Protein 8OUO (pdb70)

Solvent-accessible surface area: 59114 Å² total; per-residue (Å²): 97,84,77,60,151,100,70,56,14,3,62,25,0,0,0,13,0,14,0,0,25,103,81,38,54,43,100,10,114,50,48,81,66,0,8,144,44,3,85,141,18,60,41,94,110,48,53,158,69,8,52,119,8,8,119,43,0,21,84,5,0,55,43,2,53,10,2,12,98,20,81,13,0,0,30,89,145,52,75,98,38,134,92,18,82,46,36,83,6,6,59,33,2,32,86,0,1,110,49,0,35,55,9,12,68,32,27,21,100,1,33,29,213,81,56,30,123,161,42,143,73,4,63,22,3,73,91,16,7,76,55,4,60,88,9,43,79,70,2,67,86,92,98,35,134,33,115,104,16,86,1,2,49,43,3,2,38,3,35,20,9,46,17,53,46,6,62,64,0,63,109,15,21,135,134,1,94,89,69,16,65,21,1,31,76,16,11,47,22,14,21,58,12,37,1,2,59,0,9,0,29,0,8,6,52,74,88,101,22,10,10,12,76,0,19,90,65,49,1,65,46,34,84,59,0,62,25,8,0,23,1,0,3,11,29,2,5,2,0,28,0,1,9,10,0,0,7,82,51,28,53,33,2,107,21,4,43,63,0,0,44,64,0,21,6,18,4,31,20,2,12,8,0,5,2,5,26,53,0,127,24,10,16,101,130,23,90,113,61,30,79,124,89,7,64,68,0,2,123,26,0,25,117,24,3,27,66,29,63,96,132,124,2,0,91,20,125,7,0,32,69,0,0,96,103,4,128,35,91,85,47,18,33,88,32,0,14,92,77,2,136,88,83,44,101,114,57,0,52,38,124,44,0,33,102,7,2,58,30,20,83,112,119,70,131,138,76,77,29,127,101,64,143,54,171,43,90,173,85,85,61,30,9,142,113,50,26,64,129,131,25,51,139,85,0,23,112,34,0,91,43,0,16,81,14,0,21,68,48,10,38,103,16,30,119,71,114,94,74,123,38,78,4,56,86,0,1,65,54,0,28,80,23,0,82,46,7,50,96,6,36,93,41,12,34,60,0,22,12,118,175,4,1,84,40,71,107,39,13,64,68,9,3,116,12,7,61,50,0,35,90,26,6,100,45,1,37,54,80,26,167,134,22,95,108,56,6,56,1,40,101,141,80,69,145,42,27,2,16,92,0,8,11,62,1,10,56,2,10,88,8,46,41,77,80,32,68,99,84,110,41,2,41,32,0,18,42,0,58,114,16,14,81,127,19,100,156,0,22,16,7,9,44,64,20,19,21,8,39,20,0,0,54,0,5,56,97,4,123,55,36,2,84,28,164,177,172,38,94,34,50,14,2,37,65,48,81,0,22,0,0,0,0,24,3,6,18,0,0,43,15,0,0,17,0,2,6,14,36,8,22,2,44,10,0,2,53,0,0,91,101,64,46,22,91,199,13,35,93,15,0,36,87,1,14,74,41,0,20,7,37,9,28,13,0,12,13,0,0,0,0,12,6,5,10,76,79,86,125,78,66,97,74,68,26,2,56,29,0,2,0,16,0,12,0,2,18,104,82,41,54,36,114,8,107,40,59,82,74,0,7,152,46,4,69,100,20,60,31,88,110,53,62,154,70,10,53,122,9,10,118,50,0,21,87,2,1,56,37,2,61,14,0,13,93,16,84,10,0,0,28,78,130,58,71,98,38,133,93,21,79,38,36,77,6,5,59,37,2,28,113,3,2,100,55,0,33,55,8,12,68,30,29,20,105,1,39,34,179,73,68,20,109,177,42,141,75,5,62,24,3,72,90,16,6,75,62,2,61,88,14,41,81,71,1,73,85,92,104,36,146,32,122,91,12,92,2,6,51,46,2,3,40,2,35,24,4,54,29,67,61,3,56,68,1,57,99,16,24,120,128,0,92,76,33,22,67,5,0,33,89,26,13,47,51,14,23,64,34,35,0,26,52,0,2,4,40,20,38,64,42,141,95,46,5,79,48,46,82,61,0,66,27,12,0,23,1,0,2,10,26,2,6,1,0,25,3,1,8,48,7,0,15,146,56,28,55,57,2,106,18,2,45,60,0,0,58,69,0,21,18,23,4,33,18,0,16,1,0,0,0,7,29,57,0,128,16,25,23,86,133,31,87,112,66,20,68,133,101,7,76,72,0,2,107,20,0,22,101,19,0,19,80,24,69,121,147,113,1,0,74,4,115,15,0,38,69,0,1,101,89,4,105,39,83,79,43,20,42,95,6,0,26,105,82,1,152,101,74,40,94,103,76,1,51,49,131,68,0,30,52,11,4,66,20,24,81,116,94,67,130,86,98,93,60,124,115,45,155,106,107,78,127,157,36,53,83,24,23,128,100,39,29,45,130,142,22,38,92,81,0,6,109,35,3,75,43,0,14,82,11,1,33,68,26,13,64,122,12,8,131,86,80,15,45,108,59,96,53,134,86,10,34,55,61,2,31,83,33,1,86,35,2,52,94,2,35,99,47,13,35,51,0,29,20,110,180,6,1,74,43,86,107,46,18,62,59,6,2,113,16,0,63,60,0,39,96,22,15,99,45,18,66,60,96,87,144,187,150,90,58,67,33,48,17,21,25,76,9,2,23,43,3,3,91,2,9,61,7,18,23,74,28,60,145,64,17,17,77,13,20,66,36,21,110,21,4,66,127,47,9,164,4,11,28,9,8,28,68,25,20,19,10,41,24,0,0,58,0,5,64,98,9,119,49,38,2,74,35,155,176,170,40,90,36,54,15,2,36,60,46,54,0,23,0,0,2,0,22,2,4,12,0,0,44,13,0,0,19,0,1,4,6,40,9,21,2,45,10,0,3,59,0,0,92,107,59,40,22,102,214,2,43,97,17,0,38,91,0,10,76,55,0,9,26,10,23,66,2,0,0,5,0,6,0,0,8,5,23,11,66,135,94

Organism: Homo sapiens (NCBI:txid9606)

Structure (mmCIF, N/CA/C/O backbone):
data_8OUO
#
_entry.id   8OUO
#
_cell.length_a   1.00
_cell.length_b   1.00
_cell.length_c   1.00
_cell.angle_alpha   90.00
_cell.angle_beta   90.00
_cell.angle_gamma   90.00
#
_symmetry.space_group_name_H-M   'P 1'
#
loop_
_entity.id
_entity.type
_entity.pdbx_description
1 polymer 'Two pore channel protein 2'
2 non-polymer 'di-heneicosanoyl phosphatidyl choline'
3 non-polymer '2-{[(4-O-alpha-D-glucopyranosyl-alpha-D-glucopyranosyl)oxy]methyl}-4-{[(3beta,9beta,14beta,17beta,25R)-spirost-5-en-3-yl]oxy}butyl 4-O-alpha-D-glucopyranosyl-alpha-D-glucopyranoside'
4 non-polymer (1S)-6-methoxy-2-methyl-7-phenoxy-1-[(4-phenoxyphenyl)methyl]-3,4-dihydro-1H-isoquinoline
5 non-polymer 1,2-DIACYL-SN-GLYCERO-3-PHOSHOCHOLINE
6 non-polymer 'CHOLESTEROL HEMISUCCINATE'
#
loop_
_atom_site.group_PDB
_atom_site.id
_atom_site.type_symbol
_atom_site.label_atom_id
_atom_site.label_alt_id
_atom_site.label_comp_id
_atom_site.label_asym_id
_atom_site.label_entity_id
_atom_site.label_seq_id
_atom_site.pdbx_PDB_ins_code
_atom_site.Cartn_x
_atom_site.Cartn_y
_atom_site.Cartn_z
_atom_site.occupancy
_atom_site.B_iso_or_equiv
_atom_site.auth_seq_id
_atom_site.auth_comp_id
_atom_site.auth_asym_id
_atom_site.auth_atom_id
_atom_site.pdbx_PDB_model_num
ATOM 1 N N . GLY A 1 37 ? 81.740 153.145 78.369 1.00 167.55 37 GLY A N 1
ATOM 2 C CA . GLY A 1 37 ? 82.837 152.715 79.215 1.00 168.38 37 GLY A CA 1
ATOM 3 C C . GLY A 1 37 ? 82.500 151.507 80.067 1.00 170.45 37 GLY A C 1
ATOM 4 O O . GLY A 1 37 ? 83.281 151.110 80.932 1.00 168.79 37 GLY A O 1
ATOM 5 N N . ALA A 1 38 ? 81.323 150.925 79.822 1.00 170.56 38 ALA A N 1
ATOM 6 C CA . ALA A 1 38 ? 80.909 149.746 80.576 1.00 168.36 38 ALA A CA 1
ATOM 7 C C . ALA A 1 38 ? 81.831 148.564 80.305 1.00 168.30 38 ALA A C 1
ATOM 8 O O . ALA A 1 38 ? 82.206 147.835 81.231 1.00 166.31 38 ALA A O 1
ATOM 10 N N . ALA A 1 39 ? 82.211 148.360 79.041 1.00 168.58 39 ALA A N 1
ATOM 11 C CA . ALA A 1 39 ? 83.125 147.272 78.708 1.00 167.51 39 ALA A CA 1
ATOM 12 C C . ALA A 1 39 ? 84.508 147.506 79.304 1.00 168.26 39 ALA A C 1
ATOM 13 O O . ALA A 1 39 ? 85.173 146.555 79.737 1.00 167.99 39 ALA A O 1
ATOM 15 N N . ALA A 1 40 ? 84.961 148.762 79.326 1.00 166.75 40 ALA A N 1
ATOM 16 C CA . ALA A 1 40 ? 86.260 149.072 79.914 1.00 165.29 40 ALA A CA 1
ATOM 17 C C . ALA A 1 40 ? 86.284 148.724 81.397 1.00 165.44 40 ALA A C 1
ATOM 18 O O . ALA A 1 40 ? 87.211 148.060 81.877 1.00 165.73 40 ALA A O 1
ATOM 20 N N . ARG A 1 41 ? 85.260 149.153 82.138 1.00 160.68 41 ARG A N 1
ATOM 21 C CA . ARG A 1 41 ? 85.185 148.810 83.554 1.00 161.59 41 ARG A CA 1
ATOM 22 C C . ARG A 1 41 ? 85.002 147.311 83.752 1.00 162.37 41 ARG A C 1
ATOM 23 O O . ARG A 1 41 ? 85.505 146.752 84.732 1.00 163.18 41 ARG A O 1
ATOM 31 N N . TRP A 1 42 ? 84.304 146.647 82.830 1.00 159.27 42 TRP A N 1
ATOM 32 C CA . TRP A 1 42 ? 84.116 145.203 82.927 1.00 158.89 42 TRP A CA 1
ATOM 33 C C . TRP A 1 42 ? 85.450 144.469 82.829 1.00 158.06 42 TRP A C 1
ATOM 34 O O . TRP A 1 42 ? 85.771 143.619 83.670 1.00 157.32 42 TRP A O 1
ATOM 45 N N . ASP A 1 43 ? 86.251 144.797 81.812 1.00 156.18 43 ASP A N 1
ATOM 46 C CA . ASP A 1 43 ? 87.552 144.146 81.683 1.00 155.64 43 ASP A CA 1
ATOM 47 C C . ASP A 1 43 ? 88.505 144.570 82.796 1.00 155.66 43 ASP A C 1
ATOM 48 O O . ASP A 1 43 ? 89.359 143.778 83.211 1.00 156.49 43 ASP A O 1
ATOM 53 N N . LEU A 1 44 ? 88.372 145.800 83.300 1.00 148.34 44 LEU A N 1
ATOM 54 C CA . LEU A 1 44 ? 89.185 146.216 84.439 1.00 147.81 44 LEU A CA 1
ATOM 55 C C . LEU A 1 44 ? 88.850 145.400 85.683 1.00 153.39 44 LEU A C 1
ATOM 56 O O . LEU A 1 44 ? 89.747 145.005 86.436 1.00 153.83 44 LEU A O 1
ATOM 61 N N . CYS A 1 45 ? 87.562 145.129 85.910 1.00 147.66 45 CYS A N 1
ATOM 62 C CA . CYS A 1 45 ? 87.169 144.278 87.028 1.00 141.97 45 CYS A CA 1
ATOM 63 C C . CYS A 1 45 ? 87.649 142.847 86.823 1.00 143.43 45 CYS A C 1
ATOM 64 O O . CYS A 1 45 ? 88.030 142.169 87.785 1.00 147.42 45 CYS A O 1
ATOM 67 N N . ILE A 1 46 ? 87.634 142.370 85.577 1.00 136.28 46 ILE A N 1
ATOM 68 C CA . ILE A 1 46 ? 88.173 141.042 85.287 1.00 136.41 46 ILE A CA 1
ATOM 69 C C . ILE A 1 46 ? 89.656 140.982 85.638 1.00 135.69 46 ILE A C 1
ATOM 70 O O . ILE A 1 46 ? 90.127 140.017 86.253 1.00 136.91 46 ILE A O 1
ATOM 75 N N . ASP A 1 47 ? 90.412 142.014 85.256 1.00 138.26 47 ASP A N 1
ATOM 76 C CA . ASP A 1 47 ? 91.834 142.058 85.586 1.00 138.38 47 ASP A CA 1
ATOM 77 C C . ASP A 1 47 ? 92.057 142.145 87.092 1.00 138.59 47 ASP A C 1
ATOM 78 O O . ASP A 1 47 ? 92.993 141.534 87.623 1.00 140.88 47 ASP A O 1
ATOM 83 N N . GLN A 1 48 ? 91.217 142.911 87.796 1.00 132.61 48 GLN A N 1
ATOM 84 C CA . GLN A 1 48 ? 91.312 142.958 89.252 1.00 130.89 48 GLN A CA 1
ATOM 85 C C . GLN A 1 48 ? 91.079 141.584 89.866 1.00 132.01 48 GLN A C 1
ATOM 86 O O . GLN A 1 48 ? 91.799 141.174 90.784 1.00 134.29 48 GLN A O 1
ATOM 92 N N . ALA A 1 49 ? 90.078 140.857 89.370 1.00 124.51 49 ALA A N 1
ATOM 93 C CA . ALA A 1 49 ? 89.836 139.508 89.869 1.00 123.42 49 ALA A CA 1
ATOM 94 C C . ALA A 1 49 ? 91.022 138.596 89.586 1.00 123.60 49 ALA A C 1
ATOM 95 O O . ALA A 1 49 ? 91.416 137.793 90.440 1.00 130.03 49 ALA A O 1
ATOM 97 N N . VAL A 1 50 ? 91.607 138.712 88.392 1.00 119.62 50 VAL A N 1
ATOM 98 C CA . VAL A 1 50 ? 92.742 137.864 88.030 1.00 119.22 50 VAL A CA 1
ATOM 99 C C . VAL A 1 50 ? 93.926 138.129 88.952 1.00 118.86 50 VAL A C 1
ATOM 100 O O . VAL A 1 50 ? 94.558 137.197 89.465 1.00 119.56 50 VAL A O 1
ATOM 104 N N . VAL A 1 51 ? 94.241 139.406 89.184 1.00 119.31 51 VAL A N 1
ATOM 105 C CA . VAL A 1 51 ? 95.391 139.729 90.024 1.00 119.30 51 VAL A CA 1
ATOM 106 C C . VAL A 1 51 ? 95.123 139.344 91.476 1.00 120.18 51 VAL A C 1
ATOM 107 O O . VAL A 1 51 ? 96.032 138.898 92.186 1.00 122.14 51 VAL A O 1
ATOM 111 N N . PHE A 1 52 ? 93.878 139.488 91.940 1.00 115.95 52 PHE A N 1
ATOM 112 C CA . PHE A 1 52 ? 93.558 139.068 93.301 1.00 111.38 52 PHE A CA 1
ATOM 113 C C . PHE A 1 52 ? 93.690 137.559 93.459 1.00 113.87 52 PHE A C 1
ATOM 114 O O . PHE A 1 52 ? 94.193 137.078 94.480 1.00 119.71 52 PHE A O 1
ATOM 122 N N . ILE A 1 53 ? 93.253 136.794 92.456 1.00 112.26 53 ILE A N 1
ATOM 123 C CA . ILE A 1 53 ? 93.402 135.344 92.518 1.00 110.28 53 ILE A CA 1
ATOM 124 C C . ILE A 1 53 ? 94.876 134.957 92.497 1.00 114.58 53 ILE A C 1
ATOM 125 O O . ILE A 1 53 ? 95.304 134.055 93.226 1.00 118.02 53 ILE A O 1
ATOM 130 N N . GLU A 1 54 ? 95.676 135.632 91.666 1.00 121.16 54 GLU A N 1
ATOM 131 C CA . GLU A 1 54 ? 97.108 135.349 91.636 1.00 117.72 54 GLU A CA 1
ATOM 132 C C . GLU A 1 54 ? 97.766 135.658 92.976 1.00 122.11 54 GLU A C 1
ATOM 133 O O . GLU A 1 54 ? 98.639 134.913 93.434 1.00 126.52 54 GLU A O 1
ATOM 139 N N . ASP A 1 55 ? 97.363 136.758 93.617 1.00 116.89 55 ASP A N 1
ATOM 140 C CA . ASP A 1 55 ? 97.865 137.067 94.953 1.00 114.96 55 ASP A CA 1
ATOM 141 C C . ASP A 1 55 ? 97.439 136.013 95.969 1.00 112.32 55 ASP A C 1
ATOM 142 O O . ASP A 1 55 ? 98.211 135.660 96.868 1.00 112.16 55 ASP A O 1
ATOM 147 N N . ALA A 1 56 ? 96.210 135.507 95.847 1.00 106.56 56 ALA A N 1
ATOM 148 C CA . ALA A 1 56 ? 95.747 134.456 96.747 1.00 106.63 56 ALA A CA 1
ATOM 149 C C . ALA A 1 56 ? 96.541 133.169 96.559 1.00 108.31 56 ALA A C 1
ATOM 150 O O . ALA A 1 56 ? 96.824 132.460 97.532 1.00 116.46 56 ALA A O 1
ATOM 152 N N . ILE A 1 57 ? 96.904 132.848 95.317 1.00 112.49 57 ILE A N 1
ATOM 153 C CA . ILE A 1 57 ? 97.668 131.631 95.056 1.00 114.21 57 ILE A CA 1
ATOM 154 C C . ILE A 1 57 ? 99.090 131.765 95.587 1.00 117.39 57 ILE A C 1
ATOM 155 O O . ILE A 1 57 ? 99.652 130.814 96.144 1.00 122.75 57 ILE A O 1
ATOM 160 N N . GLN A 1 58 ? 99.692 132.942 95.435 1.00 114.00 58 GLN A N 1
ATOM 161 C CA . GLN A 1 58 ? 101.064 133.182 95.860 1.00 110.12 58 GLN A CA 1
ATOM 162 C C . GLN A 1 58 ? 101.160 133.736 97.276 1.00 115.24 58 GLN A C 1
ATOM 163 O O . GLN A 1 58 ? 102.261 134.087 97.714 1.00 117.78 58 GLN A O 1
ATOM 169 N N . TYR A 1 59 ? 100.038 133.824 97.994 1.00 112.00 59 TYR A N 1
ATOM 170 C CA . TYR A 1 59 ? 100.006 134.305 99.378 1.00 113.23 59 TYR A CA 1
ATOM 171 C C . TYR A 1 59 ? 100.580 135.717 99.495 1.00 113.59 59 TYR A C 1
ATOM 172 O O . TYR A 1 59 ? 101.408 136.005 100.362 1.00 118.57 59 TYR A O 1
ATOM 181 N N . ARG A 1 60 ? 100.134 136.603 98.612 1.00 101.86 60 ARG A N 1
ATOM 182 C CA . ARG A 1 60 ? 100.542 138.000 98.636 1.00 102.27 60 ARG A CA 1
ATOM 183 C C . ARG A 1 60 ? 99.411 138.870 99.167 1.00 109.90 60 ARG A C 1
ATOM 184 O O . ARG A 1 60 ? 98.244 138.677 98.810 1.00 116.21 60 ARG A O 1
ATOM 192 N N . SER A 1 61 ? 99.766 139.823 100.025 1.00 115.82 61 SER A N 1
ATOM 193 C CA . SER A 1 61 ? 98.775 140.699 100.635 1.00 118.65 61 SER A CA 1
ATOM 194 C C . SER A 1 61 ? 98.131 141.596 99.585 1.00 117.43 61 SER A C 1
ATOM 195 O O . SER A 1 61 ? 98.790 142.060 98.651 1.00 118.91 61 SER A O 1
ATOM 198 N N . ILE A 1 62 ? 96.831 141.840 99.743 1.00 115.63 62 ILE A N 1
ATOM 199 C CA . ILE A 1 62 ? 96.086 142.711 98.832 1.00 117.05 62 ILE A CA 1
ATOM 200 C C . ILE A 1 62 ? 96.131 144.114 99.432 1.00 119.35 62 ILE A C 1
ATOM 201 O O . ILE A 1 62 ? 95.257 144.522 100.197 1.00 119.33 62 ILE A O 1
ATOM 206 N N . ASN A 1 63 ? 97.185 144.853 99.092 1.00 120.80 63 ASN A N 1
ATOM 207 C CA . ASN A 1 63 ? 97.292 146.256 99.474 1.00 121.65 63 ASN A CA 1
ATOM 208 C C . ASN A 1 63 ? 97.796 147.149 98.353 1.00 122.94 63 ASN A C 1
ATOM 209 O O . ASN A 1 63 ? 97.786 148.372 98.519 1.00 124.74 63 ASN A O 1
ATOM 214 N N . HIS A 1 64 ? 98.236 146.592 97.229 1.00 119.15 64 HIS A N 1
ATOM 215 C CA . HIS A 1 64 ? 98.693 147.391 96.103 1.00 117.79 64 HIS A CA 1
ATOM 216 C C . HIS A 1 64 ? 97.524 148.101 95.428 1.00 119.48 64 HIS A C 1
ATOM 217 O O . HIS A 1 64 ? 96.383 147.632 95.454 1.00 121.15 64 HIS A O 1
ATOM 224 N N . ARG A 1 65 ? 97.821 149.247 94.823 1.00 120.45 65 ARG A N 1
ATOM 225 C CA . ARG A 1 65 ? 96.815 149.979 94.067 1.00 120.84 65 ARG A CA 1
ATOM 226 C C . ARG A 1 65 ? 96.391 149.181 92.839 1.00 120.00 65 ARG A C 1
ATOM 227 O O . ARG A 1 65 ? 97.180 148.441 92.245 1.00 113.52 65 ARG A O 1
ATOM 235 N N . VAL A 1 66 ? 95.124 149.331 92.465 1.00 127.82 66 VAL A N 1
ATOM 236 C CA . VAL A 1 66 ? 94.529 148.582 91.364 1.00 124.24 66 VAL A CA 1
ATOM 237 C C . VAL A 1 66 ? 94.140 149.585 90.283 1.00 127.25 66 VAL A C 1
ATOM 238 O O . VAL A 1 66 ? 93.101 150.250 90.373 1.00 129.45 66 VAL A O 1
ATOM 242 N N . ASP A 1 67 ? 94.977 149.696 89.252 1.00 131.96 67 ASP A N 1
ATOM 243 C CA . ASP A 1 67 ? 94.749 150.588 88.125 1.00 132.70 67 ASP A CA 1
ATOM 244 C C . ASP A 1 67 ? 94.951 149.817 86.827 1.00 131.64 67 ASP A C 1
ATOM 245 O O . ASP A 1 67 ? 95.417 148.675 86.823 1.00 132.35 67 ASP A O 1
ATOM 250 N N . ALA A 1 68 ? 94.594 150.460 85.713 1.00 126.80 68 ALA A N 1
ATOM 251 C CA . ALA A 1 68 ? 94.708 149.811 84.410 1.00 127.29 68 ALA A CA 1
ATOM 252 C C . ALA A 1 68 ? 96.154 149.436 84.105 1.00 131.11 68 ALA A C 1
ATOM 253 O O . ALA A 1 68 ? 96.439 148.315 83.668 1.00 131.23 68 ALA A O 1
ATOM 255 N N . SER A 1 69 ? 97.083 150.364 84.331 1.00 130.02 69 SER A N 1
ATOM 256 C CA . SER A 1 69 ? 98.496 150.105 84.082 1.00 128.74 69 SER A CA 1
ATOM 257 C C . SER A 1 69 ? 99.199 149.524 85.299 1.00 126.28 69 SER A C 1
ATOM 258 O O . SER A 1 69 ? 100.170 148.769 85.148 1.00 126.08 69 SER A O 1
ATOM 261 N N . SER A 1 70 ? 98.737 149.876 86.501 1.00 122.57 70 SER A N 1
ATOM 262 C CA . SER A 1 70 ? 99.338 149.337 87.714 1.00 122.38 70 SER A CA 1
ATOM 263 C C . SER A 1 70 ? 99.168 147.828 87.800 1.00 126.77 70 SER A C 1
ATOM 264 O O . SER A 1 70 ? 100.054 147.137 88.308 1.00 126.82 70 SER A O 1
ATOM 267 N N . MET A 1 71 ? 98.044 147.296 87.310 1.00 135.36 71 MET A N 1
ATOM 268 C CA . MET A 1 71 ? 97.864 145.847 87.304 1.00 132.39 71 MET A CA 1
ATOM 269 C C . MET A 1 71 ? 98.892 145.168 86.409 1.00 131.92 71 MET A C 1
ATOM 270 O O . MET A 1 71 ? 99.475 144.143 86.785 1.00 135.49 71 MET A O 1
ATOM 275 N N . TRP A 1 72 ? 99.120 145.721 85.215 1.00 119.24 72 TRP A N 1
ATOM 276 C CA . TRP A 1 72 ? 100.124 145.161 84.318 1.00 120.83 72 TRP A CA 1
ATOM 277 C C . TRP A 1 72 ? 101.512 145.240 84.936 1.00 121.23 72 TRP A C 1
ATOM 278 O O . TRP A 1 72 ? 102.286 144.276 84.873 1.00 124.55 72 TRP A O 1
ATOM 289 N N . LEU A 1 73 ? 101.841 146.380 85.549 1.00 115.45 73 LEU A N 1
ATOM 290 C CA . LEU A 1 73 ? 103.150 146.524 86.180 1.00 116.25 73 LEU A CA 1
ATOM 291 C C . LEU A 1 73 ? 103.315 145.543 87.335 1.00 117.70 73 LEU A C 1
ATOM 292 O O . LEU A 1 73 ? 104.401 144.988 87.536 1.00 120.38 73 LEU A O 1
ATOM 297 N N . TYR A 1 74 ? 102.250 145.321 88.108 1.00 109.33 74 TYR A N 1
ATOM 298 C CA . TYR A 1 74 ? 102.322 144.389 89.228 1.00 104.62 74 TYR A CA 1
ATOM 299 C C . TYR A 1 74 ? 102.505 142.959 88.740 1.00 106.17 74 TYR A C 1
ATOM 300 O O . TYR A 1 74 ? 103.327 142.212 89.283 1.00 111.61 74 TYR A O 1
ATOM 309 N N . ARG A 1 75 ? 101.742 142.558 87.720 1.00 111.94 75 ARG A N 1
ATOM 310 C CA . ARG A 1 75 ? 101.884 141.209 87.184 1.00 110.40 75 ARG A CA 1
ATOM 311 C C . ARG A 1 75 ? 103.249 141.001 86.541 1.00 113.45 75 ARG A C 1
ATOM 312 O O . ARG A 1 75 ? 103.782 139.886 86.571 1.00 113.81 75 ARG A O 1
ATOM 320 N N . ARG A 1 76 ? 103.830 142.053 85.959 1.00 129.04 76 ARG A N 1
ATOM 321 C CA . ARG A 1 76 ? 105.153 141.929 85.358 1.00 129.02 76 ARG A CA 1
ATOM 322 C C . ARG A 1 76 ? 106.256 141.883 86.410 1.00 126.56 76 ARG A C 1
ATOM 323 O O . ARG A 1 76 ? 107.216 141.118 86.270 1.00 123.20 76 ARG A O 1
ATOM 331 N N . TYR A 1 77 ? 106.138 142.692 87.466 1.00 108.06 77 TYR A N 1
ATOM 332 C CA . TYR A 1 77 ? 107.193 142.758 88.474 1.00 105.54 77 TYR A CA 1
ATOM 333 C C . TYR A 1 77 ? 107.260 141.486 89.307 1.00 108.57 77 TYR A C 1
ATOM 334 O O . TYR A 1 77 ? 108.353 141.000 89.618 1.00 117.47 77 TYR A O 1
ATOM 343 N N . TYR A 1 78 ? 106.111 140.933 89.684 1.00 101.20 78 TYR A N 1
ATOM 344 C CA . TYR A 1 78 ? 106.091 139.693 90.450 1.00 101.80 78 TYR A CA 1
ATOM 345 C C . TYR A 1 78 ? 106.178 138.453 89.573 1.00 103.95 78 TYR A C 1
ATOM 346 O O . TYR A 1 78 ? 105.946 137.345 90.068 1.00 103.51 78 TYR A O 1
ATOM 355 N N . SER A 1 79 ? 106.502 138.612 88.293 1.00 103.34 79 SER A N 1
ATOM 356 C CA . SER A 1 79 ? 106.736 137.462 87.436 1.00 103.99 79 SER A CA 1
ATOM 357 C C . SER A 1 79 ? 107.992 136.721 87.886 1.00 106.48 79 SER A C 1
ATOM 358 O O . SER A 1 79 ? 108.830 137.251 88.621 1.00 111.64 79 SER A O 1
ATOM 361 N N . ASN A 1 80 ? 108.113 135.471 87.436 1.00 108.94 80 ASN A N 1
ATOM 362 C CA . ASN A 1 80 ? 109.257 134.656 87.830 1.00 106.68 80 ASN A CA 1
ATOM 363 C C . ASN A 1 80 ? 110.566 135.250 87.324 1.00 106.64 80 ASN A C 1
ATOM 364 O O . ASN A 1 80 ? 111.585 135.207 88.023 1.00 108.21 80 ASN A O 1
ATOM 369 N N . VAL A 1 81 ? 110.554 135.819 86.117 1.00 104.12 81 VAL A N 1
ATOM 370 C CA . VAL A 1 81 ? 111.782 136.347 85.525 1.00 109.28 81 VAL A CA 1
ATOM 371 C C . VAL A 1 81 ? 112.337 137.491 86.367 1.00 110.68 81 VAL A C 1
ATOM 372 O O . VAL A 1 81 ? 113.532 137.530 86.682 1.00 111.89 81 VAL A O 1
ATOM 376 N N . CYS A 1 82 ? 111.475 138.437 86.747 1.00 105.25 82 CYS A N 1
ATOM 377 C CA . CYS A 1 82 ? 111.938 139.597 87.502 1.00 99.13 82 CYS A CA 1
ATOM 378 C C . CYS A 1 82 ? 112.409 139.206 88.898 1.00 102.73 82 CYS A C 1
ATOM 379 O O . CYS A 1 82 ? 113.416 139.730 89.388 1.00 110.74 82 CYS A O 1
ATOM 382 N N . GLN A 1 83 ? 111.692 138.294 89.559 1.00 97.62 83 GLN A N 1
ATOM 383 C CA . GLN A 1 83 ? 112.110 137.856 90.887 1.00 93.46 83 GLN A CA 1
ATOM 384 C C . GLN A 1 83 ? 113.437 137.109 90.831 1.00 97.01 83 GLN A C 1
ATOM 385 O O . GLN A 1 83 ? 114.303 137.305 91.693 1.00 102.51 83 GLN A O 1
ATOM 391 N N . ARG A 1 84 ? 113.618 136.250 89.823 1.00 103.17 84 ARG A N 1
ATOM 392 C CA . ARG A 1 84 ? 114.898 135.567 89.661 1.00 101.64 84 ARG A CA 1
ATOM 393 C C . ARG A 1 84 ? 116.019 136.559 89.377 1.00 102.88 84 ARG A C 1
ATOM 394 O O . ARG A 1 84 ? 117.130 136.412 89.897 1.00 110.79 84 ARG A O 1
ATOM 402 N N . THR A 1 85 ? 115.747 137.574 88.552 1.00 86.57 85 THR A N 1
ATOM 403 C CA . THR A 1 85 ? 116.756 138.593 88.278 1.00 83.87 85 THR A CA 1
ATOM 404 C C . THR A 1 85 ? 117.137 139.347 89.546 1.00 83.71 85 THR A C 1
ATOM 405 O O . THR A 1 85 ? 118.320 139.606 89.792 1.00 91.80 85 THR A O 1
ATOM 409 N N . LEU A 1 86 ? 116.147 139.703 90.368 1.00 88.15 86 LEU A N 1
ATOM 410 C CA . LEU A 1 86 ? 116.434 140.416 91.609 1.00 89.59 86 LEU A CA 1
ATOM 411 C C . LEU A 1 86 ? 117.242 139.551 92.569 1.00 89.22 86 LEU A C 1
ATOM 412 O O . LEU A 1 86 ? 118.194 140.029 93.200 1.00 97.34 86 LEU A O 1
ATOM 417 N N . SER A 1 87 ? 116.879 138.271 92.690 1.00 85.71 87 SER A N 1
ATOM 418 C CA . SER A 1 87 ? 117.629 137.374 93.564 1.00 85.17 87 SER A CA 1
ATOM 419 C C . SER A 1 87 ? 119.058 137.193 93.069 1.00 90.95 87 SER A C 1
ATOM 420 O O . SER A 1 87 ? 120.003 137.169 93.867 1.00 99.70 87 SER A O 1
ATOM 423 N N . PHE A 1 88 ? 119.238 137.069 91.752 1.00 88.64 88 PHE A N 1
ATOM 424 C CA . PHE A 1 88 ? 120.581 136.944 91.199 1.00 86.55 88 PHE A CA 1
ATOM 425 C C . PHE A 1 88 ? 121.393 138.211 91.428 1.00 90.47 88 PHE A C 1
ATOM 426 O O . PHE A 1 88 ? 122.598 138.141 91.686 1.00 100.20 88 PHE A O 1
ATOM 434 N N . THR A 1 89 ? 120.758 139.380 91.319 1.00 78.85 89 THR A N 1
ATOM 435 C CA . THR A 1 89 ? 121.465 140.629 91.586 1.00 72.15 89 THR A CA 1
ATOM 436 C C . THR A 1 89 ? 121.891 140.719 93.047 1.00 77.29 89 THR A C 1
ATOM 437 O O . THR A 1 89 ? 123.001 141.173 93.353 1.00 86.61 89 THR A O 1
ATOM 441 N N . ILE A 1 90 ? 121.022 140.284 93.964 1.00 78.80 90 ILE A N 1
ATOM 442 C CA . ILE A 1 90 ? 121.392 140.239 95.378 1.00 70.91 90 ILE A CA 1
ATOM 443 C C . ILE A 1 90 ? 122.581 139.309 95.584 1.00 81.36 90 ILE A C 1
ATOM 444 O O . ILE A 1 90 ? 123.547 139.642 96.286 1.00 92.51 90 ILE A O 1
ATOM 449 N N . PHE A 1 91 ? 122.531 138.128 94.961 1.00 86.25 91 PHE A N 1
ATOM 450 C CA . PHE A 1 91 ? 123.633 137.180 95.083 1.00 79.18 91 PHE A CA 1
ATOM 451 C C . PHE A 1 91 ? 124.927 137.769 94.538 1.00 81.20 91 PHE A C 1
ATOM 452 O O . PHE A 1 91 ? 125.995 137.584 95.127 1.00 90.19 91 PHE A O 1
ATOM 460 N N . LEU A 1 92 ? 124.852 138.469 93.406 1.00 78.36 92 LEU A N 1
ATOM 461 C CA . LEU A 1 92 ? 126.047 139.048 92.802 1.00 76.58 92 LEU A CA 1
ATOM 462 C C . LEU A 1 92 ? 126.634 140.151 93.674 1.00 84.73 92 LEU A C 1
ATOM 463 O O . LEU A 1 92 ? 127.857 140.231 93.846 1.00 93.89 92 LEU A O 1
ATOM 468 N N . ILE A 1 93 ? 125.781 141.021 94.221 1.00 78.61 93 ILE A N 1
ATOM 469 C CA . ILE A 1 93 ? 126.286 142.097 95.067 1.00 72.81 93 ILE A CA 1
ATOM 470 C C . ILE A 1 93 ? 126.850 141.549 96.372 1.00 77.23 93 ILE A C 1
ATOM 471 O O . ILE A 1 93 ? 127.736 142.165 96.975 1.00 86.02 93 ILE A O 1
ATOM 476 N N . LEU A 1 94 ? 126.364 140.393 96.834 1.00 80.45 94 LEU A N 1
ATOM 477 C CA . LEU A 1 94 ? 127.005 139.764 97.986 1.00 79.48 94 LEU A CA 1
ATOM 478 C C . LEU A 1 94 ? 128.309 139.071 97.601 1.00 81.08 94 LEU A C 1
ATOM 479 O O . LEU A 1 94 ? 129.266 139.064 98.382 1.00 84.85 94 LEU A O 1
ATOM 484 N N . PHE A 1 95 ? 128.362 138.485 96.404 1.00 80.33 95 PHE A N 1
ATOM 485 C CA . PHE A 1 95 ? 129.539 137.751 95.955 1.00 74.46 95 PHE A CA 1
ATOM 486 C C . PHE A 1 95 ? 130.682 138.673 95.556 1.00 83.97 95 PHE A C 1
ATOM 487 O O . PHE A 1 95 ? 131.833 138.226 95.506 1.00 91.20 95 PHE A O 1
ATOM 495 N N . LEU A 1 96 ? 130.393 139.946 95.277 1.00 89.98 96 LEU A N 1
ATOM 496 C CA . LEU A 1 96 ? 131.453 140.886 94.922 1.00 85.83 96 LEU A CA 1
ATOM 497 C C . LEU A 1 96 ? 132.506 141.030 96.013 1.00 82.19 96 LEU A C 1
ATOM 498 O O . LEU A 1 96 ? 133.629 141.454 95.717 1.00 84.33 96 LEU A O 1
ATOM 503 N N . ALA A 1 97 ? 132.176 140.695 97.264 1.00 67.87 97 ALA A N 1
ATOM 504 C CA . ALA A 1 97 ? 133.152 140.809 98.343 1.00 67.61 97 ALA A CA 1
ATOM 505 C C . ALA A 1 97 ? 134.345 139.887 98.127 1.00 79.22 97 ALA A C 1
ATOM 506 O O . ALA A 1 97 ? 135.440 140.160 98.632 1.00 84.29 97 ALA A O 1
ATOM 508 N N . PHE A 1 98 ? 134.156 138.794 97.385 1.00 86.36 98 PHE A N 1
ATOM 509 C CA . PHE A 1 98 ? 135.263 137.900 97.069 1.00 84.26 98 PHE A CA 1
ATOM 510 C C . PHE A 1 98 ? 136.231 138.500 96.057 1.00 87.59 98 PHE A C 1
ATOM 511 O O . PHE A 1 98 ? 137.361 138.014 95.941 1.00 89.90 98 PHE A O 1
ATOM 519 N N . ILE A 1 99 ? 135.820 139.535 95.323 1.00 92.22 99 ILE A N 1
ATOM 520 C CA . ILE A 1 99 ? 136.632 140.109 94.260 1.00 82.24 99 ILE A CA 1
ATOM 521 C C . ILE A 1 99 ? 136.949 141.580 94.509 1.00 91.75 99 ILE A C 1
ATOM 522 O O . ILE A 1 99 ? 137.389 142.277 93.595 1.00 106.96 99 ILE A O 1
ATOM 527 N N . GLU A 1 100 ? 136.740 142.068 95.726 1.00 98.20 100 GLU A N 1
ATOM 528 C CA . GLU A 1 100 ? 137.057 143.453 96.052 1.00 97.32 100 GLU A CA 1
ATOM 529 C C . GLU A 1 100 ? 138.575 143.612 96.158 1.00 106.66 100 GLU A C 1
ATOM 530 O O . GLU A 1 100 ? 139.347 142.693 95.869 1.00 114.44 100 GLU A O 1
ATOM 536 N N . THR A 1 101 ? 139.020 144.803 96.565 1.00 102.75 101 THR A N 1
ATOM 537 C CA . THR A 1 101 ? 140.456 145.070 96.634 1.00 103.75 101 THR A CA 1
ATOM 538 C C . THR A 1 101 ? 141.179 144.110 97.571 1.00 109.36 101 THR A C 1
ATOM 539 O O . THR A 1 101 ? 142.242 143.594 97.184 1.00 114.56 101 THR A O 1
ATOM 543 N N . PRO A 1 102 ? 140.685 143.814 98.789 1.00 101.28 102 PRO A N 1
ATOM 544 C CA . PRO A 1 102 ? 141.245 142.675 99.528 1.00 95.94 102 PRO A CA 1
ATOM 545 C C . PRO A 1 102 ? 140.820 141.366 98.884 1.00 101.47 102 PRO A C 1
ATOM 546 O O . PRO A 1 102 ? 139.952 140.660 99.406 1.00 102.68 102 PRO A O 1
ATOM 550 N N . SER A 1 103 ? 141.426 141.042 97.744 1.00 98.78 103 SER A N 1
ATOM 551 C CA . SER A 1 103 ? 140.942 139.951 96.913 1.00 96.42 103 SER A CA 1
ATOM 552 C C . SER A 1 103 ? 141.105 138.607 97.612 1.00 100.93 103 SER A C 1
ATOM 553 O O . SER A 1 103 ? 142.065 138.373 98.352 1.00 100.80 103 SER A O 1
ATOM 556 N N . SER A 1 104 ? 140.148 137.719 97.362 1.00 98.16 104 SER A N 1
ATOM 557 C CA . SER A 1 104 ? 140.117 136.380 97.937 1.00 91.41 104 SER A CA 1
ATOM 558 C C . SER A 1 104 ? 140.429 135.324 96.881 1.00 92.36 104 SER A C 1
ATOM 559 O O . SER A 1 104 ? 139.802 134.264 96.832 1.00 101.64 104 SER A O 1
ATOM 562 N N . LEU A 1 105 ? 141.408 135.607 96.025 1.00 87.93 105 LEU A N 1
ATOM 563 C CA . LEU A 1 105 ? 141.710 134.735 94.898 1.00 88.88 105 LEU A CA 1
ATOM 564 C C . LEU A 1 105 ? 143.124 134.178 95.000 1.00 95.81 105 LEU A C 1
ATOM 565 O O . LEU A 1 105 ? 143.883 134.212 94.026 1.00 98.12 105 LEU A O 1
ATOM 570 N N . THR A 1 106 ? 143.489 133.679 96.176 1.00 89.10 106 THR A N 1
ATOM 571 C CA . THR A 1 106 ? 144.778 133.044 96.396 1.00 89.11 106 THR A CA 1
ATOM 572 C C . THR A 1 106 ? 144.574 131.579 96.753 1.00 96.26 106 THR A C 1
ATOM 573 O O . THR A 1 106 ? 143.547 131.200 97.324 1.00 99.03 106 THR A O 1
ATOM 577 N N . SER A 1 107 ? 145.564 130.755 96.399 1.00 93.40 107 SER A N 1
ATOM 578 C CA . SER A 1 107 ? 145.456 129.321 96.644 1.00 96.37 107 SER A CA 1
ATOM 579 C C . SER A 1 107 ? 145.351 129.020 98.133 1.00 96.45 107 SER A C 1
ATOM 580 O O . SER A 1 107 ? 144.527 128.200 98.553 1.00 99.11 107 SER A O 1
ATOM 583 N N . THR A 1 108 ? 146.177 129.672 98.946 1.00 96.59 108 THR A N 1
ATOM 584 C CA . THR A 1 108 ? 146.243 129.413 100.375 1.00 92.43 108 THR A CA 1
ATOM 585 C C . THR A 1 108 ? 145.964 130.691 101.154 1.00 93.92 108 THR A C 1
ATOM 586 O O . THR A 1 108 ? 146.191 131.800 100.663 1.00 101.16 108 THR A O 1
ATOM 590 N N . ALA A 1 109 ? 145.467 130.524 102.378 1.00 83.41 109 ALA A N 1
ATOM 591 C CA . ALA A 1 109 ? 145.211 131.643 103.272 1.00 85.28 109 ALA A CA 1
ATOM 592 C C . ALA A 1 109 ? 146.306 131.831 104.312 1.00 89.71 109 ALA A C 1
ATOM 593 O O . ALA A 1 109 ? 146.210 132.750 105.132 1.00 90.68 109 ALA A O 1
ATOM 595 N N . ASP A 1 110 ? 147.336 130.990 104.300 1.00 100.13 110 ASP A N 1
ATOM 596 C CA . ASP A 1 110 ? 148.436 131.135 105.244 1.00 92.38 110 ASP A CA 1
ATOM 597 C C . ASP A 1 110 ? 149.246 132.384 104.925 1.00 95.62 110 ASP A C 1
ATOM 598 O O . ASP A 1 110 ? 149.625 132.612 103.773 1.00 103.94 110 ASP A O 1
ATOM 603 N N . VAL A 1 111 ? 149.524 133.186 105.954 1.00 94.61 111 VAL A N 1
ATOM 604 C CA . VAL A 1 111 ? 150.275 134.424 105.761 1.00 93.93 111 VAL A CA 1
ATOM 605 C C . VAL A 1 111 ? 151.685 134.126 105.273 1.00 101.29 111 VAL A C 1
ATOM 606 O O . VAL A 1 111 ? 152.257 134.891 104.486 1.00 105.11 111 VAL A O 1
ATOM 610 N N . ARG A 1 112 ? 152.264 133.012 105.724 1.00 96.43 112 ARG A N 1
ATOM 611 C CA . ARG A 1 112 ? 153.632 132.670 105.350 1.00 92.17 112 ARG A CA 1
ATOM 612 C C . ARG A 1 112 ? 153.748 132.319 103.871 1.00 94.24 112 ARG A C 1
ATOM 613 O O . ARG A 1 112 ? 154.761 132.630 103.235 1.00 95.55 112 ARG A O 1
ATOM 621 N N . TYR A 1 113 ? 152.728 131.673 103.302 1.00 103.78 113 TYR A N 1
ATOM 622 C CA . TYR A 1 113 ? 152.832 131.120 101.959 1.00 106.15 113 TYR A CA 1
ATOM 623 C C . TYR A 1 113 ? 151.953 131.810 100.925 1.00 106.84 113 TYR A C 1
ATOM 624 O O . TYR A 1 113 ? 152.068 131.491 99.736 1.00 109.97 113 TYR A O 1
ATOM 633 N N . ARG A 1 114 ? 151.085 132.733 101.329 1.00 99.56 114 ARG A N 1
ATOM 634 C CA . ARG A 1 114 ? 150.146 133.329 100.388 1.00 97.96 114 ARG A CA 1
ATOM 635 C C . ARG A 1 114 ? 150.859 134.307 99.462 1.00 104.75 114 ARG A C 1
ATOM 636 O O . ARG A 1 114 ? 151.647 135.145 99.911 1.00 107.93 114 ARG A O 1
ATOM 644 N N . ALA A 1 115 ? 150.580 134.196 98.168 1.00 104.98 115 ALA A N 1
ATOM 645 C CA . ALA A 1 115 ? 151.089 135.131 97.179 1.00 105.51 115 ALA A CA 1
ATOM 646 C C . ALA A 1 115 ? 150.154 136.332 97.058 1.00 107.44 115 ALA A C 1
ATOM 647 O O . ALA A 1 115 ? 149.036 136.339 97.576 1.00 104.51 115 ALA A O 1
ATOM 649 N N . ALA A 1 116 ? 150.633 137.362 96.371 1.00 121.63 116 ALA A N 1
ATOM 650 C CA . ALA A 1 116 ? 149.834 138.567 96.188 1.00 119.25 116 ALA A CA 1
ATOM 651 C C . ALA A 1 116 ? 148.602 138.248 95.348 1.00 123.39 116 ALA A C 1
ATOM 652 O O . ALA A 1 116 ? 148.733 137.690 94.252 1.00 123.54 116 ALA A O 1
ATOM 654 N N . PRO A 1 117 ? 147.402 138.577 95.817 1.00 110.20 117 PRO A N 1
ATOM 655 C CA . PRO A 1 117 ? 146.198 138.293 95.031 1.00 102.94 117 PRO A CA 1
ATOM 656 C C . PRO A 1 117 ? 146.096 139.199 93.815 1.00 107.84 117 PRO A C 1
ATOM 657 O O . PRO A 1 117 ? 146.703 140.270 93.743 1.00 114.82 117 PRO A O 1
ATOM 661 N N . TRP A 1 118 ? 145.306 138.747 92.844 1.00 114.40 118 TRP A N 1
ATOM 662 C CA . TRP A 1 118 ? 145.032 139.543 91.652 1.00 115.23 118 TRP A CA 1
ATOM 663 C C . TRP A 1 118 ? 144.156 140.729 92.033 1.00 120.96 118 TRP A C 1
ATOM 664 O O . TRP A 1 118 ? 142.963 140.565 92.307 1.00 125.57 118 TRP A O 1
ATOM 675 N N . GLU A 1 119 ? 144.740 141.919 92.062 1.00 125.18 119 GLU A N 1
ATOM 676 C CA . GLU A 1 119 ? 143.975 143.113 92.391 1.00 123.48 119 GLU A CA 1
ATOM 677 C C . GLU A 1 119 ? 143.193 143.575 91.168 1.00 129.63 119 GLU A C 1
ATOM 678 O O . GLU A 1 119 ? 143.801 143.865 90.131 1.00 130.66 119 GLU A O 1
ATOM 684 N N . PRO A 1 120 ? 141.867 143.651 91.236 1.00 120.13 120 PRO A N 1
ATOM 685 C CA . PRO A 1 120 ? 141.085 144.072 90.073 1.00 116.60 120 PRO A CA 1
ATOM 686 C C . PRO A 1 120 ? 141.300 145.547 89.791 1.00 116.02 120 PRO A C 1
ATOM 687 O O . PRO A 1 120 ? 141.685 146.306 90.694 1.00 115.99 120 PRO A O 1
ATOM 691 N N . PRO A 1 121 ? 141.079 145.992 88.555 1.00 120.43 121 PRO A N 1
ATOM 692 C CA . PRO A 1 121 ? 141.149 147.430 88.272 1.00 120.51 121 PRO A CA 1
ATOM 693 C C . PRO A 1 121 ? 140.105 148.196 89.070 1.00 127.33 121 PRO A C 1
ATOM 694 O O . PRO A 1 121 ? 139.183 147.629 89.661 1.00 132.60 121 PRO A O 1
ATOM 698 N N . CYS A 1 122 ? 140.265 149.520 89.082 1.00 130.50 122 CYS A N 1
ATOM 699 C CA . CYS A 1 122 ? 139.398 150.361 89.902 1.00 130.29 122 CYS A CA 1
ATOM 700 C C . CYS A 1 122 ? 137.942 150.259 89.459 1.00 130.63 122 CYS A C 1
ATOM 701 O O . CYS A 1 122 ? 137.046 150.037 90.280 1.00 130.17 122 CYS A O 1
ATOM 704 N N . GLY A 1 123 ? 137.689 150.405 88.159 1.00 117.31 123 GLY A N 1
ATOM 705 C CA . GLY A 1 123 ? 136.329 150.548 87.670 1.00 118.52 123 GLY A CA 1
ATOM 706 C C . GLY A 1 123 ? 135.498 149.285 87.594 1.00 120.46 123 GLY A C 1
ATOM 707 O O . GLY A 1 123 ? 134.277 149.387 87.448 1.00 127.70 123 GLY A O 1
ATOM 708 N N . LEU A 1 124 ? 136.106 148.103 87.708 1.00 102.80 124 LEU A N 1
ATOM 709 C CA . LEU A 1 124 ? 135.382 146.867 87.417 1.00 105.59 124 LEU A CA 1
ATOM 710 C C . LEU A 1 124 ? 134.339 146.567 88.491 1.00 110.69 124 LEU A C 1
ATOM 711 O O . LEU A 1 124 ? 133.131 146.513 88.213 1.00 115.14 124 LEU A O 1
ATOM 716 N N . THR A 1 125 ? 134.794 146.350 89.728 1.00 112.79 125 THR A N 1
ATOM 717 C CA . THR A 1 125 ? 133.864 146.036 90.805 1.00 111.30 125 THR A CA 1
ATOM 718 C C . THR A 1 125 ? 132.948 147.211 91.108 1.00 112.46 125 THR A C 1
ATOM 719 O O . THR A 1 125 ? 131.786 147.008 91.471 1.00 116.08 125 THR A O 1
ATOM 723 N N . GLU A 1 126 ? 133.444 148.441 90.951 1.00 113.10 126 GLU A N 1
ATOM 724 C CA . GLU A 1 126 ? 132.586 149.605 91.140 1.00 110.04 126 GLU A CA 1
ATOM 725 C C . GLU A 1 126 ? 131.460 149.632 90.115 1.00 114.04 126 GLU A C 1
ATOM 726 O O . GLU A 1 126 ? 130.314 149.944 90.452 1.00 122.86 126 GLU A O 1
ATOM 732 N N . SER A 1 127 ? 131.764 149.306 88.856 1.00 100.04 127 SER A N 1
ATOM 733 C CA . SER A 1 127 ? 130.728 149.279 87.829 1.00 100.55 127 SER A CA 1
ATOM 734 C C . SER A 1 127 ? 129.720 148.166 88.087 1.00 105.84 127 SER A C 1
ATOM 735 O O . SER A 1 127 ? 128.509 148.364 87.922 1.00 114.82 127 SER A O 1
ATOM 738 N N . VAL A 1 128 ? 130.197 146.986 88.488 1.00 94.58 128 VAL A N 1
ATOM 739 C CA . VAL A 1 128 ? 129.266 145.901 88.796 1.00 92.01 128 VAL A CA 1
ATOM 740 C C . VAL A 1 128 ? 128.366 146.289 89.965 1.00 97.92 128 VAL A C 1
ATOM 741 O O . VAL A 1 128 ? 127.146 146.069 89.934 1.00 103.32 128 VAL A O 1
ATOM 745 N N . GLU A 1 129 ? 128.947 146.897 91.002 1.00 102.31 129 GLU A N 1
ATOM 746 C CA . GLU A 1 129 ? 128.155 147.317 92.150 1.00 96.26 129 GLU A CA 1
ATOM 747 C C . GLU A 1 129 ? 127.164 148.411 91.776 1.00 99.79 129 GLU A C 1
ATOM 748 O O . GLU A 1 129 ? 126.039 148.429 92.283 1.00 106.64 129 GLU A O 1
ATOM 754 N N . VAL A 1 130 ? 127.555 149.334 90.893 1.00 88.27 130 VAL A N 1
ATOM 755 C CA . VAL A 1 130 ? 126.638 150.409 90.532 1.00 83.77 130 VAL A CA 1
ATOM 756 C C . VAL A 1 130 ? 125.496 149.879 89.676 1.00 89.79 130 VAL A C 1
ATOM 757 O O . VAL A 1 130 ? 124.365 150.361 89.783 1.00 104.14 130 VAL A O 1
ATOM 761 N N . LEU A 1 131 ? 125.748 148.873 88.830 1.00 94.19 131 LEU A N 1
ATOM 762 C CA . LEU A 1 131 ? 124.636 148.295 88.080 1.00 96.59 131 LEU A CA 1
ATOM 763 C C . LEU A 1 131 ? 123.708 147.511 89.003 1.00 95.92 131 LEU A C 1
ATOM 764 O O . LEU A 1 131 ? 122.480 147.548 88.838 1.00 96.43 131 LEU A O 1
ATOM 769 N N . CYS A 1 132 ? 124.271 146.822 90.002 1.00 97.91 132 CYS A N 1
ATOM 770 C CA . CYS A 1 132 ? 123.428 146.162 90.995 1.00 92.55 132 CYS A CA 1
ATOM 771 C C . CYS A 1 132 ? 122.589 147.175 91.766 1.00 90.63 132 CYS A C 1
ATOM 772 O O . CYS A 1 132 ? 121.404 146.940 92.035 1.00 93.20 132 CYS A O 1
ATOM 775 N N . LEU A 1 133 ? 123.186 148.313 92.126 1.00 87.92 133 LEU A N 1
ATOM 776 C CA . LEU A 1 133 ? 122.447 149.347 92.842 1.00 83.87 133 LEU A CA 1
ATOM 777 C C . LEU A 1 133 ? 121.386 149.994 91.963 1.00 86.81 133 LEU A C 1
ATOM 778 O O . LEU A 1 133 ? 120.329 150.381 92.466 1.00 92.13 133 LEU A O 1
ATOM 783 N N . LEU A 1 134 ? 121.642 150.125 90.660 1.00 81.72 134 LEU A N 1
ATOM 784 C CA . LEU A 1 134 ? 120.604 150.614 89.757 1.00 82.98 134 LEU A CA 1
ATOM 785 C C . LEU A 1 134 ? 119.442 149.632 89.674 1.00 91.76 134 LEU A C 1
ATOM 786 O O . LEU A 1 134 ? 118.275 150.042 89.652 1.00 98.06 134 LEU A O 1
ATOM 791 N N . VAL A 1 135 ? 119.743 148.333 89.623 1.00 89.08 135 VAL A N 1
ATOM 792 C CA . VAL A 1 135 ? 118.683 147.326 89.638 1.00 82.51 135 VAL A CA 1
ATOM 793 C C . VAL A 1 135 ? 117.874 147.424 90.926 1.00 80.53 135 VAL A C 1
ATOM 794 O O . VAL A 1 135 ? 116.637 147.362 90.911 1.00 87.09 135 VAL A O 1
ATOM 798 N N . PHE A 1 136 ? 118.560 147.587 92.059 1.00 87.20 136 PHE A N 1
ATOM 799 C CA . PHE A 1 136 ? 117.869 147.716 93.339 1.00 85.09 136 PHE A CA 1
ATOM 800 C C . PHE A 1 136 ? 117.027 148.985 93.401 1.00 87.54 136 PHE A C 1
ATOM 801 O O . PHE A 1 136 ? 115.931 148.982 93.970 1.00 95.52 136 PHE A O 1
ATOM 809 N N . ALA A 1 137 ? 117.529 150.086 92.837 1.00 81.33 137 ALA A N 1
ATOM 810 C CA . ALA A 1 137 ? 116.751 151.319 92.794 1.00 82.91 137 ALA A CA 1
ATOM 811 C C . ALA A 1 137 ? 115.507 151.160 91.933 1.00 85.76 137 ALA A C 1
ATOM 812 O O . ALA A 1 137 ? 114.434 151.665 92.281 1.00 89.22 137 ALA A O 1
ATOM 814 N N . ALA A 1 138 ? 115.631 150.464 90.800 1.00 89.82 138 ALA A N 1
ATOM 815 C CA . ALA A 1 138 ? 114.456 150.178 89.983 1.00 87.99 138 ALA A CA 1
ATOM 816 C C . ALA A 1 138 ? 113.449 149.332 90.752 1.00 88.43 138 ALA A C 1
ATOM 817 O O . ALA A 1 138 ? 112.239 149.587 90.697 1.00 99.81 138 ALA A O 1
ATOM 819 N N . ASP A 1 139 ? 113.934 148.323 91.480 1.00 92.33 139 ASP A N 1
ATOM 820 C CA . ASP A 1 139 ? 113.042 147.491 92.284 1.00 92.11 139 ASP A CA 1
ATOM 821 C C . ASP A 1 139 ? 112.334 148.313 93.353 1.00 95.97 139 ASP A C 1
ATOM 822 O O . ASP A 1 139 ? 111.130 148.146 93.583 1.00 101.80 139 ASP A O 1
ATOM 827 N N . LEU A 1 140 ? 113.067 149.207 94.020 1.00 94.21 140 LEU A N 1
ATOM 828 C CA . LEU A 1 140 ? 112.467 150.042 95.054 1.00 93.86 140 LEU A CA 1
ATOM 829 C C . LEU A 1 140 ? 111.435 150.995 94.467 1.00 88.74 140 LEU A C 1
ATOM 830 O O . LEU A 1 140 ? 110.378 151.215 95.066 1.00 92.91 140 LEU A O 1
ATOM 835 N N . SER A 1 141 ? 111.728 151.581 93.304 1.00 82.40 141 SER A N 1
ATOM 836 C CA . SER A 1 141 ? 110.761 152.464 92.659 1.00 84.79 141 SER A CA 1
ATOM 837 C C . SER A 1 141 ? 109.501 151.704 92.264 1.00 97.20 141 SER A C 1
ATOM 838 O O . SER A 1 141 ? 108.384 152.208 92.428 1.00 104.96 141 SER A O 1
ATOM 841 N N . VAL A 1 142 ? 109.660 150.484 91.744 1.00 96.03 142 VAL A N 1
ATOM 842 C CA . VAL A 1 142 ? 108.497 149.672 91.395 1.00 91.99 142 VAL A CA 1
ATOM 843 C C . VAL A 1 142 ? 107.679 149.341 92.637 1.00 97.66 142 VAL A C 1
ATOM 844 O O . VAL A 1 142 ? 106.445 149.409 92.619 1.00 102.22 142 VAL A O 1
ATOM 848 N N . LYS A 1 143 ? 108.350 148.984 93.737 1.00 96.68 143 LYS A N 1
ATOM 849 C CA . LYS A 1 143 ? 107.628 148.693 94.973 1.00 90.26 143 LYS A CA 1
ATOM 850 C C . LYS A 1 143 ? 106.908 149.928 95.502 1.00 95.58 143 LYS A C 1
ATOM 851 O O . LYS A 1 143 ? 105.785 149.830 96.011 1.00 103.55 143 LYS A O 1
ATOM 857 N N . GLY A 1 144 ? 107.537 151.099 95.392 1.00 100.28 144 GLY A N 1
ATOM 858 C CA . GLY A 1 144 ? 106.923 152.322 95.874 1.00 98.79 144 GLY A CA 1
ATOM 859 C C . GLY A 1 144 ? 105.808 152.831 94.989 1.00 93.16 144 GLY A C 1
ATOM 860 O O . GLY A 1 144 ? 104.972 153.614 95.452 1.00 105.05 144 GLY A O 1
ATOM 861 N N . TYR A 1 145 ? 105.783 152.416 93.724 1.00 85.53 145 TYR A N 1
ATOM 862 C CA . TYR A 1 145 ? 104.688 152.786 92.839 1.00 95.30 145 TYR A CA 1
ATOM 863 C C . TYR A 1 145 ? 103.516 151.819 92.943 1.00 105.99 145 TYR A C 1
ATOM 864 O O . TYR A 1 145 ? 102.359 152.251 92.927 1.00 109.75 145 TYR A O 1
ATOM 873 N N . LEU A 1 146 ? 103.792 150.515 93.036 1.00 109.37 146 LEU A N 1
ATOM 874 C CA . LEU A 1 146 ? 102.716 149.537 93.167 1.00 101.81 146 LEU A CA 1
ATOM 875 C C . LEU A 1 146 ? 101.915 149.770 94.441 1.00 106.72 146 LEU A C 1
ATOM 876 O O . LEU A 1 146 ? 100.682 149.682 94.434 1.00 107.82 146 LEU A O 1
ATOM 881 N N . PHE A 1 147 ? 102.595 150.062 95.543 1.00 113.22 147 PHE A N 1
ATOM 882 C CA . PHE A 1 147 ? 101.927 150.450 96.773 1.00 107.95 147 PHE A CA 1
ATOM 883 C C . PHE A 1 147 ? 101.788 151.969 96.824 1.00 109.73 147 PHE A C 1
ATOM 884 O O . PHE A 1 147 ? 102.413 152.703 96.058 1.00 115.29 147 PHE A O 1
ATOM 892 N N . GLY A 1 148 ? 100.946 152.442 97.738 1.00 123.72 148 GLY A N 1
ATOM 893 C CA . GLY A 1 148 ? 100.712 153.865 97.842 1.00 127.45 148 GLY A CA 1
ATOM 894 C C . GLY A 1 148 ? 101.902 154.602 98.426 1.00 126.92 148 GLY A C 1
ATOM 895 O O . GLY A 1 148 ? 102.795 154.021 99.044 1.00 126.45 148 GLY A O 1
ATOM 896 N N . TRP A 1 149 ? 101.912 155.920 98.213 1.00 139.67 149 TRP A N 1
ATOM 897 C CA . TRP A 1 149 ? 102.919 156.757 98.856 1.00 140.89 149 TRP A CA 1
ATOM 898 C C . TRP A 1 149 ? 102.756 156.733 100.370 1.00 141.77 149 TRP A C 1
ATOM 899 O O . TRP A 1 149 ? 103.747 156.744 101.111 1.00 142.54 149 TRP A O 1
ATOM 910 N N . ALA A 1 150 ? 101.510 156.698 100.848 1.00 129.30 150 ALA A N 1
ATOM 911 C CA . ALA A 1 150 ? 101.270 156.587 102.283 1.00 131.32 150 ALA A CA 1
ATOM 912 C C . ALA A 1 150 ? 101.819 155.277 102.831 1.00 130.81 150 ALA A C 1
ATOM 913 O O . ALA A 1 150 ? 102.427 155.251 103.907 1.00 132.18 150 ALA A O 1
ATOM 915 N N . HIS A 1 151 ? 101.611 154.175 102.104 1.00 125.16 151 HIS A N 1
ATOM 916 C CA . HIS A 1 151 ? 102.158 152.893 102.536 1.00 126.72 151 HIS A CA 1
ATOM 917 C C . HIS A 1 151 ? 103.681 152.912 102.521 1.00 126.75 151 HIS A C 1
ATOM 918 O O . HIS A 1 151 ? 104.324 152.362 103.423 1.00 128.17 151 HIS A O 1
ATOM 925 N N . PHE A 1 152 ? 104.276 153.533 101.499 1.00 120.02 152 PHE A N 1
ATOM 926 C CA . PHE A 1 152 ? 105.730 153.635 101.440 1.00 119.55 152 PHE A CA 1
ATOM 927 C C . PHE A 1 152 ? 106.273 154.417 102.629 1.00 120.47 152 PHE A C 1
ATOM 928 O O . PHE A 1 152 ? 107.265 154.015 103.248 1.00 119.06 152 PHE A O 1
ATOM 936 N N . GLN A 1 153 ? 105.635 155.543 102.958 1.00 129.97 153 GLN A N 1
ATOM 937 C CA . GLN A 1 153 ? 106.073 156.341 104.099 1.00 127.71 153 GLN A CA 1
ATOM 938 C C . GLN A 1 153 ? 105.899 155.577 105.406 1.00 131.10 153 GLN A C 1
ATOM 939 O O . GLN A 1 153 ? 106.767 155.627 106.285 1.00 131.68 153 GLN A O 1
ATOM 945 N N . LYS A 1 154 ? 104.782 154.859 105.549 1.00 131.29 154 LYS A N 1
ATOM 946 C CA . LYS A 1 154 ? 104.505 154.155 106.796 1.00 130.29 154 LYS A CA 1
ATOM 947 C C . LYS A 1 154 ? 105.389 152.925 106.963 1.00 130.29 154 LYS A C 1
ATOM 948 O O . LYS A 1 154 ? 105.712 152.546 108.095 1.00 129.55 154 LYS A O 1
ATOM 954 N N . ASN A 1 155 ? 105.795 152.297 105.862 1.00 121.15 155 ASN A N 1
ATOM 955 C CA . ASN A 1 155 ? 106.569 151.064 105.933 1.00 119.14 155 ASN A CA 1
ATOM 956 C C . ASN A 1 155 ? 108.003 151.390 106.330 1.00 117.51 155 ASN A C 1
ATOM 957 O O . ASN A 1 155 ? 108.671 152.192 105.669 1.00 118.93 155 ASN A O 1
ATOM 962 N N . LEU A 1 156 ? 108.475 150.767 107.412 1.00 114.98 156 LEU A N 1
ATOM 963 C CA . LEU A 1 156 ? 109.846 150.990 107.854 1.00 112.07 156 LEU A CA 1
ATOM 964 C C . LEU A 1 156 ? 110.853 150.286 106.956 1.00 113.01 156 LEU A C 1
ATOM 965 O O . LEU A 1 156 ? 111.968 150.784 106.772 1.00 114.32 156 LEU A O 1
ATOM 970 N N . TRP A 1 157 ? 110.492 149.126 106.404 1.00 110.12 157 TRP A N 1
ATOM 971 C CA . TRP A 1 157 ? 111.414 148.403 105.534 1.00 104.78 157 TRP A CA 1
ATOM 972 C C . TRP A 1 157 ? 111.703 149.171 104.250 1.00 103.16 157 TRP A C 1
ATOM 973 O O . TRP A 1 157 ? 112.850 149.212 103.794 1.00 109.98 157 TRP A O 1
ATOM 984 N N . LEU A 1 158 ? 110.686 149.801 103.657 1.00 104.53 158 LEU A N 1
ATOM 985 C CA . LEU A 1 158 ? 110.922 150.585 102.447 1.00 101.34 158 LEU A CA 1
ATOM 986 C C . LEU A 1 158 ? 111.713 151.855 102.741 1.00 102.57 158 LEU A C 1
ATOM 987 O O . LEU A 1 158 ? 112.556 152.268 101.934 1.00 112.13 158 LEU A O 1
ATOM 992 N N . LEU A 1 159 ? 111.467 152.486 103.891 1.00 97.90 159 LEU A N 1
ATOM 993 C CA . LEU A 1 159 ? 112.281 153.633 104.284 1.00 95.85 159 LEU A CA 1
ATOM 994 C C . LEU A 1 159 ? 113.734 153.230 104.500 1.00 101.44 159 LEU A C 1
ATOM 995 O O . LEU A 1 159 ? 114.655 153.947 104.087 1.00 101.24 159 LEU A O 1
ATOM 1000 N N . GLY A 1 160 ? 113.959 152.087 105.149 1.00 97.85 160 GLY A N 1
ATOM 1001 C CA . GLY A 1 160 ? 115.313 151.582 105.292 1.00 88.74 160 GLY A CA 1
ATOM 1002 C C . GLY A 1 160 ? 115.957 151.248 103.961 1.00 91.23 160 GLY A C 1
ATOM 1003 O O . GLY A 1 160 ? 117.150 151.479 103.766 1.00 103.73 160 GLY A O 1
ATOM 1004 N N . TYR A 1 161 ? 115.175 150.705 103.027 1.00 96.10 161 TYR A N 1
ATOM 1005 C CA . TYR A 1 161 ? 115.682 150.442 101.684 1.00 91.69 161 TYR A CA 1
ATOM 1006 C C . TYR A 1 161 ? 116.131 151.730 101.007 1.00 92.49 161 TYR A C 1
ATOM 1007 O O . TYR A 1 161 ? 117.217 151.792 100.420 1.00 101.32 161 TYR A O 1
ATOM 1016 N N . LEU A 1 162 ? 115.308 152.777 101.093 1.00 83.09 162 LEU A N 1
ATOM 1017 C CA . LEU A 1 162 ? 115.673 154.055 100.488 1.00 80.53 162 LEU A CA 1
ATOM 1018 C C . LEU A 1 162 ? 116.919 154.644 101.139 1.00 86.51 162 LEU A C 1
ATOM 1019 O O . LEU A 1 162 ? 117.822 155.129 100.445 1.00 92.17 162 LEU A O 1
ATOM 1024 N N . VAL A 1 163 ? 116.991 154.600 102.472 1.00 90.34 163 VAL A N 1
ATOM 1025 C CA . VAL A 1 163 ? 118.149 155.145 103.176 1.00 92.92 163 VAL A CA 1
ATOM 1026 C C . VAL A 1 163 ? 119.413 154.377 102.811 1.00 89.20 163 VAL A C 1
ATOM 1027 O O . VAL A 1 163 ? 120.467 154.973 102.557 1.00 90.44 163 VAL A O 1
ATOM 1031 N N . VAL A 1 164 ? 119.328 153.045 102.774 1.00 80.97 164 VAL A N 1
ATOM 1032 C CA . VAL A 1 164 ? 120.490 152.228 102.445 1.00 72.33 164 VAL A CA 1
ATOM 1033 C C . VAL A 1 164 ? 120.935 152.483 101.012 1.00 74.83 164 VAL A C 1
ATOM 1034 O O . VAL A 1 164 ? 122.134 152.576 100.732 1.00 90.36 164 VAL A O 1
ATOM 1038 N N . LEU A 1 165 ? 119.983 152.611 100.084 1.00 76.10 165 LEU A N 1
ATOM 1039 C CA . LEU A 1 165 ? 120.347 152.903 98.701 1.00 80.50 165 LEU A CA 1
ATOM 1040 C C . LEU A 1 165 ? 121.034 154.257 98.581 1.00 87.98 165 LEU A C 1
ATOM 1041 O O . LEU A 1 165 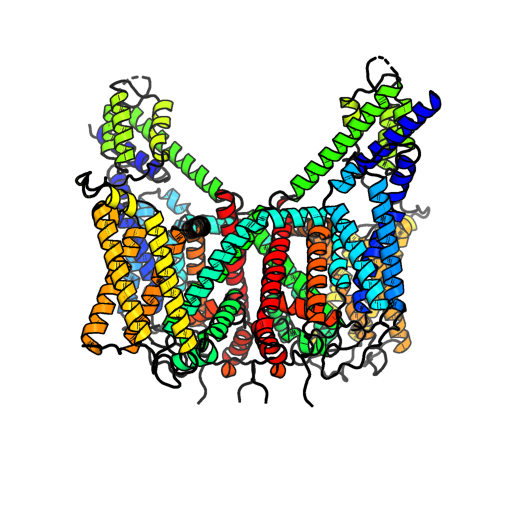? 122.044 154.387 97.879 1.00 92.43 165 LEU A O 1
ATOM 1046 N N . VAL A 1 166 ? 120.507 155.277 99.263 1.00 82.30 166 VAL A N 1
ATOM 1047 C CA . VAL A 1 166 ? 121.112 156.605 99.182 1.00 80.84 166 VAL A CA 1
ATOM 1048 C C . VAL A 1 166 ? 122.516 156.592 99.777 1.00 86.14 166 VAL A C 1
ATOM 1049 O O . VAL A 1 166 ? 123.457 157.149 99.197 1.00 89.68 166 VAL A O 1
ATOM 1053 N N . VAL A 1 167 ? 122.682 155.946 100.935 1.00 84.85 167 VAL A N 1
ATOM 1054 C CA . VAL A 1 167 ? 123.995 155.885 101.572 1.00 78.65 167 VAL A CA 1
ATOM 1055 C C . VAL A 1 167 ? 124.978 155.113 100.702 1.00 83.83 167 VAL A C 1
ATOM 1056 O O . VAL A 1 167 ? 126.140 155.510 100.554 1.00 89.66 167 VAL A O 1
ATOM 1060 N N . SER A 1 168 ? 124.532 154.002 100.111 1.00 93.02 168 SER A N 1
ATOM 1061 C CA . SER A 1 168 ? 125.409 153.210 99.256 1.00 87.81 168 SER A CA 1
ATOM 1062 C C . SER A 1 168 ? 125.825 153.991 98.018 1.00 85.58 168 SER A C 1
ATOM 1063 O O . SER A 1 168 ? 126.987 153.935 97.607 1.00 100.73 168 SER A O 1
ATOM 1066 N N . LEU A 1 169 ? 124.894 154.733 97.415 1.00 74.27 169 LEU A N 1
ATOM 1067 C CA . LEU A 1 169 ? 125.241 155.524 96.238 1.00 81.03 169 LEU A CA 1
ATOM 1068 C C . LEU A 1 169 ? 126.202 156.652 96.591 1.00 90.14 169 LEU A C 1
ATOM 1069 O O . LEU A 1 169 ? 127.146 156.928 95.840 1.00 99.11 169 LEU A O 1
ATOM 1074 N N . VAL A 1 170 ? 125.991 157.308 97.735 1.00 87.37 170 VAL A N 1
ATOM 1075 C CA . VAL A 1 170 ? 126.902 158.371 98.154 1.00 86.52 170 VAL A CA 1
ATOM 1076 C C . VAL A 1 170 ? 128.291 157.809 98.434 1.00 89.18 170 VAL A C 1
ATOM 1077 O O . VAL A 1 170 ? 129.306 158.392 98.031 1.00 94.91 170 VAL A O 1
ATOM 1081 N N . ASP A 1 171 ? 128.360 156.665 99.119 1.00 97.74 171 ASP A N 1
ATOM 1082 C CA . ASP A 1 171 ? 129.652 156.049 99.401 1.00 99.59 171 ASP A CA 1
ATOM 1083 C C . ASP A 1 171 ? 130.341 155.596 98.119 1.00 100.09 171 ASP A C 1
ATOM 1084 O O . ASP A 1 171 ? 131.564 155.705 97.998 1.00 108.72 171 ASP A O 1
ATOM 1089 N N . TRP A 1 172 ? 129.577 155.072 97.158 1.00 85.28 172 TRP A N 1
ATOM 1090 C CA . TRP A 1 172 ? 130.153 154.685 95.875 1.00 79.61 172 TRP A CA 1
ATOM 1091 C C . TRP A 1 172 ? 130.711 155.895 95.136 1.00 86.97 172 TRP A C 1
ATOM 1092 O O . TRP A 1 172 ? 131.808 155.834 94.568 1.00 102.30 172 TRP A O 1
ATOM 1103 N N . THR A 1 173 ? 129.975 157.008 95.142 1.00 73.85 173 THR A N 1
ATOM 1104 C CA . THR A 1 173 ? 130.471 158.221 94.499 1.00 74.88 173 THR A CA 1
ATOM 1105 C C . THR A 1 173 ? 131.737 158.726 95.181 1.00 86.86 173 THR A C 1
ATOM 1106 O O . THR A 1 173 ? 132.674 159.177 94.512 1.00 93.04 173 THR A O 1
ATOM 1110 N N . VAL A 1 174 ? 131.785 158.654 96.513 1.00 94.16 174 VAL A N 1
ATOM 1111 C CA . VAL A 1 174 ? 132.979 159.083 97.238 1.00 90.89 174 VAL A CA 1
ATOM 1112 C C . VAL A 1 174 ? 134.161 158.179 96.905 1.00 91.53 174 VAL A C 1
ATOM 1113 O O . VAL A 1 174 ? 135.266 158.653 96.616 1.00 98.87 174 VAL A O 1
ATOM 1117 N N . SER A 1 175 ? 133.943 156.863 96.931 1.00 93.71 175 SER A N 1
ATOM 1118 C CA . SER A 1 175 ? 134.988 155.890 96.644 1.00 94.46 175 SER A CA 1
ATOM 1119 C C . SER A 1 175 ? 135.407 155.886 95.182 1.00 94.44 175 SER A C 1
ATOM 1120 O O . SER A 1 175 ? 136.440 155.292 94.857 1.00 106.03 175 SER A O 1
ATOM 1123 N N . LEU A 1 176 ? 134.624 156.499 94.296 1.00 84.14 176 LEU A N 1
ATOM 1124 C CA . LEU A 1 176 ? 135.026 156.643 92.904 1.00 84.15 176 LEU A CA 1
ATOM 1125 C C . LEU A 1 176 ? 135.655 157.993 92.596 1.00 90.59 176 LEU A C 1
ATOM 1126 O O . LEU A 1 176 ? 136.435 158.092 91.643 1.00 96.62 176 LEU A O 1
ATOM 1131 N N . SER A 1 177 ? 135.333 159.038 93.365 1.00 86.93 177 SER A N 1
ATOM 1132 C CA . SER A 1 177 ? 136.020 160.314 93.190 1.00 91.26 177 SER A CA 1
ATOM 1133 C C . SER A 1 177 ? 137.505 160.170 93.502 1.00 100.92 177 SER A C 1
ATOM 1134 O O . SER A 1 177 ? 138.362 160.547 92.695 1.00 109.00 177 SER A O 1
ATOM 1137 N N . LEU A 1 178 ? 137.824 159.628 94.673 1.00 104.30 178 LEU A N 1
ATOM 1138 C CA . LEU A 1 178 ? 139.132 159.028 94.888 1.00 105.01 178 LEU A CA 1
ATOM 1139 C C . LEU A 1 178 ? 139.236 157.758 94.056 1.00 109.50 178 LEU A C 1
ATOM 1140 O O . LEU A 1 178 ? 138.259 157.023 93.901 1.00 119.48 178 LEU A O 1
ATOM 1145 N N . VAL A 1 179 ? 140.419 157.496 93.508 1.00 114.20 179 VAL A N 1
ATOM 1146 C CA . VAL A 1 179 ? 140.544 156.384 92.575 1.00 113.31 179 VAL A CA 1
ATOM 1147 C C . VAL A 1 179 ? 140.752 155.095 93.360 1.00 114.09 179 VAL A C 1
ATOM 1148 O O . VAL A 1 179 ? 141.880 154.608 93.496 1.00 121.66 179 VAL A O 1
ATOM 1152 N N . CYS A 1 180 ? 139.648 154.526 93.852 1.00 120.55 180 CYS A N 1
ATOM 1153 C CA . CYS A 1 180 ? 139.649 153.278 94.619 1.00 123.29 180 CYS A CA 1
ATOM 1154 C C . CYS A 1 180 ? 140.709 153.279 95.719 1.00 128.90 180 CYS A C 1
ATOM 1155 O O . CYS A 1 180 ? 141.416 152.291 95.932 1.00 131.53 180 CYS A O 1
ATOM 1158 N N . HIS A 1 181 ? 140.822 154.402 96.431 1.00 129.08 181 HIS A N 1
ATOM 1159 C CA . HIS A 1 181 ? 141.816 154.548 97.489 1.00 131.71 181 HIS A CA 1
ATOM 1160 C C . HIS A 1 181 ? 141.180 154.712 98.866 1.00 132.75 181 HIS A C 1
ATOM 1161 O O . HIS A 1 181 ? 141.851 155.152 99.804 1.00 135.28 181 HIS A O 1
ATOM 1168 N N . GLU A 1 182 ? 139.900 154.368 99.010 1.00 122.91 182 GLU A N 1
ATOM 1169 C CA . GLU A 1 182 ? 139.246 154.404 100.311 1.00 119.38 182 GLU A CA 1
ATOM 1170 C C . GLU A 1 182 ? 139.433 153.057 100.995 1.00 119.15 182 GLU A C 1
ATOM 1171 O O . GLU A 1 182 ? 138.904 152.048 100.504 1.00 118.58 182 GLU A O 1
ATOM 1177 N N . PRO A 1 183 ? 140.174 152.982 102.106 1.00 124.95 183 PRO A N 1
ATOM 1178 C CA . PRO A 1 183 ? 140.421 151.667 102.724 1.00 126.45 183 PRO A CA 1
ATOM 1179 C C . PRO A 1 183 ? 139.161 150.985 103.228 1.00 127.16 183 PRO A C 1
ATOM 1180 O O . PRO A 1 183 ? 138.980 149.783 102.999 1.00 128.28 183 PRO A O 1
ATOM 1184 N N . LEU A 1 184 ? 138.283 151.717 103.906 1.00 118.90 184 LEU A N 1
ATOM 1185 C CA . LEU A 1 184 ? 137.056 151.164 104.464 1.00 115.95 184 LEU A CA 1
ATOM 1186 C C . LEU A 1 184 ? 135.862 151.634 103.645 1.00 118.73 184 LEU A C 1
ATOM 1187 O O . LEU A 1 184 ? 135.679 152.838 103.438 1.00 120.87 184 LEU A O 1
ATOM 1192 N N . ARG A 1 185 ? 135.064 150.684 103.170 1.00 104.85 185 ARG A N 1
ATOM 1193 C CA . ARG A 1 185 ? 133.855 150.965 102.401 1.00 101.45 185 ARG A CA 1
ATOM 1194 C C . ARG A 1 185 ? 132.655 150.612 103.273 1.00 105.77 185 ARG A C 1
ATOM 1195 O O . ARG A 1 185 ? 132.323 149.435 103.440 1.00 104.65 185 ARG A O 1
ATOM 1203 N N . ILE A 1 186 ? 132.012 151.638 103.835 1.00 102.80 186 ILE A N 1
ATOM 1204 C CA . ILE A 1 186 ? 130.872 151.410 104.717 1.00 96.90 186 ILE A CA 1
ATOM 1205 C C . ILE A 1 186 ? 129.702 150.798 103.953 1.00 103.56 186 ILE A C 1
ATOM 1206 O O . ILE A 1 186 ? 128.888 150.069 104.534 1.00 111.17 186 ILE A O 1
ATOM 1211 N N . ARG A 1 187 ? 129.601 151.067 102.647 1.00 91.71 187 ARG A N 1
ATOM 1212 C CA . ARG A 1 187 ? 128.507 150.510 101.856 1.00 95.54 187 ARG A CA 1
ATOM 1213 C C . ARG A 1 187 ? 128.508 148.987 101.875 1.00 95.55 187 ARG A C 1
ATOM 1214 O O . ARG A 1 187 ? 127.440 148.367 101.811 1.00 106.59 187 ARG A O 1
ATOM 1222 N N . ARG A 1 188 ? 129.687 148.365 101.969 1.00 80.61 188 ARG A N 1
ATOM 1223 C CA . ARG A 1 188 ? 129.755 146.910 102.040 1.00 81.32 188 ARG A CA 1
ATOM 1224 C C . ARG A 1 188 ? 129.049 146.362 103.272 1.00 84.71 188 ARG A C 1
ATOM 1225 O O . ARG A 1 188 ? 128.623 145.202 103.264 1.00 90.78 188 ARG A O 1
ATOM 1233 N N . LEU A 1 189 ? 128.916 147.168 104.328 1.00 84.74 189 LEU A N 1
ATOM 1234 C CA . LEU A 1 189 ? 128.173 146.727 105.503 1.00 82.25 189 LEU A CA 1
ATOM 1235 C C . LEU A 1 189 ? 126.676 146.673 105.234 1.00 84.72 189 LEU A C 1
ATOM 1236 O O . LEU A 1 189 ? 125.957 145.913 105.893 1.00 91.41 189 LEU A O 1
ATOM 1241 N N . LEU A 1 190 ? 126.188 147.464 104.280 1.00 82.30 190 LEU A N 1
ATOM 1242 C CA . LEU A 1 190 ? 124.758 147.560 104.025 1.00 83.30 190 LEU A CA 1
ATOM 1243 C C . LEU A 1 190 ? 124.277 146.587 102.957 1.00 83.47 190 LEU A C 1
ATOM 1244 O O . LEU A 1 190 ? 123.068 146.504 102.719 1.00 83.85 190 LEU A O 1
ATOM 1249 N N . ARG A 1 191 ? 125.190 145.864 102.310 1.00 80.87 191 ARG A N 1
ATOM 1250 C CA . ARG A 1 191 ? 124.785 144.871 101.319 1.00 77.31 191 ARG A CA 1
ATOM 1251 C C . ARG A 1 191 ? 123.884 143.778 101.887 1.00 91.93 191 ARG A C 1
ATOM 1252 O O . ARG A 1 191 ? 122.903 143.420 101.212 1.00 98.15 191 ARG A O 1
ATOM 1260 N N . PRO A 1 192 ? 124.145 143.201 103.070 1.00 77.38 192 PRO A N 1
ATOM 1261 C CA . PRO A 1 192 ? 123.232 142.165 103.585 1.00 75.07 192 PRO A CA 1
ATOM 1262 C C . PRO A 1 192 ? 121.804 142.643 103.771 1.00 76.79 192 PRO A C 1
ATOM 1263 O O . PRO A 1 192 ? 120.876 141.827 103.699 1.00 80.82 192 PRO A O 1
ATOM 1267 N N . PHE A 1 193 ? 121.599 143.943 104.006 1.00 82.83 193 PHE A N 1
ATOM 1268 C CA . PHE A 1 193 ? 120.253 144.454 104.245 1.00 79.52 193 PHE A CA 1
ATOM 1269 C C . PHE A 1 193 ? 119.328 144.155 103.072 1.00 88.94 193 PHE A C 1
ATOM 1270 O O . PHE A 1 193 ? 118.152 143.828 103.271 1.00 107.08 193 PHE A O 1
ATOM 1278 N N . PHE A 1 194 ? 119.837 144.276 101.843 1.00 83.58 194 PHE A N 1
ATOM 1279 C CA . PHE A 1 194 ? 119.043 143.919 100.672 1.00 85.88 194 PHE A CA 1
ATOM 1280 C C . PHE A 1 194 ? 118.523 142.492 100.790 1.00 89.88 194 PHE A C 1
ATOM 1281 O O . PHE A 1 194 ? 117.340 142.224 100.545 1.00 93.42 194 PHE A O 1
ATOM 1289 N N . LEU A 1 195 ? 119.396 141.568 101.201 1.00 83.37 195 LEU A N 1
ATOM 1290 C CA . LEU A 1 195 ? 118.984 140.183 101.402 1.00 76.20 195 LEU A CA 1
ATOM 1291 C C . LEU A 1 195 ? 117.858 140.088 102.423 1.00 84.93 195 LEU A C 1
ATOM 1292 O O . LEU A 1 195 ? 116.954 139.255 102.287 1.00 93.36 195 LEU A O 1
ATOM 1297 N N . LEU A 1 196 ? 117.897 140.934 103.454 1.00 91.98 196 LEU A N 1
ATOM 1298 C CA . LEU A 1 196 ? 116.803 140.973 104.417 1.00 81.78 196 LEU A CA 1
ATOM 1299 C C . LEU A 1 196 ? 115.529 141.518 103.785 1.00 87.98 196 LEU A C 1
ATOM 1300 O O . LEU A 1 196 ? 114.430 141.026 104.069 1.00 102.44 196 LEU A O 1
ATOM 1305 N N . GLN A 1 197 ? 115.652 142.534 102.928 1.00 90.35 197 GLN A N 1
ATOM 1306 C CA . GLN A 1 197 ? 114.469 143.228 102.434 1.00 89.50 197 GLN A CA 1
ATOM 1307 C C . GLN A 1 197 ? 113.661 142.383 101.458 1.00 100.20 197 GLN A C 1
ATOM 1308 O O . GLN A 1 197 ? 112.452 142.600 101.325 1.00 105.20 197 GLN A O 1
ATOM 1314 N N . ASN A 1 198 ? 114.290 141.414 100.792 1.00 108.60 198 ASN A N 1
ATOM 1315 C CA . ASN A 1 198 ? 113.633 140.602 99.777 1.00 110.12 198 ASN A CA 1
ATOM 1316 C C . ASN A 1 198 ? 113.306 139.196 100.275 1.00 110.45 198 ASN A C 1
ATOM 1317 O O . ASN A 1 198 ? 113.244 138.253 99.480 1.00 116.41 198 ASN A O 1
ATOM 1322 N N . SER A 1 199 ? 113.098 139.033 101.580 1.00 108.76 199 SER A N 1
ATOM 1323 C CA . SER A 1 199 ? 112.785 137.729 102.153 1.00 108.53 199 SER A CA 1
ATOM 1324 C C . SER A 1 199 ? 111.801 137.907 103.297 1.00 117.12 199 SER A C 1
ATOM 1325 O O . SER A 1 199 ? 112.110 138.587 104.281 1.00 120.65 199 SER A O 1
ATOM 1328 N N . SER A 1 200 ? 110.622 137.297 103.170 1.00 113.97 200 SER A N 1
ATOM 1329 C CA . SER A 1 200 ? 109.627 137.374 104.234 1.00 109.73 200 SER A CA 1
ATOM 1330 C C . SER A 1 200 ? 109.994 136.479 105.413 1.00 112.23 200 SER A C 1
ATOM 1331 O O . SER A 1 200 ? 109.806 136.868 106.570 1.00 117.45 200 SER A O 1
ATOM 1334 N N . MET A 1 201 ? 110.507 135.276 105.138 1.00 112.60 201 MET A N 1
ATOM 1335 C CA . MET A 1 201 ? 110.887 134.368 106.217 1.00 114.12 201 MET A CA 1
ATOM 1336 C C . MET A 1 201 ? 112.023 134.948 107.051 1.00 113.21 201 MET A C 1
ATOM 1337 O O . MET A 1 201 ? 112.042 134.800 108.280 1.00 116.95 201 MET A O 1
ATOM 1342 N N . MET A 1 202 ? 112.984 135.604 106.397 1.00 109.17 202 MET A N 1
ATOM 1343 C CA . MET A 1 202 ? 114.067 136.254 107.126 1.00 106.68 202 MET A CA 1
ATOM 1344 C C . MET A 1 202 ? 113.536 137.352 108.039 1.00 108.32 202 MET A C 1
ATOM 1345 O O . MET A 1 202 ? 113.986 137.493 109.182 1.00 116.17 202 MET A O 1
ATOM 1350 N N . LYS A 1 203 ? 112.567 138.134 107.555 1.00 102.92 203 LYS A N 1
ATOM 1351 C CA . LYS A 1 203 ? 111.970 139.174 108.387 1.00 104.34 203 LYS A CA 1
ATOM 1352 C C . LYS A 1 203 ? 111.189 138.579 109.553 1.00 110.61 203 LYS A C 1
ATOM 1353 O O . LYS A 1 203 ? 111.210 139.126 110.660 1.00 117.11 203 LYS A O 1
ATOM 1359 N N . LYS A 1 204 ? 110.495 137.461 109.328 1.00 108.23 204 LYS A N 1
ATOM 1360 C CA . LYS A 1 204 ? 109.795 136.798 110.426 1.00 101.68 204 LYS A CA 1
ATOM 1361 C C . LYS A 1 204 ? 110.773 136.296 111.483 1.00 105.09 204 LYS A C 1
ATOM 1362 O O . LYS A 1 204 ? 110.525 136.432 112.688 1.00 111.60 204 LYS A O 1
ATOM 1368 N N . THR A 1 205 ? 111.888 135.704 111.050 1.00 101.68 205 THR A N 1
ATOM 1369 C CA . THR A 1 205 ? 112.902 135.253 111.998 1.00 99.15 205 THR A CA 1
ATOM 1370 C C . THR A 1 205 ? 113.504 136.426 112.767 1.00 102.13 205 THR A C 1
ATOM 1371 O O . THR A 1 205 ? 113.740 136.333 113.979 1.00 111.33 205 THR A O 1
ATOM 1375 N N . LEU A 1 206 ? 113.756 137.541 112.078 1.00 100.91 206 LEU A N 1
ATOM 1376 C CA . LEU A 1 206 ? 114.262 138.732 112.753 1.00 97.21 206 LEU A CA 1
ATOM 1377 C C . LEU A 1 206 ? 113.259 139.258 113.773 1.00 103.07 206 LEU A C 1
ATOM 1378 O O . LEU A 1 206 ? 113.642 139.705 114.860 1.00 114.83 206 LEU A O 1
ATOM 1383 N N . LYS A 1 207 ? 111.968 139.219 113.436 1.00 98.34 207 LYS A N 1
ATOM 1384 C CA . LYS A 1 207 ? 110.939 139.636 114.384 1.00 98.82 207 LYS A CA 1
ATOM 1385 C C . LYS A 1 207 ? 110.902 138.716 115.599 1.00 105.54 207 LYS A C 1
ATOM 1386 O O . LYS A 1 207 ? 110.707 139.176 116.731 1.00 114.60 207 LYS A O 1
ATOM 1392 N N . CYS A 1 208 ? 111.081 137.411 115.383 1.00 101.72 208 CYS A N 1
ATOM 1393 C CA . CYS A 1 208 ? 111.143 136.484 116.510 1.00 98.45 208 CYS A CA 1
ATOM 1394 C C . CYS A 1 208 ? 112.338 136.790 117.405 1.00 96.72 208 CYS A C 1
ATOM 1395 O O . CYS A 1 208 ? 112.231 136.747 118.638 1.00 106.63 208 CYS A O 1
ATOM 1398 N N . ILE A 1 209 ? 113.487 137.104 116.800 1.00 91.97 209 ILE A N 1
ATOM 1399 C CA . ILE A 1 209 ? 114.654 137.502 117.585 1.00 89.58 209 ILE A CA 1
ATOM 1400 C C . ILE A 1 209 ? 114.348 138.764 118.383 1.00 91.79 209 ILE A C 1
ATOM 1401 O O . ILE A 1 209 ? 114.712 138.880 119.560 1.00 101.90 209 ILE A O 1
ATOM 1406 N N . ARG A 1 210 ? 113.686 139.733 117.748 1.00 101.72 210 ARG A N 1
ATOM 1407 C CA . ARG A 1 210 ? 113.337 140.974 118.431 1.00 101.00 210 ARG A CA 1
ATOM 1408 C C . ARG A 1 210 ? 112.437 140.705 119.630 1.00 102.84 210 ARG A C 1
ATOM 1409 O O . ARG A 1 210 ? 112.610 141.307 120.696 1.00 110.24 210 ARG A O 1
ATOM 1417 N N . TRP A 1 211 ? 111.465 139.804 119.471 1.00 100.71 211 TRP A N 1
ATOM 1418 C CA . TRP A 1 211 ? 110.599 139.450 120.591 1.00 101.20 211 TRP A CA 1
ATOM 1419 C C . TRP A 1 211 ? 111.383 138.764 121.704 1.00 104.49 211 TRP A C 1
ATOM 1420 O O . TRP A 1 211 ? 111.135 139.010 122.890 1.00 105.17 211 TRP A O 1
ATOM 1431 N N . SER A 1 212 ? 112.324 137.888 121.344 1.00 97.61 212 SER A N 1
ATOM 1432 C CA . SER A 1 212 ? 113.132 137.216 122.358 1.00 90.26 212 SER A CA 1
ATOM 1433 C C . SER A 1 212 ? 114.162 138.136 123.002 1.00 88.42 212 SER A C 1
ATOM 1434 O O . SER A 1 212 ? 114.745 137.762 124.025 1.00 93.13 212 SER A O 1
ATOM 1437 N N . LEU A 1 213 ? 114.403 139.310 122.420 1.00 93.73 213 LEU A N 1
ATOM 1438 C CA . LEU A 1 213 ? 115.479 140.177 122.898 1.00 91.83 213 LEU A CA 1
ATOM 1439 C C . LEU A 1 213 ? 115.387 140.582 124.369 1.00 91.18 213 LEU A C 1
ATOM 1440 O O . LEU A 1 213 ? 116.434 140.570 125.038 1.00 106.87 213 LEU A O 1
ATOM 1445 N N . PRO A 1 214 ? 114.233 140.978 124.926 1.00 87.35 214 PRO A N 1
ATOM 1446 C CA . PRO A 1 214 ? 114.241 141.433 126.334 1.00 92.56 214 PRO A CA 1
ATOM 1447 C C . PRO A 1 214 ? 114.655 140.366 127.338 1.00 95.81 214 PRO A C 1
ATOM 1448 O O . PRO A 1 214 ? 115.463 140.641 128.238 1.00 102.59 214 PRO A O 1
ATOM 1452 N N . GLU A 1 215 ? 114.107 139.154 127.221 1.00 97.81 215 GLU A N 1
ATOM 1453 C CA . GLU A 1 215 ? 114.478 138.089 128.148 1.00 95.78 215 GLU A CA 1
ATOM 1454 C C . GLU A 1 215 ? 115.945 137.711 127.987 1.00 101.69 215 GLU A C 1
ATOM 1455 O O . GLU A 1 215 ? 116.639 137.440 128.976 1.00 108.05 215 GLU A O 1
ATOM 1461 N N . MET A 1 216 ? 116.433 137.687 126.744 1.00 97.44 216 MET A N 1
ATOM 1462 C CA . MET A 1 216 ? 117.851 137.444 126.511 1.00 89.75 216 MET A CA 1
ATOM 1463 C C . MET A 1 216 ? 118.708 138.519 127.162 1.00 93.64 216 MET A C 1
ATOM 1464 O O . MET A 1 216 ? 119.762 138.220 127.728 1.00 105.13 216 MET A O 1
ATOM 1469 N N . ALA A 1 217 ? 118.275 139.779 127.088 1.00 88.19 217 ALA A N 1
ATOM 1470 C CA . ALA A 1 217 ? 119.031 140.861 127.710 1.00 88.79 217 ALA A CA 1
ATOM 1471 C C . ALA A 1 217 ? 119.055 140.719 129.226 1.00 91.33 217 ALA A C 1
ATOM 1472 O O . ALA A 1 217 ? 120.086 140.964 129.863 1.00 102.91 217 ALA A O 1
ATOM 1474 N N . SER A 1 218 ? 117.927 140.329 129.823 1.00 80.33 218 SER A N 1
ATOM 1475 C CA . SER A 1 218 ? 117.896 140.127 131.270 1.00 82.23 218 SER A CA 1
ATOM 1476 C C . SER A 1 218 ? 118.812 138.981 131.690 1.00 83.40 218 SER A C 1
ATOM 1477 O O . SER A 1 218 ? 119.565 139.097 132.669 1.00 90.96 218 SER A O 1
ATOM 1480 N N . VAL A 1 219 ? 118.773 137.869 130.952 1.00 84.64 219 VAL A N 1
ATOM 1481 C CA . VAL A 1 219 ? 119.651 136.747 131.269 1.00 82.67 219 VAL A CA 1
ATOM 1482 C C . VAL A 1 219 ? 121.109 137.134 131.055 1.00 83.25 219 VAL A C 1
ATOM 1483 O O . VAL A 1 219 ? 121.993 136.705 131.802 1.00 85.22 219 VAL A O 1
ATOM 1487 N N . GLY A 1 220 ? 121.384 137.960 130.044 1.00 92.62 220 GLY A N 1
ATOM 1488 C CA . GLY A 1 220 ? 122.744 138.421 129.826 1.00 87.01 220 GLY A CA 1
ATOM 1489 C C . GLY A 1 220 ? 123.237 139.325 130.939 1.00 89.04 220 GLY A C 1
ATOM 1490 O O . GLY A 1 220 ? 124.409 139.274 131.315 1.00 101.57 220 GLY A O 1
ATOM 1491 N N . LEU A 1 221 ? 122.355 140.171 131.472 1.00 91.65 221 LEU A N 1
ATOM 1492 C CA . LEU A 1 221 ? 122.721 140.983 132.629 1.00 94.37 221 LEU A CA 1
ATOM 1493 C C . LEU A 1 221 ? 123.025 140.104 133.837 1.00 98.35 221 LEU A C 1
ATOM 1494 O O . LEU A 1 221 ? 124.011 140.333 134.553 1.00 105.62 221 LEU A O 1
ATOM 1499 N N . LEU A 1 222 ? 122.195 139.084 134.070 1.00 96.68 222 LEU A N 1
ATOM 1500 C CA . LEU A 1 222 ? 122.462 138.163 135.172 1.00 91.44 222 LEU A CA 1
ATOM 1501 C C . LEU A 1 222 ? 123.785 137.433 134.967 1.00 93.80 222 LEU A C 1
ATOM 1502 O O . LEU A 1 222 ? 124.552 137.237 135.916 1.00 98.24 222 LEU A O 1
ATOM 1507 N N . LEU A 1 223 ? 124.075 137.037 133.726 1.00 86.34 223 LEU A N 1
ATOM 1508 C CA . LEU A 1 223 ? 125.320 136.338 133.428 1.00 85.42 223 LEU A CA 1
ATOM 1509 C C . LEU A 1 223 ? 126.530 137.252 133.568 1.00 86.64 223 LEU A C 1
ATOM 1510 O O . LEU A 1 223 ? 127.599 136.797 133.982 1.00 94.12 223 LEU A O 1
ATOM 1515 N N . ALA A 1 224 ? 126.389 138.534 133.226 1.00 70.10 224 ALA A N 1
ATOM 1516 C CA . ALA A 1 224 ? 127.479 139.478 133.446 1.00 70.35 224 ALA A CA 1
ATOM 1517 C C . ALA A 1 224 ? 127.734 139.686 134.933 1.00 82.54 224 ALA A C 1
ATOM 1518 O O . ALA A 1 224 ? 128.890 139.783 135.363 1.00 89.34 224 ALA A O 1
ATOM 1520 N N . ILE A 1 225 ? 126.667 139.760 135.734 1.00 89.19 225 ILE A N 1
ATOM 1521 C CA . ILE A 1 225 ? 126.840 139.828 137.184 1.00 81.80 225 ILE A CA 1
ATOM 1522 C C . ILE A 1 225 ? 127.562 138.583 137.686 1.00 84.35 225 ILE A C 1
ATOM 1523 O O . ILE A 1 225 ? 128.474 138.663 138.519 1.00 96.38 225 ILE A O 1
ATOM 1528 N N . HIS A 1 226 ? 127.154 137.414 137.188 1.00 81.38 226 HIS A N 1
ATOM 1529 C CA . HIS A 1 226 ? 127.809 136.154 137.529 1.00 81.84 226 HIS A CA 1
ATOM 1530 C C . HIS A 1 226 ? 129.297 136.194 137.199 1.00 83.83 226 HIS A C 1
ATOM 1531 O O . HIS A 1 226 ? 130.143 135.835 138.028 1.00 93.39 226 HIS A O 1
ATOM 1538 N N . LEU A 1 227 ? 129.630 136.638 135.986 1.00 82.27 227 LEU A N 1
ATOM 1539 C CA . LEU A 1 227 ? 131.022 136.709 135.555 1.00 79.80 227 LEU A CA 1
ATOM 1540 C C . LEU A 1 227 ? 131.828 137.648 136.440 1.00 83.34 227 LEU A C 1
ATOM 1541 O O . LEU A 1 227 ? 132.932 137.307 136.873 1.00 87.68 227 LEU A O 1
ATOM 1546 N N . CYS A 1 228 ? 131.293 138.837 136.723 1.00 92.14 228 CYS A N 1
ATOM 1547 C CA . CYS A 1 228 ? 132.039 139.799 137.530 1.00 83.19 228 CYS A CA 1
ATOM 1548 C C . CYS A 1 228 ? 132.245 139.288 138.952 1.00 88.31 228 CYS A C 1
ATOM 1549 O O . CYS A 1 228 ? 133.349 139.398 139.506 1.00 97.14 228 CYS A O 1
ATOM 1552 N N . LEU A 1 229 ? 131.196 138.724 139.556 1.00 86.44 229 LEU A N 1
ATOM 1553 C CA . LEU A 1 229 ? 131.308 138.219 140.920 1.00 79.34 229 LEU A CA 1
ATOM 1554 C C . LEU A 1 229 ? 132.310 137.076 141.005 1.00 87.84 229 LEU A C 1
ATOM 1555 O O . LEU A 1 229 ? 133.154 137.045 141.907 1.00 95.37 229 LEU A O 1
ATOM 1560 N N . PHE A 1 230 ? 132.237 136.124 140.070 1.00 87.08 230 PHE A N 1
ATOM 1561 C CA . PHE A 1 230 ? 133.199 135.029 140.087 1.00 77.34 230 PHE A CA 1
ATOM 1562 C C . PHE A 1 230 ? 134.608 135.503 139.755 1.00 82.66 230 PHE A C 1
ATOM 1563 O O . PHE A 1 230 ? 135.578 134.930 140.255 1.00 88.84 230 PHE A O 1
ATOM 1571 N N . THR A 1 231 ? 134.745 136.555 138.947 1.00 83.43 231 THR A N 1
ATOM 1572 C CA . THR A 1 231 ? 136.065 137.112 138.670 1.00 73.52 231 THR A CA 1
ATOM 1573 C C . THR A 1 231 ? 136.689 137.687 139.933 1.00 78.27 231 THR A C 1
ATOM 1574 O O . THR A 1 231 ? 137.852 137.407 140.251 1.00 94.19 231 THR A O 1
ATOM 1578 N N . MET A 1 232 ? 135.925 138.495 140.669 1.00 82.62 232 MET A N 1
ATOM 1579 C CA . MET A 1 232 ? 136.433 139.039 141.925 1.00 86.97 232 MET A CA 1
ATOM 1580 C C . MET A 1 232 ? 136.717 137.935 142.938 1.00 93.24 232 MET A C 1
ATOM 1581 O O . MET A 1 232 ? 137.736 137.974 143.641 1.00 94.87 232 MET A O 1
ATOM 1586 N N . PHE A 1 233 ? 135.833 136.937 143.022 1.00 88.29 233 PHE A N 1
ATOM 1587 C CA . PHE A 1 233 ? 136.046 135.840 143.961 1.00 84.77 233 PHE A CA 1
ATOM 1588 C C . PHE A 1 233 ? 137.297 135.045 143.610 1.00 94.14 233 PHE A C 1
ATOM 1589 O O . PHE A 1 233 ? 138.043 134.628 144.501 1.00 101.47 233 PHE A O 1
ATOM 1597 N N . GLY A 1 234 ? 137.543 134.820 142.318 1.00 88.04 234 GLY A N 1
ATOM 1598 C CA . GLY A 1 234 ? 138.760 134.136 141.915 1.00 79.99 234 GLY A CA 1
ATOM 1599 C C . GLY A 1 234 ? 140.006 134.951 142.196 1.00 82.81 234 GLY A C 1
ATOM 1600 O O . GLY A 1 234 ? 141.006 134.422 142.689 1.00 98.71 234 GLY A O 1
ATOM 1601 N N . MET A 1 235 ? 139.965 136.251 141.892 1.00 85.24 235 MET A N 1
ATOM 1602 C CA . MET A 1 235 ? 141.127 137.099 142.132 1.00 78.84 235 MET A CA 1
ATOM 1603 C C . MET A 1 235 ? 141.469 137.163 143.614 1.00 90.35 235 MET A C 1
ATOM 1604 O O . MET A 1 235 ? 142.648 137.168 143.986 1.00 96.04 235 MET A O 1
ATOM 1609 N N . LEU A 1 236 ? 140.453 137.216 144.478 1.00 96.53 236 LEU A N 1
ATOM 1610 C CA . LEU A 1 236 ? 140.718 137.202 145.912 1.00 92.59 236 LEU A CA 1
ATOM 1611 C C . LEU A 1 236 ? 141.115 135.816 146.406 1.00 93.57 236 LEU A C 1
ATOM 1612 O O . LEU A 1 236 ? 141.885 135.700 147.366 1.00 102.07 236 LEU A O 1
ATOM 1617 N N . LEU A 1 237 ? 140.605 134.760 145.770 1.00 85.73 237 LEU A N 1
ATOM 1618 C CA . LEU A 1 237 ? 140.846 133.406 146.258 1.00 85.99 237 LEU A CA 1
ATOM 1619 C C . LEU A 1 237 ? 142.265 132.944 145.957 1.00 88.41 237 LEU A C 1
ATOM 1620 O O . LEU A 1 237 ? 142.918 132.333 146.811 1.00 93.88 237 LEU A O 1
ATOM 1625 N N . PHE A 1 238 ? 142.762 133.227 144.753 1.00 88.90 238 PHE A N 1
ATOM 1626 C CA . PHE A 1 238 ? 144.090 132.803 144.334 1.00 88.63 238 PHE A CA 1
ATOM 1627 C C . PHE A 1 238 ? 145.155 133.860 144.600 1.00 97.41 238 PHE A C 1
ATOM 1628 O O . PHE A 1 238 ? 146.218 133.827 143.970 1.00 99.69 238 PHE A O 1
ATOM 1636 N N . ALA A 1 239 ? 144.899 134.789 145.520 1.00 108.45 239 ALA A N 1
ATOM 1637 C CA . ALA A 1 239 ? 145.851 135.864 145.773 1.00 106.60 239 ALA A CA 1
ATOM 1638 C C . ALA A 1 239 ? 146.974 135.418 146.701 1.00 111.14 239 ALA A C 1
ATOM 1639 O O . ALA A 1 239 ? 148.137 135.779 146.489 1.00 113.33 239 ALA A O 1
ATOM 1641 N N . GLY A 1 240 ? 146.651 134.639 147.729 1.00 122.88 240 GLY A N 1
ATOM 1642 C CA . GLY A 1 240 ? 147.631 134.217 148.705 1.00 123.67 240 GLY A CA 1
ATOM 1643 C C . GLY A 1 240 ? 148.412 132.997 148.255 1.00 125.03 240 GLY A C 1
ATOM 1644 O O . GLY A 1 240 ? 148.361 132.565 147.102 1.00 121.41 240 GLY A O 1
ATOM 1645 N N . GLY A 1 241 ? 149.151 132.434 149.202 1.00 142.68 241 GLY A N 1
ATOM 1646 C CA . GLY A 1 241 ? 149.951 131.253 148.963 1.00 141.92 241 GLY A CA 1
ATOM 1647 C C . GLY A 1 241 ? 151.431 131.576 148.833 1.00 141.44 241 GLY A C 1
ATOM 1648 O O . GLY A 1 241 ? 151.838 132.721 148.625 1.00 140.68 241 GLY A O 1
ATOM 1649 N N . LYS A 1 242 ? 152.249 130.535 148.960 1.00 149.45 242 LYS A N 1
ATOM 1650 C CA . LYS A 1 242 ? 153.689 130.701 148.849 1.00 150.27 242 LYS A CA 1
ATOM 1651 C C . LYS A 1 242 ? 154.092 130.968 147.401 1.00 152.34 242 LYS A C 1
ATOM 1652 O O . LYS A 1 242 ? 153.344 130.701 146.456 1.00 153.36 242 LYS A O 1
ATOM 1654 N N . GLN A 1 243 ? 155.296 131.510 147.237 1.00 141.61 243 GLN A N 1
ATOM 1655 C CA . GLN A 1 243 ? 155.808 131.813 145.908 1.00 140.33 243 GLN A CA 1
ATOM 1656 C C . GLN A 1 243 ? 156.057 130.531 145.123 1.00 140.91 243 GLN A C 1
ATOM 1657 O O . GLN A 1 243 ? 156.478 129.513 145.681 1.00 139.48 243 GLN A O 1
ATOM 1659 N N . ASP A 1 244 ? 155.777 130.584 143.821 1.00 138.62 244 ASP A N 1
ATOM 1660 C CA . ASP A 1 244 ? 155.968 129.482 142.882 1.00 139.98 244 ASP A CA 1
ATOM 1661 C C . ASP A 1 244 ? 155.115 128.263 143.217 1.00 140.24 244 ASP A C 1
ATOM 1662 O O . ASP A 1 244 ? 155.365 127.173 142.688 1.00 137.53 244 ASP A O 1
ATOM 1664 N N . ASP A 1 245 ? 154.114 128.415 144.080 1.00 140.37 245 ASP A N 1
ATOM 1665 C CA . ASP A 1 245 ? 153.219 127.319 144.411 1.00 140.71 245 ASP A CA 1
ATOM 1666 C C . ASP A 1 245 ? 152.136 127.179 143.344 1.00 138.10 245 ASP A C 1
ATOM 1667 O O . ASP A 1 245 ? 152.072 127.942 142.376 1.00 138.61 245 ASP A O 1
ATOM 1669 N N . GLY A 1 246 ? 151.275 126.176 143.522 1.00 127.57 246 GLY A N 1
ATOM 1670 C CA . GLY A 1 246 ? 150.177 125.979 142.590 1.00 127.97 246 GLY A CA 1
ATOM 1671 C C . GLY A 1 246 ? 149.215 127.151 142.563 1.00 131.27 246 GLY A C 1
ATOM 1672 O O . GLY A 1 246 ? 148.770 127.576 141.495 1.00 132.30 246 GLY A O 1
ATOM 1673 N N . GLN A 1 247 ? 148.877 127.683 143.739 1.00 129.14 247 GLN A N 1
ATOM 1674 C CA . GLN A 1 247 ? 147.992 128.842 143.810 1.00 124.56 247 GLN A CA 1
ATOM 1675 C C . GLN A 1 247 ? 148.636 130.071 143.177 1.00 122.75 247 GLN A C 1
ATOM 1676 O O . GLN A 1 247 ? 147.978 130.814 142.437 1.00 120.14 247 GLN A O 1
ATOM 1682 N N . ASP A 1 248 ? 149.921 130.303 143.456 1.00 129.36 248 ASP A N 1
ATOM 1683 C CA . ASP A 1 248 ? 150.622 131.426 142.841 1.00 130.10 248 ASP A CA 1
ATOM 1684 C C . ASP A 1 248 ? 150.732 131.246 141.331 1.00 133.15 248 ASP A C 1
ATOM 1685 O O . ASP A 1 248 ? 150.607 132.216 140.574 1.00 133.11 248 ASP A O 1
ATOM 1690 N N . ARG A 1 249 ? 150.979 130.015 140.877 1.00 130.95 249 ARG A N 1
ATOM 1691 C CA . ARG A 1 249 ? 151.019 129.749 139.442 1.00 125.60 249 ARG A CA 1
ATOM 1692 C C . ARG A 1 249 ? 149.666 130.013 138.792 1.00 127.01 249 ARG A C 1
ATOM 1693 O O . ARG A 1 249 ? 149.596 130.578 137.694 1.00 131.43 249 ARG A O 1
ATOM 1701 N N . GLU A 1 250 ? 148.580 129.616 139.460 1.00 113.06 250 GLU A N 1
ATOM 1702 C CA . GLU A 1 250 ? 147.243 129.914 138.957 1.00 109.92 250 GLU A CA 1
ATOM 1703 C C . GLU A 1 250 ? 147.001 131.414 138.885 1.00 103.80 250 GLU A C 1
ATOM 1704 O O . GLU A 1 250 ? 146.419 131.911 137.913 1.00 103.78 250 GLU A O 1
ATOM 1710 N N . ARG A 1 251 ? 147.434 132.152 139.909 1.00 115.50 251 ARG A N 1
ATOM 1711 C CA . ARG A 1 251 ? 147.276 133.602 139.894 1.00 121.01 251 ARG A CA 1
ATOM 1712 C C . ARG A 1 251 ? 148.039 134.223 138.731 1.00 120.91 251 ARG A C 1
ATOM 1713 O O . ARG A 1 251 ? 147.502 135.054 137.991 1.00 127.18 251 ARG A O 1
ATOM 1721 N N . LEU A 1 252 ? 149.299 133.822 138.550 1.00 115.98 252 LEU A N 1
ATOM 1722 C CA . LEU A 1 252 ? 150.120 134.405 137.493 1.00 118.37 252 LEU A CA 1
ATOM 1723 C C . LEU A 1 252 ? 149.573 134.074 136.110 1.00 118.61 252 LEU A C 1
ATOM 1724 O O . LEU A 1 252 ? 149.532 134.940 135.229 1.00 116.26 252 LEU A O 1
ATOM 1729 N N . THR A 1 253 ? 149.149 132.826 135.900 1.00 113.47 253 THR A N 1
ATOM 1730 C CA . THR A 1 253 ? 148.773 132.387 134.560 1.00 111.35 253 THR A CA 1
ATOM 1731 C C . THR A 1 253 ? 147.442 132.988 134.117 1.00 111.05 253 THR A C 1
ATOM 1732 O O . THR A 1 253 ? 147.315 133.464 132.983 1.00 113.24 253 THR A O 1
ATOM 1736 N N . TYR A 1 254 ? 146.437 132.975 134.990 1.00 102.40 254 TYR A N 1
ATOM 1737 C CA . TYR A 1 254 ? 145.087 133.355 134.585 1.00 102.60 254 TYR A CA 1
ATOM 1738 C C . TYR A 1 254 ? 144.488 134.496 135.391 1.00 106.57 254 TYR A C 1
ATOM 1739 O O . TYR A 1 254 ? 143.823 135.361 134.816 1.00 109.34 254 TYR A O 1
ATOM 1748 N N . PHE A 1 255 ? 144.696 134.529 136.705 1.00 95.36 255 PHE A N 1
ATOM 1749 C CA . PHE A 1 255 ? 144.000 135.458 137.590 1.00 83.63 255 PHE A CA 1
ATOM 1750 C C . PHE A 1 255 ? 144.924 136.539 138.145 1.00 88.11 255 PHE A C 1
ATOM 1751 O O . PHE A 1 255 ? 144.854 136.890 139.324 1.00 93.64 255 PHE A O 1
ATOM 1759 N N . GLN A 1 256 ? 145.805 137.079 137.302 1.00 113.35 256 GLN A N 1
ATOM 1760 C CA . GLN A 1 256 ? 146.729 138.110 137.762 1.00 113.08 256 GLN A CA 1
ATOM 1761 C C . GLN A 1 256 ? 146.014 139.442 137.955 1.00 116.68 256 GLN A C 1
ATOM 1762 O O . GLN A 1 256 ? 145.954 139.974 139.070 1.00 122.49 256 GLN A O 1
ATOM 1768 N N . ASN A 1 257 ? 145.463 139.997 136.880 1.00 105.66 257 ASN A N 1
ATOM 1769 C CA . ASN A 1 257 ? 144.766 141.272 136.925 1.00 100.32 257 ASN A CA 1
ATOM 1770 C C . ASN A 1 257 ? 143.326 141.091 136.461 1.00 102.04 257 ASN A C 1
ATOM 1771 O O . ASN A 1 257 ? 142.925 140.020 135.999 1.00 107.81 257 ASN A O 1
ATOM 1776 N N . LEU A 1 258 ? 142.544 142.163 136.598 1.00 94.66 258 LEU A N 1
ATOM 1777 C CA . LEU A 1 258 ? 141.108 142.074 136.340 1.00 92.38 258 LEU A CA 1
ATOM 1778 C C . LEU A 1 258 ? 140.774 141.714 134.897 1.00 96.38 258 LEU A C 1
ATOM 1779 O O . LEU A 1 258 ? 139.949 140.805 134.691 1.00 100.31 258 LEU A O 1
ATOM 1784 N N . PRO A 1 259 ? 141.328 142.371 133.866 1.00 93.95 259 PRO A N 1
ATOM 1785 C CA . PRO A 1 259 ? 140.966 141.974 132.494 1.00 88.55 259 PRO A CA 1
ATOM 1786 C C . PRO A 1 259 ? 141.329 140.538 132.158 1.00 97.22 259 PRO A C 1
ATOM 1787 O O . PRO A 1 259 ? 140.565 139.861 131.460 1.00 98.91 259 PRO A O 1
ATOM 1791 N N . GLU A 1 260 ? 142.468 140.044 132.649 1.00 100.66 260 GLU A N 1
ATOM 1792 C CA . GLU A 1 260 ? 142.850 138.667 132.352 1.00 95.38 260 GLU A CA 1
ATOM 1793 C C . GLU A 1 260 ? 141.920 137.675 133.036 1.00 102.19 260 GLU A C 1
ATOM 1794 O O . GLU A 1 260 ? 141.549 136.656 132.444 1.00 106.25 260 GLU A O 1
ATOM 1800 N N . SER A 1 261 ? 141.527 137.955 134.281 1.00 86.74 261 SER A N 1
ATOM 1801 C CA . SER A 1 261 ? 140.572 137.088 134.964 1.00 72.98 261 SER A CA 1
ATOM 1802 C C . SER A 1 261 ? 139.220 137.104 134.265 1.00 80.02 261 SER A C 1
ATOM 1803 O O . SER A 1 261 ? 138.573 136.058 134.118 1.00 83.27 261 SER A O 1
ATOM 1806 N N . LEU A 1 262 ? 138.776 138.286 133.828 1.00 90.12 262 LEU A N 1
ATOM 1807 C CA . LEU A 1 262 ? 137.521 138.379 133.091 1.00 85.30 262 LEU A CA 1
ATOM 1808 C C . LEU A 1 262 ? 137.581 137.576 131.799 1.00 93.33 262 LEU A C 1
ATOM 1809 O O . LEU A 1 262 ? 136.636 136.853 131.468 1.00 99.33 262 LEU A O 1
ATOM 1814 N N . THR A 1 263 ? 138.687 137.687 131.060 1.00 91.76 263 THR A N 1
ATOM 1815 C CA . THR A 1 263 ? 138.832 136.922 129.826 1.00 89.07 263 THR A CA 1
ATOM 1816 C C . THR A 1 263 ? 138.850 135.425 130.105 1.00 91.95 263 THR A C 1
ATOM 1817 O O . THR A 1 263 ? 138.216 134.644 129.385 1.00 99.02 263 THR A O 1
ATOM 1821 N N . SER A 1 264 ? 139.569 135.006 131.150 1.00 83.67 264 SER A N 1
ATOM 1822 C CA . SER A 1 264 ? 139.647 133.586 131.479 1.00 78.75 264 SER A CA 1
ATOM 1823 C C . SER A 1 264 ? 138.277 133.026 131.831 1.00 81.00 264 SER A C 1
ATOM 1824 O O . SER A 1 264 ? 137.897 131.949 131.357 1.00 84.05 264 SER A O 1
ATOM 1827 N N . LEU A 1 265 ? 137.508 133.753 132.646 1.00 75.32 265 LEU A N 1
ATOM 1828 C CA . LEU A 1 265 ? 136.186 133.263 133.020 1.00 77.67 265 LEU A CA 1
ATOM 1829 C C . LEU A 1 265 ? 135.205 133.330 131.857 1.00 78.29 265 LEU A C 1
ATOM 1830 O O . LEU A 1 265 ? 134.317 132.479 131.755 1.00 89.00 265 LEU A O 1
ATOM 1835 N N . LEU A 1 266 ? 135.333 134.330 130.982 1.00 79.16 266 LEU A N 1
ATOM 1836 C CA . LEU A 1 266 ? 134.485 134.378 129.796 1.00 73.36 266 LEU A CA 1
ATOM 1837 C C . LEU A 1 266 ? 134.760 133.194 128.879 1.00 79.01 266 LEU A C 1
ATOM 1838 O O . LEU A 1 266 ? 133.829 132.597 128.325 1.00 86.85 266 LEU A O 1
ATOM 1843 N N . VAL A 1 267 ? 136.035 132.845 128.697 1.00 81.52 267 VAL A N 1
ATOM 1844 C CA . VAL A 1 267 ? 136.375 131.680 127.886 1.00 80.58 267 VAL A CA 1
ATOM 1845 C C . VAL A 1 267 ? 135.872 130.403 128.550 1.00 87.95 267 VAL A C 1
ATOM 1846 O O . VAL A 1 267 ? 135.343 129.508 127.880 1.00 93.29 267 VAL A O 1
ATOM 1850 N N . LEU A 1 268 ? 136.026 130.296 129.873 1.00 71.77 268 LEU A N 1
ATOM 1851 C CA . LEU A 1 268 ? 135.495 129.141 130.591 1.00 67.77 268 LEU A CA 1
ATOM 1852 C C . LEU A 1 268 ? 133.978 129.063 130.481 1.00 74.14 268 LEU A C 1
ATOM 1853 O O . LEU A 1 268 ? 133.405 127.968 130.545 1.00 83.88 268 LEU A O 1
ATOM 1858 N N . LEU A 1 269 ? 133.312 130.208 130.312 1.00 86.83 269 LEU A N 1
ATOM 1859 C CA . LEU A 1 269 ? 131.869 130.211 130.097 1.00 81.71 269 LEU A CA 1
ATOM 1860 C C . LEU A 1 269 ? 131.500 129.477 128.818 1.00 81.89 269 LEU A C 1
ATOM 1861 O O . LEU A 1 269 ? 130.445 128.837 128.750 1.00 84.57 269 LEU A O 1
ATOM 1866 N N . THR A 1 270 ? 132.351 129.557 127.799 1.00 73.87 270 THR A N 1
ATOM 1867 C CA . THR A 1 270 ? 132.191 128.778 126.581 1.00 77.39 270 THR A CA 1
ATOM 1868 C C . THR A 1 270 ? 132.843 127.408 126.686 1.00 85.88 270 THR A C 1
ATOM 1869 O O . THR A 1 270 ? 132.779 126.632 125.727 1.00 92.29 270 THR A O 1
ATOM 1873 N N . THR A 1 271 ? 133.464 127.105 127.829 1.00 89.79 271 THR A N 1
ATOM 1874 C CA . THR A 1 271 ? 134.147 125.832 128.065 1.00 83.76 271 THR A CA 1
ATOM 1875 C C . THR A 1 271 ? 135.205 125.553 126.999 1.00 79.18 271 THR A C 1
ATOM 1876 O O . THR A 1 271 ? 135.347 124.427 126.519 1.00 77.59 271 THR A O 1
ATOM 1880 N N . ALA A 1 272 ? 135.953 126.590 126.622 1.00 82.21 272 ALA A N 1
ATOM 1881 C CA . ALA A 1 272 ? 137.027 126.433 125.651 1.00 76.28 272 ALA A CA 1
ATOM 1882 C C . ALA A 1 272 ? 138.377 126.148 126.292 1.00 83.27 272 ALA A C 1
ATOM 1883 O O . ALA A 1 272 ? 139.290 125.685 125.598 1.00 88.24 272 ALA A O 1
ATOM 1885 N N . ASN A 1 273 ? 138.530 126.413 127.587 1.00 84.56 273 ASN A N 1
ATOM 1886 C CA . ASN A 1 273 ? 139.767 126.126 128.307 1.00 86.29 273 ASN A CA 1
ATOM 1887 C C . ASN A 1 273 ? 139.445 125.531 129.674 1.00 86.68 273 ASN A C 1
ATOM 1888 O O . ASN A 1 273 ? 140.022 125.904 130.696 1.00 99.56 273 ASN A O 1
ATOM 1893 N N . ASN A 1 274 ? 138.508 124.582 129.697 1.00 88.42 274 ASN A N 1
ATOM 1894 C CA . ASN A 1 274 ? 137.999 124.068 130.967 1.00 93.59 274 ASN A CA 1
ATOM 1895 C C . ASN A 1 274 ? 139.077 123.427 131.833 1.00 103.78 274 ASN A C 1
ATOM 1896 O O . ASN A 1 274 ? 139.153 123.762 133.028 1.00 106.13 274 ASN A O 1
ATOM 1901 N N . PRO A 1 275 ? 139.928 122.514 131.331 1.00 98.09 275 PRO A N 1
ATOM 1902 C CA . PRO A 1 275 ? 140.952 121.933 132.209 1.00 87.85 275 PRO A CA 1
ATOM 1903 C C . PRO A 1 275 ? 142.118 122.876 132.460 1.00 94.04 275 PRO A C 1
ATOM 1904 O O . PRO A 1 275 ? 142.686 122.885 133.557 1.00 102.78 275 PRO A O 1
ATOM 1908 N N . ASP A 1 276 ? 142.493 123.654 131.440 1.00 94.29 276 ASP A N 1
ATOM 1909 C CA . ASP A 1 276 ? 143.671 124.508 131.555 1.00 84.26 276 ASP A CA 1
ATOM 1910 C C . ASP A 1 276 ? 143.468 125.603 132.593 1.00 84.50 276 ASP A C 1
ATOM 1911 O O . ASP A 1 276 ? 144.407 125.962 133.313 1.00 95.04 276 ASP A O 1
ATOM 1916 N N . VAL A 1 277 ? 142.253 126.150 132.682 1.00 77.62 277 VAL A N 1
ATOM 1917 C CA . VAL A 1 277 ? 142.014 127.268 133.585 1.00 82.74 277 VAL A CA 1
ATOM 1918 C C . VAL A 1 277 ? 142.146 126.847 135.042 1.00 98.14 277 VAL A C 1
ATOM 1919 O O . VAL A 1 277 ? 142.450 127.682 135.901 1.00 106.02 277 VAL A O 1
ATOM 1923 N N . MET A 1 278 ? 141.943 125.564 135.348 1.00 100.54 278 MET A N 1
ATOM 1924 C CA . MET A 1 278 ? 141.914 125.104 136.726 1.00 89.12 278 MET A CA 1
ATOM 1925 C C . MET A 1 278 ? 143.027 124.132 137.090 1.00 80.20 278 MET A C 1
ATOM 1926 O O . MET A 1 278 ? 143.138 123.776 138.269 1.00 86.27 278 MET A O 1
ATOM 1931 N N . ILE A 1 279 ? 143.847 123.690 136.130 1.00 82.06 279 ILE A N 1
ATOM 1932 C CA . ILE A 1 279 ? 144.912 122.735 136.451 1.00 80.48 279 ILE A CA 1
ATOM 1933 C C . ILE A 1 279 ? 145.840 123.236 137.553 1.00 87.90 279 ILE A C 1
ATOM 1934 O O . ILE A 1 279 ? 146.132 122.462 138.480 1.00 98.40 279 ILE A O 1
ATOM 1939 N N . PRO A 1 280 ? 146.338 124.480 137.529 1.00 91.58 280 PRO A N 1
ATOM 1940 C CA . PRO A 1 280 ? 147.221 124.909 138.631 1.00 94.61 280 PRO A CA 1
ATOM 1941 C C . PRO A 1 280 ? 146.541 124.898 139.990 1.00 97.97 280 PRO A C 1
ATOM 1942 O O . PRO A 1 280 ? 147.090 124.346 140.954 1.00 97.82 280 PRO A O 1
ATOM 1946 N N . ALA A 1 281 ? 145.352 125.497 140.096 1.00 98.05 281 ALA A N 1
ATOM 1947 C CA . ALA A 1 281 ? 144.645 125.519 141.372 1.00 87.64 281 ALA A CA 1
ATOM 1948 C C . ALA A 1 281 ? 144.244 124.117 141.815 1.00 87.90 281 ALA A C 1
ATOM 1949 O O . ALA A 1 281 ? 144.373 123.772 142.995 1.00 97.31 281 ALA A O 1
ATOM 1951 N N . TYR A 1 282 ? 143.751 123.295 140.886 1.00 77.55 282 TYR A N 1
ATOM 1952 C CA . TYR A 1 282 ? 143.341 121.942 141.248 1.00 78.13 282 TYR A CA 1
ATOM 1953 C C . TYR A 1 282 ? 144.528 121.082 141.661 1.00 81.81 282 TYR A C 1
ATOM 1954 O O . TYR A 1 282 ? 144.372 120.167 142.477 1.00 93.83 282 TYR A O 1
ATOM 1963 N N . SER A 1 283 ? 145.715 121.353 141.116 1.00 78.52 283 SER A N 1
ATOM 1964 C CA . SER A 1 283 ? 146.905 120.649 141.575 1.00 82.90 283 SER A CA 1
ATOM 1965 C C . SER A 1 283 ? 147.394 121.174 142.917 1.00 87.48 283 SER A C 1
ATOM 1966 O O . SER A 1 283 ? 147.944 120.404 143.712 1.00 94.26 283 SER A O 1
ATOM 1969 N N . LYS A 1 284 ? 147.217 122.471 143.184 1.00 92.95 284 LYS A N 1
ATOM 1970 C CA . LYS A 1 284 ? 147.588 123.004 144.491 1.00 95.37 284 LYS A CA 1
ATOM 1971 C C . LYS A 1 284 ? 146.734 122.390 145.593 1.00 93.35 284 LYS A C 1
ATOM 1972 O O . LYS A 1 284 ? 147.249 122.007 146.651 1.00 91.85 284 LYS A O 1
ATOM 1978 N N . ASN A 1 285 ? 145.427 122.286 145.362 1.00 81.41 285 ASN A N 1
ATOM 1979 C CA . ASN A 1 285 ? 144.513 121.673 146.314 1.00 76.00 285 ASN A CA 1
ATOM 1980 C C . ASN A 1 285 ? 143.323 121.114 145.551 1.00 80.21 285 ASN A C 1
ATOM 1981 O O . ASN A 1 285 ? 142.876 121.704 144.564 1.00 89.63 285 ASN A O 1
ATOM 1986 N N . ARG A 1 286 ? 142.814 119.973 146.018 1.00 80.69 286 ARG A N 1
ATOM 1987 C CA . ARG A 1 286 ? 141.754 119.279 145.296 1.00 75.19 286 ARG A CA 1
ATOM 1988 C C . ARG A 1 286 ? 140.428 120.030 145.363 1.00 78.17 286 ARG A C 1
ATOM 1989 O O . ARG A 1 286 ? 139.613 119.927 144.439 1.00 82.86 286 ARG A O 1
ATOM 1997 N N . ALA A 1 287 ? 140.200 120.797 146.431 1.00 79.16 287 ALA A N 1
ATOM 1998 C CA . ALA A 1 287 ? 138.909 121.454 146.614 1.00 76.66 287 ALA A CA 1
ATOM 1999 C C . ALA A 1 287 ? 138.685 122.600 145.635 1.00 83.75 287 ALA A C 1
ATOM 2000 O O . ALA A 1 287 ? 137.531 122.923 145.327 1.00 96.40 287 ALA A O 1
ATOM 2002 N N . TYR A 1 288 ? 139.758 123.229 145.143 1.00 83.77 288 TYR A N 1
ATOM 2003 C CA . TYR A 1 288 ? 139.604 124.384 144.260 1.00 77.09 288 TYR A CA 1
ATOM 2004 C C . TYR A 1 288 ? 138.736 124.079 143.046 1.00 84.87 288 TYR A C 1
ATOM 2005 O O . TYR A 1 288 ? 137.988 124.951 142.586 1.00 88.62 288 TYR A O 1
ATOM 2014 N N . ALA A 1 289 ? 138.813 122.852 142.522 1.00 77.10 289 ALA A N 1
ATOM 2015 C CA . ALA A 1 289 ? 138.000 122.478 141.369 1.00 71.98 289 ALA A CA 1
ATOM 2016 C C . ALA A 1 289 ? 136.521 122.744 141.609 1.00 80.03 289 ALA A C 1
ATOM 2017 O O . ALA A 1 289 ? 135.802 123.161 140.692 1.00 93.22 289 ALA A O 1
ATOM 2019 N N . ILE A 1 290 ? 136.058 122.532 142.845 1.00 78.72 290 ILE A N 1
ATOM 2020 C CA . ILE A 1 290 ? 134.688 122.833 143.249 1.00 82.06 290 ILE A CA 1
ATOM 2021 C C . ILE A 1 290 ? 134.292 124.202 142.717 1.00 87.11 290 ILE A C 1
ATOM 2022 O O . ILE A 1 290 ? 133.290 124.330 142.002 1.00 95.79 290 ILE A O 1
ATOM 2027 N N . PHE A 1 291 ? 135.102 125.217 143.033 1.00 75.93 291 PHE A N 1
ATOM 2028 C CA . PHE A 1 291 ? 134.876 126.568 142.534 1.00 72.11 291 PHE A CA 1
ATOM 2029 C C . PHE A 1 291 ? 134.535 126.544 141.051 1.00 82.27 291 PHE A C 1
ATOM 2030 O O . PHE A 1 291 ? 133.416 126.889 140.647 1.00 93.08 291 PHE A O 1
ATOM 2038 N N . PHE A 1 292 ? 135.476 126.060 140.238 1.00 76.68 292 PHE A N 1
ATOM 2039 C CA . PHE A 1 292 ? 135.267 126.050 138.797 1.00 75.96 292 PHE A CA 1
ATOM 2040 C C . PHE A 1 292 ? 134.037 125.232 138.437 1.00 77.84 292 PHE A C 1
ATOM 2041 O O . PHE A 1 292 ? 133.228 125.653 137.600 1.00 91.85 292 PHE A O 1
ATOM 2049 N N . ILE A 1 293 ? 133.850 124.089 139.103 1.00 71.81 293 ILE A N 1
ATOM 2050 C CA . ILE A 1 293 ? 132.673 123.268 138.840 1.00 70.96 293 ILE A CA 1
ATOM 2051 C C . ILE A 1 293 ? 131.413 124.096 139.034 1.00 79.25 293 ILE A C 1
ATOM 2052 O O . ILE A 1 293 ? 130.538 124.141 138.158 1.00 88.83 293 ILE A O 1
ATOM 2057 N N . VAL A 1 294 ? 131.338 124.825 140.153 1.00 79.21 294 VAL A N 1
ATOM 2058 C CA . VAL A 1 294 ? 130.158 125.640 140.417 1.00 77.86 294 VAL A CA 1
ATOM 2059 C C . VAL A 1 294 ? 129.935 126.608 139.267 1.00 80.92 294 VAL A C 1
ATOM 2060 O O . VAL A 1 294 ? 128.809 126.764 138.775 1.00 94.15 294 VAL A O 1
ATOM 2064 N N . PHE A 1 295 ? 131.015 127.229 138.785 1.00 60.44 295 PHE A N 1
ATOM 2065 C CA . PHE A 1 295 ? 130.903 128.140 137.654 1.00 66.01 295 PHE A CA 1
ATOM 2066 C C . PHE A 1 295 ? 130.235 127.441 136.479 1.00 75.73 295 PHE A C 1
ATOM 2067 O O . PHE A 1 295 ? 129.223 127.914 135.949 1.00 90.25 295 PHE A O 1
ATOM 2075 N N . THR A 1 296 ? 130.760 126.273 136.100 1.00 78.20 296 THR A N 1
ATOM 2076 C CA . THR A 1 296 ? 130.200 125.558 134.962 1.00 78.06 296 THR A CA 1
ATOM 2077 C C . THR A 1 296 ? 128.763 125.138 135.231 1.00 81.66 296 THR A C 1
ATOM 2078 O O . THR A 1 296 ? 127.963 125.023 134.296 1.00 85.52 296 THR A O 1
ATOM 2082 N N . VAL A 1 297 ? 128.410 124.921 136.500 1.00 81.96 297 VAL A N 1
ATOM 2083 C CA . VAL A 1 297 ? 127.026 124.594 136.819 1.00 75.25 297 VAL A CA 1
ATOM 2084 C C . VAL A 1 297 ? 126.134 125.814 136.629 1.00 81.15 297 VAL A C 1
ATOM 2085 O O . VAL A 1 297 ? 125.008 125.703 136.131 1.00 93.22 297 VAL A O 1
ATOM 2089 N N . ILE A 1 298 ? 126.623 126.994 136.999 1.00 81.28 298 ILE A N 1
ATOM 2090 C CA . ILE A 1 298 ? 125.785 128.190 136.974 1.00 82.23 298 ILE A CA 1
ATOM 2091 C C . ILE A 1 298 ? 125.792 128.851 135.603 1.00 81.36 298 ILE A C 1
ATOM 2092 O O . ILE A 1 298 ? 124.736 129.119 135.025 1.00 87.46 298 ILE A O 1
ATOM 2097 N N . GLY A 1 299 ? 126.976 129.123 135.062 1.00 79.11 299 GLY A N 1
ATOM 2098 C CA . GLY A 1 299 ? 127.080 129.840 133.807 1.00 77.25 299 GLY A CA 1
ATOM 2099 C C . GLY A 1 299 ? 126.833 129.010 132.565 1.00 79.38 299 GLY A C 1
ATOM 2100 O O . GLY A 1 299 ? 125.881 129.259 131.820 1.00 95.12 299 GLY A O 1
ATOM 2101 N N . SER A 1 300 ? 127.691 128.015 132.332 1.00 81.75 300 SER A N 1
ATOM 2102 C CA . SER A 1 300 ? 127.647 127.256 131.088 1.00 92.50 300 SER A CA 1
ATOM 2103 C C . SER A 1 300 ? 126.459 126.307 131.010 1.00 84.84 300 SER A C 1
ATOM 2104 O O . SER A 1 300 ? 126.034 125.960 129.904 1.00 83.67 300 SER A O 1
ATOM 2107 N N . LEU A 1 301 ? 125.917 125.879 132.148 1.00 87.67 301 LEU A N 1
ATOM 2108 C CA . LEU A 1 301 ? 124.860 124.875 132.170 1.00 91.33 301 LEU A CA 1
ATOM 2109 C C . LEU A 1 301 ? 123.465 125.475 132.291 1.00 89.37 301 LEU A C 1
ATOM 2110 O O . LEU A 1 301 ? 122.595 125.192 131.463 1.00 95.63 301 LEU A O 1
ATOM 2115 N N . PHE A 1 302 ? 123.233 126.302 133.310 1.00 85.51 302 PHE A N 1
ATOM 2116 C CA . PHE A 1 302 ? 121.886 126.802 133.561 1.00 78.13 302 PHE A CA 1
ATOM 2117 C C . PHE A 1 302 ? 121.549 128.002 132.684 1.00 87.01 302 PHE A C 1
ATOM 2118 O O . PHE A 1 302 ? 120.504 128.022 132.028 1.00 101.65 302 PHE A O 1
ATOM 2126 N N . LEU A 1 303 ? 122.423 129.009 132.653 1.00 84.42 303 LEU A N 1
ATOM 2127 C CA . LEU A 1 303 ? 122.075 130.264 131.993 1.00 84.24 303 LEU A CA 1
ATOM 2128 C C . LEU A 1 303 ? 122.137 130.161 130.471 1.00 90.70 303 LEU A C 1
ATOM 2129 O O . LEU A 1 303 ? 121.290 130.736 129.778 1.00 99.40 303 LEU A O 1
ATOM 2134 N N . MET A 1 304 ? 123.117 129.438 129.925 1.00 84.48 304 MET A N 1
ATOM 2135 C CA . MET A 1 304 ? 123.184 129.293 128.473 1.00 87.35 304 MET A CA 1
ATOM 2136 C C . MET A 1 304 ? 122.005 128.483 127.941 1.00 89.90 304 MET A C 1
ATOM 2137 O O . MET A 1 304 ? 121.389 128.853 126.932 1.00 93.41 304 MET A O 1
ATOM 2142 N N . ASN A 1 305 ? 121.673 127.376 128.605 1.00 80.51 305 ASN A N 1
ATOM 2143 C CA . ASN A 1 305 ? 120.494 126.615 128.210 1.00 80.86 305 ASN A CA 1
ATOM 2144 C C . ASN A 1 305 ? 119.206 127.387 128.475 1.00 88.03 305 ASN A C 1
ATOM 2145 O O . ASN A 1 305 ? 118.216 127.193 127.764 1.00 99.07 305 ASN A O 1
ATOM 2150 N N . LEU A 1 306 ? 119.200 128.274 129.473 1.00 76.71 306 LEU A N 1
ATOM 2151 C CA . LEU A 1 306 ? 118.057 129.163 129.654 1.00 70.43 306 LEU A CA 1
ATOM 2152 C C . LEU A 1 306 ? 117.915 130.120 128.477 1.00 81.67 306 LEU A C 1
ATOM 2153 O O . LEU A 1 306 ? 116.799 130.391 128.022 1.00 89.19 306 LEU A O 1
ATOM 2158 N N . LEU A 1 307 ? 119.037 130.637 127.972 1.00 82.16 307 LEU A N 1
ATOM 2159 C CA . LEU A 1 307 ? 119.003 131.452 126.760 1.00 80.11 307 LEU A CA 1
ATOM 2160 C C . LEU A 1 307 ? 118.465 130.653 125.581 1.00 79.80 307 LEU A C 1
ATOM 2161 O O . LEU A 1 307 ? 117.670 131.164 124.783 1.00 87.25 307 LEU A O 1
ATOM 2166 N N . THR A 1 308 ? 118.906 129.402 125.450 1.00 77.95 308 THR A N 1
ATOM 2167 C CA . THR A 1 308 ? 118.411 128.551 124.371 1.00 78.52 308 THR A CA 1
ATOM 2168 C C . THR A 1 308 ? 116.905 128.339 124.481 1.00 82.49 308 THR A C 1
ATOM 2169 O O . THR A 1 308 ? 116.183 128.416 123.479 1.00 89.85 308 THR A O 1
ATOM 2173 N N . ALA A 1 309 ? 116.412 128.081 125.694 1.00 80.94 309 ALA A N 1
ATOM 2174 C CA . ALA A 1 309 ? 114.978 127.899 125.895 1.00 70.60 309 ALA A CA 1
ATOM 2175 C C . ALA A 1 309 ? 114.206 129.180 125.608 1.00 77.56 309 ALA A C 1
ATOM 2176 O O . ALA A 1 309 ? 113.095 129.134 125.066 1.00 88.88 309 ALA A O 1
ATOM 2178 N N . ILE A 1 310 ? 114.773 130.331 125.972 1.00 83.70 310 ILE A N 1
ATOM 2179 C CA . ILE A 1 310 ? 114.121 131.608 125.695 1.00 79.26 310 ILE A CA 1
ATOM 2180 C C . ILE A 1 310 ? 114.019 131.843 124.195 1.00 82.15 310 ILE A C 1
ATOM 2181 O O . ILE A 1 310 ? 112.976 132.274 123.688 1.00 90.89 310 ILE A O 1
ATOM 2186 N N . ILE A 1 311 ? 115.097 131.565 123.460 1.00 80.08 311 ILE A N 1
ATOM 2187 C CA . ILE A 1 311 ? 115.060 131.741 122.011 1.00 68.92 311 ILE A CA 1
ATOM 2188 C C . ILE A 1 311 ? 114.071 130.771 121.378 1.00 76.33 311 ILE A C 1
ATOM 2189 O O . ILE A 1 311 ? 113.328 131.134 120.459 1.00 87.43 311 ILE A O 1
ATOM 2194 N N . TYR A 1 312 ? 114.034 129.526 121.861 1.00 75.18 312 TYR A N 1
ATOM 2195 C CA . TYR A 1 312 ? 113.068 128.568 121.334 1.00 78.78 312 TYR A CA 1
ATOM 2196 C C . TYR A 1 312 ? 111.636 128.955 121.686 1.00 76.87 312 TYR A C 1
ATOM 2197 O O . TYR A 1 312 ? 110.708 128.629 120.937 1.00 82.24 312 TYR A O 1
ATOM 2206 N N . SER A 1 313 ? 111.437 129.650 122.809 1.00 78.40 313 SER A N 1
ATOM 2207 C CA . SER A 1 313 ? 110.090 130.008 123.238 1.00 78.15 313 SER A CA 1
ATOM 2208 C C . SER A 1 313 ? 109.392 130.948 122.264 1.00 83.09 313 SER A C 1
ATOM 2209 O O . SER A 1 313 ? 108.167 131.093 122.334 1.00 90.08 313 SER A O 1
ATOM 2212 N N . GLN A 1 314 ? 110.133 131.587 121.361 1.00 83.05 314 GLN A N 1
ATOM 2213 C CA . GLN A 1 314 ? 109.533 132.444 120.347 1.00 85.94 314 GLN A CA 1
ATOM 2214 C C . GLN A 1 314 ? 109.320 131.739 119.016 1.00 92.12 314 GLN A C 1
ATOM 2215 O O . GLN A 1 314 ? 108.428 132.130 118.257 1.00 91.80 314 GLN A O 1
ATOM 2221 N N . PHE A 1 315 ? 110.116 130.713 118.715 1.00 93.19 315 PHE A N 1
ATOM 2222 C CA . PHE A 1 315 ? 109.910 129.878 117.541 1.00 95.12 315 PHE A CA 1
ATOM 2223 C C . PHE A 1 315 ? 109.002 128.689 117.828 1.00 98.39 315 PHE A C 1
ATOM 2224 O O . PHE A 1 315 ? 109.024 127.706 117.078 1.00 101.24 315 PHE A O 1
ATOM 2232 N N . ARG A 1 316 ? 108.211 128.757 118.901 1.00 104.40 316 ARG A N 1
ATOM 2233 C CA . ARG A 1 316 ? 107.406 127.612 119.315 1.00 102.55 316 ARG A CA 1
ATOM 2234 C C . ARG A 1 316 ? 106.329 127.287 118.288 1.00 104.35 316 ARG A C 1
ATOM 2235 O O . ARG A 1 316 ? 106.065 126.111 118.009 1.00 110.95 316 ARG A O 1
ATOM 2243 N N . GLY A 1 317 ? 105.694 128.309 117.720 1.00 108.66 317 GLY A N 1
ATOM 2244 C CA . GLY A 1 317 ? 104.679 128.096 116.708 1.00 111.38 317 GLY A CA 1
ATOM 2245 C C . GLY A 1 317 ? 105.023 128.714 115.368 1.00 115.24 317 GLY A C 1
ATOM 2246 O O . GLY A 1 317 ? 104.157 129.293 114.709 1.00 122.07 317 GLY A O 1
ATOM 2247 N N . TYR A 1 318 ? 106.286 128.593 114.955 1.00 110.81 318 TYR A N 1
ATOM 2248 C CA . TYR A 1 318 ? 106.749 129.258 113.740 1.00 108.55 318 TYR A CA 1
ATOM 2249 C C . TYR A 1 318 ? 106.000 128.748 112.513 1.00 112.14 318 TYR A C 1
ATOM 2250 O O . TYR A 1 318 ? 105.352 129.520 111.794 1.00 124.73 318 TYR A O 1
ATOM 2259 N N . LEU A 1 319 ? 106.079 127.440 112.260 1.00 94.38 319 LEU A N 1
ATOM 2260 C CA . LEU A 1 319 ? 105.459 126.874 111.067 1.00 100.16 319 LEU A CA 1
ATOM 2261 C C . LEU A 1 319 ? 103.943 127.009 111.110 1.00 107.71 319 LEU A C 1
ATOM 2262 O O . LEU A 1 319 ? 103.311 127.298 110.086 1.00 111.21 319 LEU A O 1
ATOM 2267 N N . MET A 1 320 ? 103.339 126.792 112.281 1.00 115.32 320 MET A N 1
ATOM 2268 C CA . MET A 1 320 ? 101.891 126.925 112.394 1.00 114.08 320 MET A CA 1
ATOM 2269 C C . MET A 1 320 ? 101.443 128.354 112.119 1.00 114.52 320 MET A C 1
ATOM 2270 O O . MET A 1 320 ? 100.449 128.575 111.419 1.00 120.62 320 MET A O 1
ATOM 2275 N N . LYS A 1 321 ? 102.166 129.341 112.655 1.00 102.55 321 LYS A N 1
ATOM 2276 C CA . LYS A 1 321 ? 101.815 130.733 112.391 1.00 102.96 321 LYS A CA 1
ATOM 2277 C C . LYS A 1 321 ? 101.999 131.082 110.920 1.00 109.97 321 LYS A C 1
ATOM 2278 O O . LYS A 1 321 ? 101.186 131.815 110.346 1.00 119.18 321 LYS A O 1
ATOM 2284 N N . SER A 1 322 ? 103.062 130.570 110.292 1.00 100.17 322 SER A N 1
ATOM 2285 C CA . SER A 1 322 ? 103.259 130.822 108.868 1.00 96.57 322 SER A CA 1
ATOM 2286 C C . SER A 1 322 ? 102.126 130.228 108.038 1.00 102.76 322 SER A C 1
ATOM 2287 O O . SER A 1 322 ? 101.619 130.874 107.112 1.00 110.61 322 SER A O 1
ATOM 2290 N N . LEU A 1 323 ? 101.704 129.004 108.366 1.00 107.24 323 LEU A N 1
ATOM 2291 C CA . LEU A 1 323 ? 100.591 128.389 107.648 1.00 105.64 323 LEU A CA 1
ATOM 2292 C C . LEU A 1 323 ? 99.296 129.160 107.871 1.00 105.12 323 LEU A C 1
ATOM 2293 O O . LEU A 1 323 ? 98.501 129.336 106.939 1.00 113.25 323 LEU A O 1
ATOM 2298 N N . GLN A 1 324 ? 99.062 129.620 109.102 1.00 107.11 324 GLN A N 1
ATOM 2299 C CA . GLN A 1 324 ? 97.860 130.396 109.386 1.00 107.50 324 GLN A CA 1
ATOM 2300 C C . GLN A 1 324 ? 97.847 131.700 108.601 1.00 109.33 324 GLN A C 1
ATOM 2301 O O . GLN A 1 324 ? 96.813 132.087 108.045 1.00 118.07 324 GLN A O 1
ATOM 2307 N N . THR A 1 325 ? 98.988 132.391 108.539 1.00 103.77 325 THR A N 1
ATOM 2308 C CA . THR A 1 325 ? 99.062 133.624 107.760 1.00 102.98 325 THR A CA 1
ATOM 2309 C C . THR A 1 325 ? 98.858 133.358 106.274 1.00 104.93 325 THR A C 1
ATOM 2310 O O . THR A 1 325 ? 98.187 134.135 105.586 1.00 116.32 325 THR A O 1
ATOM 2314 N N . SER A 1 326 ? 99.431 132.267 105.758 1.00 106.74 326 SER A N 1
ATOM 2315 C CA . SER A 1 326 ? 99.241 131.931 104.350 1.00 111.52 326 SER A CA 1
ATOM 2316 C C . SER A 1 326 ? 97.772 131.657 104.043 1.00 115.36 326 SER A C 1
ATOM 2317 O O . SER A 1 326 ? 97.231 132.144 103.041 1.00 123.08 326 SER A O 1
ATOM 2320 N N . LEU A 1 327 ? 97.107 130.880 104.901 1.00 105.92 327 LEU A N 1
ATOM 2321 C CA . LEU A 1 327 ? 95.691 130.594 104.694 1.00 103.90 327 LEU A CA 1
ATOM 2322 C C . LEU A 1 327 ? 94.847 131.857 104.808 1.00 105.27 327 LEU A C 1
ATOM 2323 O O . LEU A 1 327 ? 93.893 132.045 104.043 1.00 116.48 327 LEU A O 1
ATOM 2328 N N . PHE A 1 328 ? 95.180 132.734 105.757 1.00 109.43 328 PHE A N 1
ATOM 2329 C CA . PHE A 1 328 ? 94.449 133.988 105.903 1.00 112.40 328 PHE A CA 1
ATOM 2330 C C . PHE A 1 328 ? 94.606 134.865 104.667 1.00 116.53 328 PHE A C 1
ATOM 2331 O O . PHE A 1 328 ? 93.637 135.476 104.201 1.00 123.30 328 PHE A O 1
ATOM 2339 N N . ARG A 1 329 ? 95.820 134.931 104.115 1.00 108.29 329 ARG A N 1
ATOM 2340 C CA . ARG A 1 329 ? 96.040 135.707 102.899 1.00 104.92 329 ARG A CA 1
ATOM 2341 C C . ARG A 1 329 ? 95.282 135.111 101.719 1.00 106.40 329 ARG A C 1
ATOM 2342 O O . ARG A 1 329 ? 94.713 135.849 100.905 1.00 107.12 329 ARG A O 1
ATOM 2350 N N . ARG A 1 330 ? 95.262 133.780 101.606 1.00 112.73 330 ARG A N 1
ATOM 2351 C CA . ARG A 1 330 ? 94.502 133.148 100.531 1.00 112.97 330 ARG A CA 1
ATOM 2352 C C . ARG A 1 330 ? 93.011 133.445 100.659 1.00 112.93 330 ARG A C 1
ATOM 2353 O O . ARG A 1 330 ? 92.338 133.743 99.662 1.00 117.66 330 ARG A O 1
ATOM 2361 N N . ARG A 1 331 ? 92.478 133.363 101.881 1.00 118.20 331 ARG A N 1
ATOM 2362 C CA . ARG A 1 331 ? 91.067 133.665 102.097 1.00 118.01 331 ARG A CA 1
ATOM 2363 C C . ARG A 1 331 ? 90.757 135.118 101.768 1.00 118.71 331 ARG A C 1
ATOM 2364 O O . ARG A 1 331 ? 89.724 135.415 101.157 1.00 125.15 331 ARG A O 1
ATOM 2372 N N . LEU A 1 332 ? 91.639 136.040 102.164 1.00 111.42 332 LEU A N 1
ATOM 2373 C CA . LEU A 1 332 ? 91.439 137.445 101.824 1.00 109.72 332 LEU A CA 1
ATOM 2374 C C . LEU A 1 332 ? 91.455 137.654 100.316 1.00 116.89 332 LEU A C 1
ATOM 2375 O O . LEU A 1 332 ? 90.641 138.415 99.780 1.00 123.76 332 LEU A O 1
ATOM 2380 N N . GLY A 1 333 ? 92.377 136.992 99.617 1.00 114.57 333 GLY A N 1
ATOM 2381 C CA . GLY A 1 333 ? 92.424 137.121 98.169 1.00 114.43 333 GLY A CA 1
ATOM 2382 C C . GLY A 1 333 ? 91.153 136.631 97.505 1.00 115.62 333 GLY A C 1
ATOM 2383 O O . GLY A 1 333 ? 90.588 137.304 96.638 1.00 115.74 333 GLY A O 1
ATOM 2384 N N . THR A 1 334 ? 90.680 135.450 97.913 1.00 126.93 334 THR A N 1
ATOM 2385 C CA . THR A 1 334 ? 89.454 134.913 97.331 1.00 125.62 334 THR A CA 1
ATOM 2386 C C . THR A 1 334 ? 88.255 135.801 97.647 1.00 125.54 334 THR A C 1
ATOM 2387 O O . THR A 1 334 ? 87.403 136.038 96.781 1.00 131.57 334 THR A O 1
ATOM 2391 N N . ARG A 1 335 ? 88.173 136.302 98.882 1.00 129.17 335 ARG A N 1
ATOM 2392 C CA . ARG A 1 335 ? 87.063 137.169 99.263 1.00 129.67 335 ARG A CA 1
ATOM 2393 C C . ARG A 1 335 ? 87.069 138.466 98.463 1.00 131.23 335 ARG A C 1
ATOM 2394 O O . ARG A 1 335 ? 86.017 138.923 98.000 1.00 132.31 335 ARG A O 1
ATOM 2402 N N . ALA A 1 336 ? 88.244 139.077 98.292 1.00 121.74 336 ALA A N 1
ATOM 2403 C CA . ALA A 1 336 ? 88.328 140.306 97.509 1.00 121.53 336 ALA A CA 1
ATOM 2404 C C . ALA A 1 336 ? 87.990 140.058 96.045 1.00 126.66 336 ALA A C 1
ATOM 2405 O O . ALA A 1 336 ? 87.337 140.891 95.405 1.00 132.16 336 ALA A O 1
ATOM 2407 N N . ALA A 1 337 ? 88.425 138.921 95.494 1.00 127.26 337 ALA A N 1
ATOM 2408 C CA . ALA A 1 337 ? 88.064 138.595 94.118 1.00 126.91 337 ALA A CA 1
ATOM 2409 C C . ALA A 1 337 ? 86.559 138.416 93.970 1.00 125.62 337 ALA A C 1
ATOM 2410 O O . ALA A 1 337 ? 85.962 138.886 92.993 1.00 127.19 337 ALA A O 1
ATOM 2412 N N . PHE A 1 338 ? 85.927 137.739 94.934 1.00 132.52 338 PHE A N 1
ATOM 2413 C CA . PHE A 1 338 ? 84.474 137.596 94.908 1.00 132.12 338 PHE A CA 1
ATOM 2414 C C . PHE A 1 338 ? 83.787 138.952 94.986 1.00 132.62 338 PHE A C 1
ATOM 2415 O O . PHE A 1 338 ? 82.818 139.209 94.262 1.00 135.65 338 PHE A O 1
ATOM 2423 N N . GLU A 1 339 ? 84.275 139.832 95.863 1.00 135.02 339 GLU A N 1
ATOM 2424 C CA . GLU A 1 339 ? 83.665 141.149 96.011 1.00 136.18 339 GLU A CA 1
ATOM 2425 C C . GLU A 1 339 ? 83.796 141.965 94.732 1.00 135.10 339 GLU A C 1
ATOM 2426 O O . GLU A 1 339 ? 82.864 142.679 94.343 1.00 137.70 339 GLU A O 1
ATOM 2432 N N . VAL A 1 340 ? 84.949 141.876 94.066 1.00 132.97 340 VAL A N 1
ATOM 2433 C CA . VAL A 1 340 ? 85.142 142.595 92.810 1.00 131.54 340 VAL A CA 1
ATOM 2434 C C . VAL A 1 340 ? 84.225 142.040 91.727 1.00 131.45 340 VAL A C 1
ATOM 2435 O O . VAL A 1 340 ? 83.574 142.795 90.996 1.00 134.16 340 VAL A O 1
ATOM 2439 N N . LEU A 1 341 ? 84.152 140.711 91.611 1.00 133.32 341 LEU A N 1
ATOM 2440 C CA . LEU A 1 341 ? 83.325 140.111 90.569 1.00 131.66 341 LEU A CA 1
ATOM 2441 C C . LEU A 1 341 ? 81.837 140.331 90.818 1.00 132.01 341 LEU A C 1
ATOM 2442 O O . LEU A 1 341 ? 81.046 140.318 89.869 1.00 132.62 341 LEU A O 1
ATOM 2447 N N . SER A 1 342 ? 81.436 140.526 92.077 1.00 135.94 342 SER A N 1
ATOM 2448 C CA . SER A 1 342 ? 80.020 140.723 92.372 1.00 136.46 342 SER A CA 1
ATOM 2449 C C . SER A 1 342 ? 79.501 142.036 91.798 1.00 139.39 342 SER A C 1
ATOM 2450 O O . SER A 1 342 ? 78.352 142.111 91.349 1.00 140.07 342 SER A O 1
ATOM 2453 N N . SER A 1 343 ? 80.329 143.084 91.805 1.00 149.89 343 SER A N 1
ATOM 2454 C CA . SER A 1 343 ? 79.881 144.388 91.329 1.00 150.22 343 SER A CA 1
ATOM 2455 C C . SER A 1 343 ? 79.641 144.414 89.825 1.00 151.27 343 SER A C 1
ATOM 2456 O O . SER A 1 343 ? 78.976 145.332 89.333 1.00 151.47 343 SER A O 1
ATOM 2459 N N . MET A 1 344 ? 80.168 143.434 89.087 1.00 153.73 344 MET A N 1
ATOM 2460 C CA . MET A 1 344 ? 79.991 143.419 87.638 1.00 153.95 344 MET A CA 1
ATOM 2461 C C . MET A 1 344 ? 78.540 143.175 87.244 1.00 156.25 344 MET A C 1
ATOM 2462 O O . MET A 1 344 ? 78.088 143.682 86.211 1.00 156.47 344 MET A O 1
ATOM 2467 N N . VAL A 1 345 ? 77.802 142.398 88.041 1.00 166.52 345 VAL A N 1
ATOM 2468 C CA . VAL A 1 345 ? 76.399 142.134 87.733 1.00 166.34 345 VAL A CA 1
ATOM 2469 C C . VAL A 1 345 ? 75.587 143.421 87.789 1.00 167.93 345 VAL A C 1
ATOM 2470 O O . VAL A 1 345 ? 74.746 143.682 86.920 1.00 167.88 345 VAL A O 1
ATOM 2472 N N . GLY A 1 346 ? 75.823 144.243 88.807 1.00 171.81 346 GLY A N 1
ATOM 2473 C CA . GLY A 1 346 ? 75.110 145.498 88.954 1.00 170.76 346 GLY A CA 1
ATOM 2474 C C . GLY A 1 346 ? 75.560 146.563 87.974 1.00 170.87 346 GLY A C 1
ATOM 2475 O O . GLY A 1 346 ? 74.738 147.251 87.368 1.00 172.15 346 GLY A O 1
ATOM 2476 N N . ALA A 1 354 ? 70.355 139.004 92.903 1.00 153.23 354 ALA A N 1
ATOM 2477 C CA . ALA A 1 354 ? 71.085 138.611 94.103 1.00 153.95 354 ALA A CA 1
ATOM 2478 C C . ALA A 1 354 ? 72.591 138.701 93.880 1.00 155.35 354 ALA A C 1
ATOM 2479 O O . ALA A 1 354 ? 73.061 138.698 92.743 1.00 151.99 354 ALA A O 1
ATOM 2481 N N . VAL A 1 355 ? 73.343 138.783 94.980 1.00 158.98 355 VAL A N 1
ATOM 2482 C CA . VAL A 1 355 ? 74.794 138.882 94.878 1.00 157.61 355 VAL A CA 1
ATOM 2483 C C . VAL A 1 355 ? 75.383 137.540 94.454 1.00 156.81 355 VAL A C 1
ATOM 2484 O O . VAL A 1 355 ? 74.793 136.471 94.648 1.00 157.01 355 VAL A O 1
ATOM 2488 N N . GLY A 1 356 ? 76.564 137.603 93.867 1.00 146.42 356 GLY A N 1
ATOM 2489 C CA . GLY A 1 356 ? 77.248 136.410 93.409 1.00 145.19 356 GLY A CA 1
ATOM 2490 C C . GLY A 1 356 ? 78.106 136.717 92.199 1.00 145.71 356 GLY A C 1
ATOM 2491 O O . GLY A 1 356 ? 78.198 137.852 91.740 1.00 144.67 356 GLY A O 1
ATOM 2492 N N . VAL A 1 357 ? 78.740 135.664 91.690 1.00 141.59 357 VAL A N 1
ATOM 2493 C CA . VAL A 1 357 ? 79.619 135.745 90.530 1.00 139.16 357 VAL A CA 1
ATOM 2494 C C . VAL A 1 357 ? 79.032 134.892 89.416 1.00 141.65 357 VAL A C 1
ATOM 2495 O O . VAL A 1 357 ? 78.707 133.719 89.633 1.00 144.10 357 VAL A O 1
ATOM 2499 N N . LYS A 1 358 ? 78.892 135.480 88.231 1.00 150.10 358 LYS A N 1
ATOM 2500 C CA . LYS A 1 358 ? 78.435 134.711 87.084 1.00 152.52 358 LYS A CA 1
ATOM 2501 C C . LYS A 1 358 ? 79.493 133.680 86.695 1.00 151.15 358 LYS A C 1
ATOM 2502 O O . LYS A 1 358 ? 80.693 133.966 86.757 1.00 151.98 358 LYS A O 1
ATOM 2508 N N . PRO A 1 359 ? 79.082 132.471 86.305 1.00 152.92 359 PRO A N 1
ATOM 2509 C CA . PRO A 1 359 ? 80.071 131.429 85.982 1.00 152.53 359 PRO A CA 1
ATOM 2510 C C . PRO A 1 359 ? 80.991 131.781 84.826 1.00 155.84 359 PRO A C 1
ATOM 2511 O O . PRO A 1 359 ? 82.161 131.383 84.843 1.00 156.71 359 PRO A O 1
ATOM 2515 N N . GLN A 1 360 ? 80.500 132.500 83.814 1.00 158.19 360 GLN A N 1
ATOM 2516 C CA . GLN A 1 360 ? 81.347 132.849 82.676 1.00 158.36 360 GLN A CA 1
ATOM 2517 C C . GLN A 1 360 ? 82.474 133.794 83.078 1.00 158.96 360 GLN A C 1
ATOM 2518 O O . GLN A 1 360 ? 83.614 133.639 82.620 1.00 157.64 360 GLN A O 1
ATOM 2524 N N . ASN A 1 361 ? 82.176 134.783 83.923 1.00 151.56 361 ASN A N 1
ATOM 2525 C CA . ASN A 1 361 ? 83.213 135.703 84.380 1.00 148.73 361 ASN A CA 1
ATOM 2526 C C . ASN A 1 361 ? 84.281 134.975 85.183 1.00 149.15 361 ASN A C 1
ATOM 2527 O O . ASN A 1 361 ? 85.481 135.211 84.996 1.00 152.69 361 ASN A O 1
ATOM 2532 N N . LEU A 1 362 ? 83.863 134.079 86.078 1.00 146.80 362 LEU A N 1
ATOM 2533 C CA . LEU A 1 362 ? 84.824 133.297 86.846 1.00 148.14 362 LEU A CA 1
ATOM 2534 C C . LEU A 1 362 ? 85.640 132.384 85.941 1.00 150.09 362 LEU A C 1
ATOM 2535 O O . LEU A 1 362 ? 86.844 132.202 86.156 1.00 150.89 362 LEU A O 1
ATOM 2540 N N . LEU A 1 363 ? 85.004 131.800 84.923 1.00 151.84 363 LEU A N 1
ATOM 2541 C CA . LEU A 1 363 ? 85.736 130.952 83.989 1.00 151.66 363 LEU A CA 1
ATOM 2542 C C . LEU A 1 363 ? 86.794 131.747 83.236 1.00 153.24 363 LEU A C 1
ATOM 2543 O O . LEU A 1 363 ? 87.933 131.293 83.091 1.00 154.05 363 LEU A O 1
ATOM 2548 N N . GLN A 1 364 ? 86.442 132.943 82.758 1.00 148.40 364 GLN A N 1
ATOM 2549 C CA . GLN A 1 364 ? 87.415 133.771 82.048 1.00 146.53 364 GLN A CA 1
ATOM 2550 C C . GLN A 1 364 ? 88.544 134.223 82.970 1.00 146.47 364 GLN A C 1
ATOM 2551 O O . GLN A 1 364 ? 89.716 134.256 82.563 1.00 148.01 364 GLN A O 1
ATOM 2557 N N . VAL A 1 365 ? 88.218 134.532 84.228 1.00 140.99 365 VAL A N 1
ATOM 2558 C CA . VAL A 1 365 ? 89.264 134.892 85.180 1.00 140.77 365 VAL A CA 1
ATOM 2559 C C . VAL A 1 365 ? 90.201 133.715 85.398 1.00 142.92 365 VAL A C 1
ATOM 2560 O O . VAL A 1 365 ? 91.427 133.873 85.381 1.00 143.75 365 VAL A O 1
ATOM 2564 N N . LEU A 1 366 ? 89.647 132.513 85.576 1.00 144.14 366 LEU A N 1
ATOM 2565 C CA . LEU A 1 366 ? 90.503 131.348 85.755 1.00 142.14 366 LEU A CA 1
ATOM 2566 C C . LEU A 1 366 ? 91.349 131.108 84.514 1.00 143.82 366 LEU A C 1
ATOM 2567 O O . LEU A 1 366 ? 92.494 130.655 84.619 1.00 145.15 366 LEU A O 1
ATOM 2572 N N . GLN A 1 367 ? 90.799 131.408 83.333 1.00 145.21 367 GLN A N 1
ATOM 2573 C CA . GLN A 1 367 ? 91.566 131.270 82.103 1.00 144.19 367 GLN A CA 1
ATOM 2574 C C . GLN A 1 367 ? 92.746 132.229 82.087 1.00 146.29 367 GLN A C 1
ATOM 2575 O O . GLN A 1 367 ? 93.797 131.913 81.517 1.00 144.96 367 GLN A O 1
ATOM 2581 N N . LYS A 1 368 ? 92.595 133.399 82.710 1.00 144.81 368 LYS A N 1
ATOM 2582 C CA . LYS A 1 368 ? 93.655 134.400 82.697 1.00 140.75 368 LYS A CA 1
ATOM 2583 C C . LYS A 1 368 ? 94.581 134.307 83.906 1.00 140.69 368 LYS A C 1
ATOM 2584 O O . LYS A 1 368 ? 95.508 135.116 84.018 1.00 141.67 368 LYS A O 1
ATOM 2590 N N . VAL A 1 369 ? 94.357 133.355 84.807 1.00 138.43 369 VAL A N 1
ATOM 2591 C CA . VAL A 1 369 ? 95.145 133.233 86.030 1.00 137.29 369 VAL A CA 1
ATOM 2592 C C . VAL A 1 369 ? 96.312 132.286 85.786 1.00 138.08 369 VAL A C 1
ATOM 2593 O O . VAL A 1 369 ? 96.121 131.155 85.324 1.00 141.63 369 VAL A O 1
ATOM 2597 N N . GLN A 1 370 ? 97.522 132.748 86.094 1.00 143.47 370 GLN A N 1
ATOM 2598 C CA . GLN A 1 370 ? 98.714 131.910 85.995 1.00 147.68 370 GLN A CA 1
ATOM 2599 C C . GLN A 1 370 ? 98.670 130.842 87.082 1.00 148.72 370 GLN A C 1
ATOM 2600 O O . GLN A 1 370 ? 98.885 131.138 88.262 1.00 149.59 370 GLN A O 1
ATOM 2606 N N . LEU A 1 371 ? 98.398 129.599 86.691 1.00 153.71 371 LEU A N 1
ATOM 2607 C CA . LEU A 1 371 ? 98.227 128.516 87.647 1.00 151.83 371 LEU A CA 1
ATOM 2608 C C . LEU A 1 371 ? 98.660 127.209 86.997 1.00 153.20 371 LEU A C 1
ATOM 2609 O O . LEU A 1 371 ? 98.721 127.095 85.770 1.00 152.64 371 LEU A O 1
ATOM 2614 N N . ASP A 1 372 ? 98.970 126.225 87.840 1.00 168.78 372 ASP A N 1
ATOM 2615 C CA . ASP A 1 372 ? 99.351 124.907 87.352 1.00 168.05 372 ASP A CA 1
ATOM 2616 C C . ASP A 1 372 ? 98.213 124.287 86.549 1.00 168.13 372 ASP A C 1
ATOM 2617 O O . ASP A 1 372 ? 97.034 124.566 86.782 1.00 169.94 372 ASP A O 1
ATOM 2622 N N . SER A 1 373 ? 98.583 123.435 85.589 1.00 164.50 373 SER A N 1
ATOM 2623 C CA . SER A 1 373 ? 97.594 122.874 84.673 1.00 164.74 373 SER A CA 1
ATOM 2624 C C . SER A 1 373 ? 96.546 122.047 85.410 1.00 165.38 373 SER A C 1
ATOM 2625 O O . SER A 1 373 ? 95.350 122.152 85.118 1.00 164.41 373 SER A O 1
ATOM 2628 N N . SER A 1 374 ? 96.973 121.221 86.368 1.00 163.80 374 SER A N 1
ATOM 2629 C CA . SER A 1 374 ? 96.033 120.340 87.056 1.00 164.07 374 SER A CA 1
ATOM 2630 C C . SER A 1 374 ? 94.998 121.141 87.838 1.00 165.43 374 SER A C 1
ATOM 2631 O O . SER A 1 374 ? 93.787 120.932 87.687 1.00 163.64 374 SER A O 1
ATOM 2634 N N . HIS A 1 375 ? 95.462 122.067 88.682 1.00 165.09 375 HIS A N 1
ATOM 2635 C CA . HIS A 1 375 ? 94.548 122.864 89.493 1.00 162.08 375 HIS A CA 1
ATOM 2636 C C . HIS A 1 375 ? 93.655 123.736 88.621 1.00 161.71 375 HIS A C 1
ATOM 2637 O O . HIS A 1 375 ? 92.451 123.853 88.875 1.00 161.09 375 HIS A O 1
ATOM 2644 N N . LYS A 1 376 ? 94.231 124.360 87.590 1.00 157.53 376 LYS A N 1
ATOM 2645 C CA . LYS A 1 376 ? 93.450 125.226 86.713 1.00 154.67 376 LYS A CA 1
ATOM 2646 C C . LYS A 1 376 ? 92.360 124.440 85.996 1.00 156.39 376 LYS A C 1
ATOM 2647 O O . LYS A 1 376 ? 91.206 124.883 85.928 1.00 156.57 376 LYS A O 1
ATOM 2653 N N . GLN A 1 377 ? 92.705 123.263 85.467 1.00 164.52 377 GLN A N 1
ATOM 2654 C CA . GLN A 1 377 ? 91.720 122.441 84.773 1.00 164.41 377 GLN A CA 1
ATOM 2655 C C . GLN A 1 377 ? 90.634 121.955 85.723 1.00 164.95 377 GLN A C 1
ATOM 2656 O O . GLN A 1 377 ? 89.447 121.986 85.380 1.00 163.34 377 GLN A O 1
ATOM 2662 N N . ALA A 1 378 ? 91.015 121.508 86.924 1.00 164.43 378 ALA A N 1
ATOM 2663 C CA . ALA A 1 378 ? 90.012 121.053 87.881 1.00 164.24 378 ALA A CA 1
ATOM 2664 C C . ALA A 1 378 ? 89.071 122.185 88.270 1.00 163.49 378 ALA A C 1
ATOM 2665 O O . ALA A 1 378 ? 87.849 121.997 88.325 1.00 162.24 378 ALA A O 1
ATOM 2667 N N . MET A 1 379 ? 89.621 123.373 88.527 1.00 161.11 379 MET A N 1
ATOM 2668 C CA . MET A 1 379 ? 88.794 124.508 88.919 1.00 159.96 379 MET A CA 1
ATOM 2669 C C . MET A 1 379 ? 87.856 124.928 87.793 1.00 159.81 379 MET A C 1
ATOM 2670 O O . MET A 1 379 ? 86.674 125.202 88.035 1.00 158.63 379 MET A O 1
ATOM 2675 N N . MET A 1 380 ? 88.357 124.979 86.555 1.00 167.12 380 MET A N 1
ATOM 2676 C CA . MET A 1 380 ? 87.499 125.392 85.449 1.00 166.83 380 MET A CA 1
ATOM 2677 C C . MET A 1 380 ? 86.422 124.349 85.166 1.00 166.65 380 MET A C 1
ATOM 2678 O O . MET A 1 380 ? 85.289 124.704 84.825 1.00 167.19 380 MET A O 1
ATOM 2683 N N . GLU A 1 381 ? 86.740 123.061 85.327 1.00 165.99 381 GLU A N 1
ATOM 2684 C CA . GLU A 1 381 ? 85.715 122.037 85.145 1.00 167.22 381 GLU A CA 1
ATOM 2685 C C . GLU A 1 381 ? 84.664 122.109 86.247 1.00 168.31 381 GLU A C 1
ATOM 2686 O O . GLU A 1 381 ? 83.472 121.905 85.989 1.00 166.36 381 GLU A O 1
ATOM 2692 N N . LYS A 1 382 ? 85.085 122.403 87.480 1.00 165.09 382 LYS A N 1
ATOM 2693 C CA . LYS A 1 382 ? 84.120 122.569 88.561 1.00 163.96 382 LYS A CA 1
ATOM 2694 C C . LYS A 1 382 ? 83.225 123.779 88.320 1.00 162.96 382 LYS A C 1
ATOM 2695 O O . LYS A 1 382 ? 82.030 123.746 88.632 1.00 160.85 382 LYS A O 1
ATOM 2701 N N . VAL A 1 383 ? 83.789 124.860 87.773 1.00 162.99 383 VAL A N 1
ATOM 2702 C CA . VAL A 1 383 ? 82.973 126.015 87.406 1.00 161.36 383 VAL A CA 1
ATOM 2703 C C . VAL A 1 383 ? 81.984 125.643 86.308 1.00 162.13 383 VAL A C 1
ATOM 2704 O O . VAL A 1 383 ? 80.808 126.024 86.355 1.00 161.89 383 VAL A O 1
ATOM 2708 N N . ARG A 1 384 ? 82.445 124.893 85.303 1.00 168.56 384 ARG A N 1
ATOM 2709 C CA . ARG A 1 384 ? 81.559 124.467 84.223 1.00 167.49 384 ARG A CA 1
ATOM 2710 C C . ARG A 1 384 ? 80.449 123.556 84.731 1.00 169.33 384 ARG A C 1
ATOM 2711 O O . ARG A 1 384 ? 79.358 123.527 84.150 1.00 168.76 384 ARG A O 1
ATOM 2719 N N . SER A 1 385 ? 80.709 122.800 85.801 1.00 165.65 385 SER A N 1
ATOM 2720 C CA . SER A 1 385 ? 79.663 121.964 86.383 1.00 164.47 385 SER A CA 1
ATOM 2721 C C . SER A 1 385 ? 78.498 122.809 86.884 1.00 163.20 385 SER A C 1
ATOM 2722 O O . SER A 1 385 ? 77.332 122.437 86.711 1.00 161.00 385 SER A O 1
ATOM 2725 N N . TYR A 1 386 ? 78.794 123.945 87.513 1.00 161.13 386 TYR A N 1
ATOM 2726 C CA . TYR A 1 386 ? 77.749 124.892 87.877 1.00 160.14 386 TYR A CA 1
ATOM 2727 C C . TYR A 1 386 ? 77.068 125.438 86.628 1.00 161.57 386 TYR A C 1
ATOM 2728 O O . TYR A 1 386 ? 77.722 125.746 85.628 1.00 160.89 386 TYR A O 1
ATOM 2737 N N . GLY A 1 387 ? 75.744 125.557 86.689 1.00 166.39 387 GLY A N 1
ATOM 2738 C CA . GLY A 1 387 ? 74.973 126.127 85.601 1.00 165.41 387 GLY A CA 1
ATOM 2739 C C . GLY A 1 387 ? 75.086 127.635 85.544 1.00 164.03 387 GLY A C 1
ATOM 2740 O O . GLY A 1 387 ? 76.081 128.228 85.977 1.00 165.36 387 GLY A O 1
ATOM 2741 N N . SER A 1 388 ? 74.047 128.271 85.000 1.00 162.67 388 SER A N 1
ATOM 2742 C CA . SER A 1 388 ? 74.003 129.727 84.948 1.00 164.87 388 SER A CA 1
ATOM 2743 C C . SER A 1 388 ? 73.767 130.363 86.312 1.00 167.92 388 SER A C 1
ATOM 2744 O O . SER A 1 388 ? 73.853 131.591 86.422 1.00 167.12 388 SER A O 1
ATOM 2747 N N . VAL A 1 389 ? 73.460 129.567 87.339 1.00 165.88 389 VAL A N 1
ATOM 2748 C CA . VAL A 1 389 ? 73.204 130.117 88.664 1.00 163.66 389 VAL A CA 1
ATOM 2749 C C . VAL A 1 389 ? 74.451 130.813 89.191 1.00 163.04 389 VAL A C 1
ATOM 2750 O O . VAL A 1 389 ? 75.583 130.362 88.967 1.00 161.88 389 VAL A O 1
ATOM 2754 N N . LEU A 1 390 ? 74.247 131.923 89.895 1.00 150.09 390 LEU A N 1
ATOM 2755 C CA . LEU A 1 390 ? 75.362 132.663 90.467 1.00 148.67 390 LEU A CA 1
ATOM 2756 C C . LEU A 1 390 ? 75.979 131.885 91.623 1.00 148.66 390 LEU A C 1
ATOM 2757 O O . LEU A 1 390 ? 75.298 131.147 92.340 1.00 148.96 390 LEU A O 1
ATOM 2762 N N . LEU A 1 391 ? 77.286 132.056 91.803 1.00 143.95 391 LEU A N 1
ATOM 2763 C CA . LEU A 1 391 ? 78.015 131.401 92.880 1.00 142.95 391 LEU A CA 1
ATOM 2764 C C . LEU A 1 391 ? 78.145 132.346 94.067 1.00 145.75 391 LEU A C 1
ATOM 2765 O O . LEU A 1 391 ? 78.610 133.481 93.916 1.00 147.85 391 LEU A O 1
ATOM 2770 N N . SER A 1 392 ? 77.736 131.875 95.243 1.00 150.41 392 SER A N 1
ATOM 2771 C CA . SER A 1 392 ? 77.843 132.662 96.460 1.00 149.65 392 SER A CA 1
ATOM 2772 C C . SER A 1 392 ? 79.274 132.623 96.995 1.00 148.34 392 SER A C 1
ATOM 2773 O O . SER A 1 392 ? 80.138 131.902 96.491 1.00 149.29 392 SER A O 1
ATOM 2776 N N . ALA A 1 393 ? 79.519 133.425 98.034 1.00 146.35 393 ALA A N 1
ATOM 2777 C CA . ALA A 1 393 ? 80.870 133.553 98.574 1.00 146.89 393 ALA A CA 1
ATOM 2778 C C . ALA A 1 393 ? 81.365 132.243 99.176 1.00 149.06 393 ALA A C 1
ATOM 2779 O O . ALA A 1 393 ? 82.524 131.858 98.977 1.00 149.21 393 ALA A O 1
ATOM 2781 N N . GLU A 1 394 ? 80.504 131.546 99.923 1.00 151.57 394 GLU A N 1
ATOM 2782 C CA . GLU A 1 394 ? 80.933 130.325 100.599 1.00 152.57 394 GLU A CA 1
ATOM 2783 C C . GLU A 1 394 ? 81.266 129.224 99.599 1.00 154.13 394 GLU A C 1
ATOM 2784 O O . GLU A 1 394 ? 82.298 128.553 99.721 1.00 155.24 394 GLU A O 1
ATOM 2790 N N . GLU A 1 395 ? 80.404 129.021 98.600 1.00 147.67 395 GLU A N 1
ATOM 2791 C CA . GLU A 1 395 ? 80.700 128.017 97.583 1.00 145.99 395 GLU A CA 1
ATOM 2792 C C . GLU A 1 395 ? 81.890 128.432 96.730 1.00 146.20 395 GLU A C 1
ATOM 2793 O O . GLU A 1 395 ? 82.636 127.571 96.254 1.00 146.20 395 GLU A O 1
ATOM 2799 N N . PHE A 1 396 ? 82.095 129.737 96.544 1.00 142.96 396 PHE A N 1
ATOM 2800 C CA . PHE A 1 396 ? 83.283 130.212 95.841 1.00 141.96 396 PHE A CA 1
ATOM 2801 C C . PHE A 1 396 ? 84.551 129.836 96.598 1.00 142.51 396 PHE A C 1
ATOM 2802 O O . PHE A 1 396 ? 85.520 129.344 96.007 1.00 145.40 396 PHE A O 1
ATOM 2810 N N . GLN A 1 397 ? 84.573 130.083 97.909 1.00 142.90 397 GLN A N 1
ATOM 2811 C CA . GLN A 1 397 ? 85.739 129.719 98.711 1.00 142.51 397 GLN A CA 1
ATOM 2812 C C . GLN A 1 397 ? 85.938 128.207 98.758 1.00 142.32 397 GLN A C 1
ATOM 2813 O O . GLN A 1 397 ? 87.074 127.716 98.709 1.00 142.21 397 GLN A O 1
ATOM 2819 N N . LYS A 1 398 ? 84.845 127.445 98.835 1.00 145.09 398 LYS A N 1
ATOM 2820 C CA . LYS A 1 398 ? 84.979 125.993 98.787 1.00 145.86 398 LYS A CA 1
ATOM 2821 C C . LYS A 1 398 ? 85.527 125.522 97.445 1.00 148.75 398 LYS A C 1
ATOM 2822 O O . LYS A 1 398 ? 86.297 124.557 97.389 1.00 149.97 398 LYS A O 1
ATOM 2826 N N . LEU A 1 399 ? 85.135 126.178 96.350 1.00 142.49 399 LEU A N 1
ATOM 2827 C CA . LEU A 1 399 ? 85.752 125.879 95.063 1.00 140.91 399 LEU A CA 1
ATOM 2828 C C . LEU A 1 399 ? 87.236 126.225 95.057 1.00 141.81 399 LEU A C 1
ATOM 2829 O O . LEU A 1 399 ? 88.058 125.455 94.545 1.00 141.03 399 LEU A O 1
ATOM 2834 N N . PHE A 1 400 ? 87.603 127.375 95.629 1.00 136.46 400 PHE A N 1
ATOM 2835 C CA . PHE A 1 400 ? 89.009 127.761 95.699 1.00 134.77 400 PHE A CA 1
ATOM 2836 C C . PHE A 1 400 ? 89.748 127.107 96.855 1.00 133.30 400 PHE A C 1
ATOM 2837 O O . PHE A 1 400 ? 90.846 127.550 97.212 1.00 132.23 400 PHE A O 1
ATOM 2845 N N . ASN A 1 401 ? 89.166 126.068 97.441 1.00 146.36 401 ASN A N 1
ATOM 2846 C CA . ASN A 1 401 ? 89.878 125.194 98.363 1.00 147.47 401 ASN A CA 1
ATOM 2847 C C . ASN A 1 401 ? 90.599 124.063 97.641 1.00 147.07 401 ASN A C 1
ATOM 2848 O O . ASN A 1 401 ? 91.303 123.279 98.285 1.00 146.82 401 ASN A O 1
ATOM 2853 N N . GLU A 1 402 ? 90.433 123.966 96.320 1.00 152.76 402 GLU A N 1
ATOM 2854 C CA . GLU A 1 402 ? 91.088 122.947 95.509 1.00 154.17 402 GLU A CA 1
ATOM 2855 C C . GLU A 1 402 ? 92.592 123.166 95.394 1.00 154.49 402 GLU A C 1
ATOM 2856 O O . GLU A 1 402 ? 93.304 122.251 94.965 1.00 153.74 402 GLU A O 1
ATOM 2862 N N . LEU A 1 403 ? 93.090 124.339 95.778 1.00 143.66 403 LEU A N 1
ATOM 2863 C CA . LEU A 1 403 ? 94.513 124.648 95.713 1.00 140.55 403 LEU A CA 1
ATOM 2864 C C . LEU A 1 403 ? 95.305 124.057 96.872 1.00 140.36 403 LEU A C 1
ATOM 2865 O O . LEU A 1 403 ? 96.529 124.223 96.911 1.00 138.89 403 LEU A O 1
ATOM 2870 N N . ASP A 1 404 ? 94.646 123.378 97.808 1.00 158.18 404 ASP A N 1
ATOM 2871 C CA . ASP A 1 404 ? 95.315 122.687 98.900 1.00 160.97 404 ASP A CA 1
ATOM 2872 C C . ASP A 1 404 ? 95.506 121.203 98.612 1.00 161.03 404 ASP A C 1
ATOM 2873 O O . ASP A 1 404 ? 95.812 120.435 99.530 1.00 159.97 404 ASP A O 1
ATOM 2878 N N . ARG A 1 405 ? 95.330 120.789 97.361 1.00 162.50 405 ARG A N 1
ATOM 2879 C CA . ARG A 1 405 ? 95.496 119.402 96.948 1.00 160.54 405 ARG A CA 1
ATOM 2880 C C . ARG A 1 405 ? 96.903 119.211 96.394 1.00 160.26 405 ARG A C 1
ATOM 2881 O O . ARG A 1 405 ? 97.310 119.918 95.466 1.00 159.89 405 ARG A O 1
ATOM 2889 N N . SER A 1 406 ? 97.640 118.261 96.964 1.00 169.13 406 SER A N 1
ATOM 2890 C CA . SER A 1 406 ? 98.968 117.910 96.467 1.00 170.74 406 SER A CA 1
ATOM 2891 C C . SER A 1 406 ? 98.800 116.957 95.290 1.00 169.49 406 SER A C 1
ATOM 2892 O O . SER A 1 406 ? 98.633 115.749 95.470 1.00 169.80 406 SER A O 1
ATOM 2895 N N . VAL A 1 407 ? 98.838 117.507 94.076 1.00 169.71 407 VAL A N 1
ATOM 2896 C CA . VAL A 1 407 ? 98.651 116.701 92.876 1.00 170.11 407 VAL A CA 1
ATOM 2897 C C . VAL A 1 407 ? 99.833 115.757 92.701 1.00 171.98 407 VAL A C 1
ATOM 2898 O O . VAL A 1 407 ? 100.997 116.155 92.837 1.00 171.35 407 VAL A O 1
ATOM 2902 N N . VAL A 1 408 ? 99.535 114.493 92.414 1.00 170.83 408 VAL A N 1
ATOM 2903 C CA . VAL A 1 408 ? 100.555 113.476 92.189 1.00 169.66 408 VAL A CA 1
ATOM 2904 C C . VAL A 1 408 ? 100.873 113.460 90.697 1.00 168.26 408 VAL A C 1
ATOM 2905 O O . VAL A 1 408 ? 100.038 113.074 89.875 1.00 166.53 408 VAL A O 1
ATOM 2909 N N . LYS A 1 409 ? 102.076 113.903 90.342 1.00 165.11 409 LYS A N 1
ATOM 2910 C CA . LYS A 1 409 ? 102.488 113.945 88.945 1.00 166.49 409 LYS A CA 1
ATOM 2911 C C . LYS A 1 409 ? 102.819 112.535 88.472 1.00 166.96 409 LYS A C 1
ATOM 2912 O O . LYS A 1 409 ? 103.749 111.902 88.983 1.00 163.66 409 LYS A O 1
ATOM 2918 N N . GLU A 1 410 ? 102.057 112.047 87.496 1.00 165.13 410 GLU A N 1
ATOM 2919 C CA . GLU A 1 410 ? 102.266 110.713 86.952 1.00 163.42 410 GLU A CA 1
ATOM 2920 C C . GLU A 1 410 ? 103.413 110.727 85.951 1.00 162.87 410 GLU A C 1
ATOM 2921 O O . GLU A 1 410 ? 103.447 111.564 85.043 1.00 162.32 410 GLU A O 1
ATOM 2923 N N . HIS A 1 411 ? 104.354 109.802 86.122 1.00 149.34 411 HIS A N 1
ATOM 2924 C CA . HIS A 1 411 ? 105.477 109.708 85.206 1.00 146.65 411 HIS A CA 1
ATOM 2925 C C . HIS A 1 411 ? 104.994 109.257 83.828 1.00 147.66 411 HIS A C 1
ATOM 2926 O O . HIS A 1 411 ? 104.043 108.477 83.722 1.00 147.67 411 HIS A O 1
ATOM 2933 N N . PRO A 1 412 ? 105.619 109.748 82.761 1.00 149.13 412 PRO A N 1
ATOM 2934 C CA . PRO A 1 412 ? 105.178 109.393 81.406 1.00 149.70 412 PRO A CA 1
ATOM 2935 C C . PRO A 1 412 ? 105.240 107.893 81.186 1.00 149.85 412 PRO A C 1
ATOM 2936 O O . PRO A 1 412 ? 106.170 107.225 81.662 1.00 151.08 412 PRO A O 1
ATOM 2940 N N . PRO A 1 413 ? 104.260 107.326 80.482 1.00 153.18 413 PRO A N 1
ATOM 2941 C CA . PRO A 1 413 ? 104.246 105.874 80.275 1.00 154.00 413 PRO A CA 1
ATOM 2942 C C . PRO A 1 413 ? 105.454 105.405 79.479 1.00 155.12 413 PRO A C 1
ATOM 2943 O O . PRO A 1 413 ? 105.948 106.096 78.586 1.00 151.83 413 PRO A O 1
ATOM 2947 N N . ARG A 1 414 ? 105.928 104.212 79.820 1.00 156.46 414 ARG A N 1
ATOM 2948 C CA . ARG A 1 414 ? 107.033 103.616 79.090 1.00 153.52 414 ARG A CA 1
ATOM 2949 C C . ARG A 1 414 ? 106.583 103.227 77.683 1.00 155.77 414 ARG A C 1
ATOM 2950 O O . ARG A 1 414 ? 105.445 102.785 77.495 1.00 156.80 414 ARG A O 1
ATOM 2958 N N . PRO A 1 415 ? 107.439 103.397 76.676 1.00 164.99 415 PRO A N 1
ATOM 2959 C CA . PRO A 1 415 ? 107.055 103.006 75.314 1.00 164.88 415 PRO A CA 1
ATOM 2960 C C . PRO A 1 415 ? 106.796 101.509 75.227 1.00 164.03 415 PRO A C 1
ATOM 2961 O O . PRO A 1 415 ? 107.467 100.704 75.877 1.00 163.82 415 PRO A O 1
ATOM 2965 N N . GLU A 1 416 ? 105.810 101.141 74.415 1.00 165.81 416 GLU A N 1
ATOM 2966 C CA . GLU A 1 416 ? 105.416 99.748 74.266 1.00 167.01 416 GLU A CA 1
ATOM 2967 C C . GLU A 1 416 ? 106.166 99.098 73.112 1.00 164.77 416 GLU A C 1
ATOM 2968 O O . GLU A 1 416 ? 106.441 99.736 72.092 1.00 162.84 416 GLU A O 1
ATOM 2974 N N . TYR A 1 417 ? 106.496 97.821 73.284 1.00 161.86 417 TYR A N 1
ATOM 2975 C CA . TYR A 1 417 ? 107.223 97.044 72.289 1.00 162.85 417 TYR A CA 1
ATOM 2976 C C . TYR A 1 417 ? 106.359 95.874 71.845 1.00 164.24 417 TYR A C 1
ATOM 2977 O O . TYR A 1 417 ? 105.785 95.168 72.682 1.00 162.69 417 TYR A O 1
ATOM 2986 N N . GLN A 1 418 ? 106.267 95.672 70.529 1.00 173.60 418 GLN A N 1
ATOM 2987 C CA . GLN A 1 418 ? 105.418 94.608 70.002 1.00 174.17 418 GLN A CA 1
ATOM 2988 C C . GLN A 1 418 ? 105.996 93.228 70.290 1.00 173.17 418 GLN A C 1
ATOM 2989 O O . GLN A 1 418 ? 105.238 92.271 70.484 1.00 172.38 418 GLN A O 1
ATOM 2995 N N . SER A 1 419 ? 107.315 93.104 70.318 1.00 171.15 419 SER A N 1
ATOM 2996 C CA . SER A 1 419 ? 107.951 91.809 70.531 1.00 171.13 419 SER A CA 1
ATOM 2997 C C . SER A 1 419 ? 107.693 91.323 71.952 1.00 172.24 419 SER A C 1
ATOM 2998 O O . SER A 1 419 ? 107.984 92.055 72.908 1.00 171.18 419 SER A O 1
ATOM 3001 N N . PRO A 1 420 ? 107.139 90.121 72.141 1.00 175.64 420 PRO A N 1
ATOM 3002 C CA . PRO A 1 420 ? 106.909 89.633 73.512 1.00 174.83 420 PRO A CA 1
ATOM 3003 C C . PRO A 1 420 ? 108.179 89.540 74.339 1.00 175.82 420 PRO A C 1
ATOM 3004 O O . PRO A 1 420 ? 108.155 89.829 75.543 1.00 176.71 420 PRO A O 1
ATOM 3008 N N . PHE A 1 421 ? 109.295 89.146 73.722 1.00 174.65 421 PHE A N 1
ATOM 3009 C CA . PHE A 1 421 ? 110.557 89.081 74.452 1.00 174.32 421 PHE A CA 1
ATOM 3010 C C . PHE A 1 421 ? 110.997 90.464 74.913 1.00 173.15 421 PHE A C 1
ATOM 3011 O O . PHE A 1 421 ? 111.448 90.634 76.052 1.00 173.55 421 PHE A O 1
ATOM 3019 N N . LEU A 1 422 ? 110.866 91.468 74.041 1.00 165.15 422 LEU A N 1
ATOM 3020 C CA . LEU A 1 422 ? 111.277 92.819 74.406 1.00 164.70 422 LEU A CA 1
ATOM 3021 C C . LEU A 1 422 ? 110.434 93.368 75.550 1.00 164.68 422 LEU A C 1
ATOM 3022 O O . LEU A 1 422 ? 110.968 93.970 76.487 1.00 165.62 422 LEU A O 1
ATOM 3027 N N . GLN A 1 423 ? 109.115 93.162 75.502 1.00 167.88 423 GLN A N 1
ATOM 3028 C CA . GLN A 1 423 ? 108.267 93.682 76.571 1.00 169.31 423 GLN A CA 1
ATOM 3029 C C . GLN A 1 423 ? 108.467 92.907 77.869 1.00 171.82 423 GLN A C 1
ATOM 3030 O O . GLN A 1 423 ? 108.393 93.494 78.955 1.00 172.33 423 GLN A O 1
ATOM 3036 N N . SER A 1 424 ? 108.729 91.599 77.783 1.00 165.72 424 SER A N 1
ATOM 3037 C CA . SER A 1 424 ? 109.040 90.837 78.988 1.00 162.55 424 SER A CA 1
ATOM 3038 C C . SER A 1 424 ? 110.337 91.324 79.625 1.00 163.43 424 SER A C 1
ATOM 3039 O O . SER A 1 424 ? 110.419 91.469 80.851 1.00 161.79 424 SER A O 1
ATOM 3042 N N . ALA A 1 425 ? 111.360 91.587 78.807 1.00 159.99 425 ALA A N 1
ATOM 3043 C CA . ALA A 1 425 ? 112.605 92.134 79.337 1.00 157.03 425 ALA A CA 1
ATOM 3044 C C . ALA A 1 425 ? 112.389 93.524 79.923 1.00 156.58 425 ALA A C 1
ATOM 3045 O O . ALA A 1 425 ? 112.993 93.878 80.942 1.00 156.80 425 ALA A O 1
ATOM 3047 N N . GLN A 1 426 ? 111.537 94.329 79.284 1.00 160.08 426 GLN A N 1
ATOM 3048 C CA . GLN A 1 426 ? 111.213 95.649 79.815 1.00 160.42 426 GLN A CA 1
ATOM 3049 C C . GLN A 1 426 ? 110.556 95.547 81.184 1.00 160.86 426 GLN A C 1
ATOM 3050 O O . GLN A 1 426 ? 110.900 96.298 82.104 1.00 162.29 426 GLN A O 1
ATOM 3056 N N . PHE A 1 427 ? 109.608 94.620 81.338 1.00 161.23 427 PHE A N 1
ATOM 3057 C CA . PHE A 1 427 ? 108.970 94.422 82.636 1.00 161.38 427 PHE A CA 1
ATOM 3058 C C . PHE A 1 427 ? 109.972 93.932 83.673 1.00 162.65 427 PHE A C 1
ATOM 3059 O O . PHE A 1 427 ? 109.946 94.370 84.829 1.00 162.36 427 PHE A O 1
ATOM 3067 N N . LEU A 1 428 ? 110.859 93.014 83.278 1.00 164.09 428 LEU A N 1
ATOM 3068 C CA . LEU A 1 428 ? 111.840 92.476 84.215 1.00 165.39 428 LEU A CA 1
ATOM 3069 C C . LEU A 1 428 ? 112.802 93.558 84.694 1.00 164.07 428 LEU A C 1
ATOM 3070 O O . LEU A 1 428 ? 113.107 93.644 85.890 1.00 162.20 428 LEU A O 1
ATOM 3075 N N . PHE A 1 429 ? 113.291 94.393 83.775 1.00 156.85 429 PHE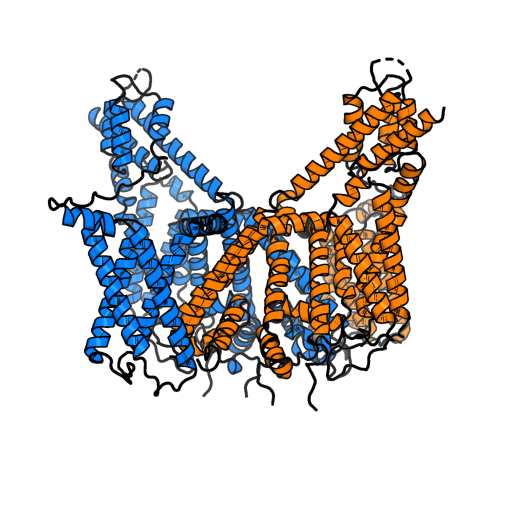 A N 1
ATOM 3076 C CA . PHE A 1 429 ? 114.258 95.424 84.136 1.00 155.83 429 PHE A CA 1
ATOM 3077 C C . PHE A 1 429 ? 113.606 96.611 84.834 1.00 154.71 429 PHE A C 1
ATOM 3078 O O . PHE A 1 429 ? 114.259 97.278 85.645 1.00 156.57 429 PHE A O 1
ATOM 3086 N N . GLY A 1 430 ? 112.337 96.893 84.541 1.00 152.28 430 GLY A N 1
ATOM 3087 C CA . GLY A 1 430 ? 111.640 97.963 85.229 1.00 154.36 430 GLY A CA 1
ATOM 3088 C C . GLY A 1 430 ? 111.128 97.606 86.606 1.00 155.67 430 GLY A C 1
ATOM 3089 O O . GLY A 1 430 ? 110.669 98.494 87.331 1.00 156.84 430 GLY A O 1
ATOM 3090 N N . HIS A 1 431 ? 111.192 96.330 86.976 1.00 152.26 431 HIS A N 1
ATOM 3091 C CA . HIS A 1 431 ? 110.753 95.904 88.296 1.00 152.25 431 HIS A CA 1
ATOM 3092 C C . HIS A 1 431 ? 111.646 96.518 89.368 1.00 150.82 431 HIS A C 1
ATOM 3093 O O . HIS A 1 431 ? 112.826 96.798 89.139 1.00 151.85 431 HIS A O 1
ATOM 3100 N N . TYR A 1 432 ? 111.072 96.735 90.553 1.00 142.42 432 TYR A N 1
ATOM 3101 C CA . TYR A 1 432 ? 111.831 97.369 91.625 1.00 141.88 432 TYR A CA 1
ATOM 3102 C C . TYR A 1 432 ? 112.897 96.451 92.212 1.00 145.42 432 TYR A C 1
ATOM 3103 O O . TYR A 1 432 ? 113.791 96.936 92.912 1.00 149.66 432 TYR A O 1
ATOM 3112 N N . TYR A 1 433 ? 112.828 95.142 91.949 1.00 145.44 433 TYR A N 1
ATOM 3113 C CA . TYR A 1 433 ? 113.904 94.250 92.366 1.00 145.64 433 TYR A CA 1
ATOM 3114 C C . TYR A 1 433 ? 115.204 94.545 91.629 1.00 143.95 433 TYR A C 1
ATOM 3115 O O . TYR A 1 433 ? 116.287 94.236 92.144 1.00 144.21 433 TYR A O 1
ATOM 3124 N N . PHE A 1 434 ? 115.118 95.139 90.436 1.00 136.05 434 PHE A N 1
ATOM 3125 C CA . PHE A 1 434 ? 116.320 95.595 89.749 1.00 136.10 434 PHE A CA 1
ATOM 3126 C C . PHE A 1 434 ? 117.036 96.660 90.568 1.00 136.87 434 PHE A C 1
ATOM 3127 O O . PHE A 1 434 ? 118.271 96.710 90.595 1.00 138.50 434 PHE A O 1
ATOM 3135 N N . ASP A 1 435 ? 116.274 97.513 91.258 1.00 134.46 435 ASP A N 1
ATOM 3136 C CA . ASP A 1 435 ? 116.883 98.455 92.188 1.00 131.00 435 ASP A CA 1
ATOM 3137 C C . ASP A 1 435 ? 117.536 97.740 93.364 1.00 131.90 435 ASP A C 1
ATOM 3138 O O . ASP A 1 435 ? 118.573 98.193 93.857 1.00 134.80 435 ASP A O 1
ATOM 3143 N N . TYR A 1 436 ? 116.954 96.629 93.825 1.00 137.07 436 TYR A N 1
ATOM 3144 C CA . TYR A 1 436 ? 117.600 95.838 94.869 1.00 135.17 436 TYR A CA 1
ATOM 3145 C C . TYR A 1 436 ? 118.951 95.311 94.397 1.00 138.12 436 TYR A C 1
ATOM 3146 O O . TYR A 1 436 ? 119.951 95.387 95.121 1.00 144.58 436 TYR A O 1
ATOM 3155 N N . LEU A 1 437 ? 118.997 94.774 93.174 1.00 122.24 437 LEU A N 1
ATOM 3156 C CA . LEU A 1 437 ? 120.261 94.282 92.632 1.00 120.15 437 LEU A CA 1
ATOM 3157 C C . LEU A 1 437 ? 121.269 95.413 92.466 1.00 120.33 437 LEU A C 1
ATOM 3158 O O . LEU A 1 437 ? 122.459 95.249 92.769 1.00 120.09 437 LEU A O 1
ATOM 3163 N N . GLY A 1 438 ? 120.811 96.566 91.973 1.00 113.37 438 GLY A N 1
ATOM 3164 C CA . GLY A 1 438 ? 121.701 97.705 91.829 1.00 109.87 438 GLY A CA 1
ATOM 3165 C C . GLY A 1 438 ? 122.269 98.171 93.155 1.00 107.50 438 GLY A C 1
ATOM 3166 O O . GLY A 1 438 ? 123.457 98.481 93.256 1.00 112.10 438 GLY A O 1
ATOM 3167 N N . ASN A 1 439 ? 121.430 98.218 94.191 1.00 114.45 439 ASN A N 1
ATOM 3168 C CA . ASN A 1 439 ? 121.906 98.605 95.515 1.00 112.99 439 ASN A CA 1
ATOM 3169 C C . ASN A 1 439 ? 122.880 97.579 96.079 1.00 116.04 439 ASN A C 1
ATOM 3170 O O . ASN A 1 439 ? 123.851 97.945 96.749 1.00 123.55 439 ASN A O 1
ATOM 3175 N N . LEU A 1 440 ? 122.644 96.290 95.823 1.00 112.85 440 LEU A N 1
ATOM 3176 C CA . LEU A 1 440 ? 123.588 95.273 96.279 1.00 108.47 440 LEU A CA 1
ATOM 3177 C C . LEU A 1 440 ? 124.947 95.441 95.607 1.00 114.03 440 LEU A C 1
ATOM 3178 O O . LEU A 1 440 ? 125.993 95.378 96.270 1.00 117.26 440 LEU A O 1
ATOM 3183 N N . ILE A 1 441 ? 124.952 95.664 94.291 1.00 107.29 441 ILE A N 1
ATOM 3184 C CA . ILE A 1 441 ? 126.214 95.871 93.584 1.00 100.75 441 ILE A CA 1
ATOM 3185 C C . ILE A 1 441 ? 126.890 97.149 94.067 1.00 98.08 441 ILE A C 1
ATOM 3186 O O . ILE A 1 441 ? 128.120 97.212 94.189 1.00 98.37 441 ILE A O 1
ATOM 3191 N N . ALA A 1 442 ? 126.098 98.184 94.354 1.00 103.21 442 ALA A N 1
ATOM 3192 C CA . ALA A 1 442 ? 126.654 99.427 94.876 1.00 101.55 442 ALA A CA 1
ATOM 3193 C C . ALA A 1 442 ? 127.302 99.218 96.238 1.00 101.32 442 ALA A C 1
ATOM 3194 O O . ALA A 1 442 ? 128.369 99.777 96.521 1.00 107.56 442 ALA A O 1
ATOM 3196 N N . LEU A 1 443 ? 126.664 98.424 97.101 1.00 95.24 443 LEU A N 1
ATOM 3197 C CA . LEU A 1 443 ? 127.251 98.116 98.400 1.00 91.15 443 LEU A CA 1
ATOM 3198 C C . LEU A 1 443 ? 128.550 97.341 98.239 1.00 96.99 443 LEU A C 1
ATOM 3199 O O . LEU A 1 443 ? 129.529 97.597 98.951 1.00 110.23 443 LEU A O 1
ATOM 3204 N N . ALA A 1 444 ? 128.576 96.386 97.306 1.00 100.73 444 ALA A N 1
ATOM 3205 C CA . ALA A 1 444 ? 129.812 95.657 97.038 1.00 103.39 444 ALA A CA 1
ATOM 3206 C C . ALA A 1 444 ? 130.913 96.603 96.574 1.00 98.53 444 ALA A C 1
ATOM 3207 O O . ALA A 1 444 ? 132.063 96.496 97.018 1.00 101.02 444 ALA A O 1
ATOM 3209 N N . ASN A 1 445 ? 130.573 97.546 95.693 1.00 97.47 445 ASN A N 1
ATOM 3210 C CA . ASN A 1 445 ? 131.553 98.511 95.202 1.00 97.23 445 ASN A CA 1
ATOM 3211 C C . ASN A 1 445 ? 132.093 99.369 96.339 1.00 100.23 445 ASN A C 1
ATOM 3212 O O . ASN A 1 445 ? 133.305 99.592 96.448 1.00 106.78 445 ASN A O 1
ATOM 3217 N N . LEU A 1 446 ? 131.197 99.874 97.189 1.00 98.98 446 LEU A N 1
ATOM 3218 C CA . LEU A 1 446 ? 131.615 100.729 98.294 1.00 93.51 446 LEU A CA 1
ATOM 3219 C C . LEU A 1 446 ? 132.506 99.974 99.272 1.00 95.19 446 LEU A C 1
ATOM 3220 O O . LEU A 1 446 ? 133.533 100.500 99.723 1.00 102.34 446 LEU A O 1
ATOM 3225 N N . VAL A 1 447 ? 132.135 98.736 99.607 1.00 95.07 447 VAL A N 1
ATOM 3226 C CA . VAL A 1 447 ? 132.948 97.946 100.524 1.00 97.18 447 VAL A CA 1
ATOM 3227 C C . VAL A 1 447 ? 134.309 97.641 99.911 1.00 103.86 447 VAL A C 1
ATOM 3228 O O . VAL A 1 447 ? 135.335 97.701 100.596 1.00 112.97 447 VAL A O 1
ATOM 3232 N N . SER A 1 448 ? 134.346 97.327 98.613 1.00 90.56 448 SER A N 1
ATOM 3233 C CA . SER A 1 448 ? 135.624 97.071 97.956 1.00 87.31 448 SER A CA 1
ATOM 3234 C C . SER A 1 448 ? 136.516 98.305 97.980 1.00 90.54 448 SER A C 1
ATOM 3235 O O . SER A 1 448 ? 137.717 98.209 98.266 1.00 99.88 448 SER A O 1
ATOM 3238 N N . ILE A 1 449 ? 135.944 99.476 97.690 1.00 94.14 449 ILE A N 1
ATOM 3239 C CA . ILE A 1 449 ? 136.726 100.711 97.691 1.00 96.61 449 ILE A CA 1
ATOM 3240 C C . ILE A 1 449 ? 137.268 100.998 99.085 1.00 100.31 449 ILE A C 1
ATOM 3241 O O . ILE A 1 449 ? 138.447 101.330 99.256 1.00 103.25 449 ILE A O 1
ATOM 3246 N N . CYS 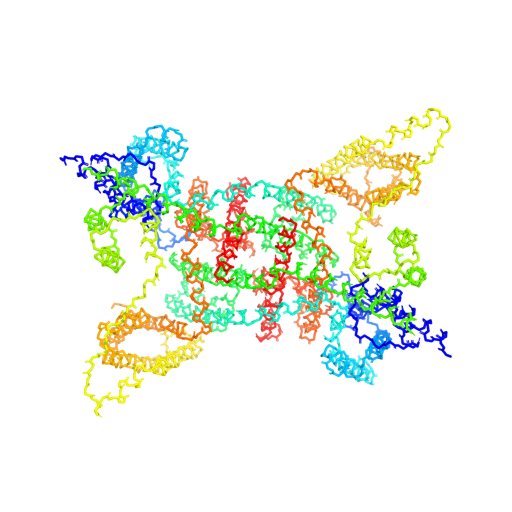A 1 450 ? 136.420 100.859 100.107 1.00 103.06 450 CYS A N 1
ATOM 3247 C CA . CYS A 1 450 ? 136.870 101.120 101.472 1.00 92.90 450 CYS A CA 1
ATOM 3248 C C . CYS A 1 450 ? 137.955 100.139 101.903 1.00 99.63 450 CYS A C 1
ATOM 3249 O O . CYS A 1 450 ? 138.939 100.534 102.542 1.00 111.92 450 CYS A O 1
ATOM 3252 N N . VAL A 1 451 ? 137.803 98.858 101.558 1.00 91.03 451 VAL A N 1
ATOM 3253 C CA . VAL A 1 451 ? 138.795 97.860 101.946 1.00 91.90 451 VAL A CA 1
ATOM 3254 C C . VAL A 1 451 ? 140.129 98.134 101.262 1.00 95.16 451 VAL A C 1
ATOM 3255 O O . VAL A 1 451 ? 141.187 98.118 101.903 1.00 104.19 451 VAL A O 1
ATOM 3259 N N . PHE A 1 452 ? 140.104 98.398 99.954 1.00 98.79 452 PHE A N 1
ATOM 3260 C CA . PHE A 1 452 ? 141.348 98.660 99.240 1.00 98.33 452 PHE A CA 1
ATOM 3261 C C . PHE A 1 452 ? 141.919 100.041 99.534 1.00 101.67 452 PHE A C 1
ATOM 3262 O O . PHE A 1 452 ? 143.061 100.313 99.149 1.00 103.27 452 PHE A O 1
ATOM 3270 N N . LEU A 1 453 ? 141.159 100.913 100.198 1.00 98.67 453 LEU A N 1
ATOM 3271 C CA . LEU A 1 453 ? 141.730 102.145 100.729 1.00 97.26 453 LEU A CA 1
ATOM 3272 C C . LEU A 1 453 ? 142.394 101.923 102.082 1.00 99.01 453 LEU A C 1
ATOM 3273 O O . LEU A 1 453 ? 143.473 102.467 102.342 1.00 106.11 453 LEU A O 1
ATOM 3278 N N . VAL A 1 454 ? 141.769 101.129 102.953 1.00 95.94 454 VAL A N 1
ATOM 3279 C CA . VAL A 1 454 ? 142.372 100.837 104.250 1.00 95.00 454 VAL A CA 1
ATOM 3280 C C . VAL A 1 454 ? 143.639 100.007 104.082 1.00 101.91 454 VAL A C 1
ATOM 3281 O O . VAL A 1 454 ? 144.647 100.247 104.759 1.00 108.00 454 VAL A O 1
ATOM 3285 N N . LEU A 1 455 ? 143.615 99.019 103.184 1.00 110.99 455 LEU A N 1
ATOM 3286 C CA . LEU A 1 455 ? 144.797 98.190 102.970 1.00 108.98 455 LEU A CA 1
ATOM 3287 C C . LEU A 1 455 ? 145.961 99.005 102.416 1.00 111.97 455 LEU A C 1
ATOM 3288 O O . LEU A 1 455 ? 147.105 98.842 102.855 1.00 115.17 455 LEU A O 1
ATOM 3293 N N . ASP A 1 456 ? 145.691 99.887 101.453 1.00 122.48 456 ASP A N 1
ATOM 3294 C CA . ASP A 1 456 ? 146.762 100.622 100.793 1.00 123.53 456 ASP A CA 1
ATOM 3295 C C . ASP A 1 456 ? 147.319 101.766 101.630 1.00 126.03 456 ASP A C 1
ATOM 3296 O O . ASP A 1 456 ? 148.324 102.364 101.232 1.00 132.49 456 ASP A O 1
ATOM 3301 N N . ALA A 1 457 ? 146.700 102.092 102.767 1.00 120.42 457 ALA A N 1
ATOM 3302 C CA . ALA A 1 457 ? 147.265 103.122 103.633 1.00 122.92 457 ALA A CA 1
ATOM 3303 C C . ALA A 1 457 ? 148.554 102.661 104.302 1.00 128.07 457 ALA A C 1
ATOM 3304 O O . ALA A 1 457 ? 149.448 103.479 104.549 1.00 128.11 457 ALA A O 1
ATOM 3306 N N . ASP A 1 458 ? 148.670 101.366 104.602 1.00 141.25 458 ASP A N 1
ATOM 3307 C CA . ASP A 1 458 ? 149.863 100.868 105.279 1.00 138.82 458 ASP A CA 1
ATOM 3308 C C . ASP A 1 458 ? 151.057 100.791 104.335 1.00 138.62 458 ASP A C 1
ATOM 3309 O O . ASP A 1 458 ? 152.183 101.125 104.722 1.00 138.49 458 ASP A O 1
ATOM 3314 N N . VAL A 1 459 ? 150.834 100.353 103.097 1.00 142.30 459 VAL A N 1
ATOM 3315 C CA . VAL A 1 459 ? 151.922 100.091 102.161 1.00 143.76 459 VAL A CA 1
ATOM 3316 C C . VAL A 1 459 ? 152.520 101.399 101.660 1.00 144.75 459 VAL A C 1
ATOM 3317 O O . VAL A 1 459 ? 151.945 102.476 101.854 1.00 142.08 459 VAL A O 1
ATOM 3321 N N . LEU A 1 460 ? 153.681 101.307 101.016 1.00 156.96 460 LEU A N 1
ATOM 3322 C CA . LEU A 1 460 ? 154.375 102.488 100.534 1.00 156.89 460 LEU A CA 1
ATOM 3323 C C . LEU A 1 460 ? 153.566 103.174 99.432 1.00 157.84 460 LEU A C 1
ATOM 3324 O O . LEU A 1 460 ? 152.847 102.515 98.676 1.00 156.84 460 LEU A O 1
ATOM 3329 N N . PRO A 1 461 ? 153.664 104.502 99.325 1.00 162.41 461 PRO A N 1
ATOM 3330 C CA . PRO A 1 461 ? 152.872 105.217 98.310 1.00 160.54 461 PRO A CA 1
ATOM 3331 C C . PRO A 1 461 ? 153.266 104.898 96.878 1.00 158.28 461 PRO A C 1
ATOM 3332 O O . PRO A 1 461 ? 152.482 105.186 95.965 1.00 155.94 461 PRO A O 1
ATOM 3336 N N . ALA A 1 462 ? 154.443 104.319 96.645 1.00 156.97 462 ALA A N 1
ATOM 3337 C CA . ALA A 1 462 ? 154.908 104.031 95.295 1.00 155.68 462 ALA A CA 1
ATOM 3338 C C . ALA A 1 462 ? 154.957 102.545 94.974 1.00 156.96 462 ALA A C 1
ATOM 3339 O O . ALA A 1 462 ? 155.286 102.184 93.839 1.00 155.13 462 ALA A O 1
ATOM 3341 N N . GLU A 1 463 ? 154.644 101.672 95.931 1.00 157.58 463 GLU A N 1
ATOM 3342 C CA . GLU A 1 463 ? 154.701 100.232 95.716 1.00 157.86 463 GLU A CA 1
ATOM 3343 C C . GLU A 1 463 ? 153.320 99.595 95.625 1.00 157.38 463 GLU A C 1
ATOM 3344 O O . GLU A 1 463 ? 153.215 98.364 95.617 1.00 156.42 463 GLU A O 1
ATOM 3350 N N . ARG A 1 464 ? 152.262 100.399 95.561 1.00 148.78 464 ARG A N 1
ATOM 3351 C CA . ARG A 1 464 ? 150.914 99.864 95.451 1.00 147.00 464 ARG A CA 1
ATOM 3352 C C . ARG A 1 464 ? 150.697 99.227 94.082 1.00 147.16 464 ARG A C 1
ATOM 3353 O O . ARG A 1 464 ? 151.227 99.686 93.067 1.00 146.84 464 ARG A O 1
ATOM 3361 N N . ASP A 1 465 ? 149.906 98.155 94.061 1.00 155.02 465 ASP A N 1
ATOM 3362 C CA . ASP A 1 465 ? 149.616 97.460 92.812 1.00 153.78 465 ASP A CA 1
ATOM 3363 C C . ASP A 1 465 ? 148.345 97.984 92.149 1.00 155.23 465 ASP A C 1
ATOM 3364 O O . ASP A 1 465 ? 148.349 98.279 90.951 1.00 155.24 465 ASP A O 1
ATOM 3369 N N . ASP A 1 466 ? 147.255 98.095 92.912 1.00 146.44 466 ASP A N 1
ATOM 3370 C CA . ASP A 1 466 ? 145.990 98.659 92.432 1.00 142.86 466 ASP A CA 1
ATOM 3371 C C . ASP A 1 466 ? 145.464 97.938 91.192 1.00 142.35 466 ASP A C 1
ATOM 3372 O O . ASP A 1 466 ? 144.811 98.547 90.341 1.00 144.53 466 ASP A O 1
ATOM 3377 N N . PHE A 1 467 ? 145.738 96.640 91.074 1.00 129.39 467 PHE A N 1
ATOM 3378 C CA . PHE A 1 467 ? 145.222 95.863 89.953 1.00 129.23 467 PHE A CA 1
ATOM 3379 C C . PHE A 1 467 ? 143.814 95.344 90.224 1.00 128.45 467 PHE A C 1
ATOM 3380 O O . PHE A 1 467 ? 142.906 95.543 89.409 1.00 133.18 467 PHE A O 1
ATOM 3388 N N . ILE A 1 468 ? 143.622 94.675 91.362 1.00 114.86 468 ILE A N 1
ATOM 3389 C CA . ILE A 1 468 ? 142.306 94.145 91.705 1.00 117.73 468 ILE A CA 1
ATOM 3390 C C . ILE A 1 468 ? 141.302 95.276 91.877 1.00 118.27 468 ILE A C 1
ATOM 3391 O O . ILE A 1 468 ? 140.158 95.187 91.413 1.00 124.13 468 ILE A O 1
ATOM 3396 N N . LEU A 1 469 ? 141.711 96.360 92.542 1.00 110.66 469 LEU A N 1
ATOM 3397 C CA . LEU A 1 469 ? 140.818 97.501 92.713 1.00 109.11 469 LEU A CA 1
ATOM 3398 C C . LEU A 1 469 ? 140.464 98.137 91.376 1.00 108.58 469 LEU A C 1
ATOM 3399 O O . LEU A 1 469 ? 139.309 98.516 91.150 1.00 115.79 469 LEU A O 1
ATOM 3404 N N . GLY A 1 470 ? 141.440 98.263 90.475 1.00 103.65 470 GLY A N 1
ATOM 3405 C CA . GLY A 1 470 ? 141.146 98.803 89.157 1.00 103.16 470 GLY A CA 1
ATOM 3406 C C . GLY A 1 470 ? 140.179 97.938 88.372 1.00 104.18 470 GLY A C 1
ATOM 3407 O O . GLY A 1 470 ? 139.243 98.445 87.746 1.00 106.02 470 GLY A O 1
ATOM 3408 N N . ILE A 1 471 ? 140.381 96.619 88.410 1.00 107.05 471 ILE A N 1
ATOM 3409 C CA . ILE A 1 471 ? 139.482 95.707 87.708 1.00 107.51 471 ILE A CA 1
ATOM 3410 C C . ILE A 1 471 ? 138.075 95.796 88.284 1.00 106.85 471 ILE A C 1
ATOM 3411 O O . ILE A 1 471 ? 137.086 95.854 87.543 1.00 112.17 471 ILE A O 1
ATOM 3416 N N . LEU A 1 472 ? 137.963 95.807 89.615 1.00 103.57 472 LEU A N 1
ATOM 3417 C CA . LEU A 1 472 ? 136.651 95.877 90.248 1.00 103.33 472 LEU A CA 1
ATOM 3418 C C . LEU A 1 472 ? 135.948 97.191 89.931 1.00 110.65 472 LEU A C 1
ATOM 3419 O O . LEU A 1 472 ? 134.744 97.203 89.650 1.00 115.79 472 LEU A O 1
ATOM 3424 N N . ASN A 1 473 ? 136.677 98.309 89.974 1.00 119.44 473 ASN A N 1
ATOM 3425 C CA . ASN A 1 473 ? 136.073 99.593 89.635 1.00 110.53 473 ASN A CA 1
ATOM 3426 C C . ASN A 1 473 ? 135.619 99.631 88.181 1.00 112.05 473 ASN A C 1
ATOM 3427 O O . ASN A 1 473 ? 134.529 100.133 87.881 1.00 119.26 473 ASN A O 1
ATOM 3432 N N . CYS A 1 474 ? 136.433 99.098 87.265 1.00 110.85 474 CYS A N 1
ATOM 3433 C CA . CYS A 1 474 ? 136.025 99.051 85.863 1.00 110.35 474 CYS A CA 1
ATOM 3434 C C . CYS A 1 474 ? 134.767 98.212 85.683 1.00 112.40 474 CYS A C 1
ATOM 3435 O O . CYS A 1 474 ? 133.830 98.623 84.986 1.00 115.83 474 CYS A O 1
ATOM 3438 N N . VAL A 1 475 ? 134.720 97.041 86.324 1.00 103.56 475 VAL A N 1
ATOM 3439 C CA . VAL A 1 475 ? 133.560 96.163 86.204 1.00 99.60 475 VAL A CA 1
ATOM 3440 C C . VAL A 1 475 ? 132.316 96.838 86.766 1.00 102.76 475 VAL A C 1
ATOM 3441 O O . VAL A 1 475 ? 131.240 96.797 86.158 1.00 110.31 475 VAL A O 1
ATOM 3445 N N . PHE A 1 476 ? 132.443 97.475 87.931 1.00 101.77 476 PHE A N 1
ATOM 3446 C CA . PHE A 1 476 ? 131.286 98.095 88.566 1.00 100.10 476 PHE A CA 1
ATOM 3447 C C . PHE A 1 476 ? 130.792 99.303 87.778 1.00 103.22 476 PHE A C 1
ATOM 3448 O O . PHE A 1 476 ? 129.582 99.536 87.691 1.00 107.86 476 PHE A O 1
ATOM 3456 N N . ILE A 1 477 ? 131.702 100.080 87.189 1.00 106.57 477 ILE A N 1
ATOM 3457 C CA . ILE A 1 477 ? 131.273 101.218 86.381 1.00 106.25 477 ILE A CA 1
ATOM 3458 C C . ILE A 1 477 ? 130.610 100.745 85.090 1.00 108.60 477 ILE A C 1
ATOM 3459 O O . ILE A 1 477 ? 129.612 101.324 84.640 1.00 114.99 477 ILE A O 1
ATOM 3464 N N . VAL A 1 478 ? 131.140 99.680 84.480 1.00 104.77 478 VAL A N 1
ATOM 3465 C CA . VAL A 1 478 ? 130.478 99.094 83.317 1.00 102.74 478 VAL A CA 1
ATOM 3466 C C . VAL A 1 478 ? 129.085 98.601 83.689 1.00 107.08 478 VAL A C 1
ATOM 3467 O O . VAL A 1 478 ? 128.123 98.779 82.931 1.00 112.64 478 VAL A O 1
ATOM 3471 N N . TYR A 1 479 ? 128.952 97.981 84.864 1.00 113.60 479 TYR A N 1
ATOM 3472 C CA . TYR A 1 479 ? 127.642 97.524 85.313 1.00 112.70 479 TYR A CA 1
ATOM 3473 C C . TYR A 1 479 ? 126.697 98.696 85.541 1.00 113.00 479 TYR A C 1
ATOM 3474 O O . TYR A 1 479 ? 125.503 98.603 85.242 1.00 118.39 479 TYR A O 1
ATOM 3483 N N . TYR A 1 480 ? 127.205 99.796 86.100 1.00 106.21 480 TYR A N 1
ATOM 3484 C CA . TYR A 1 480 ? 126.372 100.977 86.298 1.00 106.10 480 TYR A CA 1
ATOM 3485 C C . TYR A 1 480 ? 125.877 101.526 84.966 1.00 107.86 480 TYR A C 1
ATOM 3486 O O . TYR A 1 480 ? 124.704 101.895 84.832 1.00 112.96 480 TYR A O 1
ATOM 3495 N N . LEU A 1 481 ? 126.762 101.584 83.967 1.00 112.55 481 LEU A N 1
ATOM 3496 C CA . LEU A 1 481 ? 126.351 102.039 82.642 1.00 110.33 481 LEU A CA 1
ATOM 3497 C C . LEU A 1 481 ? 125.301 101.111 82.043 1.00 110.63 481 LEU A C 1
ATOM 3498 O O . LEU A 1 481 ? 124.312 101.571 81.456 1.00 113.94 481 LEU A O 1
ATOM 3503 N N . LEU A 1 482 ? 125.502 99.798 82.179 1.00 115.11 482 LEU A N 1
ATOM 3504 C CA . LEU A 1 482 ? 124.541 98.839 81.645 1.00 116.01 482 LEU A CA 1
ATOM 3505 C C . LEU A 1 482 ? 123.191 98.972 82.338 1.00 119.02 482 LEU A C 1
ATOM 3506 O O . LEU A 1 482 ? 122.141 98.896 81.690 1.00 126.59 482 LEU A O 1
ATOM 3511 N N . GLU A 1 483 ? 123.201 99.170 83.658 1.00 118.74 483 GLU A N 1
ATOM 3512 C CA . GLU A 1 483 ? 121.959 99.353 84.400 1.00 115.77 483 GLU A CA 1
ATOM 3513 C C . GLU A 1 483 ? 121.243 100.627 83.974 1.00 116.59 483 GLU A C 1
ATOM 3514 O O . GLU A 1 483 ? 120.016 100.638 83.831 1.00 119.38 483 GLU A O 1
ATOM 3520 N N . MET A 1 484 ? 121.992 101.714 83.770 1.00 118.58 484 MET A N 1
ATOM 3521 C CA . MET A 1 484 ? 121.373 102.951 83.303 1.00 113.64 484 MET A CA 1
ATOM 3522 C C . MET A 1 484 ? 120.749 102.766 81.926 1.00 116.28 484 MET A C 1
ATOM 3523 O O . MET A 1 484 ? 119.621 103.214 81.681 1.00 127.32 484 MET A O 1
ATOM 3528 N N . LEU A 1 485 ? 121.465 102.102 81.015 1.00 116.50 485 LEU A N 1
ATOM 3529 C CA . LEU A 1 485 ? 120.921 101.859 79.682 1.00 116.83 485 LEU A CA 1
ATOM 3530 C C . LEU A 1 485 ? 119.676 100.982 79.744 1.00 123.45 485 LEU A C 1
ATOM 3531 O O . LEU A 1 485 ? 118.693 101.236 79.037 1.00 130.16 485 LEU A O 1
ATOM 3536 N N . LEU A 1 486 ? 119.697 99.950 80.589 1.00 126.25 486 LEU A N 1
ATOM 3537 C CA . LEU A 1 486 ? 118.542 99.068 80.717 1.00 126.41 486 LEU A CA 1
ATOM 3538 C C . LEU A 1 486 ? 117.342 99.806 81.295 1.00 126.45 486 LEU A C 1
ATOM 3539 O O . LEU A 1 486 ? 116.208 99.607 80.845 1.00 122.72 486 LEU A O 1
ATOM 3544 N N . LYS A 1 487 ? 117.568 100.655 82.300 1.00 122.31 487 LYS A N 1
ATOM 3545 C CA . LYS A 1 487 ? 116.475 101.432 82.873 1.00 118.52 487 LYS A CA 1
ATOM 3546 C C . LYS A 1 487 ? 115.905 102.415 81.859 1.00 120.38 487 LYS A C 1
ATOM 3547 O O . LYS A 1 487 ? 114.685 102.606 81.792 1.00 126.86 487 LYS A O 1
ATOM 3553 N N . VAL A 1 488 ? 116.770 103.054 81.067 1.00 127.92 488 VAL A N 1
ATOM 3554 C CA . VAL A 1 488 ? 116.289 103.953 80.020 1.00 129.16 488 VAL A CA 1
ATOM 3555 C C . VAL A 1 488 ? 115.467 103.186 78.992 1.00 129.89 488 VAL A C 1
ATOM 3556 O O . VAL A 1 488 ? 114.419 103.659 78.535 1.00 131.84 488 VAL A O 1
ATOM 3560 N N . PHE A 1 489 ? 115.923 101.989 78.615 1.00 136.42 489 PHE A N 1
ATOM 3561 C CA . PHE A 1 489 ? 115.170 101.172 77.669 1.00 139.61 489 PHE A CA 1
ATOM 3562 C C . PHE A 1 489 ? 113.812 100.769 78.233 1.00 142.96 489 PHE A C 1
ATOM 3563 O O . PHE A 1 489 ? 112.800 100.805 77.523 1.00 145.11 489 PHE A O 1
ATOM 3571 N N . ALA A 1 490 ? 113.771 100.381 79.509 1.00 143.26 490 ALA A N 1
ATOM 3572 C CA . ALA A 1 490 ? 112.538 99.867 80.093 1.00 143.97 490 ALA A CA 1
ATOM 3573 C C . ALA A 1 490 ? 111.533 100.967 80.412 1.00 143.86 490 ALA A C 1
ATOM 3574 O O . ALA A 1 490 ? 110.323 100.741 80.300 1.00 145.45 490 ALA A O 1
ATOM 3576 N N . LEU A 1 491 ? 111.999 102.149 80.809 1.00 138.35 491 LEU A N 1
ATOM 3577 C CA . LEU A 1 491 ? 111.116 103.218 81.253 1.00 136.99 491 LEU A CA 1
ATOM 3578 C C . LEU A 1 491 ? 111.064 104.398 80.294 1.00 137.31 491 LEU A C 1
ATOM 3579 O O . LEU A 1 491 ? 110.343 105.364 80.565 1.00 137.01 491 LEU A O 1
ATOM 3584 N N . GLY A 1 492 ? 111.802 104.355 79.189 1.00 137.08 492 GLY A N 1
ATOM 3585 C CA . GLY A 1 492 ? 111.865 105.491 78.291 1.00 137.39 492 GLY A CA 1
ATOM 3586 C C . GLY A 1 492 ? 112.783 106.572 78.823 1.00 138.63 492 GLY A C 1
ATOM 3587 O O . GLY A 1 492 ? 112.959 106.694 80.039 1.00 139.96 492 GLY A O 1
ATOM 3588 N N . LEU A 1 493 ? 113.382 107.358 77.927 1.00 136.00 493 LEU A N 1
ATOM 3589 C CA . LEU A 1 493 ? 114.328 108.382 78.360 1.00 134.58 493 LEU A CA 1
ATOM 3590 C C . LEU A 1 493 ? 113.644 109.423 79.238 1.00 134.51 493 LEU A C 1
ATOM 3591 O O . LEU A 1 493 ? 114.132 109.753 80.326 1.00 134.94 493 LEU A O 1
ATOM 3596 N N . ARG A 1 494 ? 112.503 109.946 78.784 1.00 137.41 494 ARG A N 1
ATOM 3597 C CA . ARG A 1 494 ? 111.760 110.908 79.591 1.00 137.14 494 ARG A CA 1
ATOM 3598 C C . ARG A 1 494 ? 111.246 110.267 80.874 1.00 137.34 494 ARG A C 1
ATOM 3599 O O . ARG A 1 494 ? 111.299 110.879 81.948 1.00 137.76 494 ARG A O 1
ATOM 3607 N N . GLY A 1 495 ? 110.750 109.032 80.782 1.00 135.88 495 GLY A N 1
ATOM 3608 C CA . GLY A 1 495 ? 110.287 108.341 81.974 1.00 138.30 495 GLY A CA 1
ATOM 3609 C C . GLY A 1 495 ? 111.398 108.096 82.976 1.00 142.17 495 GLY A C 1
ATOM 3610 O O . GLY A 1 495 ? 111.203 108.249 84.184 1.00 141.62 495 GLY A O 1
ATOM 3611 N N . TYR A 1 496 ? 112.578 107.703 82.489 1.00 137.37 496 TYR A N 1
ATOM 3612 C CA . TYR A 1 496 ? 113.715 107.501 83.380 1.00 131.78 496 TYR A CA 1
ATOM 3613 C C . TYR A 1 496 ? 114.139 108.812 84.029 1.00 128.90 496 TYR A C 1
ATOM 3614 O O . TYR A 1 496 ? 114.378 108.871 85.240 1.00 130.80 496 TYR A O 1
ATOM 3623 N N . LEU A 1 497 ? 114.233 109.883 83.236 1.00 122.67 497 LEU A N 1
ATOM 3624 C CA . LEU A 1 497 ? 114.654 111.168 83.778 1.00 123.10 497 LEU A CA 1
ATOM 3625 C C . LEU A 1 497 ? 113.581 111.830 84.632 1.00 126.47 497 LEU A C 1
ATOM 3626 O O . LEU A 1 497 ? 113.876 112.830 85.295 1.00 129.06 497 LEU A O 1
ATOM 3631 N N . SER A 1 498 ? 112.351 111.309 84.625 1.00 131.98 498 SER A N 1
ATOM 3632 C CA . SER A 1 498 ? 111.301 111.878 85.463 1.00 133.23 498 SER A CA 1
ATOM 3633 C C . SER A 1 498 ? 111.658 111.781 86.942 1.00 135.42 498 SER A C 1
ATOM 3634 O O . SER A 1 498 ? 111.483 112.746 87.695 1.00 135.10 498 SER A O 1
ATOM 3637 N N . TYR A 1 499 ? 112.156 110.628 87.374 1.00 129.44 499 TYR A N 1
ATOM 3638 C CA . TYR A 1 499 ? 112.490 110.443 88.777 1.00 125.72 499 TYR A CA 1
ATOM 3639 C C . TYR A 1 499 ? 113.732 111.257 89.133 1.00 127.95 499 TYR A C 1
ATOM 3640 O O . TYR A 1 499 ? 114.664 111.353 88.329 1.00 133.76 499 TYR A O 1
ATOM 3649 N N . PRO A 1 500 ? 113.777 111.857 90.326 1.00 118.92 500 PRO A N 1
ATOM 3650 C CA . PRO A 1 500 ? 114.996 112.584 90.713 1.00 120.55 500 PRO A CA 1
ATOM 3651 C C . PRO A 1 500 ? 116.139 111.662 91.094 1.00 123.62 500 PRO A C 1
ATOM 3652 O O . PRO A 1 500 ? 117.298 111.955 90.777 1.00 125.24 500 PRO A O 1
ATOM 3656 N N . SER A 1 501 ? 115.849 110.550 91.773 1.00 124.24 501 SER A N 1
ATOM 3657 C CA . SER A 1 501 ? 116.903 109.597 92.102 1.00 124.82 501 SER A CA 1
ATOM 3658 C C . SER A 1 501 ? 117.489 108.970 90.844 1.00 120.62 501 SER A C 1
ATOM 3659 O O . SER A 1 501 ? 118.707 108.766 90.750 1.00 121.94 501 SER A O 1
ATOM 3662 N N . ASN A 1 502 ? 116.634 108.649 89.869 1.00 121.07 502 ASN A N 1
ATOM 3663 C CA . ASN A 1 502 ? 117.122 108.059 88.627 1.00 118.61 502 ASN A CA 1
ATOM 3664 C C . ASN A 1 502 ? 118.038 109.016 87.874 1.00 119.73 502 ASN A C 1
ATOM 3665 O O . ASN A 1 502 ? 119.107 108.614 87.404 1.00 128.93 502 ASN A O 1
ATOM 3670 N N . VAL A 1 503 ? 117.655 110.292 87.774 1.00 115.07 503 VAL A N 1
ATOM 3671 C CA . VAL A 1 503 ? 118.510 111.247 87.074 1.00 117.35 503 VAL A CA 1
ATOM 3672 C C . VAL A 1 503 ? 119.785 111.509 87.866 1.00 120.92 503 VAL A C 1
ATOM 3673 O O . VAL A 1 503 ? 120.859 111.699 87.280 1.00 124.83 503 VAL A O 1
ATOM 3677 N N . PHE A 1 504 ? 119.703 111.502 89.199 1.00 118.25 504 PHE A N 1
ATOM 3678 C CA . PHE A 1 504 ? 120.900 111.674 90.016 1.00 115.46 504 PHE A CA 1
ATOM 3679 C C . PHE A 1 504 ? 121.901 110.553 89.767 1.00 115.38 504 PHE A C 1
ATOM 3680 O O . PHE A 1 504 ? 123.082 110.806 89.493 1.00 116.49 504 PHE A O 1
ATOM 3688 N N . ASP A 1 505 ? 121.448 109.300 89.864 1.00 117.96 505 ASP A N 1
ATOM 3689 C CA . ASP A 1 505 ? 122.378 108.194 89.665 1.00 118.78 505 ASP A CA 1
ATOM 3690 C C . ASP A 1 505 ? 122.821 108.093 88.211 1.00 121.04 505 ASP A C 1
ATOM 3691 O O . ASP A 1 505 ? 123.935 107.636 87.943 1.00 126.33 505 ASP A O 1
ATOM 3696 N N . GLY A 1 506 ? 121.991 108.541 87.265 1.00 108.03 506 GLY A N 1
ATOM 3697 C CA . GLY A 1 506 ? 122.438 108.605 85.884 1.00 102.98 506 GLY A CA 1
ATOM 3698 C C . GLY A 1 506 ? 123.558 109.605 85.679 1.00 108.90 506 GLY A C 1
ATOM 3699 O O . GLY A 1 506 ? 124.541 109.317 84.992 1.00 114.64 506 GLY A O 1
ATOM 3700 N N . LEU A 1 507 ? 123.435 110.789 86.281 1.00 109.03 507 LEU A N 1
ATOM 3701 C CA . LEU A 1 507 ? 124.521 111.762 86.213 1.00 109.32 507 LEU A CA 1
ATOM 3702 C C . LEU A 1 507 ? 125.780 111.218 86.875 1.00 109.43 507 LEU A C 1
ATOM 3703 O O . LEU A 1 507 ? 126.891 111.371 86.346 1.00 109.35 507 LEU A O 1
ATOM 3708 N N . LEU A 1 508 ? 125.623 110.566 88.031 1.00 106.78 508 LEU A N 1
ATOM 3709 C CA . LEU A 1 508 ? 126.781 110.017 88.729 1.00 103.86 508 LEU A CA 1
ATOM 3710 C C . LEU A 1 508 ? 127.475 108.945 87.898 1.00 100.75 508 LEU A C 1
ATOM 3711 O O . LEU A 1 508 ? 128.708 108.934 87.796 1.00 105.90 508 LEU A O 1
ATOM 3716 N N . THR A 1 509 ? 126.707 108.036 87.289 1.00 97.13 509 THR A N 1
ATOM 3717 C CA . THR A 1 509 ? 127.331 106.986 86.494 1.00 95.64 509 THR A CA 1
ATOM 3718 C C . THR A 1 509 ? 127.908 107.530 85.194 1.00 96.03 509 THR A C 1
ATOM 3719 O O . THR A 1 509 ? 128.901 106.994 84.700 1.00 101.82 509 THR A O 1
ATOM 3723 N N . VAL A 1 510 ? 127.336 108.604 84.643 1.00 96.07 510 VAL A N 1
ATOM 3724 C CA . VAL A 1 510 ? 127.941 109.241 83.475 1.00 102.96 510 VAL A CA 1
ATOM 3725 C C . VAL A 1 510 ? 129.301 109.826 83.837 1.00 109.44 510 VAL A C 1
ATOM 3726 O O . VAL A 1 510 ? 130.289 109.650 83.111 1.00 109.46 510 VAL A O 1
ATOM 3730 N N . VAL A 1 511 ? 129.374 110.521 84.975 1.00 108.97 511 VAL A N 1
ATOM 3731 C CA . VAL A 1 511 ? 130.645 111.101 85.405 1.00 103.53 511 VAL A CA 1
ATOM 3732 C C . VAL A 1 511 ? 131.665 110.002 85.683 1.00 102.79 511 VAL A C 1
ATOM 3733 O O . VAL A 1 511 ? 132.837 110.104 85.290 1.00 104.49 511 VAL A O 1
ATOM 3737 N N . LEU A 1 512 ? 131.238 108.934 86.362 1.00 101.18 512 LEU A N 1
ATOM 3738 C CA . LEU A 1 512 ? 132.145 107.829 86.654 1.00 95.41 512 LEU A CA 1
ATOM 3739 C C . LEU A 1 512 ? 132.616 107.145 85.377 1.00 95.94 512 LEU A C 1
ATOM 3740 O O . LEU A 1 512 ? 133.780 106.750 85.274 1.00 100.26 512 LEU A O 1
ATOM 3745 N N . LEU A 1 513 ? 131.723 106.988 84.396 1.00 101.19 513 LEU A N 1
ATOM 3746 C CA . LEU A 1 513 ? 132.114 106.397 83.122 1.00 100.94 513 LEU A CA 1
ATOM 3747 C C . LEU A 1 513 ? 133.137 107.265 82.406 1.00 106.57 513 LEU A C 1
ATOM 3748 O O . LEU A 1 513 ? 134.110 106.752 81.844 1.00 112.09 513 LEU A O 1
ATOM 3753 N N . VAL A 1 514 ? 132.936 108.585 82.417 1.00 108.67 514 VAL A N 1
ATOM 3754 C CA . VAL A 1 514 ? 133.896 109.487 81.785 1.00 107.73 514 VAL A CA 1
ATOM 3755 C C . VAL A 1 514 ? 135.258 109.359 82.456 1.00 114.01 514 VAL A C 1
ATOM 3756 O O . VAL A 1 514 ? 136.294 109.227 81.788 1.00 111.55 514 VAL A O 1
ATOM 3760 N N . LEU A 1 515 ? 135.272 109.376 83.792 1.00 118.72 515 LEU A N 1
ATOM 3761 C CA . LEU A 1 515 ? 136.534 109.276 84.519 1.00 109.33 515 LEU A CA 1
ATOM 3762 C C . LEU A 1 515 ? 137.219 107.939 84.261 1.00 107.94 515 LEU A C 1
ATOM 3763 O O . LEU A 1 515 ? 138.438 107.886 84.065 1.00 113.81 515 LEU A O 1
ATOM 3768 N N . GLU A 1 516 ? 136.450 106.847 84.254 1.00 111.05 516 GLU A N 1
ATOM 3769 C CA . GLU A 1 516 ? 137.029 105.526 84.040 1.00 113.36 516 GLU A CA 1
ATOM 3770 C C . GLU A 1 516 ? 137.576 105.380 82.627 1.00 117.48 516 GLU A C 1
ATOM 3771 O O . GLU A 1 516 ? 138.645 104.793 82.431 1.00 118.97 516 GLU A O 1
ATOM 3777 N N . ILE A 1 517 ? 136.859 105.900 81.629 1.00 117.10 517 ILE A N 1
ATOM 3778 C CA . ILE A 1 517 ? 137.350 105.837 80.256 1.00 114.51 517 ILE A CA 1
ATOM 3779 C C . ILE A 1 517 ? 138.629 106.650 80.111 1.00 117.91 517 ILE A C 1
ATOM 3780 O O . ILE A 1 517 ? 139.587 106.213 79.461 1.00 122.70 517 ILE A O 1
ATOM 3785 N N . SER A 1 518 ? 138.674 107.838 80.722 1.00 122.58 518 SER A N 1
ATOM 3786 C CA . SER A 1 518 ? 139.897 108.633 80.674 1.00 128.93 518 SER A CA 1
ATOM 3787 C C . SER A 1 518 ? 141.057 107.904 81.344 1.00 128.34 518 SER A C 1
ATOM 3788 O O . SER A 1 518 ? 142.177 107.882 80.817 1.00 125.59 518 SER A O 1
ATOM 3791 N N . THR A 1 519 ? 140.805 107.295 82.506 1.00 124.59 519 THR A N 1
ATOM 3792 C CA . THR A 1 519 ? 141.860 106.573 83.211 1.00 120.38 519 THR A CA 1
ATOM 3793 C C . THR A 1 519 ? 142.357 105.382 82.400 1.00 120.95 519 THR A C 1
ATOM 3794 O O . THR A 1 519 ? 143.565 105.129 82.335 1.00 125.58 519 THR A O 1
ATOM 3798 N N . LEU A 1 520 ? 141.443 104.641 81.770 1.00 120.39 520 LEU A N 1
ATOM 3799 C CA . LEU A 1 520 ? 141.853 103.495 80.965 1.00 125.63 520 LEU A CA 1
ATOM 3800 C C . LEU A 1 520 ? 142.621 103.936 79.726 1.00 123.94 520 LEU A C 1
ATOM 3801 O O . LEU A 1 520 ? 143.568 103.262 79.303 1.00 123.24 520 LEU A O 1
ATOM 3806 N N . ALA A 1 521 ? 142.225 105.061 79.126 1.00 127.60 521 ALA A N 1
ATOM 3807 C CA . ALA A 1 521 ? 142.954 105.584 77.976 1.00 129.64 521 ALA A CA 1
ATOM 3808 C C . ALA A 1 521 ? 144.360 106.027 78.360 1.00 135.10 521 ALA A C 1
ATOM 3809 O O . ALA A 1 521 ? 145.312 105.821 77.599 1.00 137.12 521 ALA A O 1
ATOM 3811 N N . VAL A 1 522 ? 144.509 106.638 79.536 1.00 133.55 522 VAL A N 1
ATOM 3812 C CA . VAL A 1 522 ? 145.829 107.083 79.977 1.00 129.40 522 VAL A CA 1
ATOM 3813 C C . VAL A 1 522 ? 146.707 105.902 80.379 1.00 127.40 522 VAL A C 1
ATOM 3814 O O . VAL A 1 522 ? 147.905 105.874 80.072 1.00 122.68 522 VAL A O 1
ATOM 3818 N N . TYR A 1 523 ? 146.138 104.907 81.060 1.00 135.47 523 TYR A N 1
ATOM 3819 C CA . TYR A 1 523 ? 146.932 103.855 81.682 1.00 134.87 523 TYR A CA 1
ATOM 3820 C C . TYR A 1 523 ? 146.791 102.486 81.025 1.00 134.68 523 TYR A C 1
ATOM 3821 O O . TYR A 1 523 ? 147.403 101.526 81.505 1.00 134.38 523 TYR A O 1
ATOM 3830 N N . ARG A 1 524 ? 146.009 102.367 79.950 1.00 142.53 524 ARG A N 1
ATOM 3831 C CA . ARG A 1 524 ? 146.095 101.244 79.013 1.00 146.58 524 ARG A CA 1
ATOM 3832 C C . ARG A 1 524 ? 145.821 99.893 79.688 1.00 147.25 524 ARG A C 1
ATOM 3833 O O . ARG A 1 524 ? 146.713 99.059 79.859 1.00 146.88 524 ARG A O 1
ATOM 3841 N N . LEU A 1 525 ? 144.551 99.701 80.073 1.00 150.80 525 LEU A N 1
ATOM 3842 C CA . LEU A 1 525 ? 144.038 98.358 80.348 1.00 149.93 525 LEU A CA 1
ATOM 3843 C C . LEU A 1 525 ? 144.764 97.649 81.487 1.00 151.60 525 LEU A C 1
ATOM 3844 O O . LEU A 1 525 ? 145.655 96.828 81.233 1.00 152.48 525 LEU A O 1
ATOM 3849 N N . PRO A 1 526 ? 144.428 97.970 82.751 1.00 148.12 526 PRO A N 1
ATOM 3850 C CA . PRO A 1 526 ? 145.198 97.484 83.911 1.00 146.55 526 PRO A CA 1
ATOM 3851 C C . PRO A 1 526 ? 145.672 96.038 83.846 1.00 148.48 526 PRO A C 1
ATOM 3852 O O . PRO A 1 526 ? 144.977 95.155 83.333 1.00 148.54 526 PRO A O 1
ATOM 3856 N N . HIS A 1 527 ? 146.863 95.800 84.392 1.00 152.04 527 HIS A N 1
ATOM 3857 C CA . HIS A 1 527 ? 147.553 94.516 84.388 1.00 151.77 527 HIS A CA 1
ATOM 3858 C C . HIS A 1 527 ? 148.120 94.260 85.781 1.00 150.16 527 HIS A C 1
ATOM 3859 O O . HIS A 1 527 ? 147.976 95.117 86.662 1.00 150.41 527 HIS A O 1
ATOM 3866 N N . PRO A 1 528 ? 148.726 93.102 86.048 1.00 147.58 528 PRO A N 1
ATOM 3867 C CA . PRO A 1 528 ? 149.419 92.928 87.332 1.00 145.03 528 PRO A CA 1
ATOM 3868 C C . PRO A 1 528 ? 150.485 93.998 87.528 1.00 147.02 528 PRO A C 1
ATOM 3869 O O . PRO A 1 528 ? 151.290 94.270 86.635 1.00 148.77 528 PRO A O 1
ATOM 3873 N N . GLY A 1 529 ? 150.485 94.601 88.713 1.00 148.27 529 GLY A N 1
ATOM 3874 C CA . GLY A 1 529 ? 151.382 95.708 88.999 1.00 148.12 529 GLY A CA 1
ATOM 3875 C C . GLY A 1 529 ? 151.082 96.953 88.191 1.00 149.14 529 GLY A C 1
ATOM 3876 O O . GLY A 1 529 ? 152.006 97.583 87.659 1.00 149.81 529 GLY A O 1
ATOM 3877 N N . TRP A 1 530 ? 149.807 97.321 88.085 1.00 145.17 530 TRP A N 1
ATOM 3878 C CA . TRP A 1 530 ? 149.359 98.462 87.286 1.00 145.00 530 TRP A CA 1
ATOM 3879 C C . TRP A 1 530 ? 149.236 99.679 88.199 1.00 148.08 530 TRP A C 1
ATOM 3880 O O . TRP A 1 530 ? 148.189 99.929 88.795 1.00 150.89 530 TRP A O 1
ATOM 3891 N N . ARG A 1 531 ? 150.314 100.440 88.303 1.00 149.25 531 ARG A N 1
ATOM 3892 C CA . ARG A 1 531 ? 150.294 101.656 89.108 1.00 147.55 531 ARG A CA 1
ATOM 3893 C C . ARG A 1 531 ? 149.490 102.730 88.387 1.00 148.56 531 ARG A C 1
ATOM 3894 O O . ARG A 1 531 ? 149.878 103.146 87.287 1.00 150.35 531 ARG A O 1
ATOM 3902 N N . PRO A 1 532 ? 148.379 103.204 88.951 1.00 145.88 532 PRO A N 1
ATOM 3903 C CA . PRO A 1 532 ? 147.531 104.186 88.252 1.00 147.49 532 PRO A CA 1
ATOM 3904 C C . PRO A 1 532 ? 147.792 105.642 88.620 1.00 150.18 532 PRO A C 1
ATOM 3905 O O . PRO A 1 532 ? 147.004 106.500 88.208 1.00 147.97 532 PRO A O 1
ATOM 3909 N N . GLU A 1 533 ? 148.844 105.937 89.379 1.00 156.30 533 GLU A N 1
ATOM 3910 C CA . GLU A 1 533 ? 149.150 107.295 89.803 1.00 152.16 533 GLU A CA 1
ATOM 3911 C C . GLU A 1 533 ? 150.504 107.697 89.240 1.00 153.82 533 GLU A C 1
ATOM 3912 O O . GLU A 1 533 ? 151.498 106.991 89.438 1.00 151.08 533 GLU A O 1
ATOM 3918 N N . MET A 1 534 ? 150.538 108.828 88.541 1.00 176.29 534 MET A N 1
ATOM 3919 C CA . MET A 1 534 ? 151.763 109.356 87.964 1.00 177.60 534 MET A CA 1
ATOM 3920 C C . MET A 1 534 ? 151.895 110.829 88.322 1.00 178.17 534 MET A C 1
ATOM 3921 O O . MET A 1 534 ? 150.896 111.533 88.499 1.00 176.40 534 MET A O 1
ATOM 3926 N N . VAL A 1 535 ? 153.141 111.288 88.431 1.00 187.98 535 VAL A N 1
ATOM 3927 C CA . VAL A 1 535 ? 153.400 112.662 88.840 1.00 188.29 535 VAL A CA 1
ATOM 3928 C C . VAL A 1 535 ? 152.958 113.616 87.738 1.00 187.92 535 VAL A C 1
ATOM 3929 O O . VAL A 1 535 ? 153.318 113.450 86.565 1.00 187.09 535 VAL A O 1
ATOM 3933 N N . GLY A 1 536 ? 152.163 114.616 88.111 1.00 178.72 536 GLY A N 1
ATOM 3934 C CA . GLY A 1 536 ? 151.695 115.604 87.159 1.00 178.26 536 GLY A CA 1
ATOM 3935 C C . GLY A 1 536 ? 150.555 115.166 86.271 1.00 178.87 536 GLY A C 1
ATOM 3936 O O . GLY A 1 536 ? 150.307 115.807 85.245 1.00 177.16 536 GLY A O 1
ATOM 3937 N N . LEU A 1 537 ? 149.846 114.095 86.628 1.00 171.74 537 LEU A N 1
ATOM 3938 C CA . LEU A 1 537 ? 148.728 113.595 85.837 1.00 170.86 537 LEU A CA 1
ATOM 3939 C C . LEU A 1 537 ? 147.390 113.795 86.545 1.00 169.39 537 LEU A C 1
ATOM 3940 O O . LEU A 1 537 ? 146.461 113.004 86.363 1.00 169.28 537 LEU A O 1
ATOM 3945 N N . LEU A 1 538 ? 147.291 114.837 87.372 1.00 161.81 538 LEU A N 1
ATOM 3946 C CA . LEU A 1 538 ? 146.072 115.310 88.023 1.00 161.61 538 LEU A CA 1
ATOM 3947 C C . LEU A 1 538 ? 145.549 114.346 89.086 1.00 163.51 538 LEU A C 1
ATOM 3948 O O . LEU A 1 538 ? 144.591 114.690 89.792 1.00 163.14 538 LEU A O 1
ATOM 3953 N N . SER A 1 539 ? 146.159 113.173 89.249 1.00 140.81 539 SER A N 1
ATOM 3954 C CA . SER A 1 539 ? 145.694 112.150 90.186 1.00 135.14 539 SER A CA 1
ATOM 3955 C C . SER A 1 539 ? 144.217 111.829 89.948 1.00 135.15 539 SER A C 1
ATOM 3956 O O . SER A 1 539 ? 143.359 112.011 90.813 1.00 133.29 539 SER A O 1
ATOM 3959 N N . LEU A 1 540 ? 143.937 111.343 88.737 1.00 130.80 540 LEU A N 1
ATOM 3960 C CA . LEU A 1 540 ? 142.563 111.032 88.357 1.00 127.01 540 LEU A CA 1
ATOM 3961 C C . LEU A 1 540 ? 142.009 109.842 89.131 1.00 125.01 540 LEU A C 1
ATOM 3962 O O . LEU A 1 540 ? 140.790 109.727 89.289 1.00 124.35 540 LEU A O 1
ATOM 3967 N N . TRP A 1 541 ? 142.877 108.944 89.602 1.00 122.50 541 TRP A N 1
ATOM 3968 C CA . TRP A 1 541 ? 142.410 107.792 90.367 1.00 118.04 541 TRP A CA 1
ATOM 3969 C C . TRP A 1 541 ? 141.734 108.222 91.665 1.00 124.22 541 TRP A C 1
ATOM 3970 O O . TRP A 1 541 ? 140.677 107.689 92.033 1.00 132.81 541 TRP A O 1
ATOM 3981 N N . ASP A 1 542 ? 142.331 109.183 92.374 1.00 127.28 542 ASP A N 1
ATOM 3982 C CA . ASP A 1 542 ? 141.729 109.671 93.611 1.00 124.08 542 ASP A CA 1
ATOM 3983 C C . ASP A 1 542 ? 140.392 110.348 93.345 1.00 124.39 542 ASP A C 1
ATOM 3984 O O . ASP A 1 542 ? 139.433 110.163 94.103 1.00 128.74 542 ASP A O 1
ATOM 3989 N N . MET A 1 543 ? 140.307 111.134 92.268 1.00 120.98 543 MET A N 1
ATOM 3990 C CA . MET A 1 543 ? 139.042 111.772 91.912 1.00 119.85 543 MET A CA 1
ATOM 3991 C C . MET A 1 543 ? 137.977 110.737 91.577 1.00 117.66 543 MET A C 1
ATOM 3992 O O . MET A 1 543 ? 136.816 110.872 91.983 1.00 117.33 543 MET A O 1
ATOM 3997 N N . THR A 1 544 ? 138.353 109.701 90.824 1.00 114.95 544 THR A N 1
ATOM 3998 C CA . THR A 1 544 ? 137.406 108.647 90.482 1.00 110.61 544 THR A CA 1
ATOM 3999 C C . THR A 1 544 ? 136.894 107.940 91.730 1.00 108.38 544 THR A C 1
ATOM 4000 O O . THR A 1 544 ? 135.688 107.721 91.876 1.00 113.09 544 THR A O 1
ATOM 4004 N N . ARG A 1 545 ? 137.797 107.578 92.646 1.00 101.75 545 ARG A N 1
ATOM 4005 C CA . ARG A 1 545 ? 137.368 106.891 93.863 1.00 97.29 545 ARG A CA 1
ATOM 4006 C C . ARG A 1 545 ? 136.556 107.798 94.785 1.00 104.22 545 ARG A C 1
ATOM 4007 O O . ARG A 1 545 ? 135.593 107.339 95.421 1.00 111.56 545 ARG A O 1
ATOM 4015 N N . MET A 1 546 ? 136.823 109.106 94.767 1.00 112.91 546 MET A N 1
ATOM 4016 C CA . MET A 1 546 ? 136.037 110.006 95.601 1.00 111.21 546 MET A CA 1
ATOM 4017 C C . MET A 1 546 ? 134.644 110.202 95.028 1.00 113.95 546 MET A C 1
ATOM 4018 O O . MET A 1 546 ? 133.663 110.254 95.779 1.00 118.56 546 MET A O 1
ATOM 4023 N N . LEU A 1 547 ? 134.525 110.318 93.705 1.00 108.39 547 LEU A N 1
ATOM 4024 C CA . LEU A 1 547 ? 133.187 110.452 93.149 1.00 107.70 547 LEU A CA 1
ATOM 4025 C C . LEU A 1 547 ? 132.441 109.127 93.234 1.00 106.91 547 LEU A C 1
ATOM 4026 O O . LEU A 1 547 ? 131.209 109.114 93.338 1.00 110.63 547 LEU A O 1
ATOM 4031 N N . ASN A 1 548 ? 133.170 108.005 93.188 1.00 97.36 548 ASN A N 1
ATOM 4032 C CA . ASN A 1 548 ? 132.558 106.694 93.348 1.00 90.72 548 ASN A CA 1
ATOM 4033 C C . ASN A 1 548 ? 132.080 106.476 94.774 1.00 88.56 548 ASN A C 1
ATOM 4034 O O . ASN A 1 548 ? 131.260 105.583 95.015 1.00 97.10 548 ASN A O 1
ATOM 4039 N N . MET A 1 549 ? 132.569 107.273 95.723 1.00 101.89 549 MET A N 1
ATOM 4040 C CA . MET A 1 549 ? 132.082 107.167 97.092 1.00 101.26 549 MET A CA 1
ATOM 4041 C C . MET A 1 549 ? 130.828 107.998 97.334 1.00 105.43 549 MET A C 1
ATOM 4042 O O . MET A 1 549 ? 130.367 108.081 98.477 1.00 112.13 549 MET A O 1
ATOM 4047 N N . LEU A 1 550 ? 130.283 108.626 96.295 1.00 99.09 550 LEU A N 1
ATOM 4048 C CA . LEU A 1 550 ? 128.963 109.241 96.347 1.00 99.13 550 LEU A CA 1
ATOM 4049 C C . LEU A 1 550 ? 127.852 108.223 96.130 1.00 100.47 550 LEU A C 1
ATOM 4050 O O . LEU A 1 550 ? 126.673 108.591 96.152 1.00 105.69 550 LEU A O 1
ATOM 4055 N N . ILE A 1 551 ? 128.217 106.956 95.919 1.00 95.53 551 ILE A N 1
ATOM 4056 C CA . ILE A 1 551 ? 127.252 105.871 95.773 1.00 94.51 551 ILE A CA 1
ATOM 4057 C C . ILE A 1 551 ? 126.414 105.686 97.032 1.00 103.71 551 ILE A C 1
ATOM 4058 O O . ILE A 1 551 ? 125.250 105.273 96.954 1.00 116.55 551 ILE A O 1
ATOM 4063 N N . VAL A 1 552 ? 126.964 106.023 98.202 1.00 100.28 552 VAL A N 1
ATOM 4064 C CA . VAL A 1 552 ? 126.280 105.772 99.469 1.00 102.68 552 VAL A CA 1
ATOM 4065 C C . VAL A 1 552 ? 124.919 106.453 99.537 1.00 112.22 552 VAL A C 1
ATOM 4066 O O . VAL A 1 552 ? 124.080 106.083 100.368 1.00 118.27 552 VAL A O 1
ATOM 4070 N N . PHE A 1 553 ? 124.679 107.457 98.692 1.00 109.65 553 PHE A N 1
ATOM 4071 C CA . PHE A 1 553 ? 123.359 108.070 98.656 1.00 106.51 553 PHE A CA 1
ATOM 4072 C C . PHE A 1 553 ? 122.288 107.098 98.175 1.00 105.07 553 PHE A C 1
ATOM 4073 O O . PHE A 1 553 ? 121.125 107.242 98.564 1.00 113.79 553 PHE A O 1
ATOM 4081 N N . ARG A 1 554 ? 122.669 106.081 97.391 1.00 94.18 554 ARG A N 1
ATOM 4082 C CA . ARG A 1 554 ? 121.733 105.030 96.998 1.00 98.50 554 ARG A CA 1
ATOM 4083 C C . ARG A 1 554 ? 121.132 104.308 98.197 1.00 105.25 554 ARG A C 1
ATOM 4084 O O . ARG A 1 554 ? 120.016 103.785 98.109 1.00 108.95 554 ARG A O 1
ATOM 4092 N N . PHE A 1 555 ? 121.848 104.265 99.318 1.00 110.58 555 PHE A N 1
ATOM 4093 C CA . PHE A 1 555 ? 121.324 103.677 100.544 1.00 111.82 555 PHE A CA 1
ATOM 4094 C C . PHE A 1 555 ? 120.804 104.711 101.523 1.00 111.61 555 PHE A C 1
ATOM 4095 O O . PHE A 1 555 ? 119.877 104.419 102.285 1.00 116.99 555 PHE A O 1
ATOM 4103 N N . LEU A 1 556 ? 121.385 105.909 101.524 1.00 100.78 556 LEU A N 1
ATOM 4104 C CA . LEU A 1 556 ? 120.925 106.944 102.439 1.00 96.73 556 LEU A CA 1
ATOM 4105 C C . LEU A 1 556 ? 119.585 107.538 102.020 1.00 102.17 556 LEU A C 1
ATOM 4106 O O . LEU A 1 556 ? 118.886 108.108 102.864 1.00 114.32 556 LEU A O 1
ATOM 4111 N N . ARG A 1 557 ? 119.205 107.419 100.744 1.00 103.46 557 ARG A N 1
ATOM 4112 C CA . ARG A 1 557 ? 117.943 107.978 100.279 1.00 103.72 557 ARG A CA 1
ATOM 4113 C C . ARG A 1 557 ? 116.744 107.091 100.589 1.00 105.92 557 ARG A C 1
ATOM 4114 O O . ARG A 1 557 ? 115.605 107.532 100.399 1.00 112.67 557 ARG A O 1
ATOM 4122 N N . ILE A 1 558 ? 116.964 105.865 101.056 1.00 110.67 558 ILE A N 1
ATOM 4123 C CA . ILE A 1 558 ? 115.884 104.933 101.347 1.00 116.54 558 ILE A CA 1
ATOM 4124 C C . ILE A 1 558 ? 115.743 104.688 102.849 1.00 120.51 558 ILE A C 1
ATOM 4125 O O . ILE A 1 558 ? 115.128 103.707 103.261 1.00 126.24 558 ILE A O 1
ATOM 4130 N N . ILE A 1 559 ? 116.302 105.567 103.674 1.00 119.52 559 ILE A N 1
ATOM 4131 C CA . ILE A 1 559 ? 116.179 105.452 105.126 1.00 118.32 559 ILE A CA 1
ATOM 4132 C C . ILE A 1 559 ? 114.759 105.706 105.639 1.00 122.42 559 ILE A C 1
ATOM 4133 O O . ILE A 1 559 ? 114.406 105.141 106.683 1.00 127.42 559 ILE A O 1
ATOM 4138 N N . PRO A 1 560 ? 113.887 106.530 104.982 1.00 120.12 560 PRO A N 1
ATOM 4139 C CA . PRO A 1 560 ? 112.520 106.671 105.512 1.00 123.07 560 PRO A CA 1
ATOM 4140 C C . PRO A 1 560 ? 111.711 105.380 105.498 1.00 125.16 560 PRO A C 1
ATOM 4141 O O . PRO A 1 560 ? 110.575 105.358 105.982 1.00 126.58 560 PRO A O 1
ATOM 4145 N N . SER A 1 561 ? 112.275 104.303 104.943 1.00 128.30 561 SER A N 1
ATOM 4146 C CA . SER A 1 561 ? 111.592 103.013 104.975 1.00 129.18 561 SER A CA 1
ATOM 4147 C C . SER A 1 561 ? 111.401 102.519 106.404 1.00 131.57 561 SER A C 1
ATOM 4148 O O . SER A 1 561 ? 110.317 102.047 106.765 1.00 134.04 561 SER A O 1
ATOM 4151 N N . MET A 1 562 ? 112.438 102.618 107.231 1.00 127.59 562 MET A N 1
ATOM 4152 C CA . MET A 1 562 ? 112.328 102.224 108.628 1.00 127.49 562 MET A CA 1
ATOM 4153 C C . MET A 1 562 ? 111.684 103.336 109.447 1.00 129.69 562 MET A C 1
ATOM 4154 O O . MET A 1 562 ? 111.921 104.523 109.207 1.00 130.88 562 MET A O 1
ATOM 4159 N N . LYS A 1 563 ? 110.855 102.937 110.412 1.00 123.84 563 LYS A N 1
ATOM 4160 C CA . LYS A 1 563 ? 110.071 103.906 111.178 1.00 123.08 563 LYS A CA 1
ATOM 4161 C C . LYS A 1 563 ? 110.920 104.904 111.959 1.00 126.79 563 LYS A C 1
ATOM 4162 O O . LYS A 1 563 ? 110.605 106.107 111.913 1.00 128.13 563 LYS A O 1
ATOM 4165 N N . PRO A 1 564 ? 111.966 104.508 112.698 1.00 118.92 564 PRO A N 1
ATOM 4166 C CA . PRO A 1 564 ? 112.736 105.519 113.445 1.00 117.34 564 PRO A CA 1
ATOM 4167 C C . PRO A 1 564 ? 113.368 106.583 112.565 1.00 120.87 564 PRO A C 1
ATOM 4168 O O . PRO A 1 564 ? 113.469 107.741 112.989 1.00 120.26 564 PRO A O 1
ATOM 4172 N N . MET A 1 565 ? 113.799 106.231 111.354 1.00 123.23 565 MET A N 1
ATOM 4173 C CA . MET A 1 565 ? 114.423 107.201 110.464 1.00 118.45 565 MET A CA 1
ATOM 4174 C C . MET A 1 565 ? 113.412 108.083 109.744 1.00 116.70 565 MET A C 1
ATOM 4175 O O . MET A 1 565 ? 113.812 109.080 109.132 1.00 118.30 565 MET A O 1
ATOM 4180 N N . ALA A 1 566 ? 112.124 107.730 109.779 1.00 110.59 566 ALA A N 1
ATOM 4181 C CA . ALA A 1 566 ? 111.119 108.524 109.079 1.00 113.36 566 ALA A CA 1
ATOM 4182 C C . ALA A 1 566 ? 111.028 109.932 109.655 1.00 115.39 566 ALA A C 1
ATOM 4183 O O . ALA A 1 566 ? 110.931 110.913 108.907 1.00 120.98 566 ALA A O 1
ATOM 4185 N N . VAL A 1 567 ? 111.056 110.052 110.984 1.00 108.33 567 VAL A N 1
ATOM 4186 C CA . VAL A 1 567 ? 110.975 111.371 111.602 1.00 108.59 567 VAL A CA 1
ATOM 4187 C C . VAL A 1 567 ? 112.237 112.177 111.316 1.00 112.26 567 VAL A C 1
ATOM 4188 O O . VAL A 1 567 ? 112.172 113.399 111.135 1.00 112.99 567 VAL A O 1
ATOM 4192 N N . VAL A 1 568 ? 113.396 111.517 111.247 1.00 104.87 568 VAL A N 1
ATOM 4193 C CA . VAL A 1 568 ? 114.630 112.213 110.891 1.00 101.71 568 VAL A CA 1
ATOM 4194 C C . VAL A 1 568 ? 114.552 112.735 109.463 1.00 106.21 568 VAL A C 1
ATOM 4195 O O . VAL A 1 568 ? 114.951 113.871 109.176 1.00 110.93 568 VAL A O 1
ATOM 4199 N N . ALA A 1 569 ? 114.040 111.914 108.544 1.00 100.91 569 ALA A N 1
ATOM 4200 C CA . ALA A 1 569 ? 113.881 112.353 107.161 1.00 96.21 569 ALA A CA 1
ATOM 4201 C C . ALA A 1 569 ? 112.905 113.519 107.061 1.00 96.31 569 ALA A C 1
ATOM 4202 O O . ALA A 1 569 ? 113.134 114.468 106.300 1.00 101.05 569 ALA A O 1
ATOM 4204 N N . SER A 1 570 ? 111.806 113.461 107.817 1.00 91.60 570 SER A N 1
ATOM 4205 C CA . SER A 1 570 ? 110.859 114.570 107.830 1.00 92.18 570 SER A CA 1
ATOM 4206 C C . SER A 1 570 ? 111.506 115.841 108.366 1.00 95.45 570 SER A C 1
ATOM 4207 O O . SER A 1 570 ? 111.270 116.935 107.841 1.00 98.18 570 SER A O 1
ATOM 4210 N N . THR A 1 571 ? 112.319 115.715 109.417 1.00 97.44 571 THR A N 1
ATOM 4211 C CA . THR A 1 571 ? 113.016 116.876 109.959 1.00 96.26 571 THR A CA 1
ATOM 4212 C C . THR A 1 571 ? 113.976 117.466 108.936 1.00 99.37 571 THR A C 1
ATOM 4213 O O . THR A 1 571 ? 114.060 118.690 108.786 1.00 103.79 571 THR A O 1
ATOM 4217 N N . VAL A 1 572 ? 114.702 116.609 108.214 1.00 105.59 572 VAL A N 1
ATOM 4218 C CA . VAL A 1 572 ? 115.632 117.095 107.197 1.00 100.68 572 VAL A CA 1
ATOM 4219 C C . VAL A 1 572 ? 114.877 117.819 106.091 1.00 102.34 572 VAL A C 1
ATOM 4220 O O . VAL A 1 572 ? 115.288 118.896 105.639 1.00 104.89 572 VAL A O 1
ATOM 4224 N N . LEU A 1 573 ? 113.765 117.239 105.636 1.00 107.79 573 LEU A N 1
ATOM 4225 C CA . LEU A 1 573 ? 112.979 117.871 104.582 1.00 104.46 573 LEU A CA 1
ATOM 4226 C C . LEU A 1 573 ? 112.426 119.218 105.032 1.00 107.19 573 LEU A C 1
ATOM 4227 O O . LEU A 1 573 ? 112.481 120.200 104.284 1.00 112.71 573 LEU A O 1
ATOM 4232 N N . GLY A 1 574 ? 111.893 119.284 106.254 1.00 101.16 574 GLY A N 1
ATOM 4233 C CA . GLY A 1 574 ? 111.377 120.547 106.756 1.00 102.91 574 GLY A CA 1
ATOM 4234 C C . GLY A 1 574 ? 112.459 121.594 106.943 1.00 105.80 574 GLY A C 1
ATOM 4235 O O . GLY A 1 574 ? 112.229 122.784 106.712 1.00 108.85 574 GLY A O 1
ATOM 4236 N N . LEU A 1 575 ? 113.650 121.169 107.368 1.00 99.17 575 LEU A N 1
ATOM 4237 C CA . LEU A 1 575 ? 114.752 122.107 107.547 1.00 95.69 575 LEU A CA 1
ATOM 4238 C C . LEU A 1 575 ? 115.261 122.622 106.208 1.00 99.81 575 LEU A C 1
ATOM 4239 O O . LEU A 1 575 ? 115.668 123.785 106.099 1.00 109.22 575 LEU A O 1
ATOM 4244 N N . VAL A 1 576 ? 115.253 121.772 105.179 1.00 105.16 576 VAL A N 1
ATOM 4245 C CA . VAL A 1 576 ? 115.647 122.222 103.847 1.00 107.32 576 VAL A CA 1
ATOM 4246 C C . 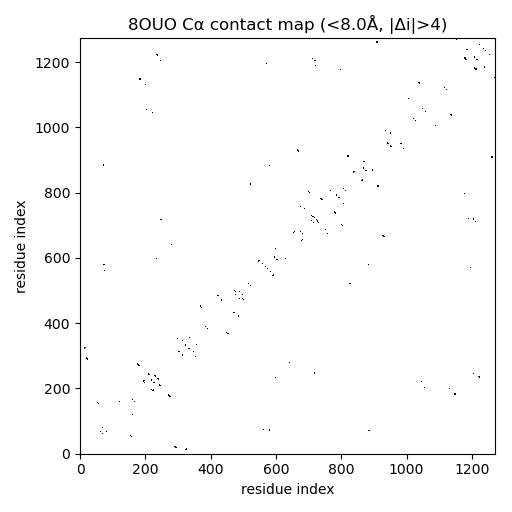VAL A 1 576 ? 114.600 123.161 103.260 1.00 111.20 576 VAL A C 1
ATOM 4247 O O . VAL A 1 576 ? 114.939 124.165 102.624 1.00 113.03 576 VAL A O 1
ATOM 4251 N N . GLN A 1 577 ? 113.314 122.856 103.458 1.00 115.76 577 GLN A N 1
ATOM 4252 C CA . GLN A 1 577 ? 112.273 123.761 102.982 1.00 114.17 577 GLN A CA 1
ATOM 4253 C C . GLN A 1 577 ? 112.345 125.108 103.692 1.00 113.63 577 GLN A C 1
ATOM 4254 O O . GLN A 1 577 ? 112.163 126.159 103.066 1.00 115.03 577 GLN A O 1
ATOM 4260 N N . ASN A 1 578 ? 112.610 125.098 105.000 1.00 113.89 578 ASN A N 1
ATOM 4261 C CA . ASN A 1 578 ? 112.808 126.320 105.771 1.00 114.66 578 ASN A CA 1
ATOM 4262 C C . ASN A 1 578 ? 114.275 126.716 105.873 1.00 116.36 578 ASN A C 1
ATOM 4263 O O . ASN A 1 578 ? 114.674 127.347 106.862 1.00 118.11 578 ASN A O 1
ATOM 4268 N N . MET A 1 579 ? 115.093 126.353 104.881 1.00 121.09 579 MET A N 1
ATOM 4269 C CA . MET A 1 579 ? 116.509 126.702 104.920 1.00 118.12 579 MET A CA 1
ATOM 4270 C C . MET A 1 579 ? 116.724 128.209 104.915 1.00 116.53 579 MET A C 1
ATOM 4271 O O . MET A 1 579 ? 117.704 128.695 105.488 1.00 117.02 579 MET A O 1
ATOM 4276 N N . ARG A 1 580 ? 115.812 128.960 104.295 1.00 115.57 580 ARG A N 1
ATOM 4277 C CA . ARG A 1 580 ? 115.981 130.407 104.195 1.00 113.93 580 ARG A CA 1
ATOM 4278 C C . ARG A 1 580 ? 115.991 131.070 105.567 1.00 114.26 580 ARG A C 1
ATOM 4279 O O . ARG A 1 580 ? 116.814 131.956 105.823 1.00 117.12 580 ARG A O 1
ATOM 4287 N N . ALA A 1 581 ? 115.118 130.618 106.472 1.00 110.26 581 ALA A N 1
ATOM 4288 C CA . ALA A 1 581 ? 114.913 131.300 107.748 1.00 110.70 581 ALA A CA 1
ATOM 4289 C C . ALA A 1 581 ? 116.217 131.470 108.519 1.00 112.91 581 ALA A C 1
ATOM 4290 O O . ALA A 1 581 ? 116.513 132.559 109.024 1.00 114.54 581 ALA A O 1
ATOM 4292 N N . PHE A 1 582 ? 117.012 130.407 108.622 1.00 100.78 582 PHE A N 1
ATOM 4293 C CA . PHE A 1 582 ? 118.287 130.510 109.320 1.00 99.28 582 PHE A CA 1
ATOM 4294 C C . PHE A 1 582 ? 119.446 130.819 108.385 1.00 103.31 582 PHE A C 1
ATOM 4295 O O . PHE A 1 582 ? 120.420 131.453 108.810 1.00 108.41 582 PHE A O 1
ATOM 4303 N N . GLY A 1 583 ? 119.361 130.399 107.122 1.00 91.80 583 GLY A N 1
ATOM 4304 C CA . GLY A 1 583 ? 120.449 130.649 106.193 1.00 86.69 583 GLY A CA 1
ATOM 4305 C C . GLY A 1 583 ? 120.656 132.122 105.903 1.00 96.44 583 GLY A C 1
ATOM 4306 O O . GLY A 1 583 ? 121.794 132.587 105.811 1.00 106.81 583 GLY A O 1
ATOM 4307 N N . GLY A 1 584 ? 119.567 132.876 105.747 1.00 91.17 584 GLY A N 1
ATOM 4308 C CA . GLY A 1 584 ? 119.705 134.302 105.507 1.00 87.56 584 GLY A CA 1
ATOM 4309 C C . GLY A 1 584 ? 120.304 135.044 106.685 1.00 93.45 584 GLY A C 1
ATOM 4310 O O . GLY A 1 584 ? 121.144 135.931 106.507 1.00 102.41 584 GLY A O 1
ATOM 4311 N N . ILE A 1 585 ? 119.887 134.692 107.903 1.00 80.46 585 ILE A N 1
ATOM 4312 C CA . ILE A 1 585 ? 120.488 135.291 109.091 1.00 74.32 585 ILE A CA 1
ATOM 4313 C C . ILE A 1 585 ? 121.965 134.933 109.177 1.00 80.32 585 ILE A C 1
ATOM 4314 O O . ILE A 1 585 ? 122.807 135.782 109.496 1.00 90.27 585 ILE A O 1
ATOM 4319 N N . LEU A 1 586 ? 122.303 133.674 108.884 1.00 77.33 586 LEU A N 1
ATOM 4320 C CA . LEU A 1 586 ? 123.702 133.258 108.883 1.00 82.34 586 LEU A CA 1
ATOM 4321 C C . LEU A 1 586 ? 124.515 134.076 107.890 1.00 75.74 586 LEU A C 1
ATOM 4322 O O . LEU A 1 586 ? 125.605 134.562 108.212 1.00 79.07 586 LEU A O 1
ATOM 4327 N N . VAL A 1 587 ? 123.993 134.240 106.673 1.00 73.40 587 VAL A N 1
ATOM 4328 C CA . VAL A 1 587 ? 124.713 134.976 105.638 1.00 72.30 587 VAL A CA 1
ATOM 4329 C C . VAL A 1 587 ? 124.882 136.436 106.033 1.00 80.22 587 VAL A C 1
ATOM 4330 O O . VAL A 1 587 ? 125.969 137.005 105.890 1.00 90.16 587 VAL A O 1
ATOM 4334 N N . VAL A 1 588 ? 123.819 137.063 106.540 1.00 81.87 588 VAL A N 1
ATOM 4335 C CA . VAL A 1 588 ? 123.902 138.468 106.937 1.00 77.16 588 VAL A CA 1
ATOM 4336 C C . VAL A 1 588 ? 124.934 138.649 108.043 1.00 76.71 588 VAL A C 1
ATOM 4337 O O . VAL A 1 588 ? 125.792 139.540 107.980 1.00 79.62 588 VAL A O 1
ATOM 4341 N N . VAL A 1 589 ? 124.875 137.792 109.065 1.00 72.46 589 VAL A N 1
ATOM 4342 C CA . VAL A 1 589 ? 125.783 137.915 110.202 1.00 73.23 589 VAL A CA 1
ATOM 4343 C C . VAL A 1 589 ? 127.225 137.710 109.756 1.00 76.92 589 VAL A C 1
ATOM 4344 O O . VAL A 1 589 ? 128.119 138.498 110.096 1.00 83.58 589 VAL A O 1
ATOM 4348 N N . TYR A 1 590 ? 127.472 136.649 108.981 1.00 73.26 590 TYR A N 1
ATOM 4349 C CA . TYR A 1 590 ? 128.829 136.366 108.530 1.00 68.73 590 TYR A CA 1
ATOM 4350 C C . TYR A 1 590 ? 129.358 137.478 107.638 1.00 72.65 590 TYR A C 1
ATOM 4351 O O . TYR A 1 590 ? 130.520 137.871 107.761 1.00 82.64 590 TYR A O 1
ATOM 4360 N N . TYR A 1 591 ? 128.523 138.009 106.742 1.00 62.64 591 TYR A N 1
ATOM 4361 C CA . TYR A 1 591 ? 128.972 139.078 105.858 1.00 58.69 591 TYR A CA 1
ATOM 4362 C C . TYR A 1 591 ? 129.336 140.326 106.651 1.00 70.01 591 TYR A C 1
ATOM 4363 O O . TYR A 1 591 ? 130.405 140.917 106.447 1.00 80.70 591 TYR A O 1
ATOM 4372 N N . VAL A 1 592 ? 128.460 140.737 107.573 1.00 70.26 592 VAL A N 1
ATOM 4373 C CA . VAL A 1 592 ? 128.716 141.947 108.350 1.00 61.28 592 VAL A CA 1
ATOM 4374 C C . VAL A 1 592 ? 129.985 141.790 109.178 1.00 71.28 592 VAL A C 1
ATOM 4375 O O . VAL A 1 592 ? 130.856 142.671 109.190 1.00 87.03 592 VAL A O 1
ATOM 4379 N N . PHE A 1 593 ? 130.121 140.654 109.868 1.00 74.81 593 PHE A N 1
ATOM 4380 C CA . PHE A 1 593 ? 131.280 140.481 110.733 1.00 68.95 593 PHE A CA 1
ATOM 4381 C C . PHE A 1 593 ? 132.561 140.282 109.934 1.00 69.82 593 PHE A C 1
ATOM 4382 O O . PHE A 1 593 ? 133.628 140.718 110.374 1.00 77.05 593 PHE A O 1
ATOM 4390 N N . ALA A 1 594 ? 132.482 139.666 108.752 1.00 57.67 594 ALA A N 1
ATOM 4391 C CA . ALA A 1 594 ? 133.660 139.543 107.903 1.00 55.12 594 ALA A CA 1
ATOM 4392 C C . ALA A 1 594 ? 134.120 140.903 107.403 1.00 78.01 594 ALA A C 1
ATOM 4393 O O . ALA A 1 594 ? 135.322 141.189 107.388 1.00 94.34 594 ALA A O 1
ATOM 4395 N N . ILE A 1 595 ? 133.180 141.759 106.996 1.00 73.40 595 ILE A N 1
ATOM 4396 C CA . ILE A 1 595 ? 133.558 143.092 106.539 1.00 70.18 595 ILE A CA 1
ATOM 4397 C C . ILE A 1 595 ? 134.161 143.897 107.684 1.00 71.11 595 ILE A C 1
ATOM 4398 O O . ILE A 1 595 ? 135.173 144.588 107.508 1.00 66.23 595 ILE A O 1
ATOM 4403 N N . ILE A 1 596 ? 133.563 143.811 108.875 1.00 69.86 596 ILE A N 1
ATOM 4404 C CA . ILE A 1 596 ? 134.113 144.526 110.024 1.00 68.23 596 ILE A CA 1
ATOM 4405 C C . ILE A 1 596 ? 135.510 144.013 110.361 1.00 79.27 596 ILE A C 1
ATOM 4406 O O . ILE A 1 596 ? 136.423 144.799 110.643 1.00 89.77 596 ILE A O 1
ATOM 4411 N N . GLY A 1 597 ? 135.704 142.692 110.329 1.00 64.71 597 GLY A N 1
ATOM 4412 C CA . GLY A 1 597 ? 137.016 142.139 110.625 1.00 66.61 597 GLY A CA 1
ATOM 4413 C C . GLY A 1 597 ? 138.068 142.543 109.611 1.00 72.26 597 GLY A C 1
ATOM 4414 O O . GLY A 1 597 ? 139.211 142.833 109.971 1.00 85.35 597 GLY A O 1
ATOM 4415 N N . ILE A 1 598 ? 137.699 142.560 108.328 1.00 64.32 598 ILE A N 1
ATOM 4416 C CA . ILE A 1 598 ? 138.625 143.019 107.296 1.00 71.30 598 ILE A CA 1
ATOM 4417 C C . ILE A 1 598 ? 138.977 144.484 107.514 1.00 80.74 598 ILE A C 1
ATOM 4418 O O . ILE A 1 598 ? 140.135 144.890 107.356 1.00 75.25 598 ILE A O 1
ATOM 4423 N N . ASN A 1 599 ? 137.990 145.301 107.889 1.00 85.14 599 ASN A N 1
ATOM 4424 C CA . ASN A 1 599 ? 138.271 146.709 108.146 1.00 76.87 599 ASN A CA 1
ATOM 4425 C C . ASN A 1 599 ? 139.126 146.898 109.393 1.00 79.91 599 ASN A C 1
ATOM 4426 O O . ASN A 1 599 ? 139.846 147.897 109.501 1.00 86.31 599 ASN A O 1
ATOM 4431 N N . LEU A 1 600 ? 139.063 145.962 110.339 1.00 70.38 600 LEU A N 1
ATOM 4432 C CA . LEU A 1 600 ? 139.765 146.091 111.611 1.00 65.61 600 LEU A CA 1
ATOM 4433 C C . LEU A 1 600 ? 141.093 145.344 111.642 1.00 79.87 600 LEU A C 1
ATOM 4434 O O . LEU A 1 600 ? 142.114 145.914 112.037 1.00 81.24 600 LEU A O 1
ATOM 4439 N N . PHE A 1 601 ? 141.104 144.077 111.236 1.00 82.99 601 PHE A N 1
ATOM 4440 C CA . PHE A 1 601 ? 142.271 143.212 111.373 1.00 76.53 601 PHE A CA 1
ATOM 4441 C C . PHE A 1 601 ? 142.847 142.806 110.020 1.00 78.42 601 PHE A C 1
ATOM 4442 O O . PHE A 1 601 ? 143.183 141.641 109.800 1.00 80.38 601 PHE A O 1
ATOM 4450 N N . ARG A 1 602 ? 142.958 143.759 109.092 1.00 87.80 602 ARG A N 1
ATOM 4451 C CA . ARG A 1 602 ? 143.407 143.430 107.743 1.00 87.76 602 ARG A CA 1
ATOM 4452 C C . ARG A 1 602 ? 144.829 142.880 107.756 1.00 100.83 602 ARG A C 1
ATOM 4453 O O . ARG A 1 602 ? 145.065 141.719 107.408 1.00 109.75 602 ARG A O 1
ATOM 4461 N N . GLY A 1 603 ? 145.793 143.705 108.156 1.00 100.28 603 GLY A N 1
ATOM 4462 C CA . GLY A 1 603 ? 147.187 143.311 108.106 1.00 93.45 603 GLY A CA 1
ATOM 4463 C C . GLY A 1 603 ? 147.861 143.254 109.461 1.00 94.53 603 GLY A C 1
ATOM 4464 O O . GLY A 1 603 ? 149.015 143.670 109.600 1.00 99.34 603 GLY A O 1
ATOM 4465 N N . VAL A 1 604 ? 147.156 142.743 110.471 1.00 88.50 604 VAL A N 1
ATOM 4466 C CA . VAL A 1 604 ? 147.709 142.707 111.820 1.00 84.70 604 VAL A CA 1
ATOM 4467 C C . VAL A 1 604 ? 148.500 141.437 112.114 1.00 92.29 604 VAL A C 1
ATOM 4468 O O . VAL A 1 604 ? 149.354 141.447 113.013 1.00 103.01 604 VAL A O 1
ATOM 4472 N N . ILE A 1 605 ? 148.249 140.351 111.391 1.00 100.53 605 ILE A N 1
ATOM 4473 C CA . ILE A 1 605 ? 148.936 139.083 111.610 1.00 100.19 605 ILE A CA 1
ATOM 4474 C C . ILE A 1 605 ? 149.973 138.917 110.508 1.00 98.65 605 ILE A C 1
ATOM 4475 O O . ILE A 1 605 ? 149.626 138.683 109.345 1.00 103.32 605 ILE A O 1
ATOM 4480 N N . VAL A 1 606 ? 151.248 139.041 110.867 1.00 107.15 606 VAL A N 1
ATOM 4481 C CA . VAL A 1 606 ? 152.354 138.873 109.933 1.00 113.90 606 VAL A CA 1
ATOM 4482 C C . VAL A 1 606 ? 153.404 137.985 110.584 1.00 116.46 606 VAL A C 1
ATOM 4483 O O . VAL A 1 606 ? 153.745 138.176 111.756 1.00 116.17 606 VAL A O 1
ATOM 4487 N N . ALA A 1 607 ? 153.906 137.012 109.829 1.00 125.78 607 ALA A N 1
ATOM 4488 C CA . ALA A 1 607 ? 154.925 136.094 110.321 1.00 125.61 607 ALA A CA 1
ATOM 4489 C C . ALA A 1 607 ? 156.307 136.675 110.048 1.00 129.34 607 ALA A C 1
ATOM 4490 O O . ALA A 1 607 ? 156.692 136.852 108.887 1.00 131.59 607 ALA A O 1
ATOM 4492 N N . LEU A 1 608 ? 157.045 136.968 111.109 1.00 149.25 608 LEU A N 1
ATOM 4493 C CA . LEU A 1 608 ? 158.383 137.531 110.963 1.00 151.21 608 LEU A CA 1
ATOM 4494 C C . LEU A 1 608 ? 159.350 136.453 110.491 1.00 150.88 608 LEU A C 1
ATOM 4495 O O . LEU A 1 608 ? 159.502 135.431 111.173 1.00 149.17 608 LEU A O 1
ATOM 4500 N N . PRO A 1 609 ? 160.019 136.628 109.342 1.00 156.18 609 PRO A N 1
ATOM 4501 C CA . PRO A 1 609 ? 160.967 135.641 108.813 1.00 157.88 609 PRO A CA 1
ATOM 4502 C C . PRO A 1 609 ? 162.190 135.462 109.709 1.00 156.68 609 PRO A C 1
ATOM 4503 O O . PRO A 1 609 ? 163.290 135.284 109.187 1.00 155.94 609 PRO A O 1
ATOM 4507 N N . SER A 1 620 ? 160.227 128.336 119.399 1.00 131.64 620 SER A N 1
ATOM 4508 C CA . SER A 1 620 ? 160.469 129.461 120.294 1.00 133.15 620 SER A CA 1
ATOM 4509 C C . SER A 1 620 ? 159.159 130.004 120.853 1.00 136.13 620 SER A C 1
ATOM 4510 O O . SER A 1 620 ? 159.123 130.561 121.951 1.00 132.77 620 SER A O 1
ATOM 4513 N N . ALA A 1 621 ? 158.084 129.840 120.087 1.00 126.61 621 ALA A N 1
ATOM 4514 C CA . ALA A 1 621 ? 156.780 130.310 120.519 1.00 123.19 621 ALA A CA 1
ATOM 4515 C C . ALA A 1 621 ? 156.260 129.452 121.672 1.00 125.13 621 ALA A C 1
ATOM 4516 O O . ALA A 1 621 ? 156.607 128.273 121.783 1.00 127.13 621 ALA A O 1
ATOM 4518 N N . PRO A 1 622 ? 155.437 130.025 122.552 1.00 117.23 622 PRO A N 1
ATOM 4519 C CA . PRO A 1 622 ? 154.858 129.229 123.640 1.00 112.08 622 PRO A CA 1
ATOM 4520 C C . PRO A 1 622 ? 154.007 128.092 123.095 1.00 116.74 622 PRO A C 1
ATOM 4521 O O . PRO A 1 622 ? 153.358 128.218 122.055 1.00 123.77 622 PRO A O 1
ATOM 4525 N N . CYS A 1 623 ? 154.016 126.971 123.822 1.00 108.85 623 CYS A N 1
ATOM 4526 C CA . CYS A 1 623 ? 153.453 125.731 123.294 1.00 114.80 623 CYS A CA 1
ATOM 4527 C C . CYS A 1 623 ? 151.970 125.860 122.965 1.00 112.58 623 CYS A C 1
ATOM 4528 O O . CYS A 1 623 ? 151.483 125.200 122.041 1.00 116.30 623 CYS A O 1
ATOM 4531 N N . GLY A 1 624 ? 151.240 126.690 123.702 1.00 105.25 624 GLY A N 1
ATOM 4532 C CA . GLY A 1 624 ? 149.810 126.798 123.492 1.00 109.05 624 GLY A CA 1
ATOM 4533 C C . GLY A 1 624 ? 149.399 128.063 122.768 1.00 108.97 624 GLY A C 1
ATOM 4534 O O . GLY A 1 624 ? 148.232 128.460 122.818 1.00 108.92 624 GLY A O 1
ATOM 4535 N N . SER A 1 625 ? 150.347 128.704 122.091 1.00 99.10 625 SER A N 1
ATOM 4536 C CA . SER A 1 625 ? 150.106 130.018 121.522 1.00 99.27 625 SER A CA 1
ATOM 4537 C C . SER A 1 625 ? 149.596 129.912 120.085 1.00 102.99 625 SER A C 1
ATOM 4538 O O . SER A 1 625 ? 149.474 128.829 119.508 1.00 108.25 625 SER A O 1
ATOM 4541 N N . PHE A 1 626 ? 149.289 131.075 119.509 1.00 91.22 626 PHE A N 1
ATOM 4542 C CA . PHE A 1 626 ? 148.832 131.157 118.125 1.00 78.57 626 PHE A CA 1
ATOM 4543 C C . PHE A 1 626 ? 149.922 130.736 117.147 1.00 84.98 626 PHE A C 1
ATOM 4544 O O . PHE A 1 626 ? 149.639 130.076 116.140 1.00 89.98 626 PHE A O 1
ATOM 4552 N N . GLU A 1 627 ? 151.172 131.112 117.425 1.00 87.59 627 GLU A N 1
ATOM 4553 C CA . GLU A 1 627 ? 152.264 130.810 116.505 1.00 83.88 627 GLU A CA 1
ATOM 4554 C C . GLU A 1 627 ? 152.620 129.328 116.511 1.00 86.42 627 GLU A C 1
ATOM 4555 O O . GLU A 1 627 ? 152.866 128.742 115.450 1.00 87.89 627 GLU A O 1
ATOM 4561 N N . GLN A 1 628 ? 152.662 128.704 117.691 1.00 88.90 628 GLN A N 1
ATOM 4562 C CA . GLN A 1 628 ? 153.058 127.301 117.763 1.00 90.66 628 GLN A CA 1
ATOM 4563 C C . GLN A 1 628 ? 152.040 126.399 117.076 1.00 92.33 628 GLN A C 1
ATOM 4564 O O . GLN A 1 628 ? 152.416 125.464 116.360 1.00 96.64 628 GLN A O 1
ATOM 4570 N N . LEU A 1 629 ? 150.748 126.661 117.279 1.00 90.12 629 LEU A N 1
ATOM 4571 C CA . LEU A 1 629 ? 149.715 125.860 116.634 1.00 90.87 629 LEU A CA 1
ATOM 4572 C C . LEU A 1 629 ? 149.616 126.118 115.138 1.00 90.56 629 LEU A C 1
ATOM 4573 O O . LEU A 1 629 ? 148.884 125.394 114.454 1.00 97.39 629 LEU A O 1
ATOM 4578 N N . GLU A 1 630 ? 150.321 127.127 114.623 1.00 88.34 630 GLU A N 1
ATOM 4579 C CA . GLU A 1 630 ? 150.347 127.441 113.194 1.00 87.00 630 GLU A CA 1
ATOM 4580 C C . GLU A 1 630 ? 148.948 127.768 112.676 1.00 88.29 630 GLU A C 1
ATOM 4581 O O . GLU A 1 630 ? 148.494 127.240 111.658 1.00 99.36 630 GLU A O 1
ATOM 4587 N N . TYR A 1 631 ? 148.262 128.659 113.387 1.00 81.23 631 TYR A N 1
ATOM 4588 C CA . TYR A 1 631 ? 146.956 129.153 112.975 1.00 81.86 631 TYR A CA 1
ATOM 4589 C C . TYR A 1 631 ? 147.045 130.320 112.000 1.00 88.07 631 TYR A C 1
ATOM 4590 O O . TYR A 1 631 ? 146.074 131.076 111.877 1.00 97.02 631 TYR A O 1
ATOM 4599 N N . TRP A 1 632 ? 148.178 130.482 111.310 1.00 84.34 632 TRP A N 1
ATOM 4600 C CA . TRP A 1 632 ? 148.386 131.650 110.459 1.00 80.92 632 TRP A CA 1
ATOM 4601 C C . TRP A 1 632 ? 147.340 131.770 109.359 1.00 86.26 632 TRP A C 1
ATOM 4602 O O . TRP A 1 632 ? 147.115 132.875 108.853 1.00 93.45 632 TRP A O 1
ATOM 4613 N N . ALA A 1 633 ? 146.696 130.666 108.979 1.00 83.17 633 ALA A N 1
ATOM 4614 C CA . ALA A 1 633 ? 145.671 130.714 107.945 1.00 86.05 633 ALA A CA 1
ATOM 4615 C C . ALA A 1 633 ? 144.370 131.340 108.428 1.00 90.91 633 ALA A C 1
ATOM 4616 O O . ALA A 1 633 ? 143.504 131.639 107.600 1.00 99.86 633 ALA A O 1
ATOM 4618 N N . ASN A 1 634 ? 144.211 131.542 109.734 1.00 89.51 634 ASN A N 1
ATOM 4619 C CA . ASN A 1 634 ? 142.996 132.140 110.284 1.00 89.30 634 ASN A CA 1
ATOM 4620 C C . ASN A 1 634 ? 143.216 133.635 110.513 1.00 86.79 634 ASN A C 1
ATOM 4621 O O . ASN A 1 634 ? 143.337 134.121 111.638 1.00 96.55 634 ASN A O 1
ATOM 4626 N N . ASN A 1 635 ? 143.267 134.363 109.405 1.00 76.92 635 ASN A N 1
ATOM 4627 C CA . ASN A 1 635 ? 143.467 135.805 109.400 1.00 75.70 635 ASN A CA 1
ATOM 4628 C C . ASN A 1 635 ? 142.256 136.492 108.773 1.00 86.42 635 ASN A C 1
ATOM 4629 O O . ASN A 1 635 ? 141.299 135.845 108.342 1.00 100.92 635 ASN A O 1
ATOM 4634 N N . PHE A 1 636 ? 142.307 137.824 108.725 1.00 70.42 636 PHE A N 1
ATOM 4635 C CA . PHE A 1 636 ? 141.225 138.636 108.180 1.00 72.05 636 PHE A CA 1
ATOM 4636 C C . PHE A 1 636 ? 141.685 139.450 106.975 1.00 77.15 636 PHE A C 1
ATOM 4637 O O . PHE A 1 636 ? 141.162 140.535 106.717 1.00 91.74 636 PHE A O 1
ATOM 4645 N N . ASP A 1 637 ? 142.665 138.941 106.228 1.00 87.84 637 ASP A N 1
ATOM 4646 C CA . ASP A 1 637 ? 143.226 139.702 105.120 1.00 89.19 637 ASP A CA 1
ATOM 4647 C C . ASP A 1 637 ? 142.318 139.732 103.898 1.00 92.12 637 ASP A C 1
ATOM 4648 O O . ASP A 1 637 ? 142.492 140.601 103.037 1.00 95.88 637 ASP A O 1
ATOM 4653 N N . ASP A 1 638 ? 141.361 138.814 103.802 1.00 91.92 638 ASP A N 1
ATOM 4654 C CA . ASP A 1 638 ? 140.441 138.779 102.673 1.00 91.30 638 ASP A CA 1
ATOM 4655 C C . ASP A 1 638 ? 139.168 138.066 103.103 1.00 91.87 638 ASP A C 1
ATOM 4656 O O . ASP A 1 638 ? 139.081 137.514 104.202 1.00 100.75 638 ASP A O 1
ATOM 4661 N N . PHE A 1 639 ? 138.173 138.091 102.213 1.00 73.53 639 PHE A N 1
ATOM 4662 C CA . PHE A 1 639 ? 136.822 137.689 102.594 1.00 74.56 639 PHE A CA 1
ATOM 4663 C C . PHE A 1 639 ? 136.739 136.203 102.920 1.00 81.96 639 PHE A C 1
ATOM 4664 O O . PHE A 1 639 ? 136.085 135.818 103.895 1.00 99.51 639 PHE A O 1
ATOM 4672 N N . ALA A 1 640 ? 137.378 135.349 102.117 1.00 73.10 640 ALA A N 1
ATOM 4673 C CA . ALA A 1 640 ? 137.310 133.913 102.380 1.00 78.08 640 ALA A CA 1
ATOM 4674 C C . ALA A 1 640 ? 138.008 133.550 103.685 1.00 90.44 640 ALA A C 1
ATOM 4675 O O . ALA A 1 640 ? 137.482 132.760 104.480 1.00 88.84 640 ALA A O 1
ATOM 4677 N N . ALA A 1 641 ? 139.194 134.116 103.923 1.00 89.63 641 ALA A N 1
ATOM 4678 C CA . ALA A 1 641 ? 139.883 133.873 105.185 1.00 82.71 641 ALA A CA 1
ATOM 4679 C C . ALA A 1 641 ? 139.094 134.432 106.360 1.00 85.34 641 ALA A C 1
ATOM 4680 O O . ALA A 1 641 ? 139.069 133.832 107.440 1.00 83.44 641 ALA A O 1
ATOM 4682 N N . ALA A 1 642 ? 138.436 135.577 106.168 1.00 74.29 642 ALA A N 1
ATOM 4683 C CA . ALA A 1 642 ? 137.579 136.119 107.217 1.00 65.45 642 ALA A CA 1
ATOM 4684 C C . ALA A 1 642 ? 136.425 135.176 107.529 1.00 80.85 642 ALA A C 1
ATOM 4685 O O . ALA A 1 642 ? 136.099 134.951 108.700 1.00 103.13 642 ALA A O 1
ATOM 4687 N N . LEU A 1 643 ? 135.794 134.615 106.495 1.00 73.29 643 LEU A N 1
ATOM 4688 C CA . LEU A 1 643 ? 134.698 133.675 106.711 1.00 71.28 643 LEU A CA 1
ATOM 4689 C C . LEU A 1 643 ? 135.172 132.424 107.438 1.00 85.95 643 LEU A C 1
ATOM 4690 O O . LEU A 1 643 ? 134.497 131.937 108.353 1.00 89.13 643 LEU A O 1
ATOM 4695 N N . VAL A 1 644 ? 136.332 131.891 107.051 1.00 79.02 644 VAL A N 1
ATOM 4696 C CA . VAL A 1 644 ? 136.836 130.691 107.716 1.00 65.79 644 VAL A CA 1
ATOM 4697 C C . VAL A 1 644 ? 137.211 130.991 109.164 1.00 80.55 644 VAL A C 1
ATOM 4698 O O . VAL A 1 644 ? 136.958 130.179 110.064 1.00 91.27 644 VAL A O 1
ATOM 4702 N N . THR A 1 645 ? 137.815 132.155 109.418 1.00 72.27 645 THR A N 1
ATOM 4703 C CA . THR A 1 645 ? 138.140 132.531 110.790 1.00 67.96 645 THR A CA 1
ATOM 4704 C C . THR A 1 645 ? 136.882 132.696 111.633 1.00 75.18 645 THR A C 1
ATOM 4705 O O . THR A 1 645 ? 136.834 132.251 112.785 1.00 84.16 645 THR A O 1
ATOM 4709 N N . LEU A 1 646 ? 135.851 133.337 111.077 1.00 68.40 646 LEU A N 1
ATOM 4710 C CA . LEU A 1 646 ? 134.604 133.497 111.815 1.00 64.21 646 LEU A CA 1
ATOM 4711 C C . LEU A 1 646 ? 133.913 132.162 112.050 1.00 71.82 646 LEU A C 1
ATOM 4712 O O . LEU A 1 646 ? 133.249 131.986 113.077 1.00 84.07 646 LEU A O 1
ATOM 4717 N N . TRP A 1 647 ? 134.059 131.212 111.127 1.00 62.08 647 TRP A N 1
ATOM 4718 C CA . TRP A 1 647 ? 133.542 129.871 111.377 1.00 66.74 647 TRP A CA 1
ATOM 4719 C C . TRP A 1 647 ? 134.296 129.204 112.521 1.00 76.55 647 TRP A C 1
ATOM 4720 O O . TRP A 1 647 ? 133.687 128.616 113.421 1.00 88.34 647 TRP A O 1
ATOM 4731 N N . ASN A 1 648 ? 135.629 129.283 112.496 1.00 74.01 648 ASN A N 1
ATOM 4732 C CA . ASN A 1 648 ? 136.437 128.689 113.555 1.00 74.10 648 ASN A CA 1
ATOM 4733 C C . ASN A 1 648 ? 136.198 129.360 114.901 1.00 89.35 648 ASN A C 1
ATOM 4734 O O . ASN A 1 648 ? 136.457 128.748 115.942 1.00 85.39 648 ASN A O 1
ATOM 4739 N N . LEU A 1 649 ? 135.731 130.609 114.898 1.00 86.39 649 LEU A N 1
ATOM 4740 C CA . LEU A 1 649 ? 135.365 131.285 116.138 1.00 67.56 649 LEU A CA 1
ATOM 4741 C C . LEU A 1 649 ? 133.944 130.959 116.580 1.00 76.91 649 LEU A C 1
ATOM 4742 O O . LEU A 1 649 ? 133.659 130.973 117.783 1.00 87.92 649 LEU A O 1
ATOM 4747 N N . MET A 1 650 ? 133.043 130.675 115.636 1.00 69.99 650 MET A N 1
ATOM 4748 C CA . MET A 1 650 ? 131.699 130.242 116.006 1.00 76.81 650 MET A CA 1
ATOM 4749 C C . MET A 1 650 ? 131.744 128.917 116.755 1.00 86.07 650 MET A C 1
ATOM 4750 O O . MET A 1 650 ? 131.026 128.727 117.744 1.00 90.80 650 MET A O 1
ATOM 4755 N N . VAL A 1 651 ? 132.581 127.989 116.297 1.00 75.68 651 VAL A N 1
ATOM 4756 C CA . VAL A 1 651 ? 132.913 126.789 117.060 1.00 75.01 651 VAL A CA 1
ATOM 4757 C C . VAL A 1 651 ? 133.887 127.226 118.150 1.00 86.40 651 VAL A C 1
ATOM 4758 O O . VAL A 1 651 ? 135.069 127.450 117.889 1.00 98.16 651 VAL A O 1
ATOM 4762 N N . VAL A 1 652 ? 133.392 127.339 119.381 1.00 73.16 652 VAL A N 1
ATOM 4763 C CA . VAL A 1 652 ? 134.076 128.064 120.448 1.00 74.16 652 VAL A CA 1
ATOM 4764 C C . VAL A 1 652 ? 135.392 127.408 120.848 1.00 85.02 652 VAL A C 1
ATOM 4765 O O . VAL A 1 652 ? 136.095 127.910 121.732 1.00 94.45 652 VAL A O 1
ATOM 4769 N N . ASN A 1 653 ? 135.733 126.283 120.223 1.00 79.07 653 ASN A N 1
ATOM 4770 C CA . ASN A 1 653 ? 136.961 125.588 120.583 1.00 69.48 653 ASN A CA 1
ATOM 4771 C C . ASN A 1 653 ? 138.178 126.446 120.262 1.00 74.42 653 ASN A C 1
ATOM 4772 O O . ASN A 1 653 ? 138.226 127.126 119.233 1.00 79.77 653 ASN A O 1
ATOM 4777 N N . ASN A 1 654 ? 139.170 126.401 121.155 1.00 87.96 654 ASN A N 1
ATOM 4778 C CA . ASN A 1 654 ? 140.401 127.184 121.029 1.00 87.43 654 ASN A CA 1
ATOM 4779 C C . ASN A 1 654 ? 140.101 128.668 120.829 1.00 89.80 654 ASN A C 1
ATOM 4780 O O . ASN A 1 654 ? 140.780 129.365 120.073 1.00 89.97 654 ASN A O 1
ATOM 4785 N N . TRP A 1 655 ? 139.070 129.156 121.521 1.00 82.74 655 TRP A N 1
ATOM 4786 C CA . TRP A 1 655 ? 138.713 130.568 121.426 1.00 73.86 655 TRP A CA 1
ATOM 4787 C C . TRP A 1 655 ? 139.778 131.454 122.060 1.00 85.40 655 TRP A C 1
ATOM 4788 O O . TRP A 1 655 ? 140.109 132.521 121.525 1.00 95.40 655 TRP A O 1
ATOM 4799 N N . GLN A 1 656 ? 140.322 131.030 123.204 1.00 80.65 656 GLN A N 1
ATOM 4800 C CA . GLN A 1 656 ? 141.306 131.847 123.904 1.00 74.17 656 GLN A CA 1
ATOM 4801 C C . GLN A 1 656 ? 142.578 132.029 123.087 1.00 87.37 656 GLN A C 1
ATOM 4802 O O . GLN A 1 656 ? 143.264 133.045 123.238 1.00 99.27 656 GLN A O 1
ATOM 4808 N N . VAL A 1 657 ? 142.900 131.078 122.208 1.00 80.60 657 VAL A N 1
ATOM 4809 C CA . VAL A 1 657 ? 144.072 131.234 121.348 1.00 72.06 657 VAL A CA 1
ATOM 4810 C C . VAL A 1 657 ? 143.901 132.446 120.440 1.00 81.91 657 VAL A C 1
ATOM 4811 O O . VAL A 1 657 ? 144.777 133.316 120.362 1.00 94.21 657 VAL A O 1
ATOM 4815 N N . PHE A 1 658 ? 142.756 132.529 119.758 1.00 82.72 658 PHE A N 1
ATOM 4816 C CA . PHE A 1 658 ? 142.477 133.680 118.906 1.00 74.91 658 PHE A CA 1
ATOM 4817 C C . PHE A 1 658 ? 142.381 134.959 119.725 1.00 81.79 658 PHE A C 1
ATOM 4818 O O . PHE A 1 658 ? 142.866 136.016 119.299 1.00 85.16 658 PHE A O 1
ATOM 4826 N N . LEU A 1 659 ? 141.743 134.888 120.897 1.00 82.17 659 LEU A N 1
ATOM 4827 C CA . LEU A 1 659 ? 141.612 136.075 121.737 1.00 79.29 659 LEU A CA 1
ATOM 4828 C C . LEU A 1 659 ? 142.979 136.639 122.103 1.00 87.49 659 LEU A C 1
ATOM 4829 O O . LEU A 1 659 ? 143.231 137.839 121.942 1.00 92.79 659 LEU A O 1
ATOM 4834 N N . ASP A 1 660 ? 143.884 135.781 122.576 1.00 90.08 660 ASP A N 1
ATOM 4835 C CA . ASP A 1 660 ? 145.216 136.238 122.955 1.00 84.88 660 ASP A CA 1
ATOM 4836 C C . ASP A 1 660 ? 146.006 136.714 121.742 1.00 90.28 660 ASP A C 1
ATOM 4837 O O . ASP A 1 660 ? 146.718 137.724 121.817 1.00 97.67 660 ASP A O 1
ATOM 4842 N N . ALA A 1 661 ? 145.890 136.007 120.615 1.00 83.35 661 ALA A N 1
ATOM 4843 C CA . ALA A 1 661 ? 146.620 136.402 119.416 1.00 83.70 661 ALA A CA 1
ATOM 4844 C C . ALA A 1 661 ? 146.219 137.797 118.961 1.00 84.78 661 ALA A C 1
ATOM 4845 O O . ALA A 1 661 ? 147.076 138.642 118.679 1.00 89.98 661 ALA A O 1
ATOM 4847 N N . TYR A 1 662 ? 144.916 138.059 118.880 1.00 78.55 662 TYR A N 1
ATOM 4848 C CA . TYR A 1 662 ? 144.475 139.368 118.425 1.00 79.87 662 TYR A CA 1
ATOM 4849 C C . TYR A 1 662 ? 144.626 140.444 119.491 1.00 89.56 662 TYR A C 1
ATOM 4850 O O . TYR A 1 662 ? 144.748 141.621 119.141 1.00 95.15 662 TYR A O 1
ATOM 4859 N N . ARG A 1 663 ? 144.660 140.072 120.774 1.00 87.57 663 ARG A N 1
ATOM 4860 C CA . ARG A 1 663 ? 145.052 141.031 121.801 1.00 78.97 663 ARG A CA 1
ATOM 4861 C C . ARG A 1 663 ? 146.498 141.470 121.617 1.00 82.21 663 ARG A C 1
ATOM 4862 O O . ARG A 1 663 ? 146.822 142.653 121.770 1.00 86.01 663 ARG A O 1
ATOM 4870 N N . ARG A 1 664 ? 147.382 140.527 121.284 1.00 82.37 664 ARG A N 1
ATOM 4871 C CA . ARG A 1 664 ? 148.789 140.860 121.096 1.00 83.59 664 ARG A CA 1
ATOM 4872 C C . ARG A 1 664 ? 149.053 141.576 119.777 1.00 88.60 664 ARG A C 1
ATOM 4873 O O . ARG A 1 664 ? 149.964 142.408 119.706 1.00 96.67 664 ARG A O 1
ATOM 4881 N N . TYR A 1 665 ? 148.282 141.278 118.732 1.00 81.65 665 TYR A N 1
ATOM 4882 C CA . TYR A 1 665 ? 148.571 141.854 117.423 1.00 77.07 665 TYR A CA 1
ATOM 4883 C C . TYR A 1 665 ? 147.807 143.144 117.143 1.00 87.35 665 TYR A C 1
ATOM 4884 O O . TYR A 1 665 ? 148.365 144.063 116.535 1.00 96.23 665 TYR A O 1
ATOM 4893 N N . SER A 1 666 ? 146.545 143.248 117.566 1.00 88.01 666 SER A N 1
ATOM 4894 C CA . SER A 1 666 ? 145.722 144.394 117.210 1.00 86.33 666 SER A CA 1
ATOM 4895 C C . SER A 1 666 ? 145.356 145.280 118.391 1.00 90.48 666 SER A C 1
ATOM 4896 O O . SER A 1 666 ? 144.909 146.411 118.175 1.00 102.19 666 SER A O 1
ATOM 4899 N N . GLY A 1 667 ? 145.527 144.807 119.622 1.00 81.61 667 GLY A N 1
ATOM 4900 C CA . GLY A 1 667 ? 145.194 145.591 120.786 1.00 83.30 667 GLY A CA 1
ATOM 4901 C C . GLY A 1 667 ? 144.242 144.877 121.723 1.00 85.80 667 GLY A C 1
ATOM 4902 O O . GLY A 1 667 ? 143.517 143.957 121.333 1.00 85.80 667 GLY A O 1
ATOM 4903 N N . PRO A 1 668 ? 144.235 145.291 122.993 1.00 76.45 668 PRO A N 1
ATOM 4904 C CA . PRO A 1 668 ? 143.402 144.593 123.985 1.00 69.32 668 PRO A CA 1
ATOM 4905 C C . PRO A 1 668 ? 141.911 144.744 123.740 1.00 67.90 668 PRO A C 1
ATOM 4906 O O . PRO A 1 668 ? 141.143 143.844 124.102 1.00 79.36 668 PRO A O 1
ATOM 4910 N N . TRP A 1 669 ? 141.475 145.854 123.140 1.00 69.19 669 TRP A N 1
ATOM 4911 C CA . TRP A 1 669 ? 140.048 146.100 122.969 1.00 80.19 669 TRP A CA 1
ATOM 4912 C C . TRP A 1 669 ? 139.432 145.231 121.881 1.00 83.20 669 TRP A C 1
ATOM 4913 O O . TRP A 1 669 ? 138.205 145.078 121.849 1.00 87.06 669 TRP A O 1
ATOM 4924 N N . SER A 1 670 ? 140.256 144.649 121.004 1.00 78.79 670 SER A N 1
ATOM 4925 C CA . SER A 1 670 ? 139.742 143.796 119.935 1.00 71.57 670 SER A CA 1
ATOM 4926 C C . SER A 1 670 ? 138.889 142.656 120.473 1.00 75.55 670 SER A C 1
ATOM 4927 O O . SER A 1 670 ? 137.968 142.197 119.785 1.00 83.81 670 SER A O 1
ATOM 4930 N N . LYS A 1 671 ? 139.163 142.204 121.702 1.00 71.56 671 LYS A N 1
ATOM 4931 C CA . LYS A 1 671 ? 138.350 141.159 122.318 1.00 70.95 671 LYS A CA 1
ATOM 4932 C C . LYS A 1 671 ? 136.867 141.488 122.245 1.00 85.21 671 LYS A C 1
ATOM 4933 O O . LYS A 1 671 ? 136.045 140.604 121.975 1.00 88.15 671 LYS A O 1
ATOM 4939 N N . ILE A 1 672 ? 136.513 142.762 122.453 1.00 87.72 672 ILE A N 1
ATOM 4940 C CA . ILE A 1 672 ? 135.114 143.181 122.371 1.00 77.85 672 ILE A CA 1
ATOM 4941 C C . ILE A 1 672 ? 134.472 142.627 121.108 1.00 82.54 672 ILE A C 1
ATOM 4942 O O . ILE A 1 672 ? 133.445 141.938 121.162 1.00 93.23 672 ILE A O 1
ATOM 4947 N N . TYR A 1 673 ? 135.107 142.871 119.957 1.00 69.74 673 TYR A N 1
ATOM 4948 C CA . TYR A 1 673 ? 134.567 142.391 118.690 1.00 67.27 673 TYR A CA 1
ATOM 4949 C C . TYR A 1 673 ? 134.283 140.899 118.760 1.00 68.62 673 TYR A C 1
ATOM 4950 O O . TYR A 1 673 ? 133.155 140.455 118.511 1.00 87.68 673 TYR A O 1
ATOM 4959 N N . PHE A 1 674 ? 135.282 140.116 119.172 1.00 56.77 674 PHE A N 1
ATOM 4960 C CA . PHE A 1 674 ? 135.096 138.673 119.236 1.00 58.30 674 PHE A CA 1
ATOM 4961 C C . PHE A 1 674 ? 133.978 138.319 120.203 1.00 70.09 674 PHE A C 1
ATOM 4962 O O . PHE A 1 674 ? 133.146 137.452 119.907 1.00 86.79 674 PHE A O 1
ATOM 4970 N N . VAL A 1 675 ? 133.914 139.012 121.344 1.00 67.66 675 VAL A N 1
ATOM 4971 C CA . VAL A 1 675 ? 132.826 138.768 122.284 1.00 65.65 675 VAL A CA 1
ATOM 4972 C C . VAL A 1 675 ? 131.492 138.983 121.588 1.00 75.24 675 VAL A C 1
ATOM 4973 O O . VAL A 1 675 ? 130.591 138.136 121.655 1.00 77.06 675 VAL A O 1
ATOM 4977 N N . LEU A 1 676 ? 131.372 140.093 120.851 1.00 65.66 676 LEU A N 1
ATOM 4978 C CA . LEU A 1 676 ? 130.146 140.343 120.105 1.00 55.01 676 LEU A CA 1
ATOM 4979 C C . LEU A 1 676 ? 129.871 139.201 119.141 1.00 58.94 676 LEU A C 1
ATOM 4980 O O . LEU A 1 676 ? 128.736 138.717 119.047 1.00 78.63 676 LEU A O 1
ATOM 4985 N N . TRP A 1 677 ? 130.911 138.724 118.454 1.00 68.74 677 TRP A N 1
ATOM 4986 C CA . TRP A 1 677 ? 130.745 137.577 117.572 1.00 70.32 677 TRP A CA 1
ATOM 4987 C C . TRP A 1 677 ? 130.190 136.386 118.337 1.00 73.12 677 TRP A C 1
ATOM 4988 O O . TRP A 1 677 ? 129.208 135.762 117.914 1.00 81.47 677 TRP A O 1
ATOM 4999 N N . TRP A 1 678 ? 130.762 136.100 119.511 1.00 75.34 678 TRP A N 1
ATOM 5000 C CA . TRP A 1 678 ? 130.266 134.985 120.305 1.00 69.85 678 TRP A CA 1
ATOM 5001 C C . TRP A 1 678 ? 128.823 135.205 120.726 1.00 85.47 678 TRP A C 1
ATOM 5002 O O . TRP A 1 678 ? 128.066 134.240 120.876 1.00 96.61 678 TRP A O 1
ATOM 5013 N N . LEU A 1 679 ? 128.417 136.463 120.910 1.00 79.19 679 LEU A N 1
ATOM 5014 C CA . LEU A 1 679 ? 127.022 136.724 121.231 1.00 64.27 679 LEU A CA 1
ATOM 5015 C C . LEU A 1 679 ? 126.124 136.552 120.015 1.00 73.40 679 LEU A C 1
ATOM 5016 O O . LEU A 1 679 ? 124.977 136.114 120.152 1.00 85.76 679 LEU A O 1
ATOM 5021 N N . VAL A 1 680 ? 126.620 136.880 118.824 1.00 72.93 680 VAL A N 1
ATOM 5022 C CA . VAL A 1 680 ? 125.744 136.960 117.659 1.00 61.31 680 VAL A CA 1
ATOM 5023 C C . VAL A 1 680 ? 125.632 135.622 116.939 1.00 67.45 680 VAL A C 1
ATOM 5024 O O . VAL A 1 680 ? 124.550 135.247 116.481 1.00 85.53 680 VAL A O 1
ATOM 5028 N N . SER A 1 681 ? 126.728 134.870 116.840 1.00 77.41 681 SER A N 1
ATOM 5029 C CA . SER A 1 681 ? 126.739 133.621 116.084 1.00 76.25 681 SER A CA 1
ATOM 5030 C C . SER A 1 681 ? 126.606 132.391 116.976 1.00 80.55 681 SER A C 1
ATOM 5031 O O . SER A 1 681 ? 125.679 131.594 116.803 1.00 93.51 681 SER A O 1
ATOM 5034 N N . SER A 1 682 ? 127.521 132.219 117.931 1.00 74.76 682 SER A N 1
ATOM 5035 C CA . SER A 1 682 ? 127.532 131.000 118.731 1.00 81.36 682 SER A CA 1
ATOM 5036 C C . SER A 1 682 ? 126.414 130.957 119.763 1.00 82.48 682 SER A C 1
ATOM 5037 O O . SER A 1 682 ? 126.022 129.864 120.184 1.00 87.27 682 SER A O 1
ATOM 5040 N N . VAL A 1 683 ? 125.891 132.105 120.179 1.00 75.59 683 VAL A N 1
ATOM 5041 C CA . VAL A 1 683 ? 124.846 132.161 121.196 1.00 86.59 683 VAL A CA 1
ATOM 5042 C C . VAL A 1 683 ? 123.471 132.388 120.583 1.00 91.07 683 VAL A C 1
ATOM 5043 O O . VAL A 1 683 ? 122.517 131.682 120.908 1.00 84.71 683 VAL A O 1
ATOM 5047 N N . ILE A 1 684 ? 123.345 133.370 119.692 1.00 91.04 684 ILE A N 1
ATOM 5048 C CA . ILE A 1 684 ? 122.039 133.684 119.121 1.00 87.94 684 ILE A CA 1
ATOM 5049 C C . ILE A 1 684 ? 121.728 132.794 117.923 1.00 93.90 684 ILE A C 1
ATOM 5050 O O . ILE A 1 684 ? 120.649 132.195 117.845 1.00 100.57 684 ILE A O 1
ATOM 5055 N N . TRP A 1 685 ? 122.660 132.684 116.972 1.00 80.28 685 TRP A N 1
ATOM 5056 C CA . TRP A 1 685 ? 122.348 131.954 115.746 1.00 77.44 685 TRP A CA 1
ATOM 5057 C C . TRP A 1 685 ? 122.317 130.447 115.965 1.00 82.67 685 TRP A C 1
ATOM 5058 O O . TRP A 1 685 ? 121.482 129.753 115.375 1.00 91.75 685 TRP A O 1
ATOM 5069 N N . VAL A 1 686 ? 123.231 129.911 116.776 1.00 82.27 686 VAL A N 1
ATOM 5070 C CA . VAL A 1 686 ? 123.227 128.470 117.012 1.00 83.51 686 VAL A CA 1
ATOM 5071 C C . VAL A 1 686 ? 121.959 128.050 117.745 1.00 94.04 686 VAL A C 1
ATOM 5072 O O . VAL A 1 686 ? 121.344 127.026 117.418 1.00 100.36 686 VAL A O 1
ATOM 5076 N N . ASN A 1 687 ? 121.534 128.841 118.732 1.00 90.99 687 ASN A N 1
ATOM 5077 C CA . ASN A 1 687 ? 120.266 128.566 119.396 1.00 84.17 687 ASN A CA 1
ATOM 5078 C C . ASN A 1 687 ? 119.085 128.752 118.453 1.00 89.18 687 ASN A C 1
ATOM 5079 O O . ASN A 1 687 ? 118.084 128.040 118.573 1.00 93.66 687 ASN A O 1
ATOM 5084 N N . LEU A 1 688 ? 119.185 129.688 117.507 1.00 86.10 688 LEU A N 1
ATOM 5085 C CA . LEU A 1 688 ? 118.148 129.839 116.489 1.00 84.78 688 LEU A CA 1
ATOM 5086 C C . LEU A 1 688 ? 118.036 128.583 115.632 1.00 84.45 688 LEU A C 1
ATOM 5087 O O . LEU A 1 688 ? 116.933 128.101 115.347 1.00 93.76 688 LEU A O 1
ATOM 5092 N N . PHE A 1 689 ? 119.179 128.045 115.204 1.00 78.45 689 PHE A N 1
ATOM 5093 C CA . PHE A 1 689 ? 119.181 126.832 114.395 1.00 78.08 689 PHE A CA 1
ATOM 5094 C C . PHE A 1 689 ? 118.638 125.651 115.187 1.00 87.83 689 PHE A C 1
ATOM 5095 O O . PHE A 1 689 ? 117.895 124.821 114.652 1.00 98.84 689 PHE A O 1
ATOM 5103 N N . LEU A 1 690 ? 118.992 125.566 116.470 1.00 85.71 690 LEU A N 1
ATOM 5104 C CA . LEU A 1 690 ? 118.452 124.509 117.321 1.00 83.37 690 LEU A CA 1
ATOM 5105 C C . LEU A 1 690 ? 116.942 124.646 117.490 1.00 92.83 690 LEU A C 1
ATOM 5106 O O . LEU A 1 690 ? 116.215 123.646 117.477 1.00 102.61 690 LEU A O 1
ATOM 5111 N N . ALA A 1 691 ? 116.453 125.877 117.655 1.00 87.95 691 ALA A N 1
ATOM 5112 C CA . ALA A 1 691 ? 115.016 126.097 117.769 1.00 80.05 691 ALA A CA 1
ATOM 5113 C C . ALA A 1 691 ? 114.293 125.703 116.488 1.00 82.64 691 ALA A C 1
ATOM 5114 O O . ALA A 1 691 ? 113.209 125.112 116.536 1.00 93.02 691 ALA A O 1
ATOM 5116 N N . LEU A 1 692 ? 114.877 126.024 115.332 1.00 84.66 692 LEU A N 1
ATOM 5117 C CA . LEU A 1 692 ? 114.267 125.618 114.069 1.00 89.54 692 LEU A CA 1
ATOM 5118 C C . LEU A 1 692 ? 114.298 124.104 113.894 1.00 90.60 692 LEU A C 1
ATOM 5119 O O . LEU A 1 692 ? 113.353 123.519 113.351 1.00 97.12 692 LEU A O 1
ATOM 5124 N N . ILE A 1 693 ? 115.366 123.450 114.357 1.00 77.48 693 ILE A N 1
ATOM 5125 C CA . ILE A 1 693 ? 115.415 121.989 114.330 1.00 82.06 693 ILE A CA 1
ATOM 5126 C C . ILE A 1 693 ? 114.294 121.410 115.183 1.00 87.31 693 ILE A C 1
ATOM 5127 O O . ILE A 1 693 ? 113.591 120.480 114.771 1.00 90.98 693 ILE A O 1
ATOM 5132 N N . LEU A 1 694 ? 114.111 121.960 116.385 1.00 86.23 694 LEU A N 1
ATOM 5133 C CA . LEU A 1 694 ? 113.039 121.498 117.263 1.00 86.41 694 LEU A CA 1
ATOM 5134 C C . LEU A 1 694 ? 111.674 121.701 116.618 1.00 96.48 694 LEU A C 1
ATOM 5135 O O . LEU A 1 694 ? 110.814 120.812 116.669 1.00 103.35 694 LEU A O 1
ATOM 5140 N N . GLU A 1 695 ? 111.456 122.871 116.016 1.00 98.24 695 GLU A N 1
ATOM 5141 C CA . GLU A 1 695 ? 110.167 123.164 115.400 1.00 91.25 695 GLU A CA 1
ATOM 5142 C C . GLU A 1 695 ? 109.883 122.228 114.231 1.00 102.41 695 GLU A C 1
ATOM 5143 O O . GLU A 1 695 ? 108.767 121.715 114.096 1.00 106.90 695 GLU A O 1
ATOM 5149 N N . ASN A 1 696 ? 110.882 121.986 113.379 1.00 94.46 696 ASN A N 1
ATOM 5150 C CA . ASN A 1 696 ? 110.686 121.079 112.252 1.00 87.27 696 ASN A CA 1
ATOM 5151 C C . ASN A 1 696 ? 110.539 119.632 112.701 1.00 95.04 696 ASN A C 1
ATOM 5152 O O . ASN A 1 696 ? 109.879 118.839 112.019 1.00 102.26 696 ASN A O 1
ATOM 5157 N N . PHE A 1 697 ? 111.140 119.265 113.834 1.00 90.97 697 PHE A N 1
ATOM 5158 C CA . PHE A 1 697 ? 110.961 117.915 114.355 1.00 86.50 697 PHE A CA 1
ATOM 5159 C C . PHE A 1 697 ? 109.566 117.726 114.937 1.00 95.89 697 PHE A C 1
ATOM 5160 O O . PHE A 1 697 ? 108.960 116.661 114.776 1.00 101.86 697 PHE A O 1
ATOM 5168 N N . LEU A 1 698 ? 109.041 118.744 115.617 1.00 99.84 698 LEU A N 1
ATOM 5169 C CA . LEU A 1 698 ? 107.760 118.614 116.299 1.00 98.29 698 LEU A CA 1
ATOM 5170 C C . LEU A 1 698 ? 106.568 119.050 115.455 1.00 101.54 698 LEU A C 1
ATOM 5171 O O . LEU A 1 698 ? 105.428 118.892 115.905 1.00 108.20 698 LEU A O 1
ATOM 5176 N N . HIS A 1 699 ? 106.794 119.602 114.262 1.00 106.56 699 HIS A N 1
ATOM 5177 C CA . HIS A 1 699 ? 105.679 120.031 113.424 1.00 109.40 699 HIS A CA 1
ATOM 5178 C C . HIS A 1 699 ? 104.807 118.848 113.021 1.00 113.47 699 HIS A C 1
ATOM 5179 O O . HIS A 1 699 ? 103.631 118.767 113.396 1.00 110.54 699 HIS A O 1
ATOM 5186 N N . LYS A 1 700 ? 105.369 117.918 112.246 1.00 124.83 700 LYS A N 1
ATOM 5187 C CA . LYS A 1 700 ? 104.598 116.762 111.801 1.00 126.50 700 LYS A CA 1
ATOM 5188 C C . LYS A 1 700 ? 104.249 115.846 112.968 1.00 127.81 700 LYS A C 1
ATOM 5189 O O . LYS A 1 700 ? 103.127 115.333 113.048 1.00 124.41 700 LYS A O 1
ATOM 5191 N N . TRP A 1 701 ? 105.192 115.631 113.879 1.00 131.23 701 TRP A N 1
ATOM 5192 C CA . TRP A 1 701 ? 104.970 114.755 115.023 1.00 129.73 701 TRP A CA 1
ATOM 5193 C C . TRP A 1 701 ? 104.051 115.412 116.048 1.00 127.63 701 TRP A C 1
ATOM 5194 O O . TRP A 1 701 ? 102.841 115.186 116.046 1.00 127.08 701 TRP A O 1
ATOM 5196 N N . ALA B 1 39 ? 82.080 98.518 167.580 1.00 148.92 39 ALA B N 1
ATOM 5197 C CA . ALA B 1 39 ? 83.187 97.854 168.258 1.00 150.59 39 ALA B CA 1
ATOM 5198 C C . ALA B 1 39 ? 84.521 98.229 167.620 1.00 153.82 39 ALA B C 1
ATOM 5199 O O . ALA B 1 39 ? 84.744 99.384 167.259 1.00 152.56 39 ALA B O 1
ATOM 5201 N N . ALA B 1 40 ? 85.410 97.241 167.487 1.00 158.74 40 ALA B N 1
ATOM 5202 C CA . ALA B 1 40 ? 86.698 97.475 166.846 1.00 156.32 40 ALA B CA 1
ATOM 5203 C C . ALA B 1 40 ? 86.563 97.760 165.356 1.00 156.72 40 ALA B C 1
ATOM 5204 O O . ALA B 1 40 ? 87.487 98.326 164.760 1.00 155.84 40 ALA B O 1
ATOM 5206 N N . ARG B 1 41 ? 85.442 97.373 164.740 1.00 149.89 41 ARG B N 1
ATOM 5207 C CA . ARG B 1 41 ? 85.240 97.664 163.325 1.00 148.19 41 ARG B CA 1
ATOM 5208 C C . ARG B 1 41 ? 85.205 99.165 163.069 1.00 149.01 41 ARG B C 1
ATOM 5209 O O . ARG B 1 41 ? 85.684 99.636 162.032 1.00 150.43 41 ARG B O 1
ATOM 5211 N N . TRP B 1 42 ? 84.643 99.933 164.006 1.00 150.59 42 TRP B N 1
ATOM 5212 C CA . TRP B 1 42 ? 84.647 101.387 163.870 1.00 150.84 42 TRP B CA 1
ATOM 5213 C C . TRP B 1 42 ? 86.069 101.934 163.869 1.00 151.91 42 TRP B C 1
ATOM 5214 O O . TRP B 1 42 ? 86.408 102.807 163.059 1.00 153.08 42 TRP B O 1
ATOM 5225 N N . ASP B 1 43 ? 86.917 101.427 164.768 1.00 152.02 43 ASP B N 1
ATOM 5226 C CA . ASP B 1 43 ? 88.313 101.850 164.797 1.00 151.17 43 ASP B CA 1
ATOM 5227 C C . ASP B 1 43 ? 89.027 101.473 163.506 1.00 151.84 43 ASP B C 1
ATOM 5228 O O . ASP B 1 43 ? 89.799 102.268 162.956 1.00 152.88 43 ASP B O 1
ATOM 5233 N N . LEU B 1 44 ? 88.778 100.262 163.005 1.00 142.35 44 LEU B N 1
ATOM 5234 C CA . LEU B 1 44 ? 89.402 99.839 161.756 1.00 142.31 44 LEU B CA 1
ATOM 5235 C C . LEU B 1 44 ? 88.984 100.741 160.603 1.00 143.11 44 LEU B C 1
ATOM 5236 O O . LEU B 1 44 ? 89.824 101.168 159.801 1.00 142.79 44 LEU B O 1
ATOM 5241 N N . CYS B 1 45 ? 87.690 101.059 160.517 1.00 140.92 45 CYS B N 1
ATOM 5242 C CA . CYS B 1 45 ? 87.200 101.911 159.439 1.00 139.09 45 CYS B CA 1
ATOM 5243 C C . CYS B 1 45 ? 87.773 103.320 159.531 1.00 139.59 45 CYS B C 1
ATOM 5244 O O . CYS B 1 45 ? 88.176 103.899 158.515 1.00 144.98 45 CYS B O 1
ATOM 5247 N N . ILE B 1 46 ? 87.820 103.894 160.736 1.00 137.39 46 ILE B N 1
ATOM 5248 C CA . ILE B 1 46 ? 88.332 105.256 160.858 1.00 138.45 46 ILE B CA 1
ATOM 5249 C C . ILE B 1 46 ? 89.826 105.298 160.554 1.00 138.53 46 ILE B C 1
ATOM 5250 O O . ILE B 1 46 ? 90.316 106.247 159.932 1.00 140.66 46 ILE B O 1
ATOM 5255 N N . ASP B 1 47 ? 90.574 104.265 160.956 1.00 136.55 47 ASP B N 1
ATOM 5256 C CA . ASP B 1 47 ? 91.995 104.229 160.627 1.00 135.93 47 ASP B CA 1
ATOM 5257 C C . ASP B 1 47 ? 92.220 104.059 159.127 1.00 138.02 47 ASP B C 1
ATOM 5258 O O . ASP B 1 47 ? 93.136 104.670 158.560 1.00 139.66 47 ASP B O 1
ATOM 5263 N N . GLN B 1 48 ? 91.401 103.234 158.467 1.00 130.65 48 GLN B N 1
ATOM 5264 C CA . GLN B 1 48 ? 91.497 103.119 157.015 1.00 126.49 48 GLN B CA 1
ATOM 5265 C C . GLN B 1 48 ? 91.184 104.444 156.333 1.00 128.45 48 GLN B C 1
ATOM 5266 O O . GLN B 1 48 ? 91.851 104.825 155.363 1.00 130.42 48 GLN B O 1
ATOM 5272 N N . ALA B 1 49 ? 90.178 105.166 156.829 1.00 125.59 49 ALA B N 1
ATOM 5273 C CA . ALA B 1 49 ? 89.878 106.482 156.274 1.00 122.13 49 ALA B CA 1
ATOM 5274 C C . ALA B 1 49 ? 91.045 107.442 156.468 1.00 120.99 49 ALA B C 1
ATOM 5275 O O . ALA B 1 49 ? 91.386 108.209 155.561 1.00 129.79 49 ALA B O 1
ATOM 5277 N N . VAL B 1 50 ? 91.675 107.404 157.644 1.00 115.18 50 VAL B N 1
ATOM 5278 C CA . VAL B 1 50 ? 92.806 108.288 157.918 1.00 115.62 50 VAL B CA 1
ATOM 5279 C C . VAL B 1 50 ? 93.960 107.991 156.970 1.00 115.06 50 VAL B C 1
ATOM 5280 O O . VAL B 1 50 ? 94.569 108.904 156.397 1.00 118.25 50 VAL B O 1
ATOM 5284 N N . VAL B 1 51 ? 94.282 106.708 156.788 1.00 122.97 51 VAL B N 1
ATOM 5285 C CA . VAL B 1 51 ? 95.412 106.363 155.931 1.00 126.35 51 VAL B CA 1
ATOM 5286 C C . VAL B 1 51 ? 95.097 106.684 154.473 1.00 123.61 51 VAL B C 1
ATOM 5287 O O . VAL B 1 51 ? 95.977 107.119 153.718 1.00 123.53 51 VAL B O 1
ATOM 5291 N N . PHE B 1 52 ? 93.841 106.498 154.051 1.00 119.41 52 PHE B N 1
ATOM 5292 C CA . PHE B 1 52 ? 93.469 106.859 152.687 1.00 115.87 52 PHE B CA 1
ATOM 5293 C C . PHE B 1 52 ? 93.565 108.364 152.468 1.00 119.94 52 PHE B C 1
ATOM 5294 O O . PHE B 1 52 ? 94.015 108.816 151.408 1.00 126.85 52 PHE B O 1
ATOM 5302 N N . ILE B 1 53 ? 93.152 109.158 153.460 1.00 119.57 53 ILE B N 1
ATOM 5303 C CA . ILE B 1 53 ? 93.270 110.609 153.345 1.00 117.47 53 ILE B CA 1
ATOM 5304 C C . ILE B 1 53 ? 94.735 111.020 153.283 1.00 121.04 53 ILE B C 1
ATOM 5305 O O . ILE B 1 53 ? 95.112 111.907 152.509 1.00 126.06 53 ILE B O 1
ATOM 5310 N N . GLU B 1 54 ? 95.583 110.384 154.095 1.00 120.08 54 GLU B N 1
ATOM 5311 C CA . GLU B 1 54 ? 97.010 110.690 154.046 1.00 117.67 54 GLU B CA 1
ATOM 5312 C C . GLU B 1 54 ? 97.599 110.352 152.681 1.00 122.31 54 GLU B C 1
ATOM 5313 O O . GLU B 1 54 ? 98.405 111.118 152.137 1.00 125.43 54 GLU B O 1
ATOM 5319 N N . ASP B 1 55 ? 97.209 109.209 152.112 1.00 117.10 55 ASP B N 1
ATOM 5320 C CA . ASP B 1 55 ? 97.686 108.843 150.782 1.00 114.50 55 ASP B CA 1
ATOM 5321 C C . ASP B 1 55 ? 97.214 109.838 149.729 1.00 113.08 55 ASP B C 1
ATOM 5322 O O . ASP B 1 55 ? 97.972 110.200 148.821 1.00 114.36 55 ASP B O 1
ATOM 5327 N N . ALA B 1 56 ? 95.959 110.283 149.827 1.00 106.98 56 ALA B N 1
ATOM 5328 C CA . ALA B 1 56 ? 95.450 111.282 148.891 1.00 107.38 56 ALA B CA 1
ATOM 5329 C C . ALA B 1 56 ? 96.209 112.597 149.016 1.00 107.00 56 ALA B C 1
ATOM 5330 O O . ALA B 1 56 ? 96.496 113.256 148.009 1.00 113.38 56 ALA B O 1
ATOM 5332 N N . ILE B 1 57 ? 96.535 112.999 150.245 1.00 107.39 57 ILE B N 1
ATOM 5333 C CA . ILE B 1 57 ? 97.291 114.231 150.453 1.00 106.07 57 ILE B CA 1
ATOM 5334 C C . ILE B 1 57 ? 98.696 114.101 149.880 1.00 109.62 57 ILE B C 1
ATOM 5335 O O . ILE B 1 57 ? 99.221 115.038 149.266 1.00 114.26 57 ILE B O 1
ATOM 5340 N N . GLN B 1 58 ? 99.323 112.942 150.059 1.00 114.18 58 GLN B N 1
ATOM 5341 C CA . GLN B 1 58 ? 100.694 112.730 149.614 1.00 111.60 58 GLN B CA 1
ATOM 5342 C C . GLN B 1 58 ? 100.781 112.137 148.213 1.00 112.87 58 GLN B C 1
ATOM 5343 O O . GLN B 1 58 ? 101.887 111.823 147.761 1.00 110.41 58 GLN B O 1
ATOM 5349 N N . TYR B 1 59 ? 99.647 111.973 147.527 1.00 106.45 59 TYR B N 1
ATOM 5350 C CA . TYR B 1 59 ? 99.606 111.461 146.156 1.00 102.77 59 TYR B CA 1
ATOM 5351 C C . TYR B 1 59 ? 100.223 110.065 146.063 1.00 106.80 59 TYR B C 1
ATOM 5352 O O . TYR B 1 59 ? 101.128 109.812 145.265 1.00 107.99 59 TYR B O 1
ATOM 5361 N N . ARG B 1 60 ? 99.723 109.151 146.890 1.00 112.96 60 ARG B N 1
ATOM 5362 C CA . ARG B 1 60 ? 100.181 107.771 146.884 1.00 111.34 60 ARG B CA 1
ATOM 5363 C C . ARG B 1 60 ? 99.045 106.836 146.491 1.00 112.87 60 ARG B C 1
ATOM 5364 O O . ARG B 1 60 ? 97.864 107.186 146.568 1.00 115.52 60 ARG B O 1
ATOM 5372 N N . SER B 1 61 ? 99.423 105.633 146.065 1.00 118.82 61 SER B N 1
ATOM 5373 C CA . SER B 1 61 ? 98.458 104.649 145.601 1.00 119.90 61 SER B CA 1
ATOM 5374 C C . SER B 1 61 ? 97.686 104.053 146.778 1.00 120.86 61 SER B C 1
ATOM 5375 O O . SER B 1 61 ? 97.965 104.324 147.950 1.00 123.47 61 SER B O 1
ATOM 5378 N N . ILE B 1 62 ? 96.698 103.224 146.447 1.00 125.56 62 ILE B N 1
ATOM 5379 C CA . ILE B 1 62 ? 95.843 102.573 147.430 1.00 126.85 62 ILE B CA 1
ATOM 5380 C C . ILE B 1 62 ? 95.937 101.051 147.317 1.00 131.69 62 ILE B C 1
ATOM 5381 O O . ILE B 1 62 ? 95.046 100.334 147.759 1.00 136.12 62 ILE B O 1
ATOM 5386 N N . ASN B 1 63 ? 97.016 100.547 146.720 1.00 133.10 63 ASN B N 1
ATOM 5387 C CA . ASN B 1 63 ? 97.191 99.109 146.568 1.00 131.42 63 ASN B CA 1
ATOM 5388 C C . ASN B 1 63 ? 97.750 98.440 147.816 1.00 134.23 63 ASN B C 1
ATOM 5389 O O . ASN B 1 63 ? 97.815 97.207 147.857 1.00 138.77 63 ASN B O 1
ATOM 5394 N N . HIS B 1 64 ? 98.152 99.210 148.822 1.00 120.10 64 HIS B N 1
ATOM 5395 C CA . HIS B 1 64 ? 98.679 98.629 150.048 1.00 119.07 64 HIS B CA 1
ATOM 5396 C C . HIS B 1 64 ? 97.566 97.985 150.868 1.00 119.60 64 HIS B C 1
ATOM 5397 O O . HIS B 1 64 ? 96.428 98.460 150.895 1.00 125.61 64 HIS B O 1
ATOM 5404 N N . ARG B 1 65 ? 97.907 96.887 151.536 1.00 118.99 65 ARG B N 1
ATOM 5405 C CA . ARG B 1 65 ? 96.956 96.213 152.409 1.00 123.48 65 ARG B CA 1
ATOM 5406 C C . ARG B 1 65 ? 96.621 97.093 153.607 1.00 122.39 65 ARG B C 1
ATOM 5407 O O . ARG B 1 65 ? 97.469 97.836 154.110 1.00 118.59 65 ARG B O 1
ATOM 5415 N N . VAL B 1 66 ? 95.374 97.018 154.057 1.00 124.43 66 VAL B N 1
ATOM 5416 C CA . VAL B 1 66 ? 94.875 97.864 155.139 1.00 120.57 66 VAL B CA 1
ATOM 5417 C C . VAL B 1 66 ? 94.342 96.940 156.229 1.00 123.55 66 VAL B C 1
ATOM 5418 O O . VAL B 1 66 ? 93.187 96.504 156.201 1.00 125.49 66 VAL B O 1
ATOM 5422 N N . ASP B 1 67 ? 95.190 96.637 157.209 1.00 131.51 67 ASP B N 1
ATOM 5423 C CA . ASP B 1 67 ? 94.815 95.894 158.403 1.00 131.59 67 ASP B CA 1
ATOM 5424 C C . ASP B 1 67 ? 95.248 96.698 159.622 1.00 131.82 67 ASP B C 1
ATOM 5425 O O . ASP B 1 67 ? 95.888 97.747 159.500 1.00 135.29 67 ASP B O 1
ATOM 5430 N N . ALA B 1 68 ? 94.904 96.198 160.812 1.00 130.53 68 ALA B N 1
ATOM 5431 C CA . ALA B 1 68 ? 95.242 96.914 162.039 1.00 131.43 68 ALA B CA 1
ATOM 5432 C C . ALA B 1 68 ? 96.748 97.107 162.172 1.00 135.14 68 ALA B C 1
ATOM 5433 O O . ALA B 1 68 ? 97.223 98.214 162.451 1.00 133.57 68 ALA B O 1
ATOM 5435 N N . SER B 1 69 ? 97.517 96.036 161.977 1.00 138.24 69 SER B N 1
ATOM 5436 C CA . SER B 1 69 ? 98.971 96.131 162.059 1.00 136.25 69 SER B CA 1
ATOM 5437 C C . SER B 1 69 ? 99.568 96.761 160.807 1.00 134.72 69 SER B C 1
ATOM 5438 O O . SER B 1 69 ? 100.529 97.537 160.894 1.00 139.63 69 SER B O 1
ATOM 5441 N N . SER B 1 70 ? 99.027 96.417 159.635 1.00 125.89 70 SER B N 1
ATOM 5442 C CA . SER B 1 70 ? 99.589 96.914 158.384 1.00 127.59 70 SER B CA 1
ATOM 5443 C C . SER B 1 70 ? 99.433 98.424 158.258 1.00 129.54 70 SER B C 1
ATOM 5444 O O . SER B 1 70 ? 100.322 99.096 157.730 1.00 130.34 70 SER B O 1
ATOM 5447 N N . MET B 1 71 ? 98.316 98.980 158.734 1.00 131.59 71 MET B N 1
ATOM 5448 C CA . MET B 1 71 ? 98.152 100.431 158.694 1.00 129.26 71 MET B CA 1
ATOM 5449 C C . MET B 1 71 ? 99.175 101.128 159.582 1.00 129.20 71 MET B C 1
ATOM 5450 O O . MET B 1 71 ? 99.742 102.159 159.198 1.00 131.57 71 MET B O 1
ATOM 5455 N N . TRP B 1 72 ? 99.414 100.588 160.779 1.00 121.23 72 TRP B N 1
ATOM 5456 C CA . TRP B 1 72 ? 100.414 101.174 161.666 1.00 123.03 72 TRP B CA 1
ATOM 5457 C C . TRP B 1 72 ? 101.803 101.102 161.046 1.00 120.16 72 TRP B C 1
ATOM 5458 O O . TRP B 1 72 ? 102.566 102.075 161.093 1.00 122.73 72 TRP B O 1
ATOM 5469 N N . LEU B 1 73 ? 102.143 99.955 160.452 1.00 113.91 73 LEU B N 1
ATOM 5470 C CA . LEU B 1 73 ? 103.439 99.822 159.794 1.00 112.58 73 LEU B CA 1
ATOM 5471 C C . LEU B 1 73 ? 103.555 100.768 158.605 1.00 113.94 73 LEU B C 1
ATOM 5472 O O . LEU B 1 73 ? 104.631 101.312 158.339 1.00 118.90 73 LEU B O 1
ATOM 5477 N N . TYR B 1 74 ? 102.458 100.969 157.873 1.00 107.93 74 TYR B N 1
ATOM 5478 C CA . TYR B 1 74 ? 102.464 101.888 156.740 1.00 106.60 74 TYR B CA 1
ATOM 5479 C C . TYR B 1 74 ? 102.685 103.323 157.196 1.00 106.55 74 TYR B C 1
ATOM 5480 O O . TYR B 1 74 ? 103.456 104.066 156.578 1.00 108.22 74 TYR B O 1
ATOM 5489 N N . ARG B 1 75 ? 102.009 103.732 158.271 1.00 109.41 75 ARG B N 1
ATOM 5490 C CA . ARG B 1 75 ? 102.181 105.089 158.778 1.00 110.96 75 ARG B CA 1
ATOM 5491 C C . ARG B 1 75 ? 103.585 105.302 159.330 1.00 111.18 75 ARG B C 1
ATOM 5492 O O . ARG B 1 75 ? 104.168 106.379 159.155 1.00 112.50 75 ARG B O 1
ATOM 5500 N N . ARG B 1 76 ? 104.145 104.294 160.003 1.00 118.78 76 ARG B N 1
ATOM 5501 C CA . ARG B 1 76 ? 105.516 104.413 160.492 1.00 116.24 76 ARG B CA 1
ATOM 5502 C C . ARG B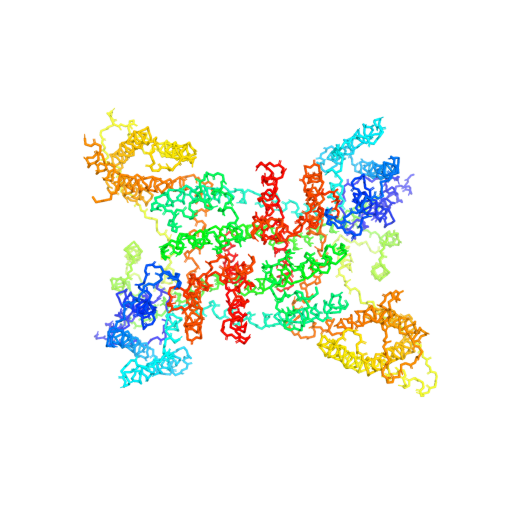 1 76 ? 106.519 104.458 159.343 1.00 116.33 76 ARG B C 1
ATOM 5503 O O . ARG B 1 76 ? 107.475 105.240 159.377 1.00 113.60 76 ARG B O 1
ATOM 5511 N N . TYR B 1 77 ? 106.316 103.627 158.318 1.00 104.20 77 TYR B N 1
ATOM 5512 C CA . TYR B 1 77 ? 107.295 103.510 157.241 1.00 101.99 77 TYR B CA 1
ATOM 5513 C C . TYR B 1 77 ? 107.314 104.749 156.356 1.00 102.24 77 TYR B C 1
ATOM 5514 O O . TYR B 1 77 ? 108.387 105.213 155.954 1.00 106.06 77 TYR B O 1
ATOM 5523 N N . TYR B 1 78 ? 106.145 105.298 156.037 1.00 97.92 78 TYR B N 1
ATOM 5524 C CA . TYR B 1 78 ? 106.065 106.503 155.225 1.00 97.21 78 TYR B CA 1
ATOM 5525 C C . TYR B 1 78 ? 106.155 107.777 156.050 1.00 101.99 78 TYR B C 1
ATOM 5526 O O . TYR B 1 78 ? 105.982 108.870 155.500 1.00 103.49 78 TYR B O 1
ATOM 5535 N N . SER B 1 79 ? 106.411 107.662 157.351 1.00 108.70 79 SER B N 1
ATOM 5536 C CA . SER B 1 79 ? 106.644 108.835 158.177 1.00 105.78 79 SER B CA 1
ATOM 5537 C C . SER B 1 79 ? 107.861 109.602 157.669 1.00 102.19 79 SER B C 1
ATOM 5538 O O . SER B 1 79 ? 108.694 109.079 156.923 1.00 108.94 79 SER B O 1
ATOM 5541 N N . ASN B 1 80 ? 107.958 110.867 158.082 1.00 107.66 80 ASN B N 1
ATOM 5542 C CA . ASN B 1 80 ? 109.080 111.693 157.650 1.00 109.09 80 ASN B CA 1
ATOM 5543 C C . ASN B 1 80 ? 110.404 111.135 158.160 1.00 110.11 80 ASN B C 1
ATOM 5544 O O . ASN B 1 80 ? 111.410 111.150 157.441 1.00 112.30 80 ASN B O 1
ATOM 5549 N N . VAL B 1 81 ? 110.416 110.625 159.394 1.00 104.68 81 VAL B N 1
ATOM 5550 C CA . VAL B 1 81 ? 111.657 110.146 159.999 1.00 103.40 81 VAL B CA 1
ATOM 5551 C C . VAL B 1 81 ? 112.237 108.992 159.192 1.00 105.32 81 VAL B C 1
ATOM 5552 O O . VAL B 1 81 ? 113.434 108.966 158.885 1.00 109.29 81 VAL B O 1
ATOM 5556 N N . CYS B 1 82 ? 111.397 108.016 158.838 1.00 102.81 82 CYS B N 1
ATOM 5557 C CA . CYS B 1 82 ? 111.889 106.845 158.118 1.00 92.75 82 CYS B CA 1
ATOM 5558 C C . CYS B 1 82 ? 112.363 107.208 156.716 1.00 91.28 82 CYS B C 1
ATOM 5559 O O . CYS B 1 82 ? 113.373 106.676 156.242 1.00 105.29 82 CYS B O 1
ATOM 5562 N N . GLN B 1 83 ? 111.649 108.106 156.033 1.00 92.29 83 GLN B N 1
ATOM 5563 C CA . GLN B 1 83 ? 112.078 108.517 154.700 1.00 94.71 83 GLN B CA 1
ATOM 5564 C C . GLN B 1 83 ? 113.402 109.270 154.751 1.00 100.50 83 GLN B C 1
ATOM 5565 O O . GLN B 1 83 ? 114.280 109.050 153.908 1.00 110.68 83 GLN B O 1
ATOM 5571 N N . ARG B 1 84 ? 113.568 110.156 155.738 1.00 100.16 84 ARG B N 1
ATOM 5572 C CA . ARG B 1 84 ? 114.844 110.848 155.894 1.00 99.02 84 ARG B CA 1
ATOM 5573 C C . ARG B 1 84 ? 115.964 109.868 156.219 1.00 102.47 84 ARG B C 1
ATOM 5574 O O . ARG B 1 84 ? 117.082 110.004 155.712 1.00 106.63 84 ARG B O 1
ATOM 5582 N N . THR B 1 85 ? 115.684 108.875 157.068 1.00 86.16 85 THR B N 1
ATOM 5583 C CA . THR B 1 85 ? 116.693 107.871 157.392 1.00 78.46 85 THR B CA 1
ATOM 5584 C C . THR B 1 85 ? 117.096 107.074 156.158 1.00 81.20 85 THR B C 1
ATOM 5585 O O . THR B 1 85 ? 118.284 106.811 155.942 1.00 91.51 85 THR B O 1
ATOM 5589 N N . LEU B 1 86 ? 116.122 106.685 155.332 1.00 87.15 86 LEU B N 1
ATOM 5590 C CA . LEU B 1 86 ? 116.438 105.939 154.117 1.00 85.44 86 LEU B CA 1
ATOM 5591 C C . LEU B 1 86 ? 117.246 106.786 153.141 1.00 86.23 86 LEU B C 1
ATOM 5592 O O . LEU B 1 86 ? 118.206 106.296 152.529 1.00 98.31 86 LEU B O 1
ATOM 5597 N N . SER B 1 87 ? 116.877 108.059 152.983 1.00 88.70 87 SER B N 1
ATOM 5598 C CA . SER B 1 87 ? 117.635 108.943 152.103 1.00 87.82 87 SER B CA 1
ATOM 5599 C C . SER B 1 87 ? 119.061 109.133 152.605 1.00 93.21 87 SER B C 1
ATOM 5600 O O . SER B 1 87 ? 120.013 109.129 151.815 1.00 103.89 87 SER B O 1
ATOM 5603 N N . PHE B 1 88 ? 119.232 109.291 153.920 1.00 88.00 88 PHE B N 1
ATOM 5604 C CA . PHE B 1 88 ? 120.573 109.429 154.474 1.00 88.87 88 PHE B CA 1
ATOM 5605 C C . PHE B 1 88 ? 121.376 108.144 154.313 1.00 91.49 88 PHE B C 1
ATOM 5606 O O . PHE B 1 88 ? 122.589 108.193 154.093 1.00 105.82 88 PHE B O 1
ATOM 5614 N N . THR B 1 89 ? 120.725 106.986 154.437 1.00 77.51 89 THR B N 1
ATOM 5615 C CA . THR B 1 89 ? 121.426 105.724 154.222 1.00 76.32 89 THR B CA 1
ATOM 5616 C C . THR B 1 89 ? 121.892 105.595 152.777 1.00 78.21 89 THR B C 1
ATOM 5617 O O . THR B 1 89 ? 123.011 105.136 152.514 1.00 88.13 89 THR B O 1
ATOM 5621 N N . ILE B 1 90 ? 121.048 106.004 151.826 1.00 78.22 90 ILE B N 1
ATOM 5622 C CA . ILE B 1 90 ? 121.455 106.011 150.422 1.00 73.51 90 ILE B CA 1
ATOM 5623 C C . ILE B 1 90 ? 122.639 106.947 150.215 1.00 83.06 90 ILE B C 1
ATOM 5624 O O . ILE B 1 90 ? 123.617 106.602 149.535 1.00 99.46 90 ILE B O 1
ATOM 5629 N N . PHE B 1 91 ? 122.572 108.143 150.804 1.00 78.81 91 PHE B N 1
ATOM 5630 C CA . PHE B 1 91 ? 123.676 109.088 150.680 1.00 79.41 91 PHE B CA 1
ATOM 5631 C C . PHE B 1 91 ? 124.959 108.511 151.260 1.00 83.61 91 PHE B C 1
ATOM 5632 O O . PHE B 1 91 ? 126.036 108.668 150.679 1.00 86.91 91 PHE B O 1
ATOM 5640 N N . LEU B 1 92 ? 124.865 107.847 152.414 1.00 83.12 92 LEU B N 1
ATOM 5641 C CA . LEU B 1 92 ? 126.047 107.277 153.049 1.00 74.15 92 LEU B CA 1
ATOM 5642 C C . LEU B 1 92 ? 126.643 106.156 152.208 1.00 83.88 92 LEU B C 1
ATOM 5643 O O . LEU B 1 92 ? 127.868 106.064 152.062 1.00 95.31 92 LEU B O 1
ATOM 5648 N N . ILE B 1 93 ? 125.794 105.284 151.656 1.00 78.48 93 ILE B N 1
ATOM 5649 C CA . ILE B 1 93 ? 126.315 104.175 150.864 1.00 75.37 93 ILE B CA 1
ATOM 5650 C C . ILE B 1 93 ? 126.923 104.682 149.562 1.00 81.64 93 ILE B C 1
ATOM 5651 O O . ILE B 1 93 ? 127.848 104.064 149.023 1.00 90.67 93 ILE B O 1
ATOM 5656 N N . LEU B 1 94 ? 126.428 105.805 149.032 1.00 82.78 94 LEU B N 1
ATOM 5657 C CA . LEU B 1 94 ? 127.081 106.392 147.865 1.00 81.04 94 LEU B CA 1
ATOM 5658 C C . LEU B 1 94 ? 128.364 107.127 148.238 1.00 83.88 94 LEU B C 1
ATOM 5659 O O . LEU B 1 94 ? 129.314 107.148 147.448 1.00 93.24 94 LEU B O 1
ATOM 5664 N N . PHE B 1 95 ? 128.411 107.730 149.426 1.00 86.48 95 PHE B N 1
ATOM 5665 C CA . PHE B 1 95 ? 129.567 108.497 149.866 1.00 85.97 95 PHE B CA 1
ATOM 5666 C C . PHE B 1 95 ? 130.708 107.612 150.347 1.00 91.78 95 PHE B C 1
ATOM 5667 O O . PHE B 1 95 ? 131.853 108.074 150.402 1.00 99.85 95 PHE B O 1
ATOM 5675 N N . LEU B 1 96 ? 130.423 106.352 150.685 1.00 88.19 96 LEU B N 1
ATOM 5676 C CA . LEU B 1 96 ? 131.478 105.441 151.118 1.00 84.95 96 LEU B CA 1
ATOM 5677 C C . LEU B 1 96 ? 132.561 105.250 150.065 1.00 89.55 96 LEU B C 1
ATOM 5678 O O . LEU B 1 96 ? 133.686 104.879 150.416 1.00 93.73 96 LEU B O 1
ATOM 5683 N N . ALA B 1 97 ? 132.257 105.497 148.788 1.00 81.91 97 ALA B N 1
ATOM 5684 C CA . ALA B 1 97 ? 133.260 105.339 147.742 1.00 83.99 97 ALA B CA 1
ATOM 5685 C C . ALA B 1 97 ? 134.417 106.316 147.899 1.00 93.11 97 ALA B C 1
ATOM 5686 O O . ALA B 1 97 ? 135.495 106.079 147.344 1.00 97.35 97 ALA B O 1
ATOM 5688 N N . PHE B 1 98 ? 134.215 107.408 148.638 1.00 91.87 98 PHE B N 1
ATOM 5689 C CA . PHE B 1 98 ? 135.282 108.373 148.867 1.00 86.39 98 PHE B CA 1
ATOM 5690 C C . PHE B 1 98 ? 136.319 107.879 149.867 1.00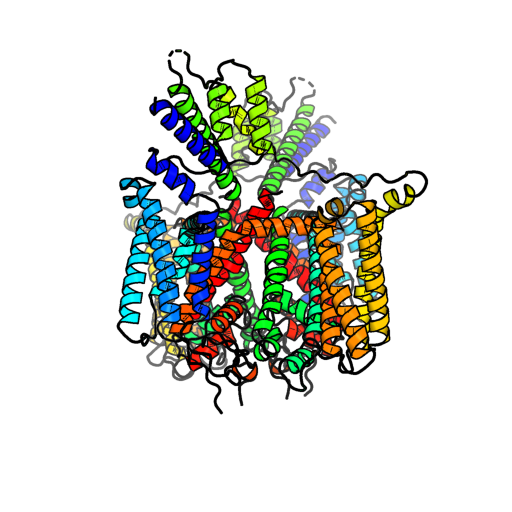 89.85 98 PHE B C 1
ATOM 5691 O O . PHE B 1 98 ? 137.429 108.420 149.903 1.00 95.02 98 PHE B O 1
ATOM 5699 N N . ILE B 1 99 ? 135.990 106.873 150.678 1.00 91.58 99 ILE B N 1
ATOM 5700 C CA . ILE B 1 99 ? 136.913 106.395 151.703 1.00 83.10 99 ILE B CA 1
ATOM 5701 C C . ILE B 1 99 ? 137.181 104.901 151.560 1.00 87.90 99 ILE B C 1
ATOM 5702 O O . ILE B 1 99 ? 137.531 104.230 152.537 1.00 98.90 99 ILE B O 1
ATOM 5707 N N . GLU B 1 100 ? 137.033 104.368 150.350 1.00 98.55 100 GLU B N 1
ATOM 5708 C CA . GLU B 1 100 ? 137.309 102.958 150.106 1.00 101.91 100 GLU B CA 1
ATOM 5709 C C . GLU B 1 100 ? 138.819 102.751 149.987 1.00 105.50 100 GLU B C 1
ATOM 5710 O O . GLU B 1 100 ? 139.617 103.621 150.346 1.00 112.36 100 GLU B O 1
ATOM 5716 N N . THR B 1 101 ? 139.228 101.578 149.497 1.00 107.65 101 THR B N 1
ATOM 5717 C CA . THR B 1 101 ? 140.655 101.268 149.412 1.00 110.30 101 THR B CA 1
ATOM 5718 C C . THR B 1 101 ? 141.418 102.285 148.570 1.00 114.55 101 THR B C 1
ATOM 5719 O O . THR B 1 101 ? 142.472 102.762 149.026 1.00 112.37 101 THR B O 1
ATOM 5723 N N . PRO B 1 102 ? 140.967 102.671 147.360 1.00 108.07 102 PRO B N 1
ATOM 5724 C CA . PRO B 1 102 ? 141.568 103.848 146.717 1.00 104.42 102 PRO B CA 1
ATOM 5725 C C . PRO B 1 102 ? 141.105 105.123 147.401 1.00 107.03 102 PRO B C 1
ATOM 5726 O O . PRO B 1 102 ? 140.270 105.857 146.862 1.00 105.73 102 PRO B O 1
ATOM 5730 N N . SER B 1 103 ? 141.636 105.387 148.593 1.00 97.54 103 SER B N 1
ATOM 5731 C CA . SER B 1 103 ? 141.103 106.445 149.441 1.00 93.38 103 SER B CA 1
ATOM 5732 C C . SER B 1 103 ? 141.299 107.811 148.796 1.00 91.64 103 SER B C 1
ATOM 5733 O O . SER B 1 103 ? 142.393 108.143 148.331 1.00 94.81 103 SER B O 1
ATOM 5736 N N . SER B 1 104 ? 140.230 108.601 148.772 1.00 93.69 104 SER B N 1
ATOM 5737 C CA . SER B 1 104 ? 140.269 109.975 148.274 1.00 90.66 104 SER B CA 1
ATOM 5738 C C . SER B 1 104 ? 140.493 110.973 149.406 1.00 94.47 104 SER B C 1
ATOM 5739 O O . SER B 1 104 ? 139.751 111.940 149.565 1.00 99.97 104 SER B O 1
ATOM 5742 N N . LEU B 1 105 ? 141.531 110.740 150.208 1.00 98.98 105 LEU B N 1
ATOM 5743 C CA . LEU B 1 105 ? 141.807 111.602 151.350 1.00 99.96 105 LEU B CA 1
ATOM 5744 C C . LEU B 1 105 ? 143.185 112.237 151.234 1.00 98.24 105 LEU B C 1
ATOM 5745 O O . LEU B 1 105 ? 143.956 112.246 152.199 1.00 103.17 105 LEU B O 1
ATOM 5750 N N . THR B 1 106 ? 143.507 112.762 150.055 1.00 89.70 106 THR B N 1
ATOM 5751 C CA . THR B 1 106 ? 144.745 113.489 149.831 1.00 94.08 106 THR B CA 1
ATOM 5752 C C . THR B 1 106 ? 144.433 114.932 149.463 1.00 102.18 106 THR B C 1
ATOM 5753 O O . THR B 1 106 ? 143.408 115.223 148.839 1.00 105.21 106 THR B O 1
ATOM 5757 N N . SER B 1 107 ? 145.327 115.838 149.864 1.00 95.23 107 SER B N 1
ATOM 5758 C CA . SER B 1 107 ? 145.101 117.258 149.615 1.00 92.40 107 SER B CA 1
ATOM 5759 C C . SER B 1 107 ? 145.117 117.572 148.124 1.00 90.67 107 SER B C 1
ATOM 5760 O O . SER B 1 107 ? 144.317 118.385 147.647 1.00 101.32 107 SER B O 1
ATOM 5763 N N . THR B 1 108 ? 146.014 116.939 147.375 1.00 85.09 108 THR B N 1
ATOM 5764 C CA . THR B 1 108 ? 146.167 117.189 145.951 1.00 87.66 108 THR B CA 1
ATOM 5765 C C . THR B 1 108 ? 145.921 115.910 145.162 1.00 92.15 108 THR B C 1
ATOM 5766 O O . THR B 1 108 ? 146.052 114.798 145.681 1.00 99.40 108 THR B O 1
ATOM 5770 N N . ALA B 1 109 ? 145.559 116.084 143.894 1.00 85.05 109 ALA B N 1
ATOM 5771 C CA . ALA B 1 109 ? 145.330 114.967 142.988 1.00 85.58 109 ALA B CA 1
ATOM 5772 C C . ALA B 1 109 ? 146.460 114.775 141.987 1.00 90.64 109 ALA B C 1
ATOM 5773 O O . ALA B 1 109 ? 146.426 113.811 141.216 1.00 88.11 109 ALA B O 1
ATOM 5775 N N . ASP B 1 110 ? 147.449 115.667 141.973 1.00 103.44 110 ASP B N 1
ATOM 5776 C CA . ASP B 1 110 ? 148.591 115.507 141.083 1.00 98.25 110 ASP B CA 1
ATOM 5777 C C . ASP B 1 110 ? 149.376 114.255 141.449 1.00 100.62 110 ASP B C 1
ATOM 5778 O O . ASP B 1 110 ? 149.725 114.046 142.614 1.00 108.36 110 ASP B O 1
ATOM 5783 N N . VAL B 1 111 ? 149.666 113.426 140.444 1.00 96.21 111 VAL B N 1
ATOM 5784 C CA . VAL B 1 111 ? 150.436 112.211 140.682 1.00 95.54 111 VAL B CA 1
ATOM 5785 C C . VAL B 1 111 ? 151.856 112.526 141.131 1.00 100.88 111 VAL B C 1
ATOM 5786 O O . VAL B 1 111 ? 152.496 111.696 141.787 1.00 101.76 111 VAL B O 1
ATOM 5790 N N . ARG B 1 112 ? 152.365 113.715 140.803 1.00 98.67 112 ARG B N 1
ATOM 5791 C CA . ARG B 1 112 ? 153.719 114.076 141.208 1.00 96.43 112 ARG B CA 1
ATOM 5792 C C . ARG B 1 112 ? 153.793 114.390 142.698 1.00 100.38 112 ARG B C 1
ATOM 5793 O O . ARG B 1 112 ? 154.778 114.045 143.361 1.00 99.95 112 ARG B O 1
ATOM 5801 N N . TYR B 1 113 ? 152.767 115.042 143.242 1.00 111.12 113 TYR B N 1
ATOM 5802 C CA . TYR B 1 113 ? 152.810 115.557 144.603 1.00 108.94 113 TYR B CA 1
ATOM 5803 C C . TYR B 1 113 ? 151.876 114.833 145.563 1.00 107.91 113 TYR B C 1
ATOM 5804 O O . TYR B 1 113 ? 151.833 115.191 146.745 1.00 112.35 113 TYR B O 1
ATOM 5813 N N . ARG B 1 114 ? 151.127 113.835 145.101 1.00 97.07 114 ARG B N 1
ATOM 5814 C CA . ARG B 1 114 ? 150.140 113.193 145.960 1.00 95.72 114 ARG B CA 1
ATOM 5815 C C . ARG B 1 114 ? 150.829 112.345 147.022 1.00 106.72 114 ARG B C 1
ATOM 5816 O O . ARG B 1 114 ? 151.695 111.522 146.712 1.00 109.48 114 ARG B O 1
ATOM 5824 N N . ALA B 1 115 ? 150.441 112.550 148.277 1.00 107.71 115 ALA B N 1
ATOM 5825 C CA . ALA B 1 115 ? 150.940 111.737 149.371 1.00 103.01 115 ALA B CA 1
ATOM 5826 C C . ALA B 1 115 ? 150.156 110.429 149.455 1.00 107.19 115 ALA B C 1
ATOM 5827 O O . ALA B 1 115 ? 149.135 110.239 148.789 1.00 110.65 115 ALA B O 1
ATOM 5829 N N . ALA B 1 116 ? 150.649 109.519 150.282 1.00 114.05 116 ALA B N 1
ATOM 5830 C CA . ALA B 1 116 ? 149.982 108.235 150.458 1.00 115.20 116 ALA B CA 1
ATOM 5831 C C . ALA B 1 116 ? 148.647 108.446 151.158 1.00 115.73 116 ALA B C 1
ATOM 5832 O O . ALA B 1 116 ? 148.620 109.003 152.264 1.00 112.88 116 ALA B O 1
ATOM 5834 N N . PRO B 1 117 ? 147.529 108.034 150.566 1.00 107.34 117 PRO B N 1
ATOM 5835 C CA . PRO B 1 117 ? 146.236 108.207 151.235 1.00 100.80 117 PRO B CA 1
ATOM 5836 C C . PRO B 1 117 ? 146.117 107.329 152.469 1.00 107.62 117 PRO B C 1
ATOM 5837 O O . PRO B 1 117 ? 146.740 106.270 152.574 1.00 113.50 117 PRO B O 1
ATOM 5841 N N . TRP B 1 118 ? 145.300 107.790 153.414 1.00 116.87 118 TRP B N 1
ATOM 5842 C CA . TRP B 1 118 ? 145.023 107.025 154.624 1.00 117.33 118 TRP B CA 1
ATOM 5843 C C . TRP B 1 118 ? 144.198 105.798 154.259 1.00 117.93 118 TRP B C 1
ATOM 5844 O O . TRP B 1 118 ? 143.031 105.919 153.873 1.00 118.20 118 TRP B O 1
ATOM 5855 N N . GLU B 1 119 ? 144.798 104.620 154.370 1.00 123.08 119 GLU B N 1
ATOM 5856 C CA . GLU B 1 119 ? 144.091 103.389 154.051 1.00 120.73 119 GLU B CA 1
ATOM 5857 C C . GLU B 1 119 ? 143.246 102.954 155.241 1.00 125.97 119 GLU B C 1
ATOM 5858 O O . GLU B 1 119 ? 143.802 102.663 156.307 1.00 129.63 119 GLU B O 1
ATOM 5864 N N . PRO B 1 120 ? 141.919 102.904 155.112 1.00 120.14 120 PRO B N 1
ATOM 5865 C CA . PRO B 1 120 ? 141.095 102.486 156.242 1.00 117.82 120 PRO B CA 1
ATOM 5866 C C . PRO B 1 120 ? 141.309 101.015 156.542 1.00 114.04 120 PRO B C 1
ATOM 5867 O O . PRO B 1 120 ? 141.646 100.227 155.641 1.00 112.67 120 PRO B O 1
ATOM 5871 N N . PRO B 1 121 ? 141.137 100.596 157.794 1.00 111.90 121 PRO B N 1
ATOM 5872 C CA . PRO B 1 121 ? 141.251 99.168 158.107 1.00 111.54 121 PRO B CA 1
ATOM 5873 C C . PRO B 1 121 ? 140.172 98.363 157.398 1.00 120.32 121 PRO B C 1
ATOM 5874 O O . PRO B 1 121 ? 139.200 98.895 156.858 1.00 124.31 121 PRO B O 1
ATOM 5878 N N . CYS B 1 122 ? 140.362 97.042 157.408 1.00 121.32 122 CYS B N 1
ATOM 5879 C CA . CYS B 1 122 ? 139.533 96.170 156.583 1.00 122.06 122 CYS B CA 1
ATOM 5880 C C . CYS B 1 122 ? 138.072 96.203 157.018 1.00 119.02 122 CYS B C 1
ATOM 5881 O O . CYS B 1 122 ? 137.166 96.188 156.177 1.00 119.28 122 CYS B O 1
ATOM 5884 N N . GLY B 1 123 ? 137.822 96.243 158.328 1.00 106.30 123 GLY B N 1
ATOM 5885 C CA . GLY B 1 123 ? 136.464 96.108 158.826 1.00 106.29 123 GLY B CA 1
ATOM 5886 C C . GLY B 1 123 ? 135.595 97.346 158.742 1.00 107.67 123 GLY B C 1
ATOM 5887 O O . GLY B 1 123 ? 134.370 97.221 158.794 1.00 115.19 123 GLY B O 1
ATOM 5888 N N . LEU B 1 124 ? 136.186 98.533 158.594 1.00 100.91 124 LEU B N 1
ATOM 5889 C CA . LEU B 1 124 ? 135.434 99.765 158.829 1.00 104.83 124 LEU B CA 1
ATOM 5890 C C . LEU B 1 124 ? 134.377 100.000 157.751 1.00 110.70 124 LEU B C 1
ATOM 5891 O O . LEU B 1 124 ? 133.169 100.031 158.036 1.00 113.04 124 LEU B O 1
ATOM 5896 N N . THR B 1 125 ? 134.814 100.191 156.504 1.00 109.84 125 THR B N 1
ATOM 5897 C CA . THR B 1 125 ? 133.869 100.456 155.428 1.00 105.22 125 THR B CA 1
ATOM 5898 C C . THR B 1 125 ? 133.030 99.236 155.077 1.00 105.15 125 THR B C 1
ATOM 5899 O O . THR B 1 125 ? 131.912 99.397 154.578 1.00 111.74 125 THR B O 1
ATOM 5903 N N . GLU B 1 126 ? 133.466 98.041 155.474 1.00 111.76 126 GLU B N 1
ATOM 5904 C CA . GLU B 1 126 ? 132.624 96.862 155.313 1.00 111.42 126 GLU B CA 1
ATOM 5905 C C . GLU B 1 126 ? 131.502 96.839 156.341 1.00 114.82 126 GLU B C 1
ATOM 5906 O O . GLU B 1 126 ? 130.370 96.478 156.009 1.00 119.17 126 GLU B O 1
ATOM 5912 N N . SER B 1 127 ? 131.781 97.240 157.581 1.00 98.55 127 SER B N 1
ATOM 5913 C CA . SER B 1 127 ? 130.722 97.284 158.580 1.00 94.58 127 SER B CA 1
ATOM 5914 C C . SER B 1 127 ? 129.727 98.390 158.255 1.00 99.24 127 SER B C 1
ATOM 5915 O O . SER B 1 127 ? 128.512 98.202 158.394 1.00 111.32 127 SER B O 1
ATOM 5918 N N . VAL B 1 128 ? 130.222 99.551 157.819 1.00 89.81 128 VAL B N 1
ATOM 5919 C CA . VAL B 1 128 ? 129.309 100.622 157.424 1.00 92.30 128 VAL B CA 1
ATOM 5920 C C . VAL B 1 128 ? 128.447 100.182 156.243 1.00 96.23 128 VAL B C 1
ATOM 5921 O O . VAL B 1 128 ? 127.226 100.410 156.222 1.00 103.29 128 VAL B O 1
ATOM 5925 N N . GLU B 1 129 ? 129.058 99.524 155.249 1.00 100.39 129 GLU B N 1
ATOM 5926 C CA . GLU B 1 129 ? 128.293 99.071 154.094 1.00 92.47 129 GLU B CA 1
ATOM 5927 C C . GLU B 1 129 ? 127.280 97.999 154.477 1.00 96.52 129 GLU B C 1
ATOM 5928 O O . GLU B 1 129 ? 126.171 97.972 153.936 1.00 100.88 129 GLU B O 1
ATOM 5934 N N . VAL B 1 130 ? 127.636 97.100 155.400 1.00 90.93 130 VAL B N 1
ATOM 5935 C CA . VAL B 1 130 ? 126.685 96.065 155.789 1.00 88.04 130 VAL B CA 1
ATOM 5936 C C . VAL B 1 130 ? 125.545 96.664 156.601 1.00 93.16 130 VAL B C 1
ATOM 5937 O O . VAL B 1 130 ? 124.407 96.194 156.515 1.00 106.42 130 VAL B O 1
ATOM 5941 N N . LEU B 1 131 ? 125.812 97.713 157.387 1.00 91.99 131 LEU B N 1
ATOM 5942 C CA . LEU B 1 131 ? 124.720 98.410 158.060 1.00 86.73 131 LEU B CA 1
ATOM 5943 C C . LEU B 1 131 ? 123.777 99.048 157.048 1.00 90.43 131 LEU B C 1
ATOM 5944 O O . LEU B 1 131 ? 122.548 98.953 157.181 1.00 98.79 131 LEU B O 1
ATOM 5949 N N . CYS B 1 132 ? 124.336 99.692 156.020 1.00 88.72 132 CYS B N 1
ATOM 5950 C CA . CYS B 1 132 ? 123.494 100.289 154.986 1.00 83.52 132 CYS B CA 1
ATOM 5951 C C . CYS B 1 132 ? 122.686 99.226 154.248 1.00 85.73 132 CYS B C 1
ATOM 5952 O O . CYS B 1 132 ? 121.501 99.424 153.954 1.00 92.78 132 CYS B O 1
ATOM 5955 N N . LEU B 1 133 ? 123.313 98.088 153.943 1.00 87.49 133 LEU B N 1
ATOM 5956 C CA . LEU B 1 133 ? 122.611 97.010 153.255 1.00 85.86 133 LEU B CA 1
ATOM 5957 C C . LEU B 1 133 ? 121.531 96.384 154.127 1.00 84.81 133 LEU B C 1
ATOM 5958 O O . LEU B 1 133 ? 120.486 95.984 153.611 1.00 94.56 133 LEU B O 1
ATOM 5963 N N . LEU B 1 134 ? 121.754 96.287 155.439 1.00 75.04 134 LEU B N 1
ATOM 5964 C CA . LEU B 1 134 ? 120.700 95.806 156.326 1.00 75.89 134 LEU B CA 1
ATOM 5965 C C . LEU B 1 134 ? 119.541 96.792 156.395 1.00 88.10 134 LEU B C 1
ATOM 5966 O O . LEU B 1 134 ? 118.375 96.383 156.448 1.00 92.50 134 LEU B O 1
ATOM 5971 N N . VAL B 1 135 ? 119.840 98.093 156.395 1.00 81.59 135 VAL B N 1
ATOM 5972 C CA . VAL B 1 135 ? 118.775 99.092 156.336 1.00 71.91 135 VAL B CA 1
ATOM 5973 C C . VAL B 1 135 ? 117.969 98.935 155.052 1.00 74.98 135 VAL B C 1
ATOM 5974 O O . VAL B 1 135 ? 116.731 98.975 155.064 1.00 80.26 135 VAL B O 1
ATOM 5978 N N . PHE B 1 136 ? 118.659 98.746 153.925 1.00 84.77 136 PHE B N 1
ATOM 5979 C CA . PHE B 1 136 ? 117.969 98.558 152.652 1.00 76.23 136 PHE B CA 1
ATOM 5980 C C . PHE B 1 136 ? 117.159 97.266 152.632 1.00 78.78 136 PHE B C 1
ATOM 5981 O O . PHE B 1 136 ? 116.071 97.221 152.048 1.00 90.64 136 PHE B O 1
ATOM 5989 N N . ALA B 1 137 ? 117.674 96.204 153.253 1.00 79.64 137 ALA B N 1
ATOM 5990 C CA . ALA B 1 137 ? 116.921 94.957 153.342 1.00 79.32 137 ALA B CA 1
ATOM 5991 C C . ALA B 1 137 ? 115.663 95.130 154.181 1.00 84.71 137 ALA B C 1
ATOM 5992 O O . ALA B 1 137 ? 114.603 94.593 153.839 1.00 90.62 137 ALA B O 1
ATOM 5994 N N . ALA B 1 138 ? 115.761 95.870 155.288 1.00 82.27 138 ALA B N 1
ATOM 5995 C CA . ALA B 1 138 ? 114.574 96.164 156.084 1.00 81.11 138 ALA B CA 1
ATOM 5996 C C . ALA B 1 138 ? 113.563 96.969 155.278 1.00 80.99 138 ALA B C 1
ATOM 5997 O O . ALA B 1 138 ? 112.356 96.700 155.333 1.00 94.61 138 ALA B O 1
ATOM 5999 N N . ASP B 1 139 ? 114.040 97.957 154.517 1.00 79.81 139 ASP B N 1
ATOM 6000 C CA . ASP B 1 139 ? 113.145 98.746 153.675 1.00 81.49 139 ASP B CA 1
ATOM 6001 C C . ASP B 1 139 ? 112.458 97.876 152.630 1.00 83.27 139 ASP B C 1
ATOM 6002 O O . ASP B 1 139 ? 111.254 98.017 152.386 1.00 87.06 139 ASP B O 1
ATOM 6007 N N . LEU B 1 140 ? 113.209 96.968 152.003 1.00 94.58 140 LEU B N 1
ATOM 6008 C CA . LEU B 1 140 ? 112.630 96.085 150.996 1.00 95.41 140 LEU B CA 1
ATOM 6009 C C . LEU B 1 140 ? 111.608 95.137 151.610 1.00 91.75 140 LEU B C 1
ATOM 6010 O O . LEU B 1 140 ? 110.556 94.882 151.015 1.00 97.22 140 LEU B O 1
ATOM 6015 N N . SER B 1 141 ? 111.906 94.591 152.792 1.00 83.80 141 SER B N 1
ATOM 6016 C CA . SER B 1 141 ? 110.950 93.713 153.458 1.00 84.55 141 SER B CA 1
ATOM 6017 C C . SER B 1 141 ? 109.677 94.465 153.825 1.00 96.86 141 SER B C 1
ATOM 6018 O O . SER B 1 141 ? 108.569 93.935 153.677 1.00 102.66 141 SER B O 1
ATOM 6021 N N . VAL B 1 142 ? 109.812 95.706 154.299 1.00 93.45 142 VAL B N 1
ATOM 6022 C CA . VAL B 1 142 ? 108.634 96.509 154.613 1.00 86.97 142 VAL B CA 1
ATOM 6023 C C . VAL B 1 142 ? 107.821 96.783 153.354 1.00 93.88 142 VAL B C 1
ATOM 6024 O O . VAL B 1 142 ? 106.586 96.703 153.366 1.00 95.75 142 VAL B O 1
ATOM 6028 N N . LYS B 1 143 ? 108.495 97.115 152.250 1.00 90.46 143 LYS B N 1
ATOM 6029 C CA . LYS B 1 143 ? 107.788 97.360 150.996 1.00 85.18 143 LYS B CA 1
ATOM 6030 C C . LYS B 1 143 ? 107.075 96.108 150.497 1.00 88.89 143 LYS B C 1
ATOM 6031 O O . LYS B 1 143 ? 105.962 96.190 149.964 1.00 95.71 143 LYS B O 1
ATOM 6037 N N . GLY B 1 144 ? 107.699 94.940 150.658 1.00 99.12 144 GLY B N 1
ATOM 6038 C CA . GLY B 1 144 ? 107.063 93.698 150.256 1.00 97.96 144 GLY B CA 1
ATOM 6039 C C . GLY B 1 144 ? 105.964 93.232 151.186 1.00 99.93 144 GLY B C 1
ATOM 6040 O O . GLY B 1 144 ? 105.121 92.428 150.776 1.00 104.40 144 GLY B O 1
ATOM 6041 N N . TYR B 1 145 ? 105.957 93.710 152.429 1.00 98.33 145 TYR B N 1
ATOM 6042 C CA . TYR B 1 145 ? 104.899 93.346 153.363 1.00 100.34 145 TYR B CA 1
ATOM 6043 C C . TYR B 1 145 ? 103.693 94.269 153.246 1.00 105.09 145 TYR B C 1
ATOM 6044 O O . TYR B 1 145 ? 102.550 93.799 153.256 1.00 108.46 145 TYR B O 1
ATOM 6053 N N . LEU B 1 146 ? 103.930 95.580 153.148 1.00 106.21 146 LEU B N 1
ATOM 6054 C CA . LEU B 1 146 ? 102.832 96.531 153.008 1.00 101.74 146 LEU B CA 1
ATOM 6055 C C . LEU B 1 146 ? 102.042 96.277 151.731 1.00 108.02 146 LEU B C 1
ATOM 6056 O O . LEU B 1 146 ? 100.806 96.320 151.737 1.00 111.69 146 LEU B O 1
ATOM 6061 N N . PHE B 1 147 ? 102.733 96.019 150.628 1.00 114.26 147 PHE B N 1
ATOM 6062 C CA . PHE B 1 147 ? 102.074 95.642 149.389 1.00 110.91 147 PHE B CA 1
ATOM 6063 C C . PHE B 1 147 ? 101.930 94.126 149.315 1.00 115.13 147 PHE B C 1
ATOM 6064 O O . PHE B 1 147 ? 102.565 93.379 150.064 1.00 116.36 147 PHE B O 1
ATOM 6072 N N . GLY B 1 148 ? 101.073 93.677 148.403 1.00 134.29 148 GLY B N 1
ATOM 6073 C CA . GLY B 1 148 ? 100.812 92.257 148.282 1.00 136.20 148 GLY B CA 1
ATOM 6074 C C . GLY B 1 148 ? 102.027 91.489 147.798 1.00 138.37 148 GLY B C 1
ATOM 6075 O O . GLY B 1 148 ? 102.912 92.024 147.132 1.00 139.11 148 GLY B O 1
ATOM 6076 N N . TRP B 1 149 ? 102.066 90.202 148.154 1.00 142.74 149 TRP B N 1
ATOM 6077 C CA . TRP B 1 149 ? 103.111 89.326 147.635 1.00 142.44 149 TRP B CA 1
ATOM 6078 C C . TRP B 1 149 ? 103.006 89.185 146.122 1.00 144.34 149 TRP B C 1
ATOM 6079 O O . TRP B 1 149 ? 104.024 89.112 145.425 1.00 143.24 149 TRP B O 1
ATOM 6090 N N . ALA B 1 150 ? 101.779 89.142 145.597 1.00 134.55 150 ALA B N 1
ATOM 6091 C CA . ALA B 1 150 ? 101.595 89.121 144.150 1.00 132.34 150 ALA B CA 1
ATOM 6092 C C . ALA B 1 150 ? 102.124 90.398 143.511 1.00 134.05 150 ALA B C 1
ATOM 6093 O O . ALA B 1 150 ? 102.735 90.357 142.437 1.00 138.33 150 ALA B O 1
ATOM 6095 N N . HIS B 1 151 ? 101.891 91.546 144.154 1.00 131.00 151 HIS B N 1
ATOM 6096 C CA . HIS B 1 151 ? 102.442 92.799 143.650 1.00 131.74 151 HIS B CA 1
ATOM 6097 C C . HIS B 1 151 ? 103.965 92.779 143.671 1.00 133.56 151 HIS B C 1
ATOM 6098 O O . HIS B 1 151 ? 104.612 93.265 142.737 1.00 134.61 151 HIS B O 1
ATOM 6105 N N . PHE B 1 152 ? 104.555 92.225 144.734 1.00 125.08 152 PHE B N 1
ATOM 6106 C CA . PHE B 1 152 ? 106.009 92.111 144.800 1.00 122.41 152 PHE B CA 1
ATOM 6107 C C . PHE B 1 152 ? 106.541 91.227 143.679 1.00 125.89 152 PHE B C 1
ATOM 6108 O O . PHE B 1 152 ? 107.555 91.551 143.049 1.00 123.98 152 PHE B O 1
ATOM 6116 N N . GLN B 1 153 ? 105.873 90.100 143.423 1.00 137.18 153 GLN B N 1
ATOM 6117 C CA . GLN B 1 153 ? 106.297 89.208 142.348 1.00 135.54 153 GLN B CA 1
ATOM 6118 C C . GLN B 1 153 ? 106.180 89.885 140.988 1.00 134.98 153 GLN B C 1
ATOM 6119 O O . GLN B 1 153 ? 107.075 89.757 140.143 1.00 134.44 153 GLN B O 1
ATOM 6125 N N . LYS B 1 154 ? 105.085 90.611 140.757 1.00 128.34 154 LYS B N 1
ATOM 6126 C CA . LYS B 1 154 ? 104.858 91.256 139.470 1.00 124.02 154 LYS B CA 1
ATOM 6127 C C . LYS B 1 154 ? 105.704 92.507 139.274 1.00 126.52 154 LYS B C 1
ATOM 6128 O O . LYS B 1 154 ? 105.979 92.878 138.128 1.00 127.25 154 LYS B O 1
ATOM 6134 N N . ASN B 1 155 ? 106.133 93.156 140.353 1.00 117.95 155 ASN B N 1
ATOM 6135 C CA . ASN B 1 155 ? 106.888 94.398 140.243 1.00 115.37 155 ASN B CA 1
ATOM 6136 C C . ASN B 1 155 ? 108.334 94.078 139.885 1.00 115.02 155 ASN B C 1
ATOM 6137 O O . ASN B 1 155 ? 109.038 93.412 140.652 1.00 114.85 155 ASN B O 1
ATOM 6142 N N . LEU B 1 156 ? 108.776 94.554 138.719 1.00 119.17 156 LEU B N 1
ATOM 6143 C CA . LEU B 1 156 ? 110.150 94.308 138.298 1.00 113.21 156 LEU B CA 1
ATOM 6144 C C . LEU B 1 156 ? 111.143 95.124 139.112 1.00 117.88 156 LEU B C 1
ATOM 6145 O O . LEU B 1 156 ? 112.281 94.686 139.313 1.00 122.52 156 LEU B O 1
ATOM 6150 N N . TRP B 1 157 ? 110.744 96.309 139.579 1.00 109.62 157 TRP B N 1
ATOM 6151 C CA . TRP B 1 157 ? 111.650 97.124 140.382 1.00 101.65 157 TRP B CA 1
ATOM 6152 C C . TRP B 1 157 ? 111.964 96.462 141.718 1.00 101.78 157 TRP B C 1
ATOM 6153 O O . TRP B 1 157 ? 113.115 96.474 142.165 1.00 111.20 157 TRP B O 1
ATOM 6164 N N . LEU B 1 158 ? 110.962 95.862 142.363 1.00 102.25 158 LEU B N 1
ATOM 6165 C CA . LEU B 1 158 ? 111.215 95.183 143.631 1.00 102.87 158 LEU B CA 1
ATOM 6166 C C . LEU B 1 158 ? 112.018 93.902 143.431 1.00 104.96 158 LEU B C 1
ATOM 6167 O O . LEU B 1 158 ? 112.859 93.554 144.270 1.00 108.05 158 LEU B O 1
ATOM 6172 N N . LEU B 1 159 ? 111.782 93.190 142.327 1.00 101.71 159 LEU B N 1
ATOM 6173 C CA . LEU B 1 159 ? 112.609 92.026 142.021 1.00 99.41 159 LEU B CA 1
ATOM 6174 C C . LEU B 1 159 ? 114.057 92.429 141.773 1.00 104.02 159 LEU B C 1
ATOM 6175 O O . LEU B 1 159 ? 114.986 91.753 142.231 1.00 108.78 159 LEU B O 1
ATOM 6180 N N . GLY B 1 160 ? 114.267 93.532 141.053 1.00 97.34 160 GLY B N 1
ATOM 6181 C CA . GLY B 1 160 ? 115.615 94.045 140.881 1.00 93.34 160 GLY B CA 1
ATOM 6182 C C . GLY B 1 160 ? 116.247 94.474 142.190 1.00 90.07 160 GLY B C 1
ATOM 6183 O O . GLY B 1 160 ? 117.442 94.273 142.405 1.00 96.78 160 GLY B O 1
ATOM 6184 N N . TYR B 1 161 ? 115.452 95.067 143.082 1.00 93.49 161 TYR B N 1
ATOM 6185 C CA . TYR B 1 161 ? 115.951 95.432 144.404 1.00 89.79 161 TYR B CA 1
ATOM 6186 C C . TYR B 1 161 ? 116.410 94.200 145.175 1.00 92.36 161 TYR B C 1
ATOM 6187 O O . TYR B 1 161 ? 117.489 94.197 145.780 1.00 102.38 161 TYR B O 1
ATOM 6196 N N . LEU B 1 162 ? 115.605 93.136 145.150 1.00 89.69 162 LEU B N 1
ATOM 6197 C CA . LEU B 1 162 ? 115.984 91.906 145.839 1.00 89.99 162 LEU B CA 1
ATOM 6198 C C . LEU B 1 162 ? 117.240 91.293 145.232 1.00 91.57 162 LEU B C 1
ATOM 6199 O O . LEU B 1 162 ? 118.139 90.852 145.960 1.00 95.98 162 LEU B O 1
ATOM 6204 N N . VAL B 1 163 ? 117.323 91.260 143.900 1.00 87.18 163 VAL B N 1
ATOM 6205 C CA . VAL B 1 163 ? 118.496 90.692 143.239 1.00 87.33 163 VAL B CA 1
ATOM 6206 C C . VAL B 1 163 ? 119.744 91.496 143.576 1.00 89.18 163 VAL B C 1
ATOM 6207 O O . VAL B 1 163 ? 120.803 90.931 143.877 1.00 95.67 163 VAL B O 1
ATOM 6211 N N . VAL B 1 164 ? 119.640 92.827 143.535 1.00 86.20 164 VAL B N 1
ATOM 6212 C CA . VAL B 1 164 ? 120.779 93.685 143.848 1.00 78.21 164 VAL B CA 1
ATOM 6213 C C . VAL B 1 164 ? 121.214 93.497 145.294 1.00 74.71 164 VAL B C 1
ATOM 6214 O O . VAL B 1 164 ? 122.412 93.425 145.588 1.00 92.01 164 VAL B O 1
ATOM 6218 N N . LEU B 1 165 ? 120.256 93.407 146.220 1.00 77.44 165 LEU B N 1
ATOM 6219 C CA . LEU B 1 165 ? 120.610 93.195 147.620 1.00 80.86 165 LEU B CA 1
ATOM 6220 C C . LEU B 1 165 ? 121.299 91.852 147.829 1.00 87.46 165 LEU B C 1
ATOM 6221 O O . LEU B 1 165 ? 122.298 91.768 148.554 1.00 96.67 165 LEU B O 1
ATOM 6226 N N . VAL B 1 166 ? 120.792 90.792 147.196 1.00 82.55 166 VAL B N 1
ATOM 6227 C CA . VAL B 1 166 ? 121.413 89.479 147.355 1.00 80.33 166 VAL B CA 1
ATOM 6228 C C . VAL B 1 166 ? 122.820 89.472 146.766 1.00 88.64 166 VAL B C 1
ATOM 6229 O O . VAL B 1 166 ? 123.759 88.943 147.374 1.00 94.08 166 VAL B O 1
ATOM 6233 N N . VAL B 1 167 ? 122.993 90.066 145.583 1.00 88.71 167 VAL B N 1
ATOM 6234 C CA . VAL B 1 167 ? 124.311 90.110 144.954 1.00 85.90 167 VAL B CA 1
ATOM 6235 C C . VAL B 1 167 ? 125.283 90.931 145.793 1.00 88.14 167 VAL B C 1
ATOM 6236 O O . VAL B 1 167 ? 126.447 90.554 145.965 1.00 91.49 167 VAL B O 1
ATOM 6240 N N . SER B 1 168 ? 124.825 92.071 146.317 1.00 89.97 168 SER B N 1
ATOM 6241 C CA . SER B 1 168 ? 125.671 92.902 147.167 1.00 86.43 168 SER B CA 1
ATOM 6242 C C . SER B 1 168 ? 126.078 92.180 148.445 1.00 87.90 168 SER B C 1
ATOM 6243 O O . SER B 1 168 ? 127.236 92.261 148.864 1.00 101.00 168 SER B O 1
ATOM 6246 N N . LEU B 1 169 ? 125.145 91.465 149.078 1.00 80.51 169 LEU B N 1
ATOM 6247 C CA . LEU B 1 169 ? 125.495 90.693 150.269 1.00 83.02 169 LEU B CA 1
ATOM 6248 C C . LEU B 1 169 ? 126.478 89.571 149.952 1.00 92.74 169 LEU B C 1
ATOM 6249 O O . LEU B 1 169 ? 127.420 89.333 150.718 1.00 100.54 169 LEU B O 1
ATOM 6254 N N . VAL B 1 170 ? 126.289 88.878 148.826 1.00 94.44 170 VAL B N 1
ATOM 6255 C CA . VAL B 1 170 ? 127.223 87.818 148.450 1.00 91.16 170 VAL B CA 1
ATOM 6256 C C . VAL B 1 170 ? 128.608 88.393 148.175 1.00 93.93 170 VAL B C 1
ATOM 6257 O O . VAL B 1 170 ? 129.625 87.838 148.611 1.00 101.24 170 VAL B O 1
ATOM 6261 N N . ASP B 1 171 ? 128.672 89.513 147.451 1.00 97.27 171 ASP B N 1
ATOM 6262 C CA . ASP B 1 171 ? 129.959 90.136 147.158 1.00 97.26 171 ASP B CA 1
ATOM 6263 C C . ASP B 1 171 ? 130.631 90.636 148.431 1.00 92.44 171 ASP B C 1
ATOM 6264 O O . 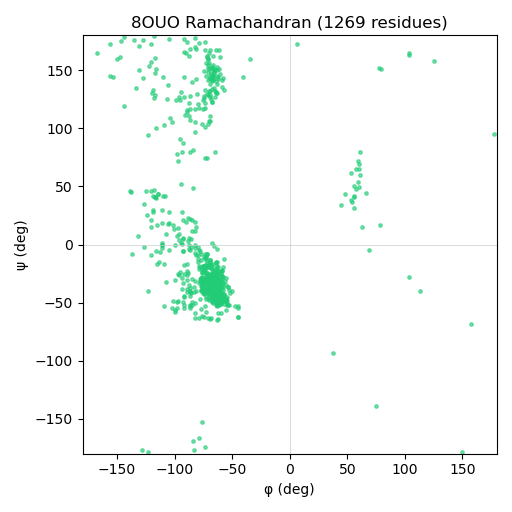ASP B 1 171 ? 131.853 90.530 148.577 1.00 100.01 171 ASP B O 1
ATOM 6269 N N . TRP B 1 172 ? 129.851 91.192 149.360 1.00 85.65 172 TRP B N 1
ATOM 6270 C CA . TRP B 1 172 ? 130.404 91.633 150.636 1.00 93.05 172 TRP B CA 1
ATOM 6271 C C . TRP B 1 172 ? 130.966 90.460 151.429 1.00 98.72 172 TRP B C 1
ATOM 6272 O O . TRP B 1 172 ? 132.058 90.554 152.001 1.00 106.17 172 TRP B O 1
ATOM 6283 N N . THR B 1 173 ? 130.238 89.341 151.467 1.00 93.55 173 THR B N 1
ATOM 6284 C CA . THR B 1 173 ? 130.736 88.159 152.164 1.00 89.94 173 THR B CA 1
ATOM 6285 C C . THR B 1 173 ? 132.009 87.626 151.515 1.00 93.68 173 THR B C 1
ATOM 6286 O O . THR B 1 173 ? 132.942 87.210 152.212 1.00 103.72 173 THR B O 1
ATOM 6290 N N . VAL B 1 174 ? 132.070 87.639 150.181 1.00 91.30 174 VAL B N 1
ATOM 6291 C CA . VAL B 1 174 ? 133.273 87.179 149.489 1.00 93.54 174 VAL B CA 1
ATOM 6292 C C . VAL B 1 174 ? 134.450 88.095 149.804 1.00 98.62 174 VAL B C 1
ATOM 6293 O O . VAL B 1 174 ? 135.551 87.634 150.127 1.00 101.68 174 VAL B O 1
ATOM 6297 N N . SER B 1 175 ? 134.233 89.409 149.720 1.00 103.53 175 SER B N 1
ATOM 6298 C CA . SER B 1 175 ? 135.293 90.373 149.987 1.00 99.86 175 SER B CA 1
ATOM 6299 C C . SER B 1 175 ? 135.722 90.374 151.446 1.00 99.77 175 SER B C 1
ATOM 6300 O O . SER B 1 175 ? 136.833 90.818 151.750 1.00 106.29 175 SER B O 1
ATOM 6303 N N . LEU B 1 176 ? 134.865 89.908 152.354 1.00 99.24 176 LEU B N 1
ATOM 6304 C CA . LEU B 1 176 ? 135.243 89.798 153.755 1.00 96.48 176 LEU B CA 1
ATOM 6305 C C . LEU B 1 176 ? 135.896 88.466 154.091 1.00 100.54 176 LEU B C 1
ATOM 6306 O O . LEU B 1 176 ? 136.651 88.394 155.067 1.00 98.33 176 LEU B O 1
ATOM 6311 N N . SER B 1 177 ? 135.618 87.411 153.320 1.00 105.59 177 SER B N 1
ATOM 6312 C CA . SER B 1 177 ? 136.319 86.147 153.528 1.00 105.53 177 SER B CA 1
ATOM 6313 C C . SER B 1 177 ? 137.812 86.313 153.278 1.00 114.13 177 SER B C 1
ATOM 6314 O O . SER B 1 177 ? 138.642 85.916 154.104 1.00 118.43 177 SER B O 1
ATOM 6317 N N . LEU B 1 178 ? 138.173 86.898 152.139 1.00 116.94 178 LEU B N 1
ATOM 6318 C CA . LEU B 1 178 ? 139.506 87.452 151.972 1.00 115.95 178 LEU B CA 1
ATOM 6319 C C . LEU B 1 178 ? 139.650 88.703 152.831 1.00 117.81 178 LEU B C 1
ATOM 6320 O O . LEU B 1 178 ? 138.667 89.370 153.162 1.00 121.69 178 LEU B O 1
ATOM 6325 N N . VAL B 1 179 ? 140.886 89.020 153.203 1.00 121.51 179 VAL B N 1
ATOM 6326 C CA . VAL B 1 179 ? 141.138 90.166 154.092 1.00 123.57 179 VAL B CA 1
ATOM 6327 C C . VAL B 1 179 ? 141.253 91.385 153.183 1.00 126.35 179 VAL B C 1
ATOM 6328 O O . VAL B 1 179 ? 142.338 91.876 152.863 1.00 128.44 179 VAL B O 1
ATOM 6332 N N . CYS B 1 180 ? 140.089 91.899 152.771 1.00 122.26 180 CYS B N 1
ATOM 6333 C CA . CYS B 1 180 ? 139.972 93.087 151.929 1.00 123.69 180 CYS B CA 1
ATOM 6334 C C . CYS B 1 180 ? 140.947 93.115 150.756 1.00 126.13 180 CYS B C 1
ATOM 6335 O O . CYS B 1 180 ? 141.415 94.189 150.364 1.00 128.05 180 CYS B O 1
ATOM 6338 N N . HIS B 1 181 ? 141.262 91.951 150.185 1.00 127.12 181 HIS B N 1
ATOM 6339 C CA . HIS B 1 181 ? 142.251 91.861 149.118 1.00 128.79 181 HIS B CA 1
ATOM 6340 C C . HIS B 1 181 ? 141.617 91.643 147.748 1.00 131.11 181 HIS B C 1
ATOM 6341 O O . HIS B 1 181 ? 142.307 91.231 146.810 1.00 131.45 181 HIS B O 1
ATOM 6348 N N . GLU B 1 182 ? 140.321 91.911 147.611 1.00 126.34 182 GLU B N 1
ATOM 6349 C CA . GLU B 1 182 ? 139.671 91.865 146.308 1.00 125.17 182 GLU B CA 1
ATOM 6350 C C . GLU B 1 182 ? 139.833 93.216 145.627 1.00 124.54 182 GLU B C 1
ATOM 6351 O O . GLU B 1 182 ? 139.319 94.218 146.141 1.00 122.02 182 GLU B O 1
ATOM 6357 N N . PRO B 1 183 ? 140.533 93.300 144.492 1.00 132.55 183 PRO B N 1
ATOM 6358 C CA . PRO B 1 183 ? 140.767 94.612 143.871 1.00 131.96 183 PRO B CA 1
ATOM 6359 C C . PRO B 1 183 ? 139.498 95.271 143.353 1.00 130.07 183 PRO B C 1
ATOM 6360 O O . PRO B 1 183 ? 139.236 96.440 143.654 1.00 130.36 183 PRO B O 1
ATOM 6364 N N . LEU B 1 184 ? 138.704 94.539 142.577 1.00 116.84 184 LEU B N 1
ATOM 6365 C CA . LEU B 1 184 ? 137.472 95.065 142.004 1.00 115.89 184 LEU B CA 1
ATOM 6366 C C . LEU B 1 184 ? 136.285 94.617 142.848 1.00 117.61 184 LEU B C 1
ATOM 6367 O O . LEU B 1 184 ? 136.104 93.419 143.089 1.00 121.79 184 LEU B O 1
ATOM 6372 N N . ARG B 1 185 ? 135.492 95.580 143.312 1.00 105.60 185 ARG B N 1
ATOM 6373 C CA . ARG B 1 185 ? 134.281 95.305 144.077 1.00 101.55 185 ARG B CA 1
ATOM 6374 C C . ARG B 1 185 ? 133.085 95.481 143.149 1.00 107.25 185 ARG B C 1
ATOM 6375 O O . ARG B 1 185 ? 132.711 96.610 142.815 1.00 111.05 185 ARG B O 1
ATOM 6383 N N . ILE B 1 186 ? 132.490 94.362 142.728 1.00 100.51 186 ILE B N 1
ATOM 6384 C CA . ILE B 1 186 ? 131.325 94.426 141.852 1.00 96.76 186 ILE B CA 1
ATOM 6385 C C . ILE B 1 186 ? 130.135 95.051 142.568 1.00 99.01 186 ILE B C 1
ATOM 6386 O O . ILE B 1 186 ? 129.333 95.761 141.949 1.00 102.39 186 ILE B O 1
ATOM 6391 N N . ARG B 1 187 ? 130.001 94.810 143.875 1.00 88.93 187 ARG B N 1
ATOM 6392 C CA . ARG B 1 187 ? 128.894 95.377 144.637 1.00 91.36 187 ARG B CA 1
ATOM 6393 C C . ARG B 1 187 ? 128.883 96.900 144.614 1.00 89.82 187 ARG B C 1
ATOM 6394 O O . ARG B 1 187 ? 127.828 97.504 144.835 1.00 100.56 187 ARG B O 1
ATOM 6402 N N . ARG B 1 188 ? 130.028 97.536 144.355 1.00 73.92 188 ARG B N 1
ATOM 6403 C CA . ARG B 1 188 ? 130.070 98.994 144.317 1.00 72.80 188 ARG B CA 1
ATOM 6404 C C . ARG B 1 188 ? 129.357 99.552 143.091 1.00 77.74 188 ARG B C 1
ATOM 6405 O O . ARG B 1 188 ? 128.893 100.697 143.117 1.00 87.39 188 ARG B O 1
ATOM 6413 N N . LEU B 1 189 ? 129.262 98.770 142.014 1.00 74.78 189 LEU B N 1
ATOM 6414 C CA . LEU B 1 189 ? 128.556 99.236 140.824 1.00 77.41 189 LEU B CA 1
ATOM 6415 C C . LEU B 1 189 ? 127.048 99.260 141.028 1.00 80.58 189 LEU B C 1
ATOM 6416 O O . LEU B 1 189 ? 126.349 100.038 140.368 1.00 90.01 189 LEU B O 1
ATOM 6421 N N . LEU B 1 190 ? 126.528 98.424 141.921 1.00 84.80 190 LEU B N 1
ATOM 6422 C CA . LEU B 1 190 ? 125.093 98.336 142.150 1.00 81.35 190 LEU B CA 1
ATOM 6423 C C . LEU B 1 190 ? 124.586 99.344 143.172 1.00 88.11 190 LEU B C 1
ATOM 6424 O O . LEU B 1 190 ? 123.372 99.424 143.388 1.00 93.89 190 LEU B O 1
ATOM 6429 N N . ARG B 1 191 ? 125.477 100.104 143.809 1.00 84.46 191 ARG B N 1
ATOM 6430 C CA . ARG B 1 191 ? 125.037 101.088 144.797 1.00 78.05 191 ARG B CA 1
ATOM 6431 C C . ARG B 1 191 ? 124.105 102.144 144.213 1.00 91.79 191 ARG B C 1
ATOM 6432 O O . ARG B 1 191 ? 123.039 102.385 144.808 1.00 103.74 191 ARG B O 1
ATOM 6440 N N . PRO B 1 192 ? 124.412 102.797 143.081 1.00 77.45 192 PRO B N 1
ATOM 6441 C CA . PRO B 1 192 ? 123.522 103.872 142.608 1.00 79.33 192 PRO B CA 1
ATOM 6442 C C . PRO B 1 192 ? 122.106 103.401 142.345 1.00 79.50 192 PRO B C 1
ATOM 6443 O O . PRO B 1 192 ? 121.163 104.193 142.480 1.00 90.79 192 PRO B O 1
ATOM 6447 N N . PHE B 1 193 ? 121.934 102.123 141.991 1.00 74.60 193 PHE B N 1
ATOM 6448 C CA . PHE B 1 193 ? 120.600 101.573 141.777 1.00 78.02 193 PHE B CA 1
ATOM 6449 C C . PHE B 1 193 ? 119.701 101.829 142.976 1.00 85.64 193 PHE B C 1
ATOM 6450 O O . PHE B 1 193 ? 118.511 102.123 142.815 1.00 97.55 193 PHE B O 1
ATOM 6458 N N . PHE B 1 194 ? 120.254 101.720 144.189 1.00 84.52 194 PHE B N 1
ATOM 6459 C CA . PHE B 1 194 ? 119.473 102.014 145.385 1.00 82.19 194 PHE B CA 1
ATOM 6460 C C . PHE B 1 194 ? 118.841 103.395 145.283 1.00 83.14 194 PHE B C 1
ATOM 6461 O O . PHE B 1 194 ? 117.620 103.545 145.419 1.00 95.73 194 PHE B O 1
ATOM 6469 N N . LEU B 1 195 ? 119.658 104.411 144.992 1.00 73.20 195 LEU B N 1
ATOM 6470 C CA . LEU B 1 195 ? 119.124 105.744 144.733 1.00 79.36 195 LEU B CA 1
ATOM 6471 C C . LEU B 1 195 ? 118.083 105.687 143.626 1.00 81.25 195 LEU B C 1
ATOM 6472 O O . LEU B 1 195 ? 116.960 106.184 143.779 1.00 88.81 195 LEU B O 1
ATOM 6477 N N . LEU B 1 196 ? 118.429 105.028 142.517 1.00 93.82 196 LEU B N 1
ATOM 6478 C CA . LEU B 1 196 ? 117.507 104.915 141.396 1.00 88.28 196 LEU B CA 1
ATOM 6479 C C . LEU B 1 196 ? 116.228 104.204 141.810 1.00 87.06 196 LEU B C 1
ATOM 6480 O O . LEU B 1 196 ? 115.156 104.484 141.262 1.00 93.69 196 LEU B O 1
ATOM 6485 N N . GLN B 1 197 ? 116.316 103.294 142.781 1.00 94.47 197 GLN B N 1
ATOM 6486 C CA . GLN B 1 197 ? 115.124 102.579 143.209 1.00 86.63 197 GLN B CA 1
ATOM 6487 C C . GLN B 1 197 ? 114.234 103.458 144.075 1.00 90.15 197 GLN B C 1
ATOM 6488 O O . GLN B 1 197 ? 113.012 103.270 144.090 1.00 95.94 197 GLN B O 1
ATOM 6494 N N . ASN B 1 198 ? 114.815 104.424 144.786 1.00 100.65 198 ASN B N 1
ATOM 6495 C CA . ASN B 1 198 ? 114.044 105.193 145.753 1.00 97.72 198 ASN B CA 1
ATOM 6496 C C . ASN B 1 198 ? 113.391 106.428 145.150 1.00 99.60 198 ASN B C 1
ATOM 6497 O O . ASN B 1 198 ? 112.363 106.885 145.660 1.00 100.95 198 ASN B O 1
ATOM 6502 N N . SER B 1 199 ? 113.953 106.977 144.076 1.00 102.76 199 SER B N 1
ATOM 6503 C CA . SER B 1 199 ? 113.428 108.195 143.474 1.00 102.27 199 SER B CA 1
ATOM 6504 C C . SER B 1 199 ? 112.354 107.844 142.451 1.00 105.51 199 SER B C 1
ATOM 6505 O O . SER B 1 199 ? 112.614 107.105 141.496 1.00 111.54 199 SER B O 1
ATOM 6508 N N . SER B 1 200 ? 111.148 108.380 142.654 1.00 102.87 200 SER B N 1
ATOM 6509 C CA . SER B 1 200 ? 110.060 108.164 141.707 1.00 101.09 200 SER B CA 1
ATOM 6510 C C . SER B 1 200 ? 110.185 109.048 140.473 1.00 105.50 200 SER B C 1
ATOM 6511 O O . SER B 1 200 ? 109.731 108.661 139.391 1.00 105.03 200 SER B O 1
ATOM 6514 N N . MET B 1 201 ? 110.787 110.231 140.616 1.00 114.84 201 MET B N 1
ATOM 6515 C CA . MET B 1 201 ? 110.994 111.108 139.466 1.00 112.34 201 MET B CA 1
ATOM 6516 C C . MET B 1 201 ? 112.010 110.528 138.490 1.00 113.80 201 MET B C 1
ATOM 6517 O O . MET B 1 201 ? 111.878 110.705 137.273 1.00 120.67 201 MET B O 1
ATOM 6522 N N . MET B 1 202 ? 113.032 109.837 138.999 1.00 103.72 202 MET B N 1
ATOM 6523 C CA . MET B 1 202 ? 114.023 109.233 138.115 1.00 97.50 202 MET B CA 1
ATOM 6524 C C . MET B 1 202 ? 113.444 108.069 137.321 1.00 99.03 202 MET B C 1
ATOM 6525 O O . MET B 1 202 ? 113.863 107.833 136.184 1.00 110.33 202 MET B O 1
ATOM 6530 N N . LYS B 1 203 ? 112.493 107.332 137.897 1.00 97.29 203 LYS B N 1
ATOM 6531 C CA . LYS B 1 203 ? 111.852 106.250 137.156 1.00 102.03 203 LYS B CA 1
ATOM 6532 C C . LYS B 1 203 ? 111.055 106.763 135.962 1.00 109.12 203 LYS B C 1
ATOM 6533 O O . LYS B 1 203 ? 110.995 106.094 134.925 1.00 117.23 203 LYS B O 1
ATOM 6539 N N . LYS B 1 204 ? 110.586 108.008 136.016 1.00 100.90 204 LYS B N 1
ATOM 6540 C CA . LYS B 1 204 ? 109.873 108.566 134.872 1.00 97.69 204 LYS B CA 1
ATOM 6541 C C . LYS B 1 204 ? 110.811 109.201 133.856 1.00 102.35 204 LYS B C 1
ATOM 6542 O O . LYS B 1 204 ? 110.566 109.101 132.649 1.00 111.35 204 LYS B O 1
ATOM 6548 N N . THR B 1 205 ? 111.872 109.864 134.311 1.00 96.88 205 THR B N 1
ATOM 6549 C CA . THR B 1 205 ? 112.862 110.360 133.365 1.00 97.24 205 THR B CA 1
ATOM 6550 C C . THR B 1 205 ? 113.553 109.207 132.643 1.00 98.25 205 THR B C 1
ATOM 6551 O O . THR B 1 205 ? 113.852 109.311 131.447 1.00 107.93 205 THR B O 1
ATOM 6555 N N . LEU B 1 206 ? 113.700 108.060 133.312 1.00 86.58 206 LEU B N 1
ATOM 6556 C CA . LEU B 1 206 ? 114.192 106.871 132.627 1.00 90.35 206 LEU B CA 1
ATOM 6557 C C . LEU B 1 206 ? 113.142 106.232 131.730 1.00 98.01 206 LEU B C 1
ATOM 6558 O O . LEU B 1 206 ? 113.498 105.692 130.681 1.00 112.07 206 LEU B O 1
ATOM 6563 N N . LYS B 1 207 ? 111.861 106.261 132.105 1.00 89.43 207 LYS B N 1
ATOM 6564 C CA . LYS B 1 207 ? 110.846 105.747 131.191 1.00 92.76 207 LYS B CA 1
ATOM 6565 C C . LYS B 1 207 ? 110.806 106.570 129.905 1.00 102.62 207 LYS B C 1
ATOM 6566 O O . LYS B 1 207 ? 110.712 106.018 128.798 1.00 113.61 207 LYS B O 1
ATOM 6572 N N . CYS B 1 208 ? 110.906 107.897 130.032 1.00 96.28 208 CYS B N 1
ATOM 6573 C CA . CYS B 1 208 ? 110.961 108.761 128.855 1.00 91.89 208 CYS B CA 1
ATOM 6574 C C . CYS B 1 208 ? 112.227 108.527 128.036 1.00 97.31 208 CYS B C 1
ATOM 6575 O O . CYS B 1 208 ? 112.179 108.537 126.799 1.00 107.31 208 CYS B O 1
ATOM 6578 N N . ILE B 1 209 ? 113.373 108.324 128.695 1.00 89.58 209 ILE B N 1
ATOM 6579 C CA . ILE B 1 209 ? 114.583 108.014 127.938 1.00 85.23 209 ILE B CA 1
ATOM 6580 C C . ILE B 1 209 ? 114.440 106.673 127.226 1.00 87.85 209 ILE B C 1
ATOM 6581 O O . ILE B 1 209 ? 114.938 106.497 126.107 1.00 96.90 209 ILE B O 1
ATOM 6586 N N . ARG B 1 210 ? 113.754 105.713 127.849 1.00 92.05 210 ARG B N 1
ATOM 6587 C CA . ARG B 1 210 ? 113.509 104.431 127.198 1.00 95.12 210 ARG B CA 1
ATOM 6588 C C . ARG B 1 210 ? 112.643 104.600 125.956 1.00 100.03 210 ARG B C 1
ATOM 6589 O O . ARG B 1 210 ? 112.871 103.938 124.937 1.00 110.49 210 ARG B O 1
ATOM 6597 N N . TRP B 1 211 ? 111.643 105.484 126.021 1.00 93.18 211 TRP B N 1
ATOM 6598 C CA . TRP B 1 211 ? 110.851 105.749 124.821 1.00 93.35 211 TRP B CA 1
ATOM 6599 C C . TRP B 1 211 ? 111.658 106.483 123.756 1.00 98.35 211 TRP B C 1
ATOM 6600 O O . TRP B 1 211 ? 111.430 106.275 122.559 1.00 101.48 211 TRP B O 1
ATOM 6611 N N . SER B 1 212 ? 112.585 107.351 124.160 1.00 91.88 212 SER B N 1
ATOM 6612 C CA . SER B 1 212 ? 113.392 108.078 123.187 1.00 88.85 212 SER B CA 1
ATOM 6613 C C . SER B 1 212 ? 114.534 107.244 122.618 1.00 88.12 212 SER B C 1
ATOM 6614 O O . SER B 1 212 ? 115.124 107.639 121.606 1.00 92.36 212 SER B O 1
ATOM 6617 N N . LEU B 1 213 ? 114.860 106.118 123.251 1.00 95.54 213 LEU B N 1
ATOM 6618 C CA . LEU B 1 213 ? 115.956 105.276 122.775 1.00 89.17 213 LEU B CA 1
ATOM 6619 C C . LEU B 1 213 ? 115.810 104.790 121.334 1.00 88.63 213 LEU B C 1
ATOM 6620 O O . LEU B 1 213 ? 116.824 104.788 120.616 1.00 95.69 213 LEU B O 1
ATOM 6625 N N . PRO B 1 214 ? 114.641 104.342 120.858 1.00 94.25 214 PRO B N 1
ATOM 6626 C CA . PRO B 1 214 ? 114.563 103.877 119.461 1.00 97.71 214 PRO B CA 1
ATOM 6627 C C . PRO B 1 214 ? 114.967 104.915 118.425 1.00 96.88 214 PRO B C 1
ATOM 6628 O O . PRO B 1 214 ? 115.519 104.543 117.383 1.00 98.77 214 PRO B O 1
ATOM 6632 N N . GLU B 1 215 ? 114.714 106.201 118.669 1.00 98.26 215 GLU B N 1
ATOM 6633 C CA . GLU B 1 215 ? 115.104 107.233 117.715 1.00 92.47 215 GLU B CA 1
ATOM 6634 C C . GLU B 1 215 ? 116.530 107.725 117.927 1.00 97.81 215 GLU B C 1
ATOM 6635 O O . GLU B 1 215 ? 117.221 108.047 116.949 1.00 110.07 215 GLU B O 1
ATOM 6641 N N . MET B 1 216 ? 116.990 107.785 119.179 1.00 93.45 216 MET B N 1
ATOM 6642 C CA . MET B 1 216 ? 118.392 108.099 119.425 1.00 89.26 216 MET B CA 1
ATOM 6643 C C . MET B 1 216 ? 119.313 107.033 118.849 1.00 90.22 216 MET B C 1
ATOM 6644 O O . MET B 1 216 ? 120.414 107.351 118.393 1.00 91.55 216 MET B O 1
ATOM 6649 N N . ALA B 1 217 ? 118.881 105.770 118.848 1.00 95.72 217 ALA B N 1
ATOM 6650 C CA . ALA B 1 217 ? 119.677 104.719 118.221 1.00 96.25 217 ALA B CA 1
ATOM 6651 C C . ALA B 1 217 ? 119.789 104.932 116.716 1.00 99.51 217 ALA B C 1
ATOM 6652 O O . ALA B 1 217 ? 120.860 104.733 116.131 1.00 97.51 217 ALA B O 1
ATOM 6654 N N . SER B 1 218 ? 118.693 105.335 116.071 1.00 95.69 218 SER B N 1
ATOM 6655 C CA . SER B 1 218 ? 118.742 105.620 114.640 1.00 89.03 218 SER B CA 1
ATOM 6656 C C . SER B 1 218 ? 119.644 106.811 114.344 1.00 89.02 218 SER B C 1
ATOM 6657 O O . SER B 1 218 ? 120.412 106.791 113.374 1.00 100.50 218 SER B O 1
ATOM 6660 N N . VAL B 1 219 ? 119.567 107.859 115.167 1.00 79.18 219 VAL B N 1
ATOM 6661 C CA . VAL B 1 219 ? 120.449 109.009 114.973 1.00 81.45 219 VAL B CA 1
ATOM 6662 C C . VAL B 1 219 ? 121.905 108.616 115.201 1.00 86.15 219 VAL B C 1
ATOM 6663 O O . VAL B 1 219 ? 122.805 109.092 114.501 1.00 89.53 219 VAL B O 1
ATOM 6667 N N . GLY B 1 220 ? 122.160 107.732 116.166 1.00 95.41 220 GLY B N 1
ATOM 6668 C CA . GLY B 1 220 ? 123.516 107.249 116.371 1.00 90.69 220 GLY B CA 1
ATOM 6669 C C . GLY B 1 220 ? 124.028 106.435 115.198 1.00 85.82 220 GLY B C 1
ATOM 6670 O O . GLY B 1 220 ? 125.199 106.533 114.828 1.00 95.51 220 GLY B O 1
ATOM 6671 N N . LEU B 1 221 ? 123.160 105.614 114.604 1.00 81.42 221 LEU B N 1
ATOM 6672 C CA . LEU B 1 221 ? 123.539 104.876 113.403 1.00 84.50 221 LEU B CA 1
ATOM 6673 C C . LEU B 1 221 ? 123.855 105.826 112.253 1.00 85.49 221 LEU B C 1
ATOM 6674 O O . LEU B 1 221 ? 124.833 105.628 111.521 1.00 95.84 221 LEU B O 1
ATOM 6679 N N . LEU B 1 222 ? 123.032 106.861 112.080 1.00 89.97 222 LEU B N 1
ATOM 6680 C CA . LEU B 1 222 ? 123.293 107.862 111.049 1.00 87.52 222 LEU B CA 1
ATOM 6681 C C . LEU B 1 222 ? 124.609 108.591 111.298 1.00 94.24 222 LEU B C 1
ATOM 6682 O O . LEU B 1 222 ? 125.364 108.863 110.359 1.00 104.55 222 LEU B O 1
ATOM 6687 N N . LEU B 1 223 ? 124.903 108.909 112.559 1.00 89.66 223 LEU B N 1
ATOM 6688 C CA . LEU B 1 223 ? 126.167 109.556 112.903 1.00 84.34 223 LEU B CA 1
ATOM 6689 C C . LEU B 1 223 ? 127.360 108.638 112.660 1.00 81.01 223 LEU B C 1
ATOM 6690 O O . LEU B 1 223 ? 128.419 109.097 112.217 1.00 91.94 223 LEU B O 1
ATOM 6695 N N . ALA B 1 224 ? 127.217 107.345 112.948 1.00 68.95 224 ALA B N 1
ATOM 6696 C CA . ALA B 1 224 ? 128.289 106.401 112.645 1.00 74.60 224 ALA B CA 1
ATOM 6697 C C . ALA B 1 224 ? 128.510 106.272 111.143 1.00 81.25 224 ALA B C 1
ATOM 6698 O O . ALA B 1 224 ? 129.656 106.174 110.685 1.00 88.12 224 ALA B O 1
ATOM 6700 N N . ILE B 1 225 ? 127.429 106.271 110.360 1.00 87.25 225 ILE B N 1
ATOM 6701 C CA . ILE B 1 225 ? 127.566 106.278 108.905 1.00 80.43 225 ILE B CA 1
ATOM 6702 C C . ILE B 1 225 ? 128.272 107.547 108.441 1.00 83.22 225 ILE B C 1
ATOM 6703 O O . ILE B 1 225 ? 129.138 107.507 107.558 1.00 90.27 225 ILE B O 1
ATOM 6708 N N . HIS B 1 226 ? 127.907 108.689 109.025 1.00 87.96 226 HIS B N 1
ATOM 6709 C CA . HIS B 1 226 ? 128.575 109.953 108.726 1.00 93.18 226 HIS B CA 1
ATOM 6710 C C . HIS B 1 226 ? 130.072 109.865 109.001 1.00 84.65 226 HIS B C 1
ATOM 6711 O O . HIS B 1 226 ? 130.899 110.253 108.163 1.00 91.38 226 HIS B O 1
ATOM 6718 N N . LEU B 1 227 ? 130.434 109.336 110.171 1.00 75.79 227 LEU B N 1
ATOM 6719 C CA . LEU B 1 227 ? 131.839 109.194 110.537 1.00 76.77 227 LEU B CA 1
ATOM 6720 C C . LEU B 1 227 ? 132.574 108.291 109.558 1.00 88.59 227 LEU B C 1
ATOM 6721 O O . LEU B 1 227 ? 133.672 108.620 109.101 1.00 94.56 227 LEU B O 1
ATOM 6726 N N . CYS B 1 228 ? 131.978 107.145 109.220 1.00 98.69 228 CYS B N 1
ATOM 6727 C CA . CYS B 1 228 ? 132.645 106.205 108.323 1.00 92.19 228 CYS B CA 1
ATOM 6728 C C . CYS B 1 228 ? 132.834 106.800 106.933 1.00 92.85 228 CYS B C 1
ATOM 6729 O O . CYS B 1 228 ? 133.912 106.677 106.336 1.00 102.43 228 CYS B O 1
ATOM 6732 N N . LEU B 1 229 ? 131.797 107.452 106.400 1.00 88.57 229 LEU B N 1
ATOM 6733 C CA . LEU B 1 229 ? 131.896 108.037 105.068 1.00 89.13 229 LEU B CA 1
ATOM 6734 C C . LEU B 1 229 ? 132.945 109.140 105.027 1.00 94.61 229 LEU B C 1
ATOM 6735 O O . LEU B 1 229 ? 133.783 109.181 104.119 1.00 101.85 229 LEU B O 1
ATOM 6740 N N . PHE B 1 230 ? 132.929 110.039 106.015 1.00 92.21 230 PHE B N 1
ATOM 6741 C CA . PHE B 1 230 ? 133.908 111.118 105.994 1.00 86.82 230 PHE B CA 1
ATOM 6742 C C . PHE B 1 230 ? 135.315 110.618 106.297 1.00 87.20 230 PHE B C 1
ATOM 6743 O O . PHE B 1 230 ? 136.286 111.209 105.820 1.00 94.22 230 PHE B O 1
ATOM 6751 N N . THR B 1 231 ? 135.453 109.518 107.038 1.00 84.87 231 THR B N 1
ATOM 6752 C CA . THR B 1 231 ? 136.772 108.930 107.241 1.00 80.71 231 THR B CA 1
ATOM 6753 C C . THR B 1 231 ? 137.319 108.353 105.942 1.00 87.38 231 THR B C 1
ATOM 6754 O O . THR B 1 231 ? 138.465 108.626 105.560 1.00 102.34 231 THR B O 1
ATOM 6758 N N . MET B 1 232 ? 136.510 107.548 105.250 1.00 92.42 232 MET B N 1
ATOM 6759 C CA . MET B 1 232 ? 136.937 106.972 103.981 1.00 91.96 232 MET B CA 1
ATOM 6760 C C . MET B 1 232 ? 137.082 108.020 102.884 1.00 95.75 232 MET B C 1
ATOM 6761 O O . MET B 1 232 ? 137.725 107.745 101.866 1.00 100.96 232 MET B O 1
ATOM 6766 N N . PHE B 1 233 ? 136.500 109.205 103.060 1.00 97.74 233 PHE B N 1
ATOM 6767 C CA . PHE B 1 233 ? 136.724 110.290 102.113 1.00 97.17 233 PHE B CA 1
ATOM 6768 C C . PHE B 1 233 ? 137.975 111.099 102.438 1.00 102.48 233 PHE B C 1
ATOM 6769 O O . PHE B 1 233 ? 138.730 111.460 101.529 1.00 104.24 233 PHE B O 1
ATOM 6777 N N . GLY B 1 234 ? 138.212 111.391 103.718 1.00 94.06 234 GLY B N 1
ATOM 6778 C CA . GLY B 1 234 ? 139.419 112.104 104.096 1.00 90.52 234 GLY B CA 1
ATOM 6779 C C . GLY B 1 234 ? 140.676 111.291 103.864 1.00 95.24 234 GLY B C 1
ATOM 6780 O O . GLY B 1 234 ? 141.722 111.841 103.509 1.00 111.89 234 GLY B O 1
ATOM 6781 N N . MET B 1 235 ? 140.598 109.972 104.064 1.00 89.93 235 MET B N 1
ATOM 6782 C CA . MET B 1 235 ? 141.765 109.132 103.820 1.00 89.68 235 MET B CA 1
ATOM 6783 C C . MET B 1 235 ? 142.164 109.140 102.351 1.00 98.74 235 MET B C 1
ATOM 6784 O O . MET B 1 235 ? 143.348 108.988 102.029 1.00 104.05 235 MET B O 1
ATOM 6789 N N . LEU B 1 236 ? 141.199 109.314 101.446 1.00 91.72 236 LEU B N 1
ATOM 6790 C CA . LEU B 1 236 ? 141.524 109.530 100.041 1.00 90.53 236 LEU B CA 1
ATOM 6791 C C . LEU B 1 236 ? 141.999 110.954 99.783 1.00 91.40 236 LEU B C 1
ATOM 6792 O O . LEU B 1 236 ? 142.931 111.171 99.001 1.00 93.63 236 LEU B O 1
ATOM 6797 N N . LEU B 1 237 ? 141.367 111.934 100.432 1.00 93.43 237 LEU B N 1
ATOM 6798 C CA . LEU B 1 237 ? 141.640 113.333 100.122 1.00 94.62 237 LEU B CA 1
ATOM 6799 C C . LEU B 1 237 ? 142.998 113.777 100.654 1.00 100.85 237 LEU B C 1
ATOM 6800 O O . LEU B 1 237 ? 143.727 114.507 99.972 1.00 104.23 237 LEU B O 1
ATOM 6805 N N . PHE B 1 238 ? 143.358 113.347 101.862 1.00 99.53 238 PHE B N 1
ATOM 6806 C CA . PHE B 1 238 ? 144.552 113.848 102.532 1.00 90.17 238 PHE B CA 1
ATOM 6807 C C . PHE B 1 238 ? 145.722 112.875 102.470 1.00 102.26 238 PHE B C 1
ATOM 6808 O O . PHE B 1 238 ? 146.814 113.250 102.033 1.00 110.56 238 PHE B O 1
ATOM 6816 N N . ALA B 1 239 ? 145.521 111.630 102.910 1.00 113.78 239 ALA B N 1
ATOM 6817 C CA . ALA B 1 239 ? 146.610 110.659 102.922 1.00 116.38 239 ALA B CA 1
ATOM 6818 C C . ALA B 1 239 ? 147.133 110.354 101.524 1.00 120.78 239 ALA B C 1
ATOM 6819 O O . ALA B 1 239 ? 148.287 109.933 101.386 1.00 117.36 239 ALA B O 1
ATOM 6821 N N . GLY B 1 240 ? 146.320 110.556 100.492 1.00 123.44 240 GLY B N 1
ATOM 6822 C CA . GLY B 1 240 ? 146.746 110.314 99.126 1.00 120.50 240 GLY B CA 1
ATOM 6823 C C . GLY B 1 240 ? 147.532 111.465 98.530 1.00 121.99 240 GLY B C 1
ATOM 6824 O O . GLY B 1 240 ? 147.912 112.400 99.234 1.00 121.07 240 GLY B O 1
ATOM 6825 N N . ARG B 1 251 ? 148.017 114.987 106.753 1.00 128.57 251 ARG B N 1
ATOM 6826 C CA . ARG B 1 251 ? 147.994 113.613 106.264 1.00 135.65 251 ARG B CA 1
ATOM 6827 C C . ARG B 1 251 ? 148.605 112.657 107.282 1.00 135.72 251 ARG B C 1
ATOM 6828 O O . ARG B 1 251 ? 147.906 111.835 107.873 1.00 139.36 251 ARG B O 1
ATOM 6830 N N . LEU B 1 252 ? 149.920 112.770 107.483 1.00 128.77 252 LEU B N 1
ATOM 6831 C CA . LEU B 1 252 ? 150.612 111.900 108.427 1.00 129.50 252 LEU B CA 1
ATOM 6832 C C . LEU B 1 252 ? 150.178 112.139 109.868 1.00 130.90 252 LEU B C 1
ATOM 6833 O O . LEU B 1 252 ? 150.344 111.248 110.707 1.00 128.89 252 LEU B O 1
ATOM 6838 N N . THR B 1 253 ? 149.629 113.314 110.172 1.00 117.45 253 THR B N 1
ATOM 6839 C CA . THR B 1 253 ? 149.282 113.672 111.542 1.00 114.79 253 THR B CA 1
ATOM 6840 C C . THR B 1 253 ? 147.889 113.184 111.929 1.00 116.65 253 THR B C 1
ATOM 6841 O O . THR B 1 253 ? 147.733 112.476 112.928 1.00 118.07 253 THR B O 1
ATOM 6845 N N . TYR B 1 254 ? 146.871 113.551 111.151 1.00 104.25 254 TYR B N 1
ATOM 6846 C CA . TYR B 1 254 ? 145.483 113.309 111.525 1.00 102.91 254 TYR B CA 1
ATOM 6847 C C . TYR B 1 254 ? 144.810 112.207 110.724 1.00 103.25 254 TYR B C 1
ATOM 6848 O O . TYR B 1 254 ? 143.943 111.517 111.263 1.00 108.30 254 TYR B O 1
ATOM 6857 N N . PHE B 1 255 ? 145.180 112.022 109.457 1.00 93.12 255 PHE B N 1
ATOM 6858 C CA . PHE B 1 255 ? 144.493 111.062 108.602 1.00 92.97 255 PHE B CA 1
ATOM 6859 C C . PHE B 1 255 ? 145.467 110.052 108.009 1.00 95.64 255 PHE B C 1
ATOM 6860 O O . PHE B 1 255 ? 145.419 109.767 106.809 1.00 99.42 255 PHE B O 1
ATOM 6868 N N . GLN B 1 256 ? 146.355 109.505 108.840 1.00 111.27 256 GLN B N 1
ATOM 6869 C CA . GLN B 1 256 ? 147.366 108.580 108.339 1.00 110.90 256 GLN B CA 1
ATOM 6870 C C . GLN B 1 256 ? 146.766 107.207 108.056 1.00 113.07 256 GLN B C 1
ATOM 6871 O O . GLN B 1 256 ? 146.780 106.735 106.914 1.00 120.10 256 GLN B O 1
ATOM 6877 N N . ASN B 1 257 ? 146.235 106.553 109.082 1.00 103.16 257 ASN B N 1
ATOM 6878 C CA . ASN B 1 257 ? 145.604 105.247 108.944 1.00 102.78 257 ASN B CA 1
ATOM 6879 C C . ASN B 1 257 ? 144.168 105.317 109.455 1.00 97.83 257 ASN B C 1
ATOM 6880 O O . ASN B 1 257 ? 143.679 106.373 109.864 1.00 101.42 257 ASN B O 1
ATOM 6885 N N . LEU B 1 258 ? 143.489 104.171 109.419 1.00 87.19 258 LEU B N 1
ATOM 6886 C CA . LEU B 1 258 ? 142.071 104.137 109.772 1.00 91.81 258 LEU B CA 1
ATOM 6887 C C . LEU B 1 258 ? 141.793 104.525 111.221 1.00 97.90 258 LEU B C 1
ATOM 6888 O O . LEU B 1 258 ? 140.913 105.374 111.446 1.00 104.48 258 LEU B O 1
ATOM 6893 N N . PRO B 1 259 ? 142.455 103.951 112.238 1.00 96.06 259 PRO B N 1
ATOM 6894 C CA . PRO B 1 259 ? 142.148 104.379 113.616 1.00 91.85 259 PRO B CA 1
ATOM 6895 C C . PRO B 1 259 ? 142.431 105.848 113.881 1.00 97.50 259 PRO B C 1
ATOM 6896 O O . PRO B 1 259 ? 141.649 106.506 114.579 1.00 96.26 259 PRO B O 1
ATOM 6900 N N . GLU B 1 260 ? 143.519 106.389 113.326 1.00 106.15 260 GLU B N 1
ATOM 6901 C CA . GLU B 1 260 ? 143.810 107.806 113.523 1.00 98.22 260 GLU B CA 1
ATOM 6902 C C . GLU B 1 260 ? 142.761 108.684 112.856 1.00 102.39 260 GLU B C 1
ATOM 6903 O O . GLU B 1 260 ? 142.333 109.690 113.430 1.00 106.93 260 GLU B O 1
ATOM 6909 N N . SER B 1 261 ? 142.335 108.320 111.644 1.00 92.18 261 SER B N 1
ATOM 6910 C CA . SER B 1 261 ? 141.296 109.091 110.970 1.00 82.30 261 SER B CA 1
ATOM 6911 C C . SER B 1 261 ? 139.985 109.041 111.742 1.00 86.71 261 SER B C 1
ATOM 6912 O O . SER B 1 261 ? 139.311 110.066 111.904 1.00 95.52 261 SER B O 1
ATOM 6915 N N . LEU B 1 262 ? 139.609 107.855 112.228 1.00 88.10 262 LEU B N 1
ATOM 6916 C CA . LEU B 1 262 ? 138.382 107.731 113.009 1.00 80.19 262 LEU B CA 1
ATOM 6917 C C . LEU B 1 262 ? 138.446 108.566 114.280 1.00 93.29 262 LEU B C 1
ATOM 6918 O O . LEU B 1 262 ? 137.489 109.277 114.611 1.00 100.59 262 LEU B O 1
ATOM 6923 N N . THR B 1 263 ? 139.572 108.510 114.997 1.00 91.83 263 THR B N 1
ATOM 6924 C CA . THR B 1 263 ? 139.705 109.294 116.221 1.00 87.33 263 THR B CA 1
ATOM 6925 C C . THR B 1 263 ? 139.665 110.788 115.925 1.00 88.20 263 THR B C 1
ATOM 6926 O O . THR B 1 263 ? 138.995 111.550 116.633 1.00 94.73 263 THR B O 1
ATOM 6930 N N . SER B 1 264 ? 140.363 111.223 114.874 1.00 79.41 264 SER B N 1
ATOM 6931 C CA . SER B 1 264 ? 140.396 112.640 114.531 1.00 75.14 264 SER B CA 1
ATOM 6932 C C . SER B 1 264 ? 139.009 113.147 114.168 1.00 79.68 264 SER B C 1
ATOM 6933 O O . SER B 1 264 ? 138.588 114.218 114.622 1.00 89.46 264 SER B O 1
ATOM 6936 N N . LEU B 1 265 ? 138.274 112.382 113.358 1.00 79.95 265 LEU B N 1
ATOM 6937 C CA . LEU B 1 265 ? 136.945 112.826 112.957 1.00 78.48 265 LEU B CA 1
ATOM 6938 C C . LEU B 1 265 ? 135.964 112.778 114.119 1.00 79.51 265 LEU B C 1
ATOM 6939 O O . LEU B 1 265 ? 135.086 113.636 114.221 1.00 92.64 265 LEU B O 1
ATOM 6944 N N . LEU B 1 266 ? 136.084 111.788 115.005 1.00 68.59 266 LEU B N 1
ATOM 6945 C CA . LEU B 1 266 ? 135.207 111.751 116.171 1.00 66.62 266 LEU B CA 1
ATOM 6946 C C . LEU B 1 266 ? 135.470 112.938 117.094 1.00 72.05 266 LEU B C 1
ATOM 6947 O O . LEU B 1 266 ? 134.530 113.559 117.617 1.00 74.44 266 LEU B O 1
ATOM 6952 N N . VAL B 1 267 ? 136.743 113.292 117.281 1.00 78.08 267 VAL B N 1
ATOM 6953 C CA . VAL B 1 267 ? 137.056 114.451 118.107 1.00 75.59 267 VAL B CA 1
ATOM 6954 C C . VAL B 1 267 ? 136.551 115.726 117.444 1.00 87.71 267 VAL B C 1
ATOM 6955 O O . VAL B 1 267 ? 136.014 116.614 118.117 1.00 95.44 267 VAL B O 1
ATOM 6959 N N . LEU B 1 268 ? 136.706 115.846 116.119 1.00 76.84 268 LEU B N 1
ATOM 6960 C CA . LEU B 1 268 ? 136.138 117.008 115.441 1.00 71.48 268 LEU B CA 1
ATOM 6961 C C . LEU B 1 268 ? 134.620 117.013 115.571 1.00 74.60 268 LEU B C 1
ATOM 6962 O O . LEU B 1 268 ? 133.998 118.081 115.604 1.00 87.69 268 LEU B O 1
ATOM 6967 N N . LEU B 1 269 ? 134.014 115.824 115.641 1.00 78.59 269 LEU B N 1
ATOM 6968 C CA . LEU B 1 269 ? 132.578 115.709 115.857 1.00 71.56 269 LEU B CA 1
ATOM 6969 C C . LEU B 1 269 ? 132.195 116.332 117.187 1.00 76.50 269 LEU B C 1
ATOM 6970 O O . LEU B 1 269 ? 131.147 116.977 117.307 1.00 78.21 269 LEU B O 1
ATOM 6975 N N . THR B 1 270 ? 133.040 116.143 118.201 1.00 76.83 270 THR B N 1
ATOM 6976 C CA . THR B 1 270 ? 132.851 116.845 119.465 1.00 74.62 270 THR B CA 1
ATOM 6977 C C . THR B 1 270 ? 133.416 118.259 119.430 1.00 78.34 270 THR B C 1
ATOM 6978 O O . THR B 1 270 ? 133.290 118.987 120.420 1.00 80.64 270 THR B O 1
ATOM 6982 N N . THR B 1 271 ? 134.037 118.648 118.314 1.00 86.40 271 THR B N 1
ATOM 6983 C CA . THR B 1 271 ? 134.665 119.959 118.139 1.00 84.27 271 THR B CA 1
ATOM 6984 C C . THR B 1 271 ? 135.703 120.242 119.220 1.00 80.03 271 THR B C 1
ATOM 6985 O O . THR B 1 271 ? 135.796 121.357 119.736 1.00 80.91 271 THR B O 1
ATOM 6989 N N . ALA B 1 272 ? 136.486 119.227 119.577 1.00 72.39 272 ALA B N 1
ATOM 6990 C CA . ALA B 1 272 ? 137.565 119.426 120.534 1.00 61.52 272 ALA B CA 1
ATOM 6991 C C . ALA B 1 272 ? 138.876 119.827 119.873 1.00 75.11 272 ALA B C 1
ATOM 6992 O O . ALA B 1 272 ? 139.772 120.329 120.561 1.00 79.16 272 ALA B O 1
ATOM 6994 N N . ASN B 1 273 ? 139.010 119.619 118.564 1.00 82.60 273 ASN B N 1
ATOM 6995 C CA . ASN B 1 273 ? 140.211 119.989 117.819 1.00 82.22 273 ASN B CA 1
ATOM 6996 C C . ASN B 1 273 ? 139.822 120.603 116.477 1.00 80.37 273 ASN B C 1
ATOM 6997 O O . ASN B 1 273 ? 140.378 120.269 115.430 1.00 94.12 273 ASN B O 1
ATOM 7002 N N . ASN B 1 274 ? 138.850 121.515 116.500 1.00 79.23 274 ASN B N 1
ATOM 7003 C CA . ASN B 1 274 ? 138.276 122.017 115.252 1.00 83.38 274 ASN B CA 1
ATOM 7004 C C . ASN B 1 274 ? 139.297 122.715 114.362 1.00 94.59 274 ASN B C 1
ATOM 7005 O O . ASN B 1 274 ? 139.371 122.376 113.168 1.00 100.35 274 ASN B O 1
ATOM 7010 N N . PRO B 1 275 ? 140.103 123.680 114.841 1.00 89.55 275 PRO B N 1
ATOM 7011 C CA . PRO B 1 275 ? 141.077 124.307 113.937 1.00 80.67 275 PRO B CA 1
ATOM 7012 C C . PRO B 1 275 ? 142.295 123.426 113.706 1.00 85.22 275 PRO B C 1
ATOM 7013 O O . PRO B 1 275 ? 142.916 123.484 112.639 1.00 95.48 275 PRO B O 1
ATOM 7017 N N . ASP B 1 276 ? 142.661 122.630 114.714 1.00 89.76 276 ASP B N 1
ATOM 7018 C CA . ASP B 1 276 ? 143.860 121.804 114.609 1.00 84.04 276 ASP B CA 1
ATOM 7019 C C . ASP B 1 276 ? 143.707 120.738 113.532 1.00 86.69 276 ASP B C 1
ATOM 7020 O O . ASP B 1 276 ? 144.661 120.443 112.803 1.00 93.99 276 ASP B O 1
ATOM 7025 N N . VAL B 1 277 ? 142.516 120.146 113.420 1.00 83.43 277 VAL B N 1
ATOM 7026 C CA . VAL B 1 277 ? 142.308 119.067 112.462 1.00 84.35 277 VAL B CA 1
ATOM 7027 C C . VAL B 1 277 ? 142.327 119.580 111.029 1.00 95.26 277 VAL B C 1
ATOM 7028 O O . VAL B 1 277 ? 142.546 118.799 110.096 1.00 102.82 277 VAL B O 1
ATOM 7032 N N . MET B 1 278 ? 142.123 120.884 110.824 1.00 92.36 278 MET B N 1
ATOM 7033 C CA . MET B 1 278 ? 142.034 121.439 109.482 1.00 83.04 278 MET B CA 1
ATOM 7034 C C . MET B 1 278 ? 143.224 122.296 109.083 1.00 77.00 278 MET B C 1
ATOM 7035 O O . MET B 1 278 ? 143.400 122.547 107.887 1.00 86.25 278 MET B O 1
ATOM 7040 N N . ILE B 1 279 ? 144.041 122.750 110.039 1.00 75.42 279 ILE B N 1
ATOM 7041 C CA . ILE B 1 279 ? 145.167 123.624 109.696 1.00 73.42 279 ILE B CA 1
ATOM 7042 C C . ILE B 1 279 ? 146.119 122.985 108.690 1.00 81.77 279 ILE B C 1
ATOM 7043 O O . ILE B 1 279 ? 146.464 123.646 107.696 1.00 95.16 279 ILE B O 1
ATOM 7048 N N . PRO B 1 280 ? 146.576 121.736 108.865 1.00 84.82 280 PRO B N 1
ATOM 7049 C CA . PRO B 1 280 ? 147.511 121.169 107.877 1.00 86.08 280 PRO B CA 1
ATOM 7050 C C . PRO B 1 280 ? 146.947 121.117 106.470 1.00 92.59 280 PRO B C 1
ATOM 7051 O O . PRO B 1 280 ? 147.708 121.246 105.503 1.00 90.47 280 PRO B O 1
ATOM 7055 N N . ALA B 1 281 ? 145.637 120.927 106.323 1.00 95.49 281 ALA B N 1
ATOM 7056 C CA . ALA B 1 281 ? 145.022 120.886 105.003 1.00 85.20 281 ALA B CA 1
ATOM 7057 C C . ALA B 1 281 ? 144.584 122.264 104.526 1.00 81.80 281 ALA B C 1
ATOM 7058 O O . ALA B 1 281 ? 144.764 122.595 103.349 1.00 90.76 281 ALA B O 1
ATOM 7060 N N . TYR B 1 282 ? 144.009 123.077 105.415 1.00 75.87 282 TYR B N 1
ATOM 7061 C CA . TYR B 1 282 ? 143.584 124.417 105.027 1.00 77.34 282 TYR B CA 1
ATOM 7062 C C . TYR B 1 282 ? 144.766 125.305 104.664 1.00 82.62 282 TYR B C 1
ATOM 7063 O O . TYR B 1 282 ? 144.588 126.282 103.929 1.00 87.76 282 TYR B O 1
ATOM 7072 N N . SER B 1 283 ? 145.968 124.986 105.151 1.00 88.27 283 SER B N 1
ATOM 7073 C CA . SER B 1 283 ? 147.145 125.737 104.733 1.00 88.10 283 SER B CA 1
ATOM 7074 C C . SER B 1 283 ? 147.536 125.388 103.302 1.00 91.93 283 SER B C 1
ATOM 7075 O O . SER B 1 283 ? 148.000 126.253 102.551 1.00 100.32 283 SER B O 1
ATOM 7078 N N . LYS B 1 284 ? 147.367 124.123 102.910 1.00 93.46 284 LYS B N 1
ATOM 7079 C CA . LYS B 1 284 ? 147.710 123.721 101.550 1.00 95.48 284 LYS B CA 1
ATOM 7080 C C . LYS B 1 284 ? 146.754 124.337 100.535 1.00 96.91 284 LYS B C 1
ATOM 7081 O O . LYS B 1 284 ? 147.186 124.824 99.484 1.00 100.51 284 LYS B O 1
ATOM 7087 N N . ASN B 1 285 ? 145.456 124.323 100.829 1.00 91.85 285 ASN B N 1
ATOM 7088 C CA . ASN B 1 285 ? 144.461 124.878 99.923 1.00 90.05 285 ASN B CA 1
ATOM 7089 C C . ASN B 1 285 ? 143.229 125.264 100.726 1.00 97.72 285 ASN B C 1
ATOM 7090 O O . ASN B 1 285 ? 142.874 124.599 101.702 1.00 105.87 285 ASN B O 1
ATOM 7095 N N . ARG B 1 286 ? 142.584 126.352 100.300 1.00 86.76 286 ARG B N 1
ATOM 7096 C CA . ARG B 1 286 ? 141.408 126.848 101.008 1.00 85.20 286 ARG B CA 1
ATOM 7097 C C . ARG B 1 286 ? 140.238 125.876 100.918 1.00 88.86 286 ARG B C 1
ATOM 7098 O O . ARG B 1 286 ? 139.531 125.655 101.908 1.00 94.85 286 ARG B O 1
ATOM 7106 N N . ALA B 1 287 ? 140.007 125.306 99.732 1.00 78.01 287 ALA B N 1
ATOM 7107 C CA . ALA B 1 287 ? 138.839 124.458 99.507 1.00 80.67 287 ALA B CA 1
ATOM 7108 C C . ALA B 1 287 ? 138.754 123.295 100.489 1.00 87.19 287 ALA B C 1
ATOM 7109 O O . ALA B 1 287 ? 137.649 122.853 100.824 1.00 98.31 287 ALA B O 1
ATOM 7111 N N . TYR B 1 288 ? 139.899 122.785 100.955 1.00 85.27 288 TYR B N 1
ATOM 7112 C CA . TYR B 1 288 ? 139.888 121.708 101.943 1.00 79.39 288 TYR B CA 1
ATOM 7113 C C . TYR B 1 288 ? 139.053 122.064 103.167 1.00 84.25 288 TYR B C 1
ATOM 7114 O O . TYR B 1 288 ? 138.357 121.206 103.723 1.00 91.86 288 TYR B O 1
ATOM 7123 N N . ALA B 1 289 ? 139.094 123.333 103.586 1.00 70.26 289 ALA B N 1
ATOM 7124 C CA . ALA B 1 289 ? 138.277 123.779 104.711 1.00 63.19 289 ALA B CA 1
ATOM 7125 C C . ALA B 1 289 ? 136.814 123.410 104.525 1.00 73.87 289 ALA B C 1
ATOM 7126 O O . ALA B 1 289 ? 136.158 122.953 105.471 1.00 89.92 289 ALA B O 1
ATOM 7128 N N . ILE B 1 290 ? 136.297 123.578 103.305 1.00 79.06 290 ILE B N 1
ATOM 7129 C CA . ILE B 1 290 ? 134.926 123.213 102.962 1.00 74.47 290 ILE B CA 1
ATOM 7130 C C . ILE B 1 290 ? 134.614 121.839 103.532 1.00 78.12 290 ILE B C 1
ATOM 7131 O O . ILE B 1 290 ? 133.640 121.677 104.277 1.00 91.72 290 ILE B O 1
ATOM 7136 N N . PHE B 1 291 ? 135.475 120.863 103.225 1.00 69.80 291 PHE B N 1
ATOM 7137 C CA . PHE B 1 291 ? 135.308 119.508 103.738 1.00 62.76 291 PHE B CA 1
ATOM 7138 C C . PHE B 1 291 ? 134.977 119.537 105.223 1.00 72.47 291 PHE B C 1
ATOM 7139 O O . PHE B 1 291 ? 133.868 119.173 105.638 1.00 84.87 291 PHE B O 1
ATOM 7147 N N . PHE B 1 292 ? 135.906 120.058 106.028 1.00 72.12 292 PHE B N 1
ATOM 7148 C CA . PHE B 1 292 ? 135.706 120.064 107.470 1.00 70.92 292 PHE B CA 1
ATOM 7149 C C . PHE B 1 292 ? 134.448 120.834 107.833 1.00 71.24 292 PHE B C 1
ATOM 7150 O O . PHE B 1 292 ? 133.648 120.374 108.659 1.00 83.37 292 PHE B O 1
ATOM 7158 N N . ILE B 1 293 ? 134.225 121.977 107.177 1.00 73.94 293 ILE B N 1
ATOM 7159 C CA . ILE B 1 293 ? 133.031 122.766 107.460 1.00 73.86 293 ILE B CA 1
ATOM 7160 C C . ILE B 1 293 ? 131.791 121.906 107.279 1.00 80.26 293 ILE B C 1
ATOM 7161 O O . ILE B 1 293 ? 130.930 121.835 108.167 1.00 86.06 293 ILE B O 1
ATOM 7166 N N . VAL B 1 294 ? 131.721 121.180 106.158 1.00 82.03 294 VAL B N 1
ATOM 7167 C CA . VAL B 1 294 ? 130.561 120.332 105.904 1.00 80.80 294 VAL B CA 1
ATOM 7168 C C . VAL B 1 294 ? 130.370 119.370 107.065 1.00 81.23 294 VAL B C 1
ATOM 7169 O O . VAL B 1 294 ? 129.268 119.240 107.615 1.00 85.83 294 VAL B O 1
ATOM 7173 N N . PHE B 1 295 ? 131.462 118.732 107.496 1.00 72.31 295 PHE B N 1
ATOM 7174 C CA . PHE B 1 295 ? 131.388 117.811 108.623 1.00 68.55 295 PHE B CA 1
ATOM 7175 C C . PHE B 1 295 ? 130.774 118.505 109.829 1.00 75.56 295 PHE B C 1
ATOM 7176 O O . PHE B 1 295 ? 129.786 118.028 110.402 1.00 84.45 295 PHE B O 1
ATOM 7184 N N . THR B 1 296 ? 131.310 119.676 110.183 1.00 86.47 296 THR B N 1
ATOM 7185 C CA . THR B 1 296 ? 130.836 120.367 111.375 1.00 84.77 296 THR B CA 1
ATOM 7186 C C . THR B 1 296 ? 129.376 120.764 111.226 1.00 86.25 296 THR B C 1
ATOM 7187 O O . THR B 1 296 ? 128.651 120.860 112.224 1.00 96.03 296 THR B O 1
ATOM 7191 N N . VAL B 1 297 ? 128.921 120.982 109.991 1.00 76.59 297 VAL B N 1
ATOM 7192 C CA . VAL B 1 297 ? 127.513 121.294 109.777 1.00 72.61 297 VAL B CA 1
ATOM 7193 C C . VAL B 1 297 ? 126.660 120.047 109.962 1.00 78.50 297 VAL B C 1
ATOM 7194 O O . VAL B 1 297 ? 125.588 120.096 110.578 1.00 91.97 297 VAL B O 1
ATOM 7198 N N . ILE B 1 298 ? 127.124 118.908 109.448 1.00 86.52 298 ILE B N 1
ATOM 7199 C CA . ILE B 1 298 ? 126.284 117.716 109.423 1.00 80.62 298 ILE B CA 1
ATOM 7200 C C . ILE B 1 298 ? 126.235 117.047 110.789 1.00 83.76 298 ILE B C 1
ATOM 7201 O O . ILE B 1 298 ? 125.159 116.690 111.283 1.00 89.22 298 ILE B O 1
ATOM 7206 N N . GLY B 1 299 ? 127.389 116.875 111.424 1.00 85.22 299 GLY B N 1
ATOM 7207 C CA . GLY B 1 299 ? 127.444 116.132 112.665 1.00 79.40 299 GLY B CA 1
ATOM 7208 C C . GLY B 1 299 ? 127.306 116.949 113.931 1.00 83.69 299 GLY B C 1
ATOM 7209 O O . GLY B 1 299 ? 126.441 116.667 114.763 1.00 97.11 299 GLY B O 1
ATOM 7210 N N . SER B 1 300 ? 128.150 117.970 114.088 1.00 86.53 300 SER B N 1
ATOM 7211 C CA . SER B 1 300 ? 128.187 118.703 115.348 1.00 94.15 300 SER B CA 1
ATOM 7212 C C . SER B 1 300 ? 126.961 119.590 115.524 1.00 87.41 300 SER B C 1
ATOM 7213 O O . SER B 1 300 ? 126.447 119.730 116.640 1.00 89.89 300 SER B O 1
ATOM 7216 N N . LEU B 1 301 ? 126.479 120.197 114.442 1.00 83.40 301 LEU B N 1
ATOM 7217 C CA . LEU B 1 301 ? 125.368 121.134 114.546 1.00 87.79 301 LEU B CA 1
ATOM 7218 C C . LEU B 1 301 ? 124.012 120.463 114.351 1.00 94.44 301 LEU B C 1
ATOM 7219 O O . LEU B 1 301 ? 123.077 120.722 115.114 1.00 104.38 301 LEU B O 1
ATOM 7224 N N . PHE B 1 302 ? 123.884 119.606 113.339 1.00 88.21 302 PHE B N 1
ATOM 7225 C CA . PHE B 1 302 ? 122.571 119.065 113.007 1.00 77.67 302 PHE B CA 1
ATOM 7226 C C . PHE B 1 302 ? 122.199 117.878 113.889 1.00 85.32 302 PHE B C 1
ATOM 7227 O O . PHE B 1 302 ? 121.175 117.904 114.577 1.00 102.56 302 PHE B O 1
ATOM 7235 N N . LEU B 1 303 ? 123.010 116.817 113.869 1.00 76.89 303 LEU B N 1
ATOM 7236 C CA . LEU B 1 303 ? 122.611 115.571 114.521 1.00 80.23 303 LEU B CA 1
ATOM 7237 C C . LEU B 1 303 ? 122.697 115.669 116.042 1.00 89.52 303 LEU B C 1
ATOM 7238 O O . LEU B 1 303 ? 121.844 115.122 116.755 1.00 97.38 303 LEU B O 1
ATOM 7243 N N . MET B 1 304 ? 123.724 116.347 116.560 1.00 90.86 304 MET B N 1
ATOM 7244 C CA . MET B 1 304 ? 123.850 116.488 118.006 1.00 93.08 304 MET B CA 1
ATOM 7245 C C . MET B 1 304 ? 122.715 117.304 118.606 1.00 98.42 304 MET B C 1
ATOM 7246 O O . MET B 1 304 ? 122.428 117.160 119.799 1.00 105.71 304 MET B O 1
ATOM 7251 N N . ASN B 1 305 ? 122.066 118.157 117.813 1.00 81.59 305 ASN B N 1
ATOM 7252 C CA . ASN B 1 305 ? 120.867 118.850 118.260 1.00 84.87 305 ASN B CA 1
ATOM 7253 C C . ASN B 1 305 ? 119.592 118.094 117.917 1.00 91.89 305 ASN B C 1
ATOM 7254 O O . ASN B 1 305 ? 118.571 118.276 118.593 1.00 98.30 305 ASN B O 1
ATOM 7259 N N . LEU B 1 306 ? 119.623 117.254 116.882 1.00 86.22 306 LEU B N 1
ATOM 7260 C CA . LEU B 1 306 ? 118.504 116.356 116.634 1.00 75.54 306 LEU B CA 1
ATOM 7261 C C . LEU B 1 306 ? 118.330 115.379 117.784 1.00 80.89 306 LEU B C 1
ATOM 7262 O O . LEU B 1 306 ? 117.207 114.965 118.082 1.00 94.55 306 LEU B O 1
ATOM 7267 N N . LEU B 1 307 ? 119.429 115.011 118.447 1.00 73.90 307 LEU B N 1
ATOM 7268 C CA . LEU B 1 307 ? 119.319 114.218 119.670 1.00 73.89 307 LEU B CA 1
ATOM 7269 C C . LEU B 1 307 ? 118.547 114.971 120.747 1.00 76.04 307 LEU B C 1
ATOM 7270 O O . LEU B 1 307 ? 117.689 114.396 121.431 1.00 86.02 307 LEU B O 1
ATOM 7275 N N . THR B 1 308 ? 118.839 116.265 120.909 1.00 74.22 308 THR B N 1
ATOM 7276 C CA . THR B 1 308 ? 118.102 117.084 121.866 1.00 69.16 308 THR B CA 1
ATOM 7277 C C . THR B 1 308 ? 116.626 117.147 121.504 1.00 70.99 308 THR B C 1
ATOM 7278 O O . THR B 1 308 ? 115.758 117.042 122.378 1.00 86.23 308 THR B O 1
ATOM 7282 N N . ALA B 1 309 ? 116.326 117.326 120.217 1.00 70.45 309 ALA B N 1
ATOM 7283 C CA . ALA B 1 309 ? 114.933 117.366 119.781 1.00 65.45 309 ALA B CA 1
ATOM 7284 C C . ALA B 1 309 ? 114.230 116.041 120.055 1.00 69.01 309 ALA B C 1
ATOM 7285 O O . ALA B 1 309 ? 113.075 116.021 120.495 1.00 75.73 309 ALA B O 1
ATOM 7287 N N . ILE B 1 310 ? 114.916 114.925 119.804 1.00 81.05 310 ILE B N 1
ATOM 7288 C CA . ILE B 1 310 ? 114.330 113.608 120.041 1.00 69.52 310 ILE B CA 1
ATOM 7289 C C . ILE B 1 310 ? 114.018 113.425 121.519 1.00 70.26 310 ILE B C 1
ATOM 7290 O O . ILE B 1 310 ? 112.941 112.944 121.890 1.00 83.76 310 ILE B O 1
ATOM 7295 N N . ILE B 1 311 ? 114.958 113.805 122.386 1.00 75.66 311 ILE B N 1
ATOM 7296 C CA . ILE B 1 311 ? 114.722 113.661 123.819 1.00 68.51 311 ILE B CA 1
ATOM 7297 C C . ILE B 1 311 ? 113.584 114.570 124.269 1.00 81.25 311 ILE B C 1
ATOM 7298 O O . ILE B 1 311 ? 112.729 114.166 125.067 1.00 88.12 311 ILE B O 1
ATOM 7303 N N . TYR B 1 312 ? 113.543 115.806 123.762 1.00 81.69 312 TYR B N 1
ATOM 7304 C CA . TYR B 1 312 ? 112.493 116.732 124.172 1.00 71.72 312 TYR B CA 1
ATOM 7305 C C . TYR B 1 312 ? 111.122 116.289 123.677 1.00 73.44 312 TYR B C 1
ATOM 7306 O O . TYR B 1 312 ? 110.108 116.600 124.313 1.00 88.13 312 TYR B O 1
ATOM 7315 N N . SER B 1 313 ? 111.066 115.569 122.553 1.00 75.24 313 SER B N 1
ATOM 7316 C CA . SER B 1 313 ? 109.782 115.103 122.043 1.00 75.49 313 SER B CA 1
ATOM 7317 C C . SER B 1 313 ? 109.092 114.149 123.008 1.00 78.49 313 SER B C 1
ATOM 7318 O O . SER B 1 313 ? 107.875 113.955 122.907 1.00 76.62 313 SER B O 1
ATOM 7321 N N . GLN B 1 314 ? 109.837 113.549 123.936 1.00 76.39 314 GLN B N 1
ATOM 7322 C CA . GLN B 1 314 ? 109.254 112.666 124.937 1.00 78.32 314 GLN B CA 1
ATOM 7323 C C . GLN B 1 314 ? 108.897 113.399 126.221 1.00 80.53 314 GLN B C 1
ATOM 7324 O O . GLN B 1 314 ? 107.912 113.041 126.878 1.00 79.32 314 GLN B O 1
ATOM 7330 N N . PHE B 1 315 ? 109.675 114.415 126.594 1.00 83.41 315 PHE B N 1
ATOM 7331 C CA . PHE B 1 315 ? 109.404 115.231 127.768 1.00 87.72 315 PHE B CA 1
ATOM 7332 C C . PHE B 1 315 ? 108.501 116.420 127.464 1.00 95.35 315 PHE B C 1
ATOM 7333 O O . PHE B 1 315 ? 108.531 117.411 128.203 1.00 96.29 315 PHE B O 1
ATOM 7341 N N . ARG B 1 316 ? 107.710 116.352 126.391 1.00 100.02 316 ARG B N 1
ATOM 7342 C CA . ARG B 1 316 ? 106.943 117.520 125.970 1.00 90.21 316 ARG B CA 1
ATOM 7343 C C . ARG B 1 316 ? 105.865 117.872 126.988 1.00 94.62 316 ARG B C 1
ATOM 7344 O O . ARG B 1 316 ? 105.641 119.052 127.280 1.00 104.75 316 ARG B O 1
ATOM 7352 N N . GLY B 1 317 ? 105.188 116.866 127.536 1.00 107.61 317 GLY B N 1
ATOM 7353 C CA . GLY B 1 317 ? 104.160 117.103 128.530 1.00 108.98 317 GLY B CA 1
ATOM 7354 C C . GLY B 1 317 ? 104.388 116.307 129.798 1.00 112.70 317 GLY B C 1
ATOM 7355 O O . GLY B 1 317 ? 103.433 115.857 130.437 1.00 117.53 317 GLY B O 1
ATOM 7356 N N . TYR B 1 318 ? 105.657 116.128 130.168 1.00 111.77 318 TYR B N 1
ATOM 7357 C CA . TYR B 1 318 ? 105.993 115.306 131.328 1.00 110.11 318 TYR B CA 1
ATOM 7358 C C . TYR B 1 318 ? 105.424 115.899 132.612 1.00 114.84 318 TYR B C 1
ATOM 7359 O O . TYR B 1 318 ? 104.821 115.188 133.426 1.00 122.81 318 TYR B O 1
ATOM 7368 N N . LEU B 1 319 ? 105.601 117.208 132.807 1.00 103.52 319 LEU B N 1
ATOM 7369 C CA . LEU B 1 319 ? 105.096 117.853 134.016 1.00 104.44 319 LEU B CA 1
ATOM 7370 C C . LEU B 1 319 ? 103.575 117.803 134.077 1.00 105.44 319 LEU B C 1
ATOM 7371 O O . LEU B 1 319 ? 102.998 117.531 135.137 1.00 114.41 319 LEU B O 1
ATOM 7376 N N . MET B 1 320 ? 102.907 118.064 132.951 1.00 109.73 320 MET B N 1
ATOM 7377 C CA . MET B 1 320 ? 101.448 118.026 132.937 1.00 111.78 320 MET B CA 1
ATOM 7378 C C . MET B 1 320 ? 100.930 116.617 133.197 1.00 110.57 320 MET B C 1
ATOM 7379 O O . MET B 1 320 ? 99.945 116.438 133.922 1.00 116.99 320 MET B O 1
ATOM 7384 N N . LYS B 1 321 ? 101.578 115.606 132.614 1.00 108.17 321 LYS B N 1
ATOM 7385 C CA . LYS B 1 321 ? 101.174 114.227 132.870 1.00 112.76 321 LYS B CA 1
ATOM 7386 C C . LYS B 1 321 ? 101.367 113.858 134.335 1.00 117.34 321 LYS B C 1
ATOM 7387 O O . LYS B 1 321 ? 100.509 113.200 134.935 1.00 122.54 321 LYS B O 1
ATOM 7393 N N . SER B 1 322 ? 102.490 114.271 134.929 1.00 106.30 322 SER B N 1
ATOM 7394 C CA . SER B 1 322 ? 102.717 113.992 136.343 1.00 103.46 322 SER B CA 1
ATOM 7395 C C . SER B 1 322 ? 101.668 114.673 137.213 1.00 103.46 322 SER B C 1
ATOM 7396 O O . SER B 1 322 ? 101.165 114.079 138.174 1.00 109.87 322 SER B O 1
ATOM 7399 N N . LEU B 1 323 ? 101.318 115.920 136.885 1.00 103.94 323 LEU B N 1
ATOM 7400 C CA . LEU B 1 323 ? 100.305 116.631 137.657 1.00 101.76 323 LEU B CA 1
ATOM 7401 C C . LEU B 1 323 ? 98.943 115.960 137.529 1.00 101.35 323 LEU B C 1
ATOM 7402 O O . LEU B 1 323 ? 98.206 115.836 138.515 1.00 112.63 323 LEU B O 1
ATOM 7407 N N . GLN B 1 324 ? 98.589 115.525 136.317 1.00 109.48 324 GLN B N 1
ATOM 7408 C CA . GLN B 1 324 ? 97.320 114.832 136.120 1.00 113.57 324 GLN B CA 1
ATOM 7409 C C . GLN B 1 324 ? 97.281 113.518 136.889 1.00 114.59 324 GLN B C 1
ATOM 7410 O O . GLN B 1 324 ? 96.256 113.174 137.490 1.00 121.64 324 GLN B O 1
ATOM 7416 N N . THR B 1 325 ? 98.386 112.767 136.885 1.00 107.82 325 THR B N 1
ATOM 7417 C CA . THR B 1 325 ? 98.427 111.525 137.652 1.00 112.04 325 THR B CA 1
ATOM 7418 C C . THR B 1 325 ? 98.315 111.793 139.148 1.00 114.22 325 THR B C 1
ATOM 7419 O O . THR B 1 325 ? 97.650 111.042 139.871 1.00 119.83 325 THR B O 1
ATOM 7423 N N . SER B 1 326 ? 98.961 112.857 139.632 1.00 113.02 326 SER B N 1
ATOM 7424 C CA . SER B 1 326 ? 98.852 113.201 141.046 1.00 114.24 326 SER B CA 1
ATOM 7425 C C . SER B 1 326 ? 97.420 113.570 141.417 1.00 113.72 326 SER B C 1
ATOM 7426 O O . SER B 1 326 ? 96.910 113.144 142.462 1.00 120.33 326 SER B O 1
ATOM 7429 N N . LEU B 1 327 ? 96.756 114.362 140.573 1.00 105.39 327 LEU B N 1
ATOM 7430 C CA . LEU B 1 327 ? 95.362 114.711 140.831 1.00 106.19 327 LEU B CA 1
ATOM 7431 C C . LEU B 1 327 ? 94.466 113.479 140.797 1.00 109.80 327 LEU B C 1
ATOM 7432 O O . LEU B 1 327 ? 93.536 113.356 141.603 1.00 118.51 327 LEU B O 1
ATOM 7437 N N . PHE B 1 328 ? 94.729 112.556 139.869 1.00 112.19 328 PHE B N 1
ATOM 7438 C CA . PHE B 1 328 ? 93.953 111.321 139.813 1.00 112.62 328 PHE B CA 1
ATOM 7439 C C . PHE B 1 328 ? 94.147 110.490 141.075 1.00 116.47 328 PHE B C 1
ATOM 7440 O O . PHE B 1 328 ? 93.185 109.925 141.609 1.00 125.54 328 PHE B O 1
ATOM 7448 N N . ARG B 1 329 ? 95.386 110.402 141.565 1.00 109.92 329 ARG B N 1
ATOM 7449 C CA . ARG B 1 329 ? 95.641 109.675 142.805 1.00 108.90 329 ARG B CA 1
ATOM 7450 C C . ARG B 1 329 ? 94.931 110.330 143.983 1.00 106.60 329 ARG B C 1
ATOM 7451 O O . ARG B 1 329 ? 94.377 109.639 144.846 1.00 109.05 329 ARG B O 1
ATOM 7459 N N . ARG B 1 330 ? 94.938 111.664 144.036 1.00 104.08 330 ARG B N 1
ATOM 7460 C CA . ARG B 1 330 ? 94.236 112.363 145.109 1.00 103.75 330 ARG B CA 1
ATOM 7461 C C . ARG B 1 330 ? 92.737 112.093 145.057 1.00 105.79 330 ARG B C 1
ATOM 7462 O O . ARG B 1 330 ? 92.106 111.834 146.091 1.00 112.72 330 ARG B O 1
ATOM 7470 N N . ARG B 1 331 ? 92.149 112.150 143.859 1.00 123.09 331 ARG B N 1
ATOM 7471 C CA . ARG B 1 331 ? 90.724 111.868 143.718 1.00 124.96 331 ARG B CA 1
ATOM 7472 C C . ARG B 1 331 ? 90.403 110.435 144.121 1.00 124.39 331 ARG B C 1
ATOM 7473 O O . ARG B 1 331 ? 89.395 110.182 144.790 1.00 129.75 331 ARG B O 1
ATOM 7481 N N . LEU B 1 332 ? 91.251 109.482 143.725 1.00 112.68 332 LEU B N 1
ATOM 7482 C CA . LEU B 1 332 ? 91.020 108.087 144.087 1.00 113.25 332 LEU B CA 1
ATOM 7483 C C . LEU B 1 332 ? 91.108 107.890 145.595 1.00 116.00 332 LEU B C 1
ATOM 7484 O O . LEU B 1 332 ? 90.303 107.156 146.182 1.00 121.24 332 LEU B O 1
ATOM 7489 N N . GLY B 1 333 ? 92.080 108.539 146.240 1.00 112.34 333 GLY B N 1
ATOM 7490 C CA . GLY B 1 333 ? 92.192 108.435 147.685 1.00 111.32 333 GLY B CA 1
ATOM 7491 C C . GLY B 1 333 ? 90.992 109.018 148.404 1.00 114.96 333 GLY B C 1
ATOM 7492 O O . GLY B 1 333 ? 90.469 108.419 149.350 1.00 118.66 333 GLY B O 1
ATOM 7493 N N . THR B 1 334 ? 90.538 110.196 147.968 1.00 126.01 334 THR B N 1
ATOM 7494 C CA . THR B 1 334 ? 89.353 110.792 148.575 1.00 122.26 334 THR B CA 1
ATOM 7495 C C . THR B 1 334 ? 88.123 109.918 148.359 1.00 123.24 334 THR B C 1
ATOM 7496 O O . THR B 1 334 ? 87.293 109.773 149.263 1.00 128.13 334 THR B O 1
ATOM 7500 N N . ARG B 1 335 ? 87.989 109.325 147.170 1.00 131.06 335 ARG B N 1
ATOM 7501 C CA . ARG B 1 335 ? 86.861 108.438 146.904 1.00 132.27 335 ARG B CA 1
ATOM 7502 C C . ARG B 1 335 ? 86.893 107.208 147.804 1.00 135.05 335 ARG B C 1
ATOM 7503 O O . ARG B 1 335 ? 85.858 106.793 148.341 1.00 135.17 335 ARG B O 1
ATOM 7511 N N . ALA B 1 336 ? 88.072 106.604 147.972 1.00 128.10 336 ALA B N 1
ATOM 7512 C CA . ALA B 1 336 ? 88.186 105.438 148.844 1.00 128.37 336 ALA B CA 1
ATOM 7513 C C . ALA B 1 336 ? 87.867 105.794 150.290 1.00 130.83 336 ALA B C 1
ATOM 7514 O O . ALA B 1 336 ? 87.177 105.037 150.987 1.00 133.39 336 ALA B O 1
ATOM 7516 N N . ALA B 1 337 ? 88.361 106.942 150.761 1.00 126.18 337 ALA B N 1
ATOM 7517 C CA . ALA B 1 337 ? 88.039 107.375 152.117 1.00 121.00 337 ALA B CA 1
ATOM 7518 C C . ALA B 1 337 ? 86.545 107.625 152.276 1.00 124.28 337 ALA B C 1
ATOM 7519 O O . ALA B 1 337 ? 85.958 107.286 153.311 1.00 127.97 337 ALA B O 1
ATOM 7521 N N . PHE B 1 338 ? 85.913 108.224 151.263 1.00 133.09 338 PHE B N 1
ATOM 7522 C CA . PHE B 1 338 ? 84.471 108.438 151.309 1.00 133.17 338 PHE B CA 1
ATOM 7523 C C . PHE B 1 338 ? 83.724 107.116 151.398 1.00 133.01 338 PHE B C 1
ATOM 7524 O O . PHE B 1 338 ? 82.771 106.985 152.172 1.00 139.21 338 PHE B O 1
ATOM 7532 N N . GLU B 1 339 ? 84.134 106.129 150.598 1.00 130.24 339 GLU B N 1
ATOM 7533 C CA . GLU B 1 339 ? 83.469 104.831 150.634 1.00 132.08 339 GLU B CA 1
ATOM 7534 C C . GLU B 1 339 ? 83.635 104.165 151.993 1.00 134.09 339 GLU B C 1
ATOM 7535 O O . GLU B 1 339 ? 82.683 103.583 152.530 1.00 136.91 339 GLU B O 1
ATOM 7541 N N . VAL B 1 340 ? 84.834 104.253 152.574 1.00 138.15 340 VAL B N 1
ATOM 7542 C CA . VAL B 1 340 ? 85.069 103.660 153.889 1.00 136.85 340 VAL B CA 1
ATOM 7543 C C . VAL B 1 340 ? 84.200 104.337 154.944 1.00 136.78 340 VAL B C 1
ATOM 7544 O O . VAL B 1 340 ? 83.563 103.673 155.772 1.00 139.35 340 VAL B O 1
ATOM 7548 N N . LEU B 1 341 ? 84.155 105.672 154.925 1.00 128.17 341 LEU B N 1
ATOM 7549 C CA . LEU B 1 341 ? 83.366 106.395 155.917 1.00 123.18 341 LEU B CA 1
ATOM 7550 C C . LEU B 1 341 ? 81.873 106.144 155.742 1.00 125.83 341 LEU B C 1
ATOM 7551 O O . LEU B 1 341 ? 81.134 106.109 156.733 1.00 128.00 341 LEU B O 1
ATOM 7556 N N . SER B 1 342 ? 81.411 105.974 154.501 1.00 134.52 342 SER B N 1
ATOM 7557 C CA . SER B 1 342 ? 80.010 105.635 154.279 1.00 135.47 342 SER B CA 1
ATOM 7558 C C . SER B 1 342 ? 79.701 104.233 154.784 1.00 135.97 342 SER B C 1
ATOM 7559 O O . SER B 1 342 ? 78.634 103.995 155.363 1.00 135.74 342 SER B O 1
ATOM 7562 N N . SER B 1 343 ? 80.621 103.288 154.568 1.00 142.52 343 SER B N 1
ATOM 7563 C CA . SER B 1 343 ? 80.433 101.942 155.097 1.00 142.96 343 SER B CA 1
ATOM 7564 C C . SER B 1 343 ? 80.444 101.936 156.619 1.00 143.86 343 SER B C 1
ATOM 7565 O O . SER B 1 343 ? 79.809 101.074 157.238 1.00 142.76 343 SER B O 1
ATOM 7568 N N . MET B 1 344 ? 81.163 102.878 157.236 1.00 151.23 344 MET B N 1
ATOM 7569 C CA . MET B 1 344 ? 81.180 102.962 158.693 1.00 150.22 344 MET B CA 1
ATOM 7570 C C . MET B 1 344 ? 79.790 103.253 159.246 1.00 152.97 344 MET B C 1
ATOM 7571 O O . MET B 1 344 ? 79.414 102.738 160.306 1.00 153.21 344 MET B O 1
ATOM 7576 N N . VAL B 1 345 ? 79.013 104.081 158.542 1.00 157.26 345 VAL B N 1
ATOM 7577 C CA . VAL B 1 345 ? 77.693 104.466 159.026 1.00 156.98 345 VAL B CA 1
ATOM 7578 C C . VAL B 1 345 ? 76.792 103.242 159.089 1.00 156.31 345 VAL B C 1
ATOM 7579 O O . VAL B 1 345 ? 76.701 102.464 158.131 1.00 154.41 345 VAL B O 1
ATOM 7583 N N . GLY B 1 346 ? 76.120 103.066 160.222 1.00 159.09 346 GLY B N 1
ATOM 7584 C CA . GLY B 1 346 ? 75.227 101.939 160.413 1.00 159.56 346 GLY B CA 1
ATOM 7585 C C . GLY B 1 346 ? 74.603 101.900 161.794 1.00 159.67 346 GLY B C 1
ATOM 7586 O O . GLY B 1 346 ? 73.496 102.397 162.000 1.00 158.10 346 GLY B O 1
ATOM 7587 N N . ALA B 1 354 ? 70.180 106.325 152.342 1.00 155.13 354 ALA B N 1
ATOM 7588 C CA . ALA B 1 354 ? 71.245 106.894 151.526 1.00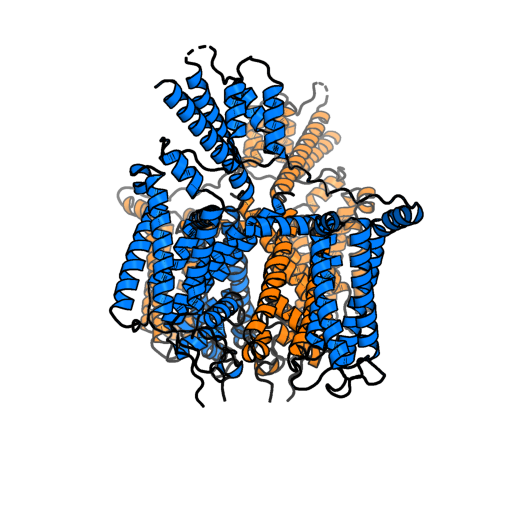 157.61 354 ALA B CA 1
ATOM 7589 C C . ALA B 1 354 ? 72.615 106.577 152.116 1.00 158.76 354 ALA B C 1
ATOM 7590 O O . ALA B 1 354 ? 72.717 106.040 153.219 1.00 157.15 354 ALA B O 1
ATOM 7592 N N . VAL B 1 355 ? 73.665 106.914 151.373 1.00 158.46 355 VAL B N 1
ATOM 7593 C CA . VAL B 1 355 ? 75.044 106.686 151.789 1.00 158.37 355 VAL B CA 1
ATOM 7594 C C . VAL B 1 355 ? 75.747 108.034 151.869 1.00 156.68 355 VAL B C 1
ATOM 7595 O O . VAL B 1 355 ? 75.671 108.837 150.932 1.00 155.49 355 VAL B O 1
ATOM 7599 N N . GLY B 1 356 ? 76.415 108.283 152.989 1.00 150.56 356 GLY B N 1
ATOM 7600 C CA . GLY B 1 356 ? 77.109 109.541 153.178 1.00 149.74 356 GLY B CA 1
ATOM 7601 C C . GLY B 1 356 ? 78.030 109.483 154.373 1.00 150.37 356 GLY B C 1
ATOM 7602 O O . GLY B 1 356 ? 77.937 108.581 155.213 1.00 152.73 356 GLY B O 1
ATOM 7603 N N . VAL B 1 357 ? 78.925 110.463 154.437 1.00 142.69 357 VAL B N 1
ATOM 7604 C CA . VAL B 1 357 ? 79.904 110.565 155.513 1.00 142.44 357 VAL B CA 1
ATOM 7605 C C . VAL B 1 357 ? 79.288 111.326 156.679 1.00 144.94 357 VAL B C 1
ATOM 7606 O O . VAL B 1 357 ? 78.762 112.431 156.504 1.00 145.89 357 VAL B O 1
ATOM 7610 N N . LYS B 1 358 ? 79.354 110.737 157.867 1.00 152.05 358 LYS B N 1
ATOM 7611 C CA . LYS B 1 358 ? 78.886 111.427 159.063 1.00 149.00 358 LYS B CA 1
ATOM 7612 C C . LYS B 1 358 ? 79.894 112.502 159.458 1.00 150.48 358 LYS B C 1
ATOM 7613 O O . LYS B 1 358 ? 81.090 112.210 159.572 1.00 152.33 358 LYS B O 1
ATOM 7619 N N . PRO B 1 359 ? 79.458 113.748 159.661 1.00 153.01 359 PRO B N 1
ATOM 7620 C CA . PRO B 1 359 ? 80.422 114.835 159.911 1.00 152.61 359 PRO B CA 1
ATOM 7621 C C . PRO B 1 359 ? 81.284 114.640 161.147 1.00 153.37 359 PRO B C 1
ATOM 7622 O O . PRO B 1 359 ? 82.444 115.067 161.145 1.00 154.84 359 PRO B O 1
ATOM 7626 N N . GLN B 1 360 ? 80.758 114.025 162.209 1.00 152.71 360 GLN B N 1
ATOM 7627 C CA . GLN B 1 360 ? 81.584 113.752 163.383 1.00 152.99 360 GLN B CA 1
ATOM 7628 C C . GLN B 1 360 ? 82.684 112.743 163.072 1.00 154.54 360 GLN B C 1
ATOM 7629 O O . GLN B 1 360 ? 83.829 112.905 163.517 1.00 154.21 360 GLN B O 1
ATOM 7635 N N . ASN B 1 361 ? 82.360 111.698 162.307 1.00 150.68 361 ASN B N 1
ATOM 7636 C CA . ASN B 1 361 ? 83.387 110.754 161.880 1.00 148.93 361 ASN B CA 1
ATOM 7637 C C . ASN B 1 361 ? 84.432 111.443 161.014 1.00 147.83 361 ASN B C 1
ATOM 7638 O O . ASN B 1 361 ? 85.631 111.168 161.134 1.00 147.91 361 ASN B O 1
ATOM 7643 N N . LEU B 1 362 ? 83.993 112.343 160.134 1.00 144.69 362 LEU B N 1
ATOM 7644 C CA . LEU B 1 362 ? 84.936 113.068 159.291 1.00 143.68 362 LEU B CA 1
ATOM 7645 C C . LEU B 1 362 ? 85.838 113.972 160.124 1.00 145.38 362 LEU B C 1
ATOM 7646 O O . LEU B 1 362 ? 87.031 114.101 159.832 1.00 148.87 362 LEU B O 1
ATOM 7651 N N . LEU B 1 363 ? 85.285 114.614 161.157 1.00 146.83 363 LEU B N 1
ATOM 7652 C CA . LEU B 1 363 ? 86.111 115.422 162.050 1.00 148.01 363 LEU B CA 1
ATOM 7653 C C . LEU B 1 363 ? 87.127 114.568 162.797 1.00 147.72 363 LEU B C 1
ATOM 7654 O O . LEU B 1 363 ? 88.284 114.970 162.955 1.00 146.74 363 LEU B O 1
ATOM 7659 N N . GLN B 1 364 ? 86.713 113.392 163.277 1.00 145.81 364 GLN B N 1
ATOM 7660 C CA . GLN B 1 364 ? 87.663 112.485 163.919 1.00 147.06 364 GLN B CA 1
ATOM 7661 C C . GLN B 1 364 ? 88.772 112.063 162.960 1.00 147.42 364 GLN B C 1
ATOM 7662 O O . GLN B 1 364 ? 89.957 112.025 163.334 1.00 144.83 364 GLN B O 1
ATOM 7668 N N . VAL B 1 365 ? 88.414 111.798 161.700 1.00 137.76 365 VAL B N 1
ATOM 7669 C CA . VAL B 1 365 ? 89.424 111.439 160.709 1.00 133.19 365 VAL B CA 1
ATOM 7670 C C . VAL B 1 365 ? 90.384 112.600 160.501 1.00 133.60 365 VAL B C 1
ATOM 7671 O O . VAL B 1 365 ? 91.607 112.425 160.528 1.00 136.28 365 VAL B O 1
ATOM 7675 N N . LEU B 1 366 ? 89.847 113.808 160.316 1.00 137.30 366 LEU B N 1
ATOM 7676 C CA . LEU B 1 366 ? 90.722 114.945 160.068 1.00 136.93 366 LEU B CA 1
ATOM 7677 C C . LEU B 1 366 ? 91.614 115.192 161.272 1.00 139.90 366 LEU B C 1
ATOM 7678 O O . LEU B 1 366 ? 92.753 115.648 161.123 1.00 139.30 366 LEU B O 1
ATOM 7683 N N . GLN B 1 367 ? 91.108 114.893 162.473 1.00 147.03 367 GLN B N 1
ATOM 7684 C CA . GLN B 1 367 ? 91.913 115.043 163.676 1.00 144.43 367 GLN B CA 1
ATOM 7685 C C . GLN B 1 367 ? 93.105 114.102 163.634 1.00 144.32 367 GLN B C 1
ATOM 7686 O O . GLN B 1 367 ? 94.225 114.485 163.992 1.00 142.92 367 GLN B O 1
ATOM 7692 N N . LYS B 1 368 ? 92.882 112.857 163.194 1.00 141.22 368 LYS B N 1
ATOM 7693 C CA . LYS B 1 368 ? 93.989 111.906 163.170 1.00 138.84 368 LYS B CA 1
ATOM 7694 C C . LYS B 1 368 ? 94.951 112.176 162.015 1.00 136.75 368 LYS B C 1
ATOM 7695 O O . LYS B 1 368 ? 96.141 111.860 162.119 1.00 133.44 368 LYS B O 1
ATOM 7701 N N . VAL B 1 369 ? 94.455 112.744 160.913 1.00 135.85 369 VAL B N 1
ATOM 7702 C CA . VAL B 1 369 ? 95.260 112.916 159.706 1.00 133.67 369 VAL B CA 1
ATOM 7703 C C . VAL B 1 369 ? 96.398 113.894 159.966 1.00 137.47 369 VAL B C 1
ATOM 7704 O O . VAL B 1 369 ? 96.201 114.959 160.567 1.00 138.83 369 VAL B O 1
ATOM 7708 N N . GLN B 1 370 ? 97.598 113.535 159.514 1.00 145.17 370 GLN B N 1
ATOM 7709 C CA . GLN B 1 370 ? 98.772 114.401 159.611 1.00 143.35 370 GLN B CA 1
ATOM 7710 C C . GLN B 1 370 ? 98.737 115.379 158.442 1.00 143.30 370 GLN B C 1
ATOM 7711 O O . GLN B 1 370 ? 99.026 115.011 157.301 1.00 145.29 370 GLN B O 1
ATOM 7717 N N . LEU B 1 371 ? 98.387 116.634 158.721 1.00 151.74 371 LEU B N 1
ATOM 7718 C CA . LEU B 1 371 ? 98.187 117.623 157.671 1.00 152.41 371 LEU B CA 1
ATOM 7719 C C . LEU B 1 371 ? 98.601 118.995 158.188 1.00 154.69 371 LEU B C 1
ATOM 7720 O O . LEU B 1 371 ? 98.707 119.218 159.397 1.00 155.58 371 LEU B O 1
ATOM 7725 N N . ASP B 1 372 ? 98.847 119.910 157.250 1.00 164.98 372 ASP B N 1
ATOM 7726 C CA . ASP B 1 372 ? 99.158 121.291 157.597 1.00 165.21 372 ASP B CA 1
ATOM 7727 C C . ASP B 1 372 ? 98.029 121.897 158.421 1.00 167.68 372 ASP B C 1
ATOM 7728 O O . ASP B 1 372 ? 96.849 121.621 158.190 1.00 168.82 372 ASP B O 1
ATOM 7733 N N . SER B 1 373 ? 98.407 122.730 159.394 1.00 162.66 373 SER B N 1
ATOM 7734 C CA . SER B 1 373 ? 97.433 123.274 160.334 1.00 161.71 373 SER B CA 1
ATOM 7735 C C . SER B 1 373 ? 96.389 124.135 159.633 1.00 162.19 373 SER B C 1
ATOM 7736 O O . SER B 1 373 ? 95.201 124.066 159.963 1.00 161.49 373 SER B O 1
ATOM 7739 N N . SER B 1 374 ? 96.808 124.958 158.669 1.00 167.32 374 SER B N 1
ATOM 7740 C CA . SER B 1 374 ? 95.864 125.854 158.006 1.00 170.08 374 SER B CA 1
ATOM 7741 C C . SER B 1 374 ? 94.792 125.073 157.253 1.00 170.42 374 SER B C 1
ATOM 7742 O O . SER B 1 374 ? 93.590 125.300 157.444 1.00 168.05 374 SER B O 1
ATOM 7745 N N . HIS B 1 375 ? 95.212 124.137 156.397 1.00 167.29 375 HIS B N 1
ATOM 7746 C CA . HIS B 1 375 ? 94.253 123.362 155.615 1.00 163.86 375 HIS B CA 1
ATOM 7747 C C . HIS B 1 375 ? 93.387 122.488 156.512 1.00 163.75 375 HIS B C 1
ATOM 7748 O O . HIS B 1 375 ? 92.176 122.362 156.289 1.00 166.32 375 HIS B O 1
ATOM 7755 N N . LYS B 1 376 ? 93.995 121.863 157.524 1.00 154.51 376 LYS B N 1
ATOM 7756 C CA . LYS B 1 376 ? 93.235 121.008 158.429 1.00 155.76 376 LYS B CA 1
ATOM 7757 C C . LYS B 1 376 ? 92.181 121.805 159.185 1.00 157.57 376 LYS B C 1
ATOM 7758 O O . LYS B 1 376 ? 91.031 121.369 159.304 1.00 156.48 376 LYS B O 1
ATOM 7764 N N . GLN B 1 377 ? 92.551 122.983 159.692 1.00 162.69 377 GLN B N 1
ATOM 7765 C CA . GLN B 1 377 ? 91.588 123.827 160.390 1.00 162.43 377 GLN B CA 1
ATOM 7766 C C . GLN B 1 377 ? 90.487 124.307 159.455 1.00 164.10 377 GLN B C 1
ATOM 7767 O O . GLN B 1 377 ? 89.316 124.364 159.846 1.00 163.23 377 GLN B O 1
ATOM 7773 N N . ALA B 1 378 ? 90.839 124.661 158.216 1.00 163.08 378 ALA B N 1
ATOM 7774 C CA . ALA B 1 378 ? 89.824 125.099 157.262 1.00 160.58 378 ALA B CA 1
ATOM 7775 C C . ALA B 1 378 ? 88.826 123.985 156.969 1.00 159.86 378 ALA B C 1
ATOM 7776 O O . ALA B 1 378 ? 87.609 124.209 156.959 1.00 159.04 378 ALA B O 1
ATOM 7778 N N . MET B 1 379 ? 89.323 122.770 156.737 1.00 156.39 379 MET B N 1
ATOM 7779 C CA . MET B 1 379 ? 88.426 121.647 156.481 1.00 154.30 379 MET B CA 1
ATOM 7780 C C . MET B 1 379 ? 87.575 121.321 157.704 1.00 156.05 379 MET B C 1
ATOM 7781 O O . MET B 1 379 ? 86.377 121.038 157.574 1.00 157.69 379 MET B O 1
ATOM 7786 N N . MET B 1 380 ? 88.168 121.363 158.901 1.00 157.75 380 MET B N 1
ATOM 7787 C CA . MET B 1 380 ? 87.403 121.085 160.112 1.00 158.74 380 MET B CA 1
ATOM 7788 C C . MET B 1 380 ? 86.304 122.118 160.325 1.00 160.19 380 MET B C 1
ATOM 7789 O O . MET B 1 380 ? 85.177 121.766 160.692 1.00 159.29 380 MET B O 1
ATOM 7794 N N . GLU B 1 381 ? 86.602 123.398 160.088 1.00 164.92 381 GLU B N 1
ATOM 7795 C CA . GLU B 1 381 ? 85.577 124.419 160.270 1.00 163.70 381 GLU B CA 1
ATOM 7796 C C . GLU B 1 381 ? 84.512 124.338 159.184 1.00 161.85 381 GLU B C 1
ATOM 7797 O O . GLU B 1 381 ? 83.343 124.639 159.446 1.00 160.65 381 GLU B O 1
ATOM 7803 N N . LYS B 1 382 ? 84.881 123.919 157.970 1.00 157.49 382 LYS B N 1
ATOM 7804 C CA . LYS B 1 382 ? 83.870 123.677 156.944 1.00 156.92 382 LYS B CA 1
ATOM 7805 C C . LYS B 1 382 ? 82.935 122.542 157.350 1.00 157.20 382 LYS B C 1
ATOM 7806 O O . LYS B 1 382 ? 81.713 122.639 157.176 1.00 155.24 382 LYS B O 1
ATOM 7812 N N . VAL B 1 383 ? 83.491 121.461 157.902 1.00 159.62 383 VAL B N 1
ATOM 7813 C CA . VAL B 1 383 ? 82.652 120.353 158.355 1.00 160.20 383 VAL B CA 1
ATOM 7814 C C . VAL B 1 383 ? 81.767 120.791 159.517 1.00 161.29 383 VAL B C 1
ATOM 7815 O O . VAL B 1 383 ? 80.602 120.385 159.615 1.00 159.40 383 VAL B O 1
ATOM 7819 N N . ARG B 1 384 ? 82.301 121.622 160.416 1.00 160.57 384 ARG B N 1
ATOM 7820 C CA . ARG B 1 384 ? 81.481 122.172 161.493 1.00 158.03 384 ARG B CA 1
ATOM 7821 C C . ARG B 1 384 ? 80.336 123.010 160.936 1.00 159.24 384 ARG B C 1
ATOM 7822 O O . ARG B 1 384 ? 79.199 122.917 161.413 1.00 157.76 384 ARG B O 1
ATOM 7830 N N . SER B 1 385 ? 80.622 123.841 159.929 1.00 166.40 385 SER B N 1
ATOM 7831 C CA . SER B 1 385 ? 79.574 124.633 159.296 1.00 167.07 385 SER B CA 1
ATOM 7832 C C . SER B 1 385 ? 78.539 123.744 158.620 1.00 165.25 385 SER B C 1
ATOM 7833 O O . SER B 1 385 ? 77.367 124.125 158.517 1.00 164.75 385 SER B O 1
ATOM 7836 N N . TYR B 1 386 ? 78.949 122.563 158.150 1.00 156.83 386 TYR B N 1
ATOM 7837 C CA . TYR B 1 386 ? 77.984 121.601 157.630 1.00 157.44 386 TYR B CA 1
ATOM 7838 C C . TYR B 1 386 ? 77.012 121.128 158.703 1.00 157.73 386 TYR B C 1
ATOM 7839 O O . TYR B 1 386 ? 75.921 120.652 158.371 1.00 155.07 386 TYR B O 1
ATOM 7848 N N . GLY B 1 387 ? 77.383 121.247 159.977 1.00 159.42 387 GLY B N 1
ATOM 7849 C CA . GLY B 1 387 ? 76.505 120.803 161.047 1.00 158.40 387 GLY B CA 1
ATOM 7850 C C . GLY B 1 387 ? 76.482 119.291 161.168 1.00 158.20 387 GLY B C 1
ATOM 7851 O O . GLY B 1 387 ? 77.510 118.614 161.055 1.00 159.07 387 GLY B O 1
ATOM 7852 N N . SER B 1 388 ? 75.288 118.750 161.403 1.00 147.01 388 SER B N 1
ATOM 7853 C CA . SER B 1 388 ? 75.068 117.312 161.449 1.00 147.45 388 SER B CA 1
ATOM 7854 C C . SER B 1 388 ? 74.521 116.759 160.140 1.00 148.73 388 SER B C 1
ATOM 7855 O O . SER B 1 388 ? 74.147 115.583 160.084 1.00 146.72 388 SER B O 1
ATOM 7858 N N . VAL B 1 389 ? 74.458 117.579 159.090 1.00 156.55 389 VAL B N 1
ATOM 7859 C CA . VAL B 1 389 ? 73.918 117.126 157.816 1.00 157.42 389 VAL B CA 1
ATOM 7860 C C . VAL B 1 389 ? 74.868 116.117 157.187 1.00 158.54 389 VAL B C 1
ATOM 7861 O O . VAL B 1 389 ? 76.095 116.290 157.207 1.00 156.90 389 VAL B O 1
ATOM 7865 N N . LEU B 1 390 ? 74.303 115.052 156.624 1.00 153.18 390 LEU B N 1
ATOM 7866 C CA . LEU B 1 390 ? 75.110 114.017 155.994 1.00 152.39 390 LEU B CA 1
ATOM 7867 C C . LEU B 1 390 ? 75.726 114.541 154.702 1.00 153.33 390 LEU B C 1
ATOM 7868 O O . LEU B 1 390 ? 75.038 115.141 153.871 1.00 151.52 390 LEU B O 1
ATOM 7873 N N . LEU B 1 391 ? 77.026 114.313 154.534 1.00 149.94 391 LEU B N 1
ATOM 7874 C CA . LEU B 1 391 ? 77.738 114.801 153.361 1.00 148.64 391 LEU B CA 1
ATOM 7875 C C . LEU B 1 391 ? 77.588 113.831 152.197 1.00 148.77 391 LEU B C 1
ATOM 7876 O O . LEU B 1 391 ? 77.630 112.610 152.376 1.00 150.19 391 LEU B O 1
ATOM 7881 N N . SER B 1 392 ? 77.416 114.382 151.000 1.00 145.81 392 SER B N 1
ATOM 7882 C CA . SER B 1 392 ? 77.285 113.581 149.794 1.00 143.54 392 SER B CA 1
ATOM 7883 C C . SER B 1 392 ? 78.657 113.313 149.179 1.00 144.73 392 SER B C 1
ATOM 7884 O O . SER B 1 392 ? 79.682 113.830 149.628 1.00 143.08 392 SER B O 1
ATOM 7887 N N . ALA B 1 393 ? 78.665 112.480 148.136 1.00 145.81 393 ALA B N 1
ATOM 7888 C CA . ALA B 1 393 ? 79.920 112.122 147.482 1.00 145.82 393 ALA B CA 1
ATOM 7889 C C . ALA B 1 393 ? 80.564 113.334 146.822 1.00 147.30 393 ALA B C 1
ATOM 7890 O O . ALA B 1 393 ? 81.770 113.568 146.967 1.00 144.88 393 ALA B O 1
ATOM 7892 N N . GLU B 1 394 ? 79.772 114.117 146.085 1.00 152.72 394 GLU B N 1
ATOM 7893 C CA . GLU B 1 394 ? 80.316 115.293 145.412 1.00 151.64 394 GLU B CA 1
ATOM 7894 C C . GLU B 1 394 ? 80.803 116.327 146.418 1.00 152.21 394 GLU B C 1
ATOM 7895 O O . GLU B 1 394 ? 81.858 116.944 146.225 1.00 151.86 394 GLU B O 1
ATOM 7901 N N . GLU B 1 395 ? 80.046 116.532 147.499 1.00 147.38 395 GLU B N 1
ATOM 7902 C CA . GLU B 1 395 ? 80.481 117.457 148.540 1.00 146.63 395 GLU B CA 1
ATOM 7903 C C . GLU B 1 395 ? 81.767 116.977 149.198 1.00 145.67 395 GLU B C 1
ATOM 7904 O O . GLU B 1 395 ? 82.666 117.779 149.478 1.00 146.51 395 GLU B O 1
ATOM 7910 N N . PHE B 1 396 ? 81.878 115.670 149.446 1.00 135.62 396 PHE B N 1
ATOM 7911 C CA . PHE B 1 396 ? 83.104 115.131 150.024 1.00 138.65 396 PHE B CA 1
ATOM 7912 C C . PHE B 1 396 ? 84.290 115.348 149.093 1.00 137.18 396 PHE B C 1
ATOM 7913 O O . PHE B 1 396 ? 85.378 115.731 149.539 1.00 135.79 396 PHE B O 1
ATOM 7921 N N . GLN B 1 397 ? 84.101 115.098 147.795 1.00 137.27 397 GLN B N 1
ATOM 7922 C CA . GLN B 1 397 ? 85.182 115.304 146.837 1.00 135.75 397 GLN B CA 1
ATOM 7923 C C . GLN B 1 397 ? 85.598 116.769 146.776 1.00 137.84 397 GLN B C 1
ATOM 7924 O O . GLN B 1 397 ? 86.794 117.083 146.747 1.00 135.76 397 GLN B O 1
ATOM 7930 N N . LYS B 1 398 ? 84.623 117.682 146.754 1.00 143.39 398 LYS B N 1
ATOM 7931 C CA . LYS B 1 398 ? 84.930 119.105 146.679 1.00 139.96 398 LYS B CA 1
ATOM 7932 C C . LYS B 1 398 ? 85.492 119.658 147.983 1.00 139.06 398 LYS B C 1
ATOM 7933 O O . LYS B 1 398 ? 86.121 120.721 147.967 1.00 140.85 398 LYS B O 1
ATOM 7935 N N . LEU B 1 399 ? 85.274 118.970 149.107 1.00 136.39 399 LEU B N 1
ATOM 7936 C CA . LEU B 1 399 ? 85.816 119.442 150.377 1.00 139.15 399 LEU B CA 1
ATOM 7937 C C . LEU B 1 399 ? 87.339 119.449 150.365 1.00 137.26 399 LEU B C 1
ATOM 7938 O O . LEU B 1 399 ? 87.967 120.373 150.897 1.00 136.89 399 LEU B O 1
ATOM 7943 N N . PHE B 1 400 ? 87.953 118.433 149.761 1.00 131.34 400 PHE B N 1
ATOM 7944 C CA . PHE B 1 400 ? 89.401 118.289 149.765 1.00 131.73 400 PHE B CA 1
ATOM 7945 C C . PHE B 1 400 ? 90.074 119.049 148.628 1.00 133.45 400 PHE B C 1
ATOM 7946 O O . PHE B 1 400 ? 91.201 118.711 148.248 1.00 137.00 400 PHE B O 1
ATOM 7954 N N . ASN B 1 401 ? 89.409 120.062 148.079 1.00 145.89 401 ASN B N 1
ATOM 7955 C CA . ASN B 1 401 ? 90.045 121.032 147.201 1.00 147.25 401 ASN B CA 1
ATOM 7956 C C . ASN B 1 401 ? 90.703 122.167 147.973 1.00 147.96 401 ASN B C 1
ATOM 7957 O O . ASN B 1 401 ? 91.319 123.044 147.359 1.00 146.22 401 ASN B O 1
ATOM 7962 N N . GLU B 1 402 ? 90.579 122.169 149.303 1.00 156.68 402 GLU B N 1
ATOM 7963 C CA . GLU B 1 402 ? 91.233 123.188 150.117 1.00 156.41 402 GLU B CA 1
ATOM 7964 C C . GLU B 1 402 ? 92.750 123.088 150.030 1.00 157.07 402 GLU B C 1
ATOM 7965 O O . GLU B 1 402 ? 93.448 124.096 150.182 1.00 157.49 402 GLU B O 1
ATOM 7971 N N . LEU B 1 403 ? 93.278 121.886 149.789 1.00 147.71 403 LEU B N 1
ATOM 7972 C CA . LEU B 1 403 ? 94.723 121.708 149.715 1.00 149.05 403 LEU B CA 1
ATOM 7973 C C . LEU B 1 403 ? 95.332 122.394 148.498 1.00 148.85 403 LEU B C 1
ATOM 7974 O O . LEU B 1 403 ? 96.543 122.636 148.481 1.00 148.69 403 LEU B O 1
ATOM 7979 N N . ASP B 1 404 ? 94.527 122.710 147.487 1.00 164.72 404 ASP B N 1
ATOM 7980 C CA . ASP B 1 404 ? 94.997 123.442 146.319 1.00 167.12 404 ASP B CA 1
ATOM 7981 C C . ASP B 1 404 ? 94.906 124.953 146.492 1.00 168.27 404 ASP B C 1
ATOM 7982 O O . ASP B 1 404 ? 95.211 125.689 145.549 1.00 166.95 404 ASP B O 1
ATOM 7987 N N . ARG B 1 405 ? 94.489 125.428 147.669 1.00 172.27 405 ARG B N 1
ATOM 7988 C CA . ARG B 1 405 ? 94.334 126.863 147.886 1.00 171.45 405 ARG B CA 1
ATOM 7989 C C . ARG B 1 405 ? 95.670 127.593 147.832 1.00 173.88 405 ARG B C 1
ATOM 7990 O O . ARG B 1 405 ? 95.709 128.782 147.494 1.00 174.00 405 ARG B O 1
ATOM 7998 N N . SER B 1 406 ? 96.766 126.902 148.151 1.00 172.64 406 SER B N 1
ATOM 7999 C CA . SER B 1 406 ? 98.106 127.489 148.180 1.00 171.15 406 SER B CA 1
ATOM 8000 C C . SER B 1 406 ? 98.155 128.672 149.149 1.00 171.18 406 SER B C 1
ATOM 8001 O O . SER B 1 406 ? 98.354 129.827 148.763 1.00 171.13 406 SER B O 1
ATOM 8004 N N . VAL B 1 407 ? 97.950 128.353 150.430 1.00 174.33 407 VAL B N 1
ATOM 8005 C CA . VAL B 1 407 ? 97.931 129.373 151.470 1.00 175.58 407 VAL B CA 1
ATOM 8006 C C . VAL B 1 407 ? 99.258 130.120 151.498 1.00 176.75 407 VAL B C 1
ATOM 8007 O O . VAL B 1 407 ? 100.339 129.522 151.418 1.00 174.22 407 VAL B O 1
ATOM 8011 N N . VAL B 1 408 ? 99.176 131.443 151.596 1.00 182.77 408 VAL B N 1
ATOM 8012 C CA . VAL B 1 408 ? 100.353 132.303 151.613 1.00 182.12 408 VAL B CA 1
ATOM 8013 C C . VAL B 1 408 ? 100.741 132.575 153.060 1.00 182.36 408 VAL B C 1
ATOM 8014 O O . VAL B 1 408 ? 99.891 132.920 153.890 1.00 180.09 408 VAL B O 1
ATOM 8018 N N . LYS B 1 409 ? 102.025 132.406 153.366 1.00 180.07 409 LYS B N 1
ATOM 8019 C CA . LYS B 1 409 ? 102.511 132.637 154.719 1.00 179.50 409 LYS B CA 1
ATOM 8020 C C . LYS B 1 409 ? 102.509 134.127 155.034 1.00 179.51 409 LYS B C 1
ATOM 8021 O O . LYS B 1 409 ? 103.045 134.936 154.271 1.00 178.77 409 LYS B O 1
ATOM 8023 N N . GLU B 1 410 ? 101.904 134.485 156.160 1.00 169.36 410 GLU B N 1
ATOM 8024 C CA . GLU B 1 410 ? 101.844 135.869 156.599 1.00 168.86 410 GLU B CA 1
ATOM 8025 C C . GLU B 1 410 ? 103.080 136.224 157.420 1.00 170.03 410 GLU B C 1
ATOM 8026 O O . GLU B 1 410 ? 103.798 135.355 157.920 1.00 167.99 410 GLU B O 1
ATOM 8028 N N . HIS B 1 411 ? 103.319 137.527 157.552 1.00 155.14 411 HIS B N 1
ATOM 8029 C CA . HIS B 1 411 ? 104.449 138.024 158.316 1.00 151.36 411 HIS B CA 1
ATOM 8030 C C . HIS B 1 411 ? 103.978 138.698 159.599 1.00 153.56 411 HIS B C 1
ATOM 8031 O O . HIS B 1 411 ? 102.917 139.332 159.611 1.00 153.96 411 HIS B O 1
ATOM 8038 N N . PRO B 1 412 ? 104.733 138.567 160.688 1.00 155.56 412 PRO B N 1
ATOM 8039 C CA . PRO B 1 412 ? 104.306 139.169 161.946 1.00 154.87 412 PRO B CA 1
ATOM 8040 C C . PRO B 1 412 ? 104.247 140.677 161.827 1.00 154.16 412 PRO B C 1
ATOM 8041 O O . PRO B 1 412 ? 105.004 141.289 161.049 1.00 152.91 412 PRO B O 1
ATOM 8045 N N . PRO B 1 413 ? 103.357 141.323 162.576 1.00 154.42 413 PRO B N 1
ATOM 8046 C CA . PRO B 1 413 ? 103.170 142.771 162.431 1.00 155.49 413 PRO B CA 1
ATOM 8047 C C . PRO B 1 413 ? 104.376 143.552 162.933 1.00 156.21 413 PRO B C 1
ATOM 8048 O O . PRO B 1 413 ? 105.275 143.030 163.596 1.00 153.48 413 PRO B O 1
ATOM 8052 N N . ARG B 1 414 ? 104.375 144.839 162.597 1.00 152.39 414 ARG B N 1
ATOM 8053 C CA . ARG B 1 414 ? 105.443 145.737 162.994 1.00 149.11 414 ARG B CA 1
ATOM 8054 C C . ARG B 1 414 ? 105.371 146.010 164.497 1.00 150.62 414 ARG B C 1
ATOM 8055 O O . ARG B 1 414 ? 104.328 145.806 165.123 1.00 148.81 414 ARG B O 1
ATOM 8063 N N . PRO B 1 415 ? 106.474 146.464 165.105 1.00 159.44 415 PRO B N 1
ATOM 8064 C CA . PRO B 1 415 ? 106.509 146.580 166.574 1.00 160.00 415 PRO B CA 1
ATOM 8065 C C . PRO B 1 415 ? 105.500 147.563 167.150 1.00 160.34 415 PRO B C 1
ATOM 8066 O O . PRO B 1 415 ? 105.266 147.525 168.365 1.00 157.76 415 PRO B O 1
ATOM 8070 N N . GLU B 1 416 ? 104.909 148.436 166.331 1.00 169.11 416 GLU B N 1
ATOM 8071 C CA . GLU B 1 416 ? 103.890 149.391 166.770 1.00 168.29 416 GLU B CA 1
ATOM 8072 C C . GLU B 1 416 ? 104.449 150.322 167.853 1.00 169.31 416 GLU B C 1
ATOM 8073 O O . GLU B 1 416 ? 104.038 150.311 169.016 1.00 169.49 416 GLU B O 1
ATOM 8079 N N . TYR B 1 417 ? 105.423 151.124 167.433 1.00 168.77 417 TYR B N 1
ATOM 8080 C CA . TYR B 1 417 ? 105.997 152.142 168.298 1.00 168.28 417 TYR B CA 1
ATOM 8081 C C . TYR B 1 417 ? 105.132 153.402 168.266 1.00 168.96 417 TYR B C 1
ATOM 8082 O O . TYR B 1 417 ? 104.074 153.447 167.632 1.00 169.02 417 TYR B O 1
ATOM 8091 N N . GLN B 1 418 ? 105.586 154.440 168.963 1.00 178.06 418 GLN B N 1
ATOM 8092 C CA . GLN B 1 418 ? 104.861 155.702 168.965 1.00 176.00 418 GLN B CA 1
ATOM 8093 C C . GLN B 1 418 ? 104.922 156.358 167.590 1.00 176.41 418 GLN B C 1
ATOM 8094 O O . GLN B 1 418 ? 105.904 156.226 166.854 1.00 176.81 418 GLN B O 1
ATOM 8100 N N . SER B 1 419 ? 103.852 157.070 167.247 1.00 175.36 419 SER B N 1
ATOM 8101 C CA . SER B 1 419 ? 103.736 157.695 165.935 1.00 177.07 419 SER B CA 1
ATOM 8102 C C . SER B 1 419 ? 104.568 158.970 165.797 1.00 177.92 419 SER B C 1
ATOM 8103 O O . SER B 1 419 ? 105.392 159.050 164.877 1.00 175.42 419 SER B O 1
ATOM 8106 N N . PRO B 1 420 ? 104.409 159.978 166.667 1.00 183.45 420 PRO B N 1
ATOM 8107 C CA . PRO B 1 420 ? 105.063 161.271 166.389 1.00 181.42 420 PRO B CA 1
ATOM 8108 C C . PRO B 1 420 ? 106.578 161.197 166.314 1.00 179.51 420 PRO B C 1
ATOM 8109 O O . PRO B 1 420 ? 107.187 161.966 165.560 1.00 179.45 420 PRO B O 1
ATOM 8113 N N . PHE B 1 421 ? 107.209 160.300 167.070 1.00 180.06 421 PHE B N 1
ATOM 8114 C CA . PHE B 1 421 ? 108.662 160.280 167.165 1.00 183.16 421 PHE B CA 1
ATOM 8115 C C . PHE B 1 421 ? 109.323 159.303 166.202 1.00 182.99 421 PHE B C 1
ATOM 8116 O O . PHE B 1 421 ? 110.494 159.496 165.859 1.00 181.57 421 PHE B O 1
ATOM 8124 N N . LEU B 1 422 ? 108.609 158.267 165.753 1.00 169.47 422 LEU B N 1
ATOM 8125 C CA . LEU B 1 422 ? 109.218 157.208 164.957 1.00 167.65 422 LEU B CA 1
ATOM 8126 C C . LEU B 1 422 ? 108.433 156.868 163.695 1.00 166.86 422 LEU B C 1
ATOM 8127 O O . LEU B 1 422 ? 108.775 155.890 163.019 1.00 165.35 422 LEU B O 1
ATOM 8132 N N . GLN B 1 423 ? 107.396 157.637 163.355 1.00 170.23 423 GLN B N 1
ATOM 8133 C CA . GLN B 1 423 ? 106.615 157.329 162.160 1.00 169.56 423 GLN B CA 1
ATOM 8134 C C . GLN B 1 423 ? 107.449 157.486 160.896 1.00 171.15 423 GLN B C 1
ATOM 8135 O O . GLN B 1 423 ? 107.397 156.633 160.001 1.00 172.40 423 GLN B O 1
ATOM 8137 N N . SER B 1 424 ? 108.223 158.570 160.804 1.00 169.66 424 SER B N 1
ATOM 8138 C CA . SER B 1 424 ? 109.089 158.765 159.646 1.00 169.48 424 SER B CA 1
ATOM 8139 C C . SER B 1 424 ? 110.142 157.669 159.554 1.00 168.66 424 SER B C 1
ATOM 8140 O O . SER B 1 424 ? 110.434 157.171 158.461 1.00 168.78 424 SER B O 1
ATOM 8143 N N . ALA B 1 425 ? 110.723 157.280 160.691 1.00 160.15 425 ALA B N 1
ATOM 8144 C CA . ALA B 1 425 ? 111.710 156.205 160.692 1.00 162.54 425 ALA B CA 1
ATOM 8145 C C . ALA B 1 425 ? 111.099 154.898 160.201 1.00 161.71 425 ALA B C 1
ATOM 8146 O O . ALA B 1 425 ? 111.689 154.197 159.371 1.00 162.18 425 ALA B O 1
ATOM 8148 N N . GLN B 1 426 ? 109.912 154.554 160.707 1.00 161.00 426 GLN B N 1
ATOM 8149 C CA . GLN B 1 426 ? 109.246 153.329 160.274 1.00 162.15 426 GLN B CA 1
ATOM 8150 C C . GLN B 1 426 ? 108.947 153.370 158.782 1.00 164.95 426 GLN B C 1
ATOM 8151 O O . GLN B 1 426 ? 109.205 152.402 158.057 1.00 165.61 426 GLN B O 1
ATOM 8157 N N . PHE B 1 427 ? 108.416 154.498 158.301 1.00 170.15 427 PHE B N 1
ATOM 8158 C CA . PHE B 1 427 ? 108.066 154.611 156.889 1.00 168.66 427 PHE B CA 1
ATOM 8159 C C . PHE B 1 427 ? 109.300 154.494 156.005 1.00 169.33 427 PHE B C 1
ATOM 8160 O O . PHE B 1 427 ? 109.268 153.819 154.969 1.00 170.86 427 PHE B O 1
ATOM 8168 N N . LEU B 1 428 ? 110.398 155.144 156.394 1.00 161.49 428 LEU B N 1
ATOM 8169 C CA . LEU B 1 428 ? 111.598 155.131 155.566 1.00 162.77 428 LEU B CA 1
ATOM 8170 C C . LEU B 1 428 ? 112.255 153.756 155.569 1.00 162.47 428 LEU B C 1
ATOM 8171 O O . LEU B 1 428 ? 112.621 153.232 154.510 1.00 164.55 428 LEU B O 1
ATOM 8176 N N . PHE B 1 429 ? 112.415 153.152 156.749 1.00 154.77 429 PHE B N 1
ATOM 8177 C CA . PHE B 1 429 ? 113.137 151.887 156.824 1.00 156.66 429 PHE B CA 1
ATOM 8178 C C . PHE B 1 429 ? 112.312 150.729 156.275 1.00 155.70 429 PHE B C 1
ATOM 8179 O O . PHE B 1 429 ? 112.878 149.784 155.714 1.00 155.70 429 PHE B O 1
ATOM 8187 N N . GLY B 1 430 ? 110.986 150.776 156.421 1.00 155.04 430 GLY B N 1
ATOM 8188 C CA . GLY B 1 430 ? 110.157 149.744 155.823 1.00 155.06 430 GLY B CA 1
ATOM 8189 C C . GLY B 1 430 ? 110.083 149.849 154.314 1.00 156.70 430 GLY B C 1
ATOM 8190 O O . GLY B 1 430 ? 109.871 148.844 153.628 1.00 159.11 430 GLY B O 1
ATOM 8191 N N . HIS B 1 431 ? 110.252 151.055 153.780 1.00 155.93 431 HIS B N 1
ATOM 8192 C CA . HIS B 1 431 ? 110.154 151.277 152.345 1.00 155.82 431 HIS B CA 1
ATOM 8193 C C . HIS B 1 431 ? 111.296 150.580 151.614 1.00 157.71 431 HIS B C 1
ATOM 8194 O O . HIS B 1 431 ? 112.393 150.403 152.151 1.00 157.81 431 HIS B O 1
ATOM 8201 N N . TYR B 1 432 ? 111.028 150.181 150.369 1.00 159.32 432 TYR B N 1
ATOM 8202 C CA . TYR B 1 432 ? 112.046 149.508 149.571 1.00 157.00 432 TYR B CA 1
ATOM 8203 C C . TYR B 1 432 ? 113.146 150.453 149.104 1.00 158.18 432 TYR B C 1
ATOM 8204 O O . TYR B 1 432 ? 114.173 149.979 148.604 1.00 160.13 432 TYR B O 1
ATOM 8213 N N . TYR B 1 433 ? 112.956 151.768 149.243 1.00 159.35 433 TYR B N 1
ATOM 8214 C CA . TYR B 1 433 ? 114.026 152.703 148.909 1.00 161.73 433 TYR B CA 1
ATOM 8215 C C . TYR B 1 433 ? 115.230 152.515 149.822 1.00 158.08 433 TYR B C 1
ATOM 8216 O O . TYR B 1 433 ? 116.372 152.709 149.391 1.00 155.80 433 TYR B O 1
ATOM 8225 N N . PHE B 1 434 ? 115.000 152.134 151.080 1.00 146.29 434 PHE B N 1
ATOM 8226 C CA . PHE B 1 434 ? 116.109 151.786 151.962 1.00 145.39 434 PHE B CA 1
ATOM 8227 C C . PHE B 1 434 ? 116.862 150.565 151.446 1.00 148.69 434 PHE B C 1
ATOM 8228 O O . PHE B 1 434 ? 118.096 150.512 151.507 1.00 151.05 434 PHE B O 1
ATOM 8236 N N . ASP B 1 435 ? 116.133 149.572 150.931 1.00 143.09 435 ASP B N 1
ATOM 8237 C CA . ASP B 1 435 ? 116.780 148.412 150.328 1.00 142.02 435 ASP B CA 1
ATOM 8238 C C . ASP B 1 435 ? 117.583 148.805 149.094 1.00 141.28 435 ASP B C 1
ATOM 8239 O O . ASP B 1 435 ? 118.681 148.283 148.865 1.00 142.51 435 ASP B O 1
ATOM 8244 N N . TYR B 1 436 ? 117.055 149.726 148.285 1.00 136.48 436 TYR B N 1
ATOM 8245 C CA . TYR B 1 436 ? 117.807 150.202 147.127 1.00 136.56 436 TYR B CA 1
ATOM 8246 C C . TYR B 1 436 ? 119.060 150.963 147.546 1.00 139.24 436 TYR B C 1
ATOM 8247 O O . TYR B 1 436 ? 120.106 150.850 146.897 1.00 142.82 436 TYR B O 1
ATOM 8256 N N . LEU B 1 437 ? 118.977 151.741 148.627 1.00 131.57 437 LEU B N 1
ATOM 8257 C CA . LEU B 1 437 ? 120.168 152.399 149.160 1.00 130.14 437 LEU B CA 1
ATOM 8258 C C . LEU B 1 437 ? 121.197 151.380 149.636 1.00 129.74 437 LEU B C 1
ATOM 8259 O O . LEU B 1 437 ? 122.403 151.548 149.411 1.00 129.21 437 LEU B O 1
ATOM 8264 N N . GLY B 1 438 ? 120.738 150.323 150.308 1.00 121.65 438 GLY B N 1
ATOM 8265 C CA . GLY B 1 438 ? 121.649 149.263 150.710 1.00 119.55 438 GLY B CA 1
ATOM 8266 C C . GLY B 1 438 ? 122.315 148.593 149.524 1.00 120.05 438 GLY B C 1
ATOM 8267 O O . GLY B 1 438 ? 123.511 148.292 149.557 1.00 124.97 438 GLY B O 1
ATOM 8268 N N . ASN B 1 439 ? 121.549 148.354 148.457 1.00 116.41 439 ASN B N 1
ATOM 8269 C CA . ASN B 1 439 ? 122.120 147.776 147.244 1.00 114.52 439 ASN B CA 1
ATOM 8270 C C . ASN B 1 439 ? 123.142 148.714 146.615 1.00 117.81 439 ASN B C 1
ATOM 8271 O O . ASN B 1 439 ? 124.184 148.269 146.122 1.00 128.56 439 ASN B O 1
ATOM 8276 N N . LEU B 1 440 ? 122.856 150.018 146.615 1.00 112.84 440 LEU B N 1
ATOM 8277 C CA . LEU B 1 440 ? 123.810 150.985 146.080 1.00 114.33 440 LEU B CA 1
ATOM 8278 C C . LEU B 1 440 ? 125.102 150.991 146.887 1.00 114.20 440 LEU B C 1
ATOM 8279 O O . LEU B 1 440 ? 126.198 151.067 146.319 1.00 116.19 440 LEU B O 1
ATOM 8284 N N . ILE B 1 441 ? 124.997 150.915 148.214 1.00 104.62 441 ILE B N 1
ATOM 8285 C CA . ILE B 1 441 ? 126.201 150.900 149.041 1.00 106.75 441 ILE B CA 1
ATOM 8286 C C . ILE B 1 441 ? 126.974 149.598 148.845 1.00 106.09 441 ILE B C 1
ATOM 8287 O O . ILE B 1 441 ? 128.211 149.588 148.845 1.00 108.97 441 ILE B O 1
ATOM 8292 N N . ALA B 1 442 ? 126.263 148.482 148.668 1.00 101.68 442 ALA B N 1
ATOM 8293 C CA . ALA B 1 442 ? 126.936 147.225 148.351 1.00 98.00 442 ALA B CA 1
ATOM 8294 C C . ALA B 1 442 ? 127.667 147.316 147.016 1.00 101.63 442 ALA B C 1
ATOM 8295 O O . ALA B 1 442 ? 128.783 146.803 146.870 1.00 115.84 442 ALA B O 1
ATOM 8297 N N . LEU B 1 443 ? 127.049 147.967 146.028 1.00 96.83 443 LEU B N 1
ATOM 8298 C CA . LEU B 1 443 ? 127.716 148.176 144.747 1.00 96.80 443 LEU B CA 1
ATOM 8299 C C . LEU B 1 443 ? 128.941 149.067 144.907 1.00 102.18 443 LEU B C 1
ATOM 8300 O O . LEU B 1 443 ? 129.958 148.861 144.237 1.00 106.83 443 LEU B O 1
ATOM 8305 N N . ALA B 1 444 ? 128.857 150.074 145.778 1.00 101.16 444 ALA B N 1
ATOM 8306 C CA . ALA B 1 444 ? 130.020 150.913 146.054 1.00 102.59 444 ALA B CA 1
ATOM 8307 C C . ALA B 1 444 ? 131.145 150.099 146.683 1.00 105.76 444 ALA B C 1
ATOM 8308 O O . ALA B 1 444 ? 132.321 150.287 146.351 1.00 111.43 444 ALA B O 1
ATOM 8310 N N . ASN B 1 445 ? 130.799 149.192 147.599 1.00 103.86 445 ASN B N 1
ATOM 8311 C CA . ASN B 1 445 ? 131.796 148.294 148.176 1.00 98.84 445 ASN B CA 1
ATOM 8312 C C . ASN B 1 445 ? 132.431 147.424 147.098 1.00 98.25 445 ASN B C 1
ATOM 8313 O O . ASN B 1 445 ? 133.650 147.208 147.095 1.00 105.46 445 ASN B O 1
ATOM 8318 N N . LEU B 1 446 ? 131.612 146.901 146.185 1.00 87.10 446 LEU B N 1
ATOM 8319 C CA . LEU B 1 446 ? 132.134 146.081 145.098 1.00 88.47 446 LEU B CA 1
ATOM 8320 C C . LEU B 1 446 ? 133.074 146.884 144.206 1.00 96.16 446 LEU B C 1
ATOM 8321 O O . LEU B 1 446 ? 134.116 146.380 143.772 1.00 103.45 446 LEU B O 1
ATOM 8326 N N . VAL B 1 447 ? 132.717 148.138 143.923 1.00 95.24 447 VAL B N 1
ATOM 8327 C CA . VAL B 1 447 ? 133.571 148.999 143.109 1.00 96.44 447 VAL B CA 1
ATOM 8328 C C . VAL B 1 447 ? 134.886 149.273 143.825 1.00 95.81 447 VAL B C 1
ATOM 8329 O O . VAL B 1 447 ? 135.954 149.301 143.203 1.00 101.15 447 VAL B O 1
ATOM 8333 N N . SER B 1 448 ? 134.832 149.482 145.142 1.00 101.19 448 SER B N 1
ATOM 8334 C CA . SER B 1 448 ? 136.056 149.685 145.911 1.00 102.05 448 SER B CA 1
ATOM 8335 C C . SER B 1 448 ? 136.951 148.453 145.857 1.00 100.86 448 SER B C 1
ATOM 8336 O O . SER B 1 448 ? 138.174 148.566 145.696 1.00 106.34 448 SER B O 1
ATOM 8339 N N . ILE B 1 449 ? 136.357 147.266 145.993 1.00 93.17 449 ILE B N 1
ATOM 8340 C CA . ILE B 1 449 ? 137.134 146.032 145.910 1.00 95.41 449 ILE B CA 1
ATOM 8341 C C . ILE B 1 449 ? 137.762 145.890 144.529 1.00 103.54 449 ILE B C 1
ATOM 8342 O O . ILE B 1 449 ? 138.934 145.514 144.400 1.00 109.91 449 ILE B O 1
ATOM 8347 N N . CYS B 1 450 ? 137.001 146.199 143.476 1.00 98.57 450 CYS B N 1
ATOM 8348 C CA . CYS B 1 450 ? 137.548 146.135 142.124 1.00 98.59 450 CYS B CA 1
ATOM 8349 C C . CYS B 1 450 ? 138.700 147.117 141.945 1.00 100.69 450 CYS B C 1
ATOM 8350 O O . CYS B 1 450 ? 139.717 146.788 141.322 1.00 107.38 450 CYS B O 1
ATOM 8353 N N . VAL B 1 451 ? 138.554 148.331 142.480 1.00 96.56 451 VAL B N 1
ATOM 8354 C CA . VAL B 1 451 ? 139.606 149.335 142.357 1.00 97.11 451 VAL B CA 1
ATOM 8355 C C . VAL B 1 451 ? 140.872 148.869 143.061 1.00 105.79 451 VAL B C 1
ATOM 8356 O O . VAL B 1 451 ? 141.979 148.986 142.521 1.00 111.04 451 VAL B O 1
ATOM 8360 N N . PHE B 1 452 ? 140.735 148.323 144.271 1.00 111.84 452 PHE B N 1
ATOM 8361 C CA . PHE B 1 452 ? 141.921 147.896 145.001 1.00 109.25 452 PHE B CA 1
ATOM 8362 C C . PHE B 1 452 ? 142.507 146.601 144.455 1.00 106.59 452 PHE B C 1
ATOM 8363 O O . PHE B 1 452 ? 143.675 146.302 144.728 1.00 108.10 452 PHE B O 1
ATOM 8371 N N . LEU B 1 453 ? 141.728 145.828 143.698 1.00 105.49 453 LEU B N 1
ATOM 8372 C CA . LEU B 1 453 ? 142.289 144.694 142.971 1.00 105.03 453 LEU B CA 1
ATOM 8373 C C . LEU B 1 453 ? 143.073 145.153 141.748 1.00 104.62 453 LEU B C 1
ATOM 8374 O O . LEU B 1 453 ? 144.150 144.620 141.460 1.00 105.88 453 LEU B O 1
ATOM 8379 N N . VAL B 1 454 ? 142.542 146.138 141.019 1.00 109.49 454 VAL B N 1
ATOM 8380 C CA . VAL B 1 454 ? 143.203 146.616 139.807 1.00 110.54 454 VAL B CA 1
ATOM 8381 C C . VAL B 1 454 ? 144.480 147.379 140.142 1.00 113.22 454 VAL B C 1
ATOM 8382 O O . VAL B 1 454 ? 145.523 147.172 139.510 1.00 118.35 454 VAL B O 1
ATOM 8386 N N . LEU B 1 455 ? 144.427 148.269 141.137 1.00 110.69 455 LEU B N 1
ATOM 8387 C CA . LEU B 1 455 ? 145.610 149.056 141.472 1.00 110.37 455 LEU B CA 1
ATOM 8388 C C . LEU B 1 455 ? 146.714 148.201 142.081 1.00 115.90 455 LEU B C 1
ATOM 8389 O O . LEU B 1 455 ? 147.897 148.525 141.930 1.00 115.76 455 LEU B O 1
ATOM 8394 N N . ASP B 1 456 ? 146.357 147.117 142.767 1.00 132.47 456 ASP B N 1
ATOM 8395 C CA . ASP B 1 456 ? 147.333 146.241 143.400 1.00 131.58 456 ASP B CA 1
ATOM 8396 C C . ASP B 1 456 ? 147.590 144.976 142.588 1.00 129.64 456 ASP B C 1
ATOM 8397 O O . ASP B 1 456 ? 148.123 144.000 143.125 1.00 129.76 456 ASP B O 1
ATOM 8402 N N . ALA B 1 457 ? 147.209 144.969 141.310 1.00 140.67 457 ALA B N 1
ATOM 8403 C CA . ALA B 1 457 ? 147.447 143.802 140.469 1.00 141.83 457 ALA B CA 1
ATOM 8404 C C . ALA B 1 457 ? 148.903 143.704 140.024 1.00 142.73 457 ALA B C 1
ATOM 8405 O O . ALA B 1 457 ? 149.447 142.599 139.921 1.00 143.26 457 ALA B O 1
ATOM 8407 N N . ASP B 1 458 ? 149.542 144.843 139.744 1.00 150.39 458 ASP B N 1
ATOM 8408 C CA . ASP B 1 458 ? 150.925 144.825 139.277 1.00 150.22 458 ASP B CA 1
ATOM 8409 C C . ASP B 1 458 ? 151.858 144.224 140.321 1.00 148.40 458 ASP B C 1
ATOM 8410 O O . ASP B 1 458 ? 152.648 143.321 140.021 1.00 145.79 458 ASP B O 1
ATOM 8415 N N . VAL B 1 459 ? 151.781 144.714 141.557 1.00 144.25 459 VAL B N 1
ATOM 8416 C CA . VAL B 1 459 ? 152.502 144.113 142.673 1.00 144.52 459 VAL B CA 1
ATOM 8417 C C . VAL B 1 459 ? 151.704 142.919 143.177 1.00 143.21 459 VAL B C 1
ATOM 8418 O O . VAL B 1 459 ? 150.550 142.720 142.782 1.00 144.05 459 VAL B O 1
ATOM 8422 N N . LEU B 1 460 ? 152.313 142.107 144.032 1.00 142.55 460 LEU B N 1
ATOM 8423 C CA . LEU B 1 460 ? 151.566 141.064 144.718 1.00 143.58 460 LEU B CA 1
ATOM 8424 C C . LEU B 1 460 ? 150.502 141.707 145.602 1.00 148.42 460 LEU B C 1
ATOM 8425 O O . LEU B 1 460 ? 150.815 142.633 146.364 1.00 147.34 460 LEU B O 1
ATOM 8430 N N . PRO B 1 461 ? 149.244 141.265 145.525 1.00 142.31 461 PRO B N 1
ATOM 8431 C CA . PRO B 1 461 ? 148.185 141.926 146.306 1.00 138.52 461 PRO B CA 1
ATOM 8432 C C . PRO B 1 461 ? 148.426 141.905 147.806 1.00 138.90 461 PRO B C 1
ATOM 8433 O O . PRO B 1 461 ? 147.916 142.778 148.519 1.00 139.06 461 PRO B O 1
ATOM 8437 N N . ALA B 1 462 ? 149.187 140.935 148.308 1.00 143.22 462 ALA B N 1
ATOM 8438 C CA . ALA B 1 462 ? 149.438 140.802 149.737 1.00 142.29 462 ALA B CA 1
ATOM 8439 C C . ALA B 1 462 ? 150.496 141.766 150.257 1.00 145.60 462 ALA B C 1
ATOM 8440 O O . ALA B 1 462 ? 150.726 141.808 151.470 1.00 145.95 462 ALA B O 1
ATOM 8442 N N . GLU B 1 463 ? 151.144 142.537 149.383 1.00 156.18 463 GLU B N 1
ATOM 8443 C CA . GLU B 1 463 ? 152.302 143.322 149.800 1.00 157.59 463 GLU B CA 1
ATOM 8444 C C . GLU B 1 463 ? 151.898 144.638 150.458 1.00 158.81 463 GLU B C 1
ATOM 8445 O O . GLU B 1 463 ? 152.179 144.864 151.640 1.00 158.53 463 GLU B O 1
ATOM 8451 N N . ARG B 1 464 ? 151.239 145.521 149.711 1.00 160.46 464 ARG B N 1
ATOM 8452 C CA . ARG B 1 464 ? 151.023 146.886 150.173 1.00 161.04 464 ARG B CA 1
ATOM 8453 C C . ARG B 1 464 ? 149.685 147.402 149.659 1.00 158.18 464 ARG B C 1
ATOM 8454 O O . ARG B 1 464 ? 148.983 146.731 148.897 1.00 155.87 464 ARG B O 1
ATOM 8456 N N . ASP B 1 465 ? 149.340 148.613 150.102 1.00 160.90 465 ASP B N 1
ATOM 8457 C CA . ASP B 1 465 ? 148.125 149.324 149.702 1.00 162.82 465 ASP B CA 1
ATOM 8458 C C . ASP B 1 465 ? 146.865 148.550 150.098 1.00 162.80 465 ASP B C 1
ATOM 8459 O O . ASP B 1 465 ? 146.037 148.176 149.264 1.00 161.67 465 ASP B O 1
ATOM 8464 N N . ASP B 1 466 ? 146.735 148.315 151.405 1.00 147.15 466 ASP B N 1
ATOM 8465 C CA . ASP B 1 466 ? 145.519 147.749 151.969 1.00 146.15 466 ASP B CA 1
ATOM 8466 C C . ASP B 1 466 ? 144.941 148.585 153.104 1.00 147.12 466 ASP B C 1
ATOM 8467 O O . ASP B 1 466 ? 143.886 148.224 153.638 1.00 150.29 466 ASP B O 1
ATOM 8472 N N . PHE B 1 467 ? 145.598 149.681 153.490 1.00 131.44 467 PHE B N 1
ATOM 8473 C CA . PHE B 1 467 ? 145.085 150.520 154.569 1.00 130.09 467 PHE B CA 1
ATOM 8474 C C . PHE B 1 467 ? 143.792 151.220 154.166 1.00 130.33 467 PHE B C 1
ATOM 8475 O O . PHE B 1 467 ? 142.809 151.212 154.917 1.00 130.89 467 PHE B O 1
ATOM 8483 N N . ILE B 1 468 ? 143.777 151.840 152.984 1.00 123.52 468 ILE B N 1
ATOM 8484 C CA . ILE B 1 468 ? 142.578 152.534 152.526 1.00 122.87 468 ILE B CA 1
ATOM 8485 C C . ILE B 1 468 ? 141.445 151.544 152.287 1.00 123.64 468 ILE B C 1
ATOM 8486 O O . ILE B 1 468 ? 140.287 151.807 152.636 1.00 130.02 468 ILE B O 1
ATOM 8491 N N . LEU B 1 469 ? 141.759 150.389 151.693 1.00 116.28 469 LEU B N 1
ATOM 8492 C CA . LEU B 1 469 ? 140.756 149.342 151.537 1.00 114.28 469 LEU B CA 1
ATOM 8493 C C . LEU B 1 469 ? 140.247 148.861 152.889 1.00 115.02 469 LEU B C 1
ATOM 8494 O O . LEU B 1 469 ? 139.050 148.604 153.052 1.00 118.37 469 LEU B O 1
ATOM 8499 N N . GLY B 1 470 ? 141.142 148.733 153.870 1.00 113.29 470 GLY B N 1
ATOM 8500 C CA . GLY B 1 470 ? 140.710 148.333 155.199 1.00 112.36 470 GLY B CA 1
ATOM 8501 C C . GLY B 1 470 ? 139.764 149.335 155.832 1.00 115.50 470 GLY B C 1
ATOM 8502 O O . GLY B 1 470 ? 138.755 148.958 156.432 1.00 122.74 470 GLY B O 1
ATOM 8503 N N . ILE B 1 471 ? 140.071 150.627 155.695 1.00 110.08 471 ILE B N 1
ATOM 8504 C CA . ILE B 1 471 ? 139.202 151.662 156.250 1.00 111.06 471 ILE B CA 1
ATOM 8505 C C . ILE B 1 471 ? 137.847 151.655 155.553 1.00 113.24 471 ILE B C 1
ATOM 8506 O O . ILE B 1 471 ? 136.797 151.769 156.201 1.00 115.71 471 ILE B O 1
ATOM 8511 N N . LEU B 1 472 ? 137.846 151.528 154.223 1.00 113.00 472 LEU B N 1
ATOM 8512 C CA . LEU B 1 472 ? 136.584 151.498 153.490 1.00 109.25 472 LEU B CA 1
ATOM 8513 C C . LEU B 1 472 ? 135.747 150.284 153.875 1.00 112.95 472 LEU B C 1
ATOM 8514 O O . LEU B 1 472 ? 134.526 150.390 154.039 1.00 117.66 472 LEU B O 1
ATOM 8519 N N . ASN B 1 473 ? 136.386 149.121 154.030 1.00 118.82 473 ASN B N 1
ATOM 8520 C CA . ASN B 1 473 ? 135.660 147.932 154.460 1.00 115.98 473 ASN B CA 1
ATOM 8521 C C . ASN B 1 473 ? 135.112 148.095 155.871 1.00 119.83 473 ASN B C 1
ATOM 8522 O O . ASN B 1 473 ? 133.990 147.667 156.158 1.00 129.48 473 ASN B O 1
ATOM 8527 N N . CYS B 1 474 ? 135.888 148.711 156.767 1.00 114.27 474 CYS B N 1
ATOM 8528 C CA . CYS B 1 474 ? 135.399 148.954 158.120 1.00 117.51 474 CYS B CA 1
ATOM 8529 C C . CYS B 1 474 ? 134.175 149.862 158.110 1.00 121.65 474 CYS B C 1
ATOM 8530 O O . CYS B 1 474 ? 133.182 149.589 158.796 1.00 126.77 474 CYS B O 1
ATOM 8533 N N . VAL B 1 475 ? 134.221 150.934 157.317 1.00 108.71 475 VAL B N 1
ATOM 8534 C CA . VAL B 1 475 ? 133.088 151.853 157.231 1.00 108.64 475 VAL B CA 1
ATOM 8535 C C . VAL B 1 475 ? 131.869 151.153 156.641 1.00 111.50 475 VAL B C 1
ATOM 8536 O O . VAL B 1 475 ? 130.742 151.320 157.125 1.00 116.95 475 VAL B O 1
ATOM 8540 N N . PHE B 1 476 ? 132.073 150.355 155.592 1.00 103.15 476 PHE B N 1
ATOM 8541 C CA . PHE B 1 476 ? 130.949 149.674 154.958 1.00 99.71 476 PHE B CA 1
ATOM 8542 C C . PHE B 1 476 ? 130.341 148.617 155.873 1.00 104.28 476 PHE B C 1
ATOM 8543 O O . PHE B 1 476 ? 129.121 148.430 155.883 1.00 112.07 476 PHE B O 1
ATOM 8551 N N . ILE B 1 477 ? 131.167 147.916 156.652 1.00 103.99 477 ILE B N 1
ATOM 8552 C CA . ILE B 1 477 ? 130.635 146.940 157.599 1.00 104.39 477 ILE B CA 1
ATOM 8553 C C . ILE B 1 477 ? 129.899 147.638 158.738 1.00 108.97 477 ILE B C 1
ATOM 8554 O O . ILE B 1 477 ? 128.877 147.143 159.230 1.00 118.58 477 ILE B O 1
ATOM 8559 N N . VAL B 1 478 ? 130.397 148.800 159.171 1.00 103.89 478 VAL B N 1
ATOM 8560 C CA . VAL B 1 478 ? 129.658 149.602 160.144 1.00 101.40 478 VAL B CA 1
ATOM 8561 C C . VAL B 1 478 ? 128.294 149.985 159.586 1.00 105.26 478 VAL B C 1
ATOM 8562 O O . VAL B 1 478 ? 127.273 149.903 160.284 1.00 112.97 478 VAL B O 1
ATOM 8566 N N . TYR B 1 479 ? 128.251 150.396 158.316 1.00 112.34 479 TYR B N 1
ATOM 8567 C CA . TYR B 1 479 ? 126.972 150.728 157.697 1.00 114.82 479 TYR B CA 1
ATOM 8568 C C . TYR B 1 479 ? 126.064 149.509 157.615 1.00 115.49 479 TYR B C 1
ATOM 8569 O O . TYR B 1 479 ? 124.849 149.622 157.797 1.00 119.51 479 TYR B O 1
ATOM 8578 N N . TYR B 1 480 ? 126.628 148.343 157.294 1.00 106.07 480 TYR B N 1
ATOM 8579 C CA . TYR B 1 480 ? 125.821 147.129 157.217 1.00 103.07 480 TYR B CA 1
ATOM 8580 C C . TYR B 1 480 ? 125.208 146.794 158.570 1.00 107.11 480 TYR B C 1
ATOM 8581 O O . TYR B 1 480 ? 124.029 146.429 158.656 1.00 119.69 480 TYR B O 1
ATOM 8590 N N . LEU B 1 481 ? 125.999 146.912 159.639 1.00 102.29 481 LEU B N 1
ATOM 8591 C CA . LEU B 1 481 ? 125.475 146.678 160.981 1.00 104.27 481 LEU B CA 1
ATOM 8592 C C . LEU B 1 481 ? 124.380 147.680 161.323 1.00 111.58 481 LEU B C 1
ATOM 8593 O O . LEU B 1 481 ? 123.345 147.313 161.895 1.00 119.02 481 LEU B O 1
ATOM 8598 N N . LEU B 1 482 ? 124.592 148.953 160.978 1.00 113.22 482 LEU B N 1
ATOM 8599 C CA . LEU B 1 482 ? 123.579 149.972 161.236 1.00 114.04 482 LEU B CA 1
ATOM 8600 C C . LEU B 1 482 ? 122.293 149.671 160.476 1.00 115.66 482 LEU B C 1
ATOM 8601 O O . LEU B 1 482 ? 121.193 149.811 161.022 1.00 119.31 482 LEU B O 1
ATOM 8606 N N . GLU B 1 483 ? 122.415 149.261 159.213 1.00 114.24 483 GLU B N 1
ATOM 8607 C CA . GLU B 1 483 ? 121.243 148.938 158.407 1.00 110.70 483 GLU B CA 1
ATOM 8608 C C . GLU B 1 483 ? 120.494 147.744 158.979 1.00 115.48 483 GLU B C 1
ATOM 8609 O O . GLU B 1 483 ? 119.258 147.746 159.033 1.00 124.27 483 GLU B O 1
ATOM 8615 N N . MET B 1 484 ? 121.223 146.710 159.409 1.00 119.24 484 MET B N 1
ATOM 8616 C CA . MET B 1 484 ? 120.569 145.556 160.017 1.00 116.95 484 MET B CA 1
ATOM 8617 C C . MET B 1 484 ? 119.839 145.948 161.295 1.00 120.40 484 MET B C 1
ATOM 8618 O O . MET B 1 484 ? 118.698 145.527 161.522 1.00 129.12 484 MET B O 1
ATOM 8623 N N . LEU B 1 485 ? 120.480 146.761 162.140 1.00 116.57 485 LEU B N 1
ATOM 8624 C CA . LEU B 1 485 ? 119.834 147.199 163.374 1.00 120.45 485 LEU B CA 1
ATOM 8625 C C . LEU B 1 485 ? 118.591 148.032 163.084 1.00 124.76 485 LEU B C 1
ATOM 8626 O O . LEU B 1 485 ? 117.559 147.869 163.745 1.00 128.31 485 LEU B O 1
ATOM 8631 N N . LEU B 1 486 ? 118.667 148.925 162.095 1.00 127.11 486 LEU B N 1
ATOM 8632 C CA . LEU B 1 486 ? 117.514 149.752 161.755 1.00 127.09 486 LEU B CA 1
ATOM 8633 C C . LEU B 1 486 ? 116.375 148.914 161.188 1.00 128.15 486 LEU B C 1
ATOM 8634 O O . LEU B 1 486 ? 115.203 149.164 161.492 1.00 131.30 486 LEU B O 1
ATOM 8639 N N . LYS B 1 487 ? 116.695 147.917 160.358 1.00 123.32 487 LYS B N 1
ATOM 8640 C CA . LYS B 1 487 ? 115.654 147.045 159.825 1.00 122.44 487 LYS B CA 1
ATOM 8641 C C . LYS B 1 487 ? 115.006 146.219 160.929 1.00 124.88 487 LYS B C 1
ATOM 8642 O O . LYS B 1 487 ? 113.787 146.013 160.922 1.00 130.22 487 LYS B O 1
ATOM 8648 N N . VAL B 1 488 ? 115.803 145.737 161.887 1.00 125.75 488 VAL B N 1
ATOM 8649 C CA . VAL B 1 488 ? 115.237 145.017 163.025 1.00 129.67 488 VAL B CA 1
ATOM 8650 C C . VAL B 1 488 ? 114.336 145.935 163.841 1.00 132.83 488 VAL B C 1
ATOM 8651 O O . VAL B 1 488 ? 113.256 145.533 164.291 1.00 134.55 488 VAL B O 1
ATOM 8655 N N . PHE B 1 489 ? 114.762 147.185 164.040 1.00 135.49 489 PHE B N 1
ATOM 8656 C CA . PHE B 1 489 ? 113.944 148.144 164.776 1.00 135.05 489 PHE B CA 1
ATOM 8657 C C . PHE B 1 489 ? 112.626 148.418 164.062 1.00 138.30 489 PHE B C 1
ATOM 8658 O O . PHE B 1 489 ? 111.571 148.508 164.702 1.00 142.02 489 PHE B O 1
ATOM 8666 N N . ALA B 1 490 ? 112.664 148.555 162.737 1.00 138.99 490 ALA B N 1
ATOM 8667 C CA . ALA B 1 490 ? 111.463 148.885 161.980 1.00 140.85 490 ALA B CA 1
ATOM 8668 C C . ALA B 1 490 ? 110.551 147.690 161.742 1.00 141.96 490 ALA B C 1
ATOM 8669 O O . ALA B 1 490 ? 109.362 147.885 161.469 1.00 148.65 490 ALA B O 1
ATOM 8671 N N . LEU B 1 491 ? 111.069 146.465 161.836 1.00 128.74 491 LEU B N 1
ATOM 8672 C CA . LEU B 1 491 ? 110.281 145.279 161.536 1.00 128.95 491 LEU B CA 1
ATOM 8673 C C . LEU B 1 491 ? 110.153 144.301 162.693 1.00 129.49 491 LEU B C 1
ATOM 8674 O O . LEU B 1 491 ? 109.367 143.353 162.588 1.00 131.87 491 LEU B O 1
ATOM 8679 N N . GLY B 1 492 ? 110.888 144.493 163.785 1.00 136.23 492 GLY B N 1
ATOM 8680 C CA . GLY B 1 492 ? 110.904 143.510 164.850 1.00 138.42 492 GLY B CA 1
ATOM 8681 C C . GLY B 1 492 ? 111.812 142.345 164.515 1.00 140.15 492 GLY B C 1
ATOM 8682 O O . GLY B 1 492 ? 112.001 142.023 163.339 1.00 139.67 492 GLY B O 1
ATOM 8683 N N . LEU B 1 493 ? 112.387 141.708 165.539 1.00 143.09 493 LEU B N 1
ATOM 8684 C CA . LEU B 1 493 ? 113.355 140.641 165.299 1.00 143.10 493 LEU B CA 1
ATOM 8685 C C . LEU B 1 493 ? 112.722 139.489 164.527 1.00 146.13 493 LEU B C 1
ATOM 8686 O O . LEU B 1 493 ? 113.258 139.041 163.507 1.00 145.48 493 LEU B O 1
ATOM 8691 N N . ARG B 1 494 ? 111.571 139.002 164.995 1.00 149.21 494 ARG B N 1
ATOM 8692 C CA . ARG B 1 494 ? 110.869 137.948 164.269 1.00 147.36 494 ARG B CA 1
ATOM 8693 C C . ARG B 1 494 ? 110.369 138.449 162.920 1.00 148.24 494 ARG B C 1
ATOM 8694 O O . ARG B 1 494 ? 110.374 137.703 161.934 1.00 149.80 494 ARG B O 1
ATOM 8702 N N . GLY B 1 495 ? 109.930 139.707 162.859 1.00 143.58 495 GLY B N 1
ATOM 8703 C CA . GLY B 1 495 ? 109.525 140.277 161.585 1.00 142.55 495 GLY B CA 1
ATOM 8704 C C . GLY B 1 495 ? 110.678 140.420 160.611 1.00 142.38 495 GLY B C 1
ATOM 8705 O O . GLY B 1 495 ? 110.525 140.166 159.413 1.00 143.19 495 GLY B O 1
ATOM 8706 N N . TYR B 1 496 ? 111.847 140.831 161.108 1.00 132.66 496 TYR B N 1
ATOM 8707 C CA . TYR B 1 496 ? 113.014 140.953 160.240 1.00 132.78 496 TYR B CA 1
ATOM 8708 C C . TYR B 1 496 ? 113.483 139.589 159.750 1.00 131.09 496 TYR B C 1
ATOM 8709 O O . TYR B 1 496 ? 113.799 139.424 158.567 1.00 131.04 496 TYR B O 1
ATOM 8718 N N . LEU B 1 497 ? 113.529 138.596 160.641 1.00 129.24 497 LEU B N 1
ATOM 8719 C CA . LEU B 1 497 ? 114.017 137.276 160.262 1.00 128.16 497 LEU B CA 1
ATOM 8720 C C . LEU B 1 497 ? 113.035 136.503 159.391 1.00 130.85 497 LEU B C 1
ATOM 8721 O O . LEU B 1 497 ? 113.394 135.432 158.890 1.00 131.48 497 LEU B O 1
ATOM 8726 N N . SER B 1 498 ? 111.812 137.007 159.206 1.00 139.65 498 SER B N 1
ATOM 8727 C CA . SER B 1 498 ? 110.839 136.297 158.381 1.00 138.62 498 SER B CA 1
ATOM 8728 C C . SER B 1 498 ? 111.294 136.221 156.929 1.00 137.71 498 SER B C 1
ATOM 8729 O O . SER B 1 498 ? 111.189 135.166 156.292 1.00 139.39 498 SER B O 1
ATOM 8732 N N . TYR B 1 499 ? 111.800 137.323 156.391 1.00 131.79 499 TYR B N 1
ATOM 8733 C CA . TYR B 1 499 ? 112.198 137.354 154.989 1.00 132.36 499 TYR B CA 1
ATOM 8734 C C . TYR B 1 499 ? 113.498 136.579 154.808 1.00 135.71 499 TYR B C 1
ATOM 8735 O O . TYR B 1 499 ? 114.477 136.851 155.513 1.00 142.02 499 TYR B O 1
ATOM 8744 N N . PRO B 1 500 ? 113.550 135.604 153.894 1.00 129.76 500 PRO B N 1
ATOM 8745 C CA . PRO B 1 500 ? 114.812 134.873 153.692 1.00 127.55 500 PRO B CA 1
ATOM 8746 C C . PRO B 1 500 ? 115.957 135.768 153.250 1.00 131.80 500 PRO B C 1
ATOM 8747 O O . PRO B 1 500 ? 117.105 135.554 153.662 1.00 134.31 500 PRO B O 1
ATOM 8751 N N . SER B 1 501 ? 115.675 136.775 152.421 1.00 125.98 501 SER B N 1
ATOM 8752 C CA . SER B 1 501 ? 116.719 137.716 152.033 1.00 127.20 501 SER B CA 1
ATOM 8753 C C . SER B 1 501 ? 117.240 138.482 153.241 1.00 125.23 501 SER B C 1
ATOM 8754 O O . SER B 1 501 ? 118.452 138.680 153.387 1.00 127.25 501 SER B O 1
ATOM 8757 N N . ASN B 1 502 ? 116.336 138.912 154.125 1.00 120.74 502 ASN B N 1
ATOM 8758 C CA . ASN B 1 502 ? 116.754 139.649 155.312 1.00 121.61 502 ASN B CA 1
ATOM 8759 C C . ASN B 1 502 ? 117.583 138.783 156.253 1.00 119.80 502 ASN B C 1
ATOM 8760 O O . ASN B 1 502 ? 118.577 139.253 156.814 1.00 123.29 502 ASN B O 1
ATOM 8765 N N . VAL B 1 503 ? 117.200 137.517 156.440 1.00 116.65 503 VAL B N 1
ATOM 8766 C CA . VAL B 1 503 ? 117.964 136.659 157.343 1.00 119.73 503 VAL B CA 1
ATOM 8767 C C . VAL B 1 503 ? 119.323 136.323 156.737 1.00 122.05 503 VAL B C 1
ATOM 8768 O O . VAL B 1 503 ? 120.331 136.246 157.449 1.00 126.71 503 VAL B O 1
ATOM 8772 N N . PHE B 1 504 ? 119.378 136.131 155.415 1.00 117.03 504 PHE B N 1
ATOM 8773 C CA . PHE B 1 504 ? 120.657 135.922 154.744 1.00 119.45 504 PHE B CA 1
ATOM 8774 C C . PHE B 1 504 ? 121.568 137.131 154.922 1.00 120.16 504 PHE B C 1
ATOM 8775 O O . PHE B 1 504 ? 122.748 136.995 155.278 1.00 118.12 504 PHE B O 1
ATOM 8783 N N . ASP B 1 505 ? 121.024 138.330 154.696 1.00 115.29 505 ASP B N 1
ATOM 8784 C CA . ASP B 1 505 ? 121.801 139.551 154.867 1.00 111.41 505 ASP B CA 1
ATOM 8785 C C . ASP B 1 505 ? 122.276 139.702 156.306 1.00 112.85 505 ASP B C 1
ATOM 8786 O O . ASP B 1 505 ? 123.428 140.077 156.548 1.00 116.08 505 ASP B O 1
ATOM 8791 N N . GLY B 1 506 ? 121.405 139.410 157.274 1.00 109.86 506 GLY B N 1
ATOM 8792 C CA . GLY B 1 506 ? 121.792 139.536 158.669 1.00 111.71 506 GLY B CA 1
ATOM 8793 C C . GLY B 1 506 ? 122.881 138.560 159.067 1.00 112.58 506 GLY B C 1
ATOM 8794 O O . GLY B 1 506 ? 123.835 138.931 159.755 1.00 116.89 506 GLY B O 1
ATOM 8795 N N . LEU B 1 507 ? 122.758 137.301 158.643 1.00 109.98 507 LEU B N 1
ATOM 8796 C CA . LEU B 1 507 ? 123.793 136.319 158.943 1.00 110.71 507 LEU B CA 1
ATOM 8797 C C . LEU B 1 507 ? 125.128 136.736 158.338 1.00 114.56 507 LEU B C 1
ATOM 8798 O O . LEU B 1 507 ? 126.173 136.687 159.003 1.00 114.74 507 LEU B O 1
ATOM 8803 N N . LEU B 1 508 ? 125.109 137.173 157.075 1.00 112.65 508 LEU B N 1
ATOM 8804 C CA . LEU B 1 508 ? 126.361 137.542 156.426 1.00 105.65 508 LEU B CA 1
ATOM 8805 C C . LEU B 1 508 ? 126.972 138.793 157.046 1.00 105.80 508 LEU B C 1
ATOM 8806 O O . LEU B 1 508 ? 128.197 138.881 157.182 1.00 109.90 508 LEU B O 1
ATOM 8811 N N . THR B 1 509 ? 126.149 139.766 157.448 1.00 103.99 509 THR B N 1
ATOM 8812 C CA . THR B 1 509 ? 126.719 140.960 158.064 1.00 102.55 509 THR B CA 1
ATOM 8813 C C . THR B 1 509 ? 127.213 140.676 159.477 1.00 105.09 509 THR B C 1
ATOM 8814 O O . THR B 1 509 ? 128.177 141.302 159.927 1.00 111.33 509 THR B O 1
ATOM 8818 N N . VAL B 1 510 ? 126.599 139.720 160.180 1.00 100.25 510 VAL B N 1
ATOM 8819 C CA . VAL B 1 510 ? 127.134 139.300 161.471 1.00 101.15 510 VAL B CA 1
ATOM 8820 C C . VAL B 1 510 ? 128.498 138.648 161.290 1.00 106.15 510 VAL B C 1
ATOM 8821 O O . VAL B 1 510 ? 129.443 138.929 162.041 1.00 107.62 510 VAL B O 1
ATOM 8825 N N . VAL B 1 511 ? 128.627 137.773 160.288 1.00 98.21 511 VAL B N 1
ATOM 8826 C CA . VAL B 1 511 ? 129.919 137.144 160.020 1.00 95.67 511 VAL B CA 1
ATOM 8827 C C . VAL B 1 511 ? 130.956 138.197 159.640 1.00 96.49 511 VAL B C 1
ATOM 8828 O O . VAL B 1 511 ? 132.107 138.153 160.096 1.00 97.72 511 VAL B O 1
ATOM 8832 N N . LEU B 1 512 ? 130.562 139.161 158.802 1.00 95.89 512 LEU B N 1
ATOM 8833 C CA . LEU B 1 512 ? 131.472 140.234 158.412 1.00 92.62 512 LEU B CA 1
ATOM 8834 C C . LEU B 1 512 ? 131.921 141.046 159.618 1.00 95.83 512 LEU B C 1
ATOM 8835 O O . LEU B 1 512 ? 133.105 141.372 159.745 1.00 101.59 512 LEU B O 1
ATOM 8840 N N . LEU B 1 513 ? 130.987 141.394 160.507 1.00 100.20 513 LEU B N 1
ATOM 8841 C CA . LEU B 1 513 ? 131.342 142.172 161.688 1.00 100.69 513 LEU B CA 1
ATOM 8842 C C . LEU B 1 513 ? 132.295 141.397 162.587 1.00 107.89 513 LEU B C 1
ATOM 8843 O O . LEU B 1 513 ? 133.278 141.955 163.091 1.00 113.15 513 LEU B O 1
ATOM 8848 N N . VAL B 1 514 ? 132.021 140.107 162.798 1.00 107.38 514 VAL B N 1
ATOM 8849 C CA . VAL B 1 514 ? 132.892 139.286 163.637 1.00 106.91 514 VAL B CA 1
ATOM 8850 C C . VAL B 1 514 ? 134.298 139.241 163.053 1.00 109.32 514 VAL B C 1
ATOM 8851 O O . VAL B 1 514 ? 135.292 139.469 163.756 1.00 104.04 514 VAL B O 1
ATOM 8855 N N . LEU B 1 515 ? 134.400 138.959 161.750 1.00 113.52 515 LEU B N 1
ATOM 8856 C CA . LEU B 1 515 ? 135.711 138.847 161.119 1.00 108.53 515 LEU B CA 1
ATOM 8857 C C . LEU B 1 515 ? 136.450 140.180 161.141 1.00 103.50 515 LEU B C 1
ATOM 8858 O O . LEU B 1 515 ? 137.660 140.222 161.394 1.00 102.61 515 LEU B O 1
ATOM 8863 N N . GLU B 1 516 ? 135.739 141.279 160.877 1.00 108.00 516 GLU B N 1
ATOM 8864 C CA . GLU B 1 516 ? 136.372 142.592 160.860 1.00 108.36 516 GLU B CA 1
ATOM 8865 C C . GLU B 1 516 ? 136.875 142.982 162.242 1.00 118.26 516 GLU B C 1
ATOM 8866 O O . GLU B 1 516 ? 137.986 143.507 162.376 1.00 123.53 516 GLU B O 1
ATOM 8872 N N . ILE B 1 517 ? 136.076 142.734 163.283 1.00 122.45 517 ILE B N 1
ATOM 8873 C CA . ILE B 1 517 ? 136.515 143.052 164.637 1.00 120.70 517 ILE B CA 1
ATOM 8874 C C . ILE B 1 517 ? 137.712 142.194 165.026 1.00 122.06 517 ILE B C 1
ATOM 8875 O O . ILE B 1 517 ? 138.667 142.683 165.644 1.00 122.63 517 ILE B O 1
ATOM 8880 N N . SER B 1 518 ? 137.691 140.908 164.666 1.00 122.93 518 SER B N 1
ATOM 8881 C CA . SER B 1 518 ? 138.824 140.040 164.974 1.00 126.52 518 SER B CA 1
ATOM 8882 C C . SER B 1 518 ? 140.092 140.527 164.282 1.00 126.07 518 SER B C 1
ATOM 8883 O O . SER B 1 518 ? 141.162 140.599 164.899 1.00 124.43 518 SER B O 1
ATOM 8886 N N . THR B 1 519 ? 139.987 140.876 162.997 1.00 117.77 519 THR B N 1
ATOM 8887 C CA . THR B 1 519 ? 141.150 141.364 162.262 1.00 113.05 519 THR B CA 1
ATOM 8888 C C . THR B 1 519 ? 141.658 142.679 162.841 1.00 116.11 519 THR B C 1
ATOM 8889 O O . THR B 1 519 ? 142.872 142.886 162.963 1.00 123.32 519 THR B O 1
ATOM 8893 N N . LEU B 1 520 ? 140.743 143.578 163.210 1.00 117.66 520 LEU B N 1
ATOM 8894 C CA . LEU B 1 520 ? 141.145 144.860 163.776 1.00 121.10 520 LEU B CA 1
ATOM 8895 C C . LEU B 1 520 ? 141.859 144.675 165.108 1.00 121.32 520 LEU B C 1
ATOM 8896 O O . LEU B 1 520 ? 142.877 145.326 165.372 1.00 120.92 520 LEU B O 1
ATOM 8901 N N . ALA B 1 521 ? 141.339 143.792 165.963 1.00 121.83 521 ALA B N 1
ATOM 8902 C CA . ALA B 1 521 ? 141.916 143.617 167.291 1.00 125.00 521 ALA B CA 1
ATOM 8903 C C . ALA B 1 521 ? 143.253 142.888 167.230 1.00 132.49 521 ALA B C 1
ATOM 8904 O O . ALA B 1 521 ? 144.230 143.312 167.858 1.00 135.36 521 ALA B O 1
ATOM 8906 N N . VAL B 1 522 ? 143.316 141.784 166.481 1.00 133.07 522 VAL B N 1
ATOM 8907 C CA . VAL B 1 522 ? 144.504 140.934 166.518 1.00 131.50 522 VAL B CA 1
ATOM 8908 C C . VAL B 1 522 ? 145.692 141.626 165.859 1.00 128.58 522 VAL B C 1
ATOM 8909 O O . VAL B 1 522 ? 146.797 141.655 166.414 1.00 126.03 522 VAL B O 1
ATOM 8913 N N . TYR B 1 523 ? 145.489 142.197 164.671 1.00 133.14 523 TYR B N 1
ATOM 8914 C CA . TYR B 1 523 ? 146.598 142.712 163.873 1.00 133.14 523 TYR B CA 1
ATOM 8915 C C . TYR B 1 523 ? 146.768 144.223 163.998 1.00 137.74 523 TYR B C 1
ATOM 8916 O O . TYR B 1 523 ? 147.850 144.697 164.355 1.00 142.06 523 TYR B O 1
ATOM 8925 N N . ARG B 1 524 ? 145.718 144.993 163.699 1.00 136.40 524 ARG B N 1
ATOM 8926 C CA . ARG B 1 524 ? 145.836 146.447 163.768 1.00 136.55 524 ARG B CA 1
ATOM 8927 C C . ARG B 1 524 ? 146.078 146.916 165.197 1.00 140.19 524 ARG B C 1
ATOM 8928 O O . ARG B 1 524 ? 146.828 147.874 165.423 1.00 139.75 524 ARG B O 1
ATOM 8936 N N . LEU B 1 525 ? 145.452 146.256 166.169 1.00 139.98 525 LEU B N 1
ATOM 8937 C CA . LEU B 1 525 ? 145.636 146.554 167.589 1.00 140.92 525 LEU B CA 1
ATOM 8938 C C . LEU B 1 525 ? 145.261 147.998 167.915 1.00 139.15 525 LEU B C 1
ATOM 8939 O O . LEU B 1 525 ? 146.119 148.881 167.959 1.00 139.88 525 LEU B O 1
ATOM 8944 N N . LEU B 1 537 ? 146.665 133.221 164.415 1.00 140.30 537 LEU B N 1
ATOM 8945 C CA . LEU B 1 537 ? 146.477 132.072 163.537 1.00 142.23 537 LEU B CA 1
ATOM 8946 C C . LEU B 1 537 ? 146.655 132.465 162.074 1.00 147.42 537 LEU B C 1
ATOM 8947 O O . LEU B 1 537 ? 147.771 132.464 161.554 1.00 145.95 537 LEU B O 1
ATOM 8949 N N . LEU B 1 538 ? 145.547 132.797 161.417 1.00 143.46 538 LEU B N 1
ATOM 8950 C CA . LEU B 1 538 ? 145.594 133.202 160.020 1.00 139.06 538 LEU B CA 1
ATOM 8951 C C . LEU B 1 538 ? 146.341 134.522 159.868 1.00 136.28 538 LEU B C 1
ATOM 8952 O O . LEU B 1 538 ? 146.347 135.368 160.767 1.00 136.81 538 LEU B O 1
ATOM 8957 N N . SER B 1 539 ? 146.979 134.692 158.713 1.00 124.83 539 SER B N 1
ATOM 8958 C CA . SER B 1 539 ? 147.682 135.930 158.427 1.00 128.08 539 SER B CA 1
ATOM 8959 C C . SER B 1 539 ? 146.688 137.072 158.218 1.00 130.51 539 SER B C 1
ATOM 8960 O O . SER B 1 539 ? 145.485 136.865 158.033 1.00 135.36 539 SER B O 1
ATOM 8963 N N . LEU B 1 540 ? 147.211 138.299 158.260 1.00 124.96 540 LEU B N 1
ATOM 8964 C CA . LEU B 1 540 ? 146.377 139.466 157.988 1.00 121.43 540 LEU B CA 1
ATOM 8965 C C . LEU B 1 540 ? 145.829 139.427 156.569 1.00 124.64 540 LEU B C 1
ATOM 8966 O O . LEU B 1 540 ? 144.650 139.727 156.338 1.00 126.76 540 LEU B O 1
ATOM 8971 N N . TRP B 1 541 ? 146.671 139.056 155.603 1.00 123.62 541 TRP B N 1
ATOM 8972 C CA . TRP B 1 541 ? 146.225 138.996 154.216 1.00 122.37 541 TRP B CA 1
ATOM 8973 C C . TRP B 1 541 ? 145.166 137.921 154.012 1.00 123.20 541 TRP B C 1
ATOM 8974 O O . TRP B 1 541 ? 144.233 138.109 153.226 1.00 130.85 541 TRP B O 1
ATOM 8985 N N . ASP B 1 542 ? 145.299 136.782 154.694 1.00 119.91 542 ASP B N 1
ATOM 8986 C CA . ASP B 1 542 ? 144.290 135.735 154.565 1.00 119.32 542 ASP B CA 1
ATOM 8987 C C . ASP B 1 542 ? 142.937 136.190 155.099 1.00 117.73 542 ASP B C 1
ATOM 8988 O O . ASP B 1 542 ? 141.897 135.921 154.486 1.00 123.98 542 ASP B O 1
ATOM 8993 N N . MET B 1 543 ? 142.926 136.896 156.232 1.00 117.02 543 MET B N 1
ATOM 8994 C CA . MET B 1 543 ? 141.664 137.390 156.773 1.00 118.48 543 MET B CA 1
ATOM 8995 C C . MET B 1 543 ? 141.116 138.581 155.994 1.00 118.09 543 MET B C 1
ATOM 8996 O O . MET B 1 543 ? 139.893 138.764 155.946 1.00 125.73 543 MET B O 1
ATOM 9001 N N . THR B 1 544 ? 141.973 139.307 155.271 1.00 106.05 544 THR B N 1
ATOM 9002 C CA . THR B 1 544 ? 141.469 140.309 154.335 1.00 110.52 544 THR B CA 1
ATOM 9003 C C . THR B 1 544 ? 140.859 139.647 153.108 1.00 113.14 544 THR B C 1
ATOM 9004 O O . THR B 1 544 ? 139.825 140.100 152.600 1.00 116.82 544 THR B O 1
ATOM 9008 N N . ARG B 1 545 ? 141.476 138.567 152.626 1.00 111.72 545 ARG B N 1
ATOM 9009 C CA . ARG B 1 545 ? 140.882 137.804 151.536 1.00 103.36 545 ARG B CA 1
ATOM 9010 C C . ARG B 1 545 ? 139.524 137.259 151.947 1.00 113.15 545 ARG B C 1
ATOM 9011 O O . ARG B 1 545 ? 138.561 137.325 151.177 1.00 122.75 545 ARG B O 1
ATOM 9019 N N . MET B 1 546 ? 139.434 136.708 153.161 1.00 114.93 546 MET B N 1
ATOM 9020 C CA . MET B 1 546 ? 138.166 136.165 153.636 1.00 110.49 546 MET B CA 1
ATOM 9021 C C . MET B 1 546 ? 137.104 137.252 153.736 1.00 112.76 546 MET B C 1
ATOM 9022 O O . MET B 1 546 ? 135.958 137.048 153.316 1.00 120.21 546 MET B O 1
ATOM 9027 N N . LEU B 1 547 ? 137.469 138.424 154.267 1.00 92.77 547 LEU B N 1
ATOM 9028 C CA . LEU B 1 547 ? 136.501 139.510 154.381 1.00 87.88 547 LEU B CA 1
ATOM 9029 C C . LEU B 1 547 ? 136.030 139.984 153.011 1.00 91.49 547 LEU B C 1
ATOM 9030 O O . LEU B 1 547 ? 134.829 140.194 152.795 1.00 106.55 547 LEU B O 1
ATOM 9035 N N . ASN B 1 548 ? 136.960 140.160 152.070 1.00 88.23 548 ASN B N 1
ATOM 9036 C CA . ASN B 1 548 ? 136.585 140.626 150.739 1.00 92.35 548 ASN B CA 1
ATOM 9037 C C . ASN B 1 548 ? 135.733 139.597 150.003 1.00 97.79 548 ASN B C 1
ATOM 9038 O O . ASN B 1 548 ? 134.767 139.959 149.320 1.00 110.82 548 ASN B O 1
ATOM 9043 N N . MET B 1 549 ? 136.070 138.310 150.127 1.00 91.00 549 MET B N 1
ATOM 9044 C CA . MET B 1 549 ? 135.256 137.271 149.505 1.00 98.24 549 MET B CA 1
ATOM 9045 C C . MET B 1 549 ? 133.866 137.213 150.121 1.00 99.80 549 MET B C 1
ATOM 9046 O O . MET B 1 549 ? 132.876 136.994 149.413 1.00 101.10 549 MET B O 1
ATOM 9051 N N . LEU B 1 550 ? 133.765 137.419 151.436 1.00 97.41 550 LEU B N 1
ATOM 9052 C CA . LEU B 1 550 ? 132.451 137.447 152.066 1.00 94.34 550 LEU B CA 1
ATOM 9053 C C . LEU B 1 550 ? 131.642 138.651 151.601 1.00 90.93 550 LEU B C 1
ATOM 9054 O O . LEU B 1 550 ? 130.425 138.552 151.425 1.00 96.94 550 LEU B O 1
ATOM 9059 N N . ILE B 1 551 ? 132.297 139.795 151.393 1.00 82.51 551 ILE B N 1
ATOM 9060 C CA . ILE B 1 551 ? 131.596 140.965 150.861 1.00 78.45 551 ILE B CA 1
ATOM 9061 C C . ILE B 1 551 ? 131.095 140.697 149.444 1.00 86.73 551 ILE B C 1
ATOM 9062 O O . ILE B 1 551 ? 129.959 141.044 149.089 1.00 99.84 551 ILE B O 1
ATOM 9067 N N . VAL B 1 552 ? 131.936 140.077 148.612 1.00 83.91 552 VAL B N 1
ATOM 9068 C CA . VAL B 1 552 ? 131.525 139.747 147.248 1.00 84.87 552 VAL B CA 1
ATOM 9069 C C . VAL B 1 552 ? 130.351 138.774 147.264 1.00 92.48 552 VAL B C 1
ATOM 9070 O O . VAL B 1 552 ? 129.407 138.903 146.474 1.00 99.41 552 VAL B O 1
ATOM 9074 N N . PHE B 1 553 ? 130.388 137.789 148.164 1.00 94.11 553 PHE B N 1
ATOM 9075 C CA . PHE B 1 553 ? 129.271 136.859 148.297 1.00 87.59 553 PHE B CA 1
ATOM 9076 C C . PHE B 1 553 ? 128.011 137.578 148.765 1.00 91.94 553 PHE B C 1
ATOM 9077 O O . PHE B 1 553 ? 126.904 137.272 148.307 1.00 104.47 553 PHE B O 1
ATOM 9085 N N . ARG B 1 554 ? 128.162 138.534 149.684 1.00 97.30 554 ARG B N 1
ATOM 9086 C CA . ARG B 1 554 ? 127.024 139.309 150.167 1.00 100.30 554 ARG B CA 1
ATOM 9087 C C . ARG B 1 554 ? 126.403 140.148 149.061 1.00 97.23 554 ARG B C 1
ATOM 9088 O O . ARG B 1 554 ? 125.190 140.386 149.072 1.00 98.80 554 ARG B O 1
ATOM 9096 N N . PHE B 1 555 ? 127.211 140.596 148.097 1.00 94.47 555 PHE B N 1
ATOM 9097 C CA . PHE B 1 555 ? 126.672 141.375 146.982 1.00 88.11 555 PHE B CA 1
ATOM 9098 C C . PHE B 1 555 ? 125.569 140.642 146.221 1.00 92.45 555 PHE B C 1
ATOM 9099 O O . PHE B 1 555 ? 124.858 141.276 145.433 1.00 101.96 555 PHE B O 1
ATOM 9107 N N . LEU B 1 556 ? 125.382 139.341 146.458 1.00 100.38 556 LEU B N 1
ATOM 9108 C CA . LEU B 1 556 ? 124.298 138.595 145.828 1.00 99.09 556 LEU B CA 1
ATOM 9109 C C . LEU B 1 556 ? 122.916 139.088 146.237 1.00 98.48 556 LEU B C 1
ATOM 9110 O O . LEU B 1 556 ? 121.934 138.730 145.579 1.00 105.74 556 LEU B O 1
ATOM 9115 N N . ARG B 1 557 ? 122.813 139.889 147.301 1.00 109.64 557 ARG B N 1
ATOM 9116 C CA . ARG B 1 557 ? 121.522 140.431 147.711 1.00 106.57 557 ARG B CA 1
ATOM 9117 C C . ARG B 1 557 ? 120.911 141.352 146.663 1.00 107.99 557 ARG B C 1
ATOM 9118 O O . ARG B 1 557 ? 119.702 141.604 146.708 1.00 114.25 557 ARG B O 1
ATOM 9126 N N . ILE B 1 558 ? 121.712 141.867 145.727 1.00 104.19 558 ILE B N 1
ATOM 9127 C CA . ILE B 1 558 ? 121.176 142.746 144.695 1.00 104.41 558 ILE B CA 1
ATOM 9128 C C . ILE B 1 558 ? 120.292 141.993 143.708 1.00 108.70 558 ILE B C 1
ATOM 9129 O O . ILE B 1 558 ? 119.477 142.613 143.015 1.00 117.18 558 ILE B O 1
ATOM 9134 N N . ILE B 1 559 ? 120.422 140.672 143.627 1.00 100.68 559 ILE B N 1
ATOM 9135 C CA . ILE B 1 559 ? 119.678 139.878 142.651 1.00 98.52 559 ILE B CA 1
ATOM 9136 C C . ILE B 1 559 ? 118.210 139.757 143.059 1.00 102.73 559 ILE B C 1
ATOM 9137 O O . ILE B 1 559 ? 117.333 140.056 142.235 1.00 112.20 559 ILE B O 1
ATOM 9142 N N . PRO B 1 560 ? 117.876 139.326 144.284 1.00 97.48 560 PRO B N 1
ATOM 9143 C CA . PRO B 1 560 ? 116.451 139.282 144.660 1.00 102.63 560 PRO B CA 1
ATOM 9144 C C . PRO B 1 560 ? 115.774 140.640 144.634 1.00 108.46 560 PRO B C 1
ATOM 9145 O O . PRO B 1 560 ? 114.565 140.715 144.378 1.00 113.08 560 PRO B O 1
ATOM 9149 N N . SER B 1 561 ? 116.514 141.718 144.895 1.00 117.24 561 SER B N 1
ATOM 9150 C CA . SER B 1 561 ? 115.905 143.042 144.974 1.00 115.56 561 SER B CA 1
ATOM 9151 C C . SER B 1 561 ? 115.505 143.550 143.594 1.00 117.51 561 SER B C 1
ATOM 9152 O O . SER B 1 561 ? 114.334 143.861 143.349 1.00 121.69 561 SER B O 1
ATOM 9155 N N . MET B 1 562 ? 116.467 143.648 142.680 1.00 124.57 562 MET B N 1
ATOM 9156 C CA . MET B 1 562 ? 116.191 144.172 141.347 1.00 125.40 562 MET B CA 1
ATOM 9157 C C . MET B 1 562 ? 115.286 143.214 140.581 1.00 124.77 562 MET B C 1
ATOM 9158 O O . MET B 1 562 ? 115.625 142.040 140.396 1.00 120.25 562 MET B O 1
ATOM 9163 N N . LYS B 1 563 ? 114.136 143.724 140.136 1.00 135.24 563 LYS B N 1
ATOM 9164 C CA . LYS B 1 563 ? 113.119 142.881 139.507 1.00 136.17 563 LYS B CA 1
ATOM 9165 C C . LYS B 1 563 ? 113.604 142.170 138.249 1.00 137.93 563 LYS B C 1
ATOM 9166 O O . LYS B 1 563 ? 113.340 140.961 138.115 1.00 140.56 563 LYS B O 1
ATOM 9172 N N . PRO B 1 564 ? 114.277 142.828 137.292 1.00 129.86 564 PRO B N 1
ATOM 9173 C CA . PRO B 1 564 ? 114.733 142.088 136.101 1.00 127.41 564 PRO B CA 1
ATOM 9174 C C . PRO B 1 564 ? 115.656 140.928 136.428 1.00 127.38 564 PRO B C 1
ATOM 9175 O O . PRO B 1 564 ? 115.612 139.896 135.748 1.00 124.43 564 PRO B O 1
ATOM 9179 N N . MET B 1 565 ? 116.501 141.072 137.448 1.00 130.65 565 MET B N 1
ATOM 9180 C CA . MET B 1 565 ? 117.294 139.940 137.912 1.00 127.93 565 MET B CA 1
ATOM 9181 C C . MET B 1 565 ? 116.481 138.993 138.784 1.00 125.30 565 MET B C 1
ATOM 9182 O O . MET B 1 565 ? 116.723 137.781 138.762 1.00 128.16 565 MET B O 1
ATOM 9187 N N . ALA B 1 566 ? 115.526 139.520 139.556 1.00 115.18 566 ALA B N 1
ATOM 9188 C CA . ALA B 1 566 ? 114.763 138.681 140.476 1.00 119.40 566 ALA B CA 1
ATOM 9189 C C . ALA B 1 566 ? 113.902 137.667 139.733 1.00 121.20 566 ALA B C 1
ATOM 9190 O O . ALA B 1 566 ? 113.792 136.512 140.160 1.00 123.50 566 ALA B O 1
ATOM 9192 N N . VAL B 1 567 ? 113.269 138.079 138.632 1.00 121.16 567 VAL B N 1
ATOM 9193 C CA . VAL B 1 567 ? 112.416 137.155 137.885 1.00 119.43 567 VAL B CA 1
ATOM 9194 C C . VAL B 1 567 ? 113.241 136.006 137.314 1.00 122.71 567 VAL B C 1
ATOM 9195 O O . VAL B 1 567 ? 112.846 134.834 137.393 1.00 125.06 567 VAL B O 1
ATOM 9199 N N . VAL B 1 568 ? 114.411 136.318 136.753 1.00 115.56 568 VAL B N 1
ATOM 9200 C CA . VAL B 1 568 ? 115.256 135.277 136.180 1.00 115.66 568 VAL B CA 1
ATOM 9201 C C . VAL B 1 568 ? 115.812 134.382 137.279 1.00 120.66 568 VAL B C 1
ATOM 9202 O O . VAL B 1 568 ? 115.942 133.166 137.099 1.00 121.66 568 VAL B O 1
ATOM 9206 N N . ALA B 1 569 ? 116.147 134.962 138.434 1.00 125.38 569 ALA B N 1
ATOM 9207 C CA . ALA B 1 569 ? 116.615 134.155 139.555 1.00 121.12 569 ALA B CA 1
ATOM 9208 C C . ALA B 1 569 ? 115.534 133.193 140.030 1.00 124.87 569 ALA B C 1
ATOM 9209 O O . ALA B 1 569 ? 115.819 132.027 140.324 1.00 132.20 569 ALA B O 1
ATOM 9211 N N . SER B 1 570 ? 114.289 133.665 140.119 1.00 121.89 570 SER B N 1
ATOM 9212 C CA . SER B 1 570 ? 113.190 132.785 140.505 1.00 121.09 570 SER B CA 1
ATOM 9213 C C . SER B 1 570 ? 112.982 131.677 139.479 1.00 122.29 570 SER B C 1
ATOM 9214 O O . SER B 1 570 ? 112.737 130.521 139.846 1.00 123.60 570 SER B O 1
ATOM 9217 N N . THR B 1 571 ? 113.077 132.009 138.188 1.00 114.39 571 THR B N 1
ATOM 9218 C CA . THR B 1 571 ? 112.940 130.984 137.157 1.00 117.47 571 THR B CA 1
ATOM 9219 C C . THR B 1 571 ? 114.044 129.938 137.274 1.00 119.44 571 THR B C 1
ATOM 9220 O O . THR B 1 571 ? 113.787 128.731 137.171 1.00 120.35 571 THR B O 1
ATOM 9224 N N . VAL B 1 572 ? 115.280 130.385 137.509 1.00 104.86 572 VAL B N 1
ATOM 9225 C CA . VAL B 1 572 ? 116.403 129.462 137.638 1.00 103.27 572 VAL B CA 1
ATOM 9226 C C . VAL B 1 572 ? 116.231 128.579 138.867 1.00 107.07 572 VAL B C 1
ATOM 9227 O O . VAL B 1 572 ? 116.503 127.374 138.824 1.00 112.56 572 VAL B O 1
ATOM 9231 N N . LEU B 1 573 ? 115.786 129.160 139.983 1.00 114.21 573 LEU B N 1
ATOM 9232 C CA . LEU B 1 573 ? 115.564 128.368 141.188 1.00 117.26 573 LEU B CA 1
ATOM 9233 C C . LEU B 1 573 ? 114.458 127.340 140.983 1.00 121.40 573 LEU B C 1
ATOM 9234 O O . LEU B 1 573 ? 114.565 126.206 141.460 1.00 127.86 573 LEU B O 1
ATOM 9239 N N . GLY B 1 574 ? 113.381 127.717 140.290 1.00 110.21 574 GLY B N 1
ATOM 9240 C CA . GLY B 1 574 ? 112.343 126.743 139.983 1.00 108.83 574 GLY B CA 1
ATOM 9241 C C . GLY B 1 574 ? 112.836 125.620 139.087 1.00 105.29 574 GLY B C 1
ATOM 9242 O O . GLY B 1 574 ? 112.493 124.446 139.290 1.00 106.44 574 GLY B O 1
ATOM 9243 N N . LEU B 1 575 ? 113.704 125.955 138.127 1.00 106.02 575 LEU B N 1
ATOM 9244 C CA . LEU B 1 575 ? 114.310 124.919 137.297 1.00 109.61 575 LEU B CA 1
ATOM 9245 C C . LEU B 1 575 ? 115.185 123.997 138.134 1.00 110.94 575 LEU B C 1
ATOM 9246 O O . LEU B 1 575 ? 115.171 122.776 137.941 1.00 114.02 575 LEU B O 1
ATOM 9251 N N . VAL B 1 576 ? 115.958 124.561 139.065 1.00 107.83 576 VAL B N 1
ATOM 9252 C CA . VAL B 1 576 ? 116.814 123.727 139.902 1.00 101.97 576 VAL B CA 1
ATOM 9253 C C . VAL B 1 576 ? 115.950 122.803 140.748 1.00 103.38 576 VAL B C 1
ATOM 9254 O O . VAL B 1 576 ? 116.244 121.610 140.896 1.00 112.09 576 VAL B O 1
ATOM 9258 N N . GLN B 1 577 ? 114.871 123.346 141.320 1.00 108.86 577 GLN B N 1
ATOM 9259 C CA . GLN B 1 577 ? 113.999 122.552 142.176 1.00 111.44 577 GLN B CA 1
ATOM 9260 C C . GLN B 1 577 ? 113.361 121.410 141.400 1.00 112.18 577 GLN B C 1
ATOM 9261 O O . GLN B 1 577 ? 113.061 120.357 141.977 1.00 114.34 577 GLN B O 1
ATOM 9267 N N . ASN B 1 578 ? 113.146 121.596 140.096 1.00 105.07 578 ASN B N 1
ATOM 9268 C CA . ASN B 1 578 ? 112.551 120.557 139.266 1.00 107.10 578 ASN B CA 1
ATOM 9269 C C . ASN B 1 578 ? 113.584 119.721 138.518 1.00 107.44 578 ASN B C 1
ATOM 9270 O O . ASN B 1 578 ? 113.203 118.851 137.729 1.00 105.85 578 ASN B O 1
ATOM 9275 N N . MET B 1 579 ? 114.875 119.958 138.747 1.00 102.96 579 MET B N 1
ATOM 9276 C CA . MET B 1 579 ? 115.945 119.251 138.056 1.00 98.95 579 MET B CA 1
ATOM 9277 C C . MET B 1 579 ? 116.560 118.127 138.886 1.00 97.78 579 MET B C 1
ATOM 9278 O O . MET B 1 579 ? 117.625 117.619 138.523 1.00 103.69 579 MET B O 1
ATOM 9283 N N . ARG B 1 580 ? 115.922 117.727 139.989 1.00 103.18 580 ARG B N 1
ATOM 9284 C CA . ARG B 1 580 ? 116.521 116.713 140.854 1.00 106.27 580 ARG B CA 1
ATOM 9285 C C . ARG B 1 580 ? 116.591 115.344 140.185 1.00 109.65 580 ARG B C 1
ATOM 9286 O O . ARG B 1 580 ? 117.483 114.551 140.505 1.00 115.57 580 ARG B O 1
ATOM 9294 N N . ALA B 1 581 ? 115.672 115.042 139.266 1.00 101.08 581 ALA B N 1
ATOM 9295 C CA . ALA B 1 581 ? 115.779 113.800 138.505 1.00 101.33 581 ALA B CA 1
ATOM 9296 C C . ALA B 1 581 ? 117.033 113.790 137.639 1.00 98.74 581 ALA B C 1
ATOM 9297 O O . ALA B 1 581 ? 117.740 112.774 137.560 1.00 104.46 581 ALA B O 1
ATOM 9299 N N . PHE B 1 582 ? 117.328 114.917 136.987 1.00 88.18 582 PHE B N 1
ATOM 9300 C CA . PHE B 1 582 ? 118.568 115.039 136.229 1.00 86.65 582 PHE B CA 1
ATOM 9301 C C . PHE B 1 582 ? 119.785 114.892 137.131 1.00 90.09 582 PHE B C 1
ATOM 9302 O O . PHE B 1 582 ? 120.769 114.246 136.755 1.00 101.23 582 PHE B O 1
ATOM 9310 N N . GLY B 1 583 ? 119.739 115.485 138.325 1.00 86.24 583 GLY B N 1
ATOM 9311 C CA . GLY B 1 583 ? 120.844 115.326 139.256 1.00 87.43 583 GLY B CA 1
ATOM 9312 C C . GLY B 1 583 ? 121.050 113.885 139.679 1.00 89.28 583 GLY B C 1
ATOM 9313 O O . GLY B 1 583 ? 122.185 113.413 139.776 1.00 95.31 583 GLY B O 1
ATOM 9314 N N . GLY B 1 584 ? 119.957 113.162 139.927 1.00 75.08 584 GLY B N 1
ATOM 9315 C CA . GLY B 1 584 ? 120.079 111.757 140.281 1.00 73.84 584 GLY B CA 1
ATOM 9316 C C . GLY B 1 584 ? 120.646 110.914 139.155 1.00 82.39 584 GLY B C 1
ATOM 9317 O O . GLY B 1 584 ? 121.493 110.044 139.382 1.00 97.28 584 GLY B O 1
ATOM 9318 N N . ILE B 1 585 ? 120.187 111.158 137.924 1.00 78.50 585 ILE B N 1
ATOM 9319 C CA . ILE B 1 585 ? 120.728 110.430 136.779 1.00 73.56 585 ILE B CA 1
ATOM 9320 C C . ILE B 1 585 ? 122.211 110.731 136.608 1.00 76.64 585 ILE B C 1
ATOM 9321 O O . ILE B 1 585 ? 123.020 109.832 136.337 1.00 90.69 585 ILE B O 1
ATOM 9326 N N . LEU B 1 586 ? 122.592 112.001 136.767 1.00 75.98 586 LEU B N 1
ATOM 9327 C CA . LEU B 1 586 ? 123.997 112.377 136.672 1.00 72.83 586 LEU B CA 1
ATOM 9328 C C . LEU B 1 586 ? 124.824 111.686 137.747 1.00 75.05 586 LEU B C 1
ATOM 9329 O O . LEU B 1 586 ? 125.935 111.219 137.477 1.00 86.03 586 LEU B O 1
ATOM 9334 N N . VAL B 1 587 ? 124.298 111.611 138.971 1.00 72.93 587 VAL B N 1
ATOM 9335 C CA . VAL B 1 587 ? 125.013 110.936 140.050 1.00 73.52 587 VAL B CA 1
ATOM 9336 C C . VAL B 1 587 ? 125.205 109.462 139.723 1.00 73.92 587 VAL B C 1
ATOM 9337 O O . VAL B 1 587 ? 126.294 108.909 139.909 1.00 86.99 587 VAL B O 1
ATOM 9341 N N . VAL B 1 588 ? 124.155 108.805 139.223 1.00 66.84 588 VAL B N 1
ATOM 9342 C CA . VAL B 1 588 ? 124.255 107.385 138.887 1.00 63.60 588 VAL B CA 1
ATOM 9343 C C . VAL B 1 588 ? 125.317 107.165 137.815 1.00 70.56 588 VAL B C 1
ATOM 9344 O O . VAL B 1 588 ? 126.188 106.289 137.939 1.00 82.16 588 VAL B O 1
ATOM 9348 N N . VAL B 1 589 ? 125.261 107.964 136.746 1.00 74.67 589 VAL B N 1
ATOM 9349 C CA . VAL B 1 589 ? 126.193 107.798 135.633 1.00 72.03 589 VAL B CA 1
ATOM 9350 C C . VAL B 1 589 ? 127.623 108.055 136.092 1.00 74.60 589 VAL B C 1
ATOM 9351 O O . VAL B 1 589 ? 128.543 107.285 135.782 1.00 75.04 589 VAL B O 1
ATOM 9355 N N . TYR B 1 590 ? 127.830 109.142 136.842 1.00 68.55 590 TYR B N 1
ATOM 9356 C CA . TYR B 1 590 ? 129.167 109.468 137.324 1.00 66.15 590 TYR B CA 1
ATOM 9357 C C . TYR B 1 590 ? 129.700 108.376 138.236 1.00 69.55 590 TYR B C 1
ATOM 9358 O O . TYR B 1 590 ? 130.868 107.996 138.133 1.00 87.72 590 TYR B O 1
ATOM 9367 N N . TYR B 1 591 ? 128.859 107.854 139.129 1.00 59.90 591 TYR B N 1
ATOM 9368 C CA . TYR B 1 591 ? 129.299 106.810 140.047 1.00 62.71 591 TYR B CA 1
ATOM 9369 C C . TYR B 1 591 ? 129.739 105.567 139.285 1.00 73.02 591 TYR B C 1
ATOM 9370 O O . TYR B 1 591 ? 130.840 105.040 139.507 1.00 88.43 591 TYR B O 1
ATOM 9379 N N . VAL B 1 592 ? 128.899 105.102 138.355 1.00 66.34 592 VAL B N 1
ATOM 9380 C CA . VAL B 1 592 ? 129.215 103.878 137.620 1.00 63.74 592 VAL B CA 1
ATOM 9381 C C . VAL B 1 592 ? 130.488 104.060 136.802 1.00 72.64 592 VAL B C 1
ATOM 9382 O O . VAL B 1 592 ? 131.402 103.223 136.844 1.00 85.09 592 VAL B O 1
ATOM 9386 N N . PHE B 1 593 ? 130.577 105.165 136.055 1.00 77.02 593 PHE B N 1
ATOM 9387 C CA . PHE B 1 593 ? 131.736 105.358 135.192 1.00 72.51 593 PHE B CA 1
ATOM 9388 C C . PHE B 1 593 ? 133.006 105.613 135.992 1.00 71.24 593 PHE B C 1
ATOM 9389 O O . PHE B 1 593 ? 134.084 105.170 135.586 1.00 78.05 593 PHE B O 1
ATOM 9397 N N . ALA B 1 594 ? 132.908 106.305 137.130 1.00 58.25 594 ALA B N 1
ATOM 9398 C CA . ALA B 1 594 ? 134.079 106.525 137.968 1.00 50.82 594 ALA B CA 1
ATOM 9399 C C . ALA B 1 594 ? 134.596 105.215 138.538 1.00 71.45 594 ALA B C 1
ATOM 9400 O O . ALA B 1 594 ? 135.810 104.986 138.576 1.00 89.43 594 ALA B O 1
ATOM 9402 N N . ILE B 1 595 ? 133.693 104.336 138.980 1.00 68.98 595 ILE B N 1
ATOM 9403 C CA . ILE B 1 595 ? 134.144 103.060 139.524 1.00 68.98 595 ILE B CA 1
ATOM 9404 C C . ILE B 1 595 ? 134.761 102.200 138.428 1.00 72.92 595 ILE B C 1
ATOM 9405 O O . ILE B 1 595 ? 135.786 101.538 138.644 1.00 65.23 595 ILE B O 1
ATOM 9410 N N . ILE B 1 596 ? 134.166 102.206 137.232 1.00 76.41 596 ILE B N 1
ATOM 9411 C CA . ILE B 1 596 ? 134.751 101.449 136.127 1.00 68.48 596 ILE B CA 1
ATOM 9412 C C . ILE B 1 596 ? 136.131 101.995 135.773 1.00 79.49 596 ILE B C 1
ATOM 9413 O O . ILE B 1 596 ? 137.078 101.230 135.545 1.00 92.64 596 ILE B O 1
ATOM 9418 N N . GLY B 1 597 ? 136.274 103.322 135.737 1.00 61.74 597 GLY B N 1
ATOM 9419 C CA . GLY B 1 597 ? 137.568 103.912 135.433 1.00 59.81 597 GLY B CA 1
ATOM 9420 C C . GLY B 1 597 ? 138.618 103.602 136.482 1.00 69.04 597 GLY B C 1
ATOM 9421 O O . GLY B 1 597 ? 139.783 103.365 136.157 1.00 77.49 597 GLY B O 1
ATOM 9422 N N . ILE B 1 598 ? 138.221 103.608 137.757 1.00 67.03 598 ILE B N 1
ATOM 9423 C CA . ILE B 1 598 ? 139.140 103.222 138.824 1.00 69.05 598 ILE B CA 1
ATOM 9424 C C . ILE B 1 598 ? 139.569 101.772 138.655 1.00 75.56 598 ILE B C 1
ATOM 9425 O O . ILE B 1 598 ? 140.748 101.435 138.818 1.00 73.35 598 ILE B O 1
ATOM 9430 N N . ASN B 1 599 ? 138.624 100.891 138.320 1.00 89.25 599 ASN B N 1
ATOM 9431 C CA . ASN B 1 599 ? 138.975 99.491 138.110 1.00 84.02 599 ASN B CA 1
ATOM 9432 C C . ASN B 1 599 ? 139.878 99.310 136.896 1.00 87.33 599 ASN B C 1
ATOM 9433 O O . ASN B 1 599 ? 140.667 98.359 136.850 1.00 90.64 599 ASN B O 1
ATOM 9438 N N . LEU B 1 600 ? 139.782 100.200 135.908 1.00 77.61 600 LEU B N 1
ATOM 9439 C CA . LEU B 1 600 ? 140.548 100.066 134.674 1.00 74.72 600 LEU B CA 1
ATOM 9440 C C . LEU B 1 600 ? 141.833 100.886 134.671 1.00 82.38 600 LEU B C 1
ATOM 9441 O O . LEU B 1 600 ? 142.898 100.363 134.333 1.00 87.58 600 LEU B O 1
ATOM 9446 N N . PHE B 1 601 ? 141.758 102.163 135.038 1.00 82.33 601 PHE B N 1
ATOM 9447 C CA . PHE B 1 601 ? 142.864 103.100 134.869 1.00 80.17 601 PHE B CA 1
ATOM 9448 C C . PHE B 1 601 ? 143.420 103.585 136.205 1.00 79.77 601 PHE B C 1
ATOM 9449 O O . PHE B 1 601 ? 143.687 104.774 136.383 1.00 83.19 601 PHE B O 1
ATOM 9457 N N . ARG B 1 602 ? 143.602 102.673 137.161 1.00 84.29 602 ARG B N 1
ATOM 9458 C CA . ARG B 1 602 ? 143.987 103.088 138.507 1.00 85.85 602 ARG B CA 1
ATOM 9459 C C . ARG B 1 602 ? 145.408 103.641 138.530 1.00 93.86 602 ARG B C 1
ATOM 9460 O O . ARG B 1 602 ? 145.626 104.818 138.840 1.00 103.69 602 ARG B O 1
ATOM 9468 N N . GLY B 1 603 ? 146.389 102.805 138.202 1.00 93.39 603 GLY B N 1
ATOM 9469 C CA . GLY B 1 603 ? 147.780 103.200 138.303 1.00 88.63 603 GLY B CA 1
ATOM 9470 C C . GLY B 1 603 ? 148.507 103.239 136.975 1.00 95.93 603 GLY B C 1
ATOM 9471 O O . GLY B 1 603 ? 149.667 102.826 136.887 1.00 95.59 603 GLY B O 1
ATOM 9472 N N . VAL B 1 604 ? 147.841 103.731 135.935 1.00 94.20 604 VAL B N 1
ATOM 9473 C CA . VAL B 1 604 ? 148.446 103.777 134.607 1.00 88.30 604 VAL B CA 1
ATOM 9474 C C . VAL B 1 604 ? 149.259 105.051 134.405 1.00 90.25 604 VAL B C 1
ATOM 9475 O O . VAL B 1 604 ? 150.336 105.016 133.806 1.00 94.04 604 VAL B O 1
ATOM 9479 N N . ILE B 1 605 ? 148.768 106.185 134.894 1.00 95.35 605 ILE B N 1
ATOM 9480 C CA . ILE B 1 605 ? 149.434 107.469 134.706 1.00 96.98 605 ILE B CA 1
ATOM 9481 C C . ILE B 1 605 ? 150.440 107.648 135.837 1.00 97.93 605 ILE B C 1
ATOM 9482 O O . ILE B 1 605 ? 150.060 107.823 136.998 1.00 108.24 605 ILE B O 1
ATOM 9487 N N . VAL B 1 606 ? 151.727 107.598 135.501 1.00 100.38 606 VAL B N 1
ATOM 9488 C CA . VAL B 1 606 ? 152.803 107.751 136.471 1.00 108.11 606 VAL B CA 1
ATOM 9489 C C . VAL B 1 606 ? 153.752 108.836 135.982 1.00 112.68 606 VAL B C 1
ATOM 9490 O O . VAL B 1 606 ? 153.992 108.969 134.777 1.00 117.83 606 VAL B O 1
ATOM 9494 N N . ALA B 1 607 ? 154.283 109.616 136.919 1.00 117.56 607 ALA B N 1
ATOM 9495 C CA . ALA B 1 607 ? 155.214 110.695 136.605 1.00 117.89 607 ALA B CA 1
ATOM 9496 C C . ALA B 1 607 ? 156.629 110.130 136.554 1.00 123.73 607 ALA B C 1
ATOM 9497 O O . ALA B 1 607 ? 157.215 109.810 137.594 1.00 122.90 607 ALA B O 1
ATOM 9499 N N . LEU B 1 608 ? 157.174 110.007 135.351 1.00 142.11 608 LEU B N 1
ATOM 9500 C CA . LEU B 1 608 ? 158.511 109.447 135.193 1.00 140.80 608 LEU B CA 1
ATOM 9501 C C . LEU B 1 608 ? 159.548 110.416 135.749 1.00 140.81 608 LEU B C 1
ATOM 9502 O O . LEU B 1 608 ? 159.565 111.589 135.358 1.00 139.05 608 LEU B O 1
ATOM 9507 N N . PRO B 1 609 ? 160.429 109.971 136.658 1.00 148.99 609 PRO B N 1
ATOM 9508 C CA . PRO B 1 609 ? 161.458 110.824 137.254 1.00 150.30 609 PRO B CA 1
ATOM 9509 C C . PRO B 1 609 ? 162.788 110.751 136.510 1.00 146.40 609 PRO B C 1
ATOM 9510 O O . PRO B 1 609 ? 163.828 110.634 137.159 1.00 142.77 609 PRO B O 1
ATOM 9514 N N . SER B 1 620 ? 160.769 118.234 126.819 1.00 124.20 620 SER B N 1
ATOM 9515 C CA . SER B 1 620 ? 160.808 116.862 126.327 1.00 129.27 620 SER B CA 1
ATOM 9516 C C . SER B 1 620 ? 159.442 116.431 125.803 1.00 131.14 620 SER B C 1
ATOM 9517 O O . SER B 1 620 ? 159.345 115.750 124.781 1.00 127.50 620 SER B O 1
ATOM 9520 N N . ALA B 1 621 ? 158.390 116.831 126.511 1.00 119.45 621 ALA B N 1
ATOM 9521 C CA . ALA B 1 621 ? 157.042 116.487 126.100 1.00 114.62 621 ALA B CA 1
ATOM 9522 C C . ALA B 1 621 ? 156.620 117.326 124.894 1.00 115.24 621 ALA B C 1
ATOM 9523 O O . ALA B 1 621 ? 157.062 118.467 124.735 1.00 117.68 621 ALA B O 1
ATOM 9525 N N . PRO B 1 622 ? 155.770 116.778 124.024 1.00 110.35 622 PRO B N 1
ATOM 9526 C CA . PRO B 1 622 ? 155.268 117.564 122.892 1.00 107.20 622 PRO B CA 1
ATOM 9527 C C . PRO B 1 622 ? 154.444 118.751 123.369 1.00 111.38 622 PRO B C 1
ATOM 9528 O O . PRO B 1 622 ? 153.851 118.727 124.449 1.00 122.38 622 PRO B O 1
ATOM 9532 N N . CYS B 1 623 ? 154.418 119.800 122.543 1.00 101.76 623 CYS B N 1
ATOM 9533 C CA . CYS B 1 623 ? 153.825 121.068 122.960 1.00 110.46 623 CYS B CA 1
ATOM 9534 C C . CYS B 1 623 ? 152.353 120.928 123.330 1.00 109.90 623 CYS B C 1
ATOM 9535 O O . CYS B 1 623 ? 151.862 121.661 124.196 1.00 110.85 623 CYS B O 1
ATOM 9538 N N . GLY B 1 624 ? 151.635 120.011 122.692 1.00 93.47 624 GLY B N 1
ATOM 9539 C CA . GLY B 1 624 ? 150.217 119.868 122.958 1.00 94.43 624 GLY B CA 1
ATOM 9540 C C . GLY B 1 624 ? 149.855 118.519 123.541 1.00 93.84 624 GLY B C 1
ATOM 9541 O O . GLY B 1 624 ? 148.839 117.926 123.168 1.00 95.48 624 GLY B O 1
ATOM 9542 N N . SER B 1 625 ? 150.679 118.023 124.459 1.00 93.71 625 SER B N 1
ATOM 9543 C CA . SER B 1 625 ? 150.516 116.687 125.002 1.00 91.82 625 SER B CA 1
ATOM 9544 C C . SER B 1 625 ? 149.940 116.743 126.415 1.00 98.15 625 SER B C 1
ATOM 9545 O O . SER B 1 625 ? 149.717 117.810 126.993 1.00 104.93 625 SER B O 1
ATOM 9548 N N . PHE B 1 626 ? 149.697 115.556 126.972 1.00 93.97 626 PHE B N 1
ATOM 9549 C CA . PHE B 1 626 ? 149.199 115.430 128.337 1.00 82.65 626 PHE B CA 1
ATOM 9550 C C . PHE B 1 626 ? 150.230 115.876 129.366 1.00 84.12 626 PHE B C 1
ATOM 9551 O O . PHE B 1 626 ? 149.860 116.374 130.435 1.00 96.00 626 PHE B O 1
ATOM 9559 N N . GLU B 1 627 ? 151.518 115.711 129.063 1.00 82.01 627 GLU B N 1
ATOM 9560 C CA . GLU B 1 627 ? 152.566 116.055 130.018 1.00 82.95 627 GLU B CA 1
ATOM 9561 C C . GLU B 1 627 ? 152.911 117.540 129.996 1.00 86.52 627 GLU B C 1
ATOM 9562 O O . GLU B 1 627 ? 153.191 118.127 131.047 1.00 92.29 627 GLU B O 1
ATOM 9568 N N . GLN B 1 628 ? 152.898 118.168 128.818 1.00 84.47 628 GLN B N 1
ATOM 9569 C CA . GLN B 1 628 ? 153.224 119.590 128.744 1.00 85.46 628 GLN B CA 1
ATOM 9570 C C . GLN B 1 628 ? 152.130 120.449 129.367 1.00 88.55 628 GLN B C 1
ATOM 9571 O O . GLN B 1 628 ? 152.421 121.484 129.978 1.00 96.70 628 GLN B O 1
ATOM 9577 N N . LEU B 1 629 ? 150.870 120.041 129.227 1.00 82.73 629 LEU B N 1
ATOM 9578 C CA . LEU B 1 629 ? 149.777 120.766 129.862 1.00 83.42 629 LEU B CA 1
ATOM 9579 C C . LEU B 1 629 ? 149.657 120.466 131.349 1.00 85.71 629 LEU B C 1
ATOM 9580 O O . LEU B 1 629 ? 148.843 121.104 132.026 1.00 94.85 629 LEU B O 1
ATOM 9585 N N . GLU B 1 630 ? 150.447 119.522 131.863 1.00 87.30 630 GLU B N 1
ATOM 9586 C CA . GLU B 1 630 ? 150.452 119.159 133.281 1.00 88.41 630 GLU B CA 1
ATOM 9587 C C . GLU B 1 630 ? 149.054 118.761 133.753 1.00 89.65 630 GLU B C 1
ATOM 9588 O O . GLU B 1 630 ? 148.550 119.246 134.766 1.00 101.41 630 GLU B O 1
ATOM 9594 N N . TYR B 1 631 ? 148.431 117.855 133.004 1.00 78.68 631 TYR B N 1
ATOM 9595 C CA . TYR B 1 631 ? 147.134 117.296 133.357 1.00 77.59 631 TYR B CA 1
ATOM 9596 C C . TYR B 1 631 ? 147.238 116.150 134.356 1.00 87.92 631 TYR B C 1
ATOM 9597 O O . TYR B 1 631 ? 146.295 115.356 134.461 1.00 96.35 631 TYR B O 1
ATOM 9606 N N . TRP B 1 632 ? 148.356 116.050 135.082 1.00 88.02 632 TRP B N 1
ATOM 9607 C CA . TRP B 1 632 ? 148.579 114.917 135.975 1.00 85.88 632 TRP B CA 1
ATOM 9608 C C . TRP B 1 632 ? 147.478 114.777 137.017 1.00 91.89 632 TRP B C 1
ATOM 9609 O O . TRP B 1 632 ? 147.211 113.666 137.488 1.00 97.08 632 TRP B O 1
ATOM 9620 N N . ALA B 1 633 ? 146.827 115.880 137.388 1.00 77.36 633 ALA B N 1
ATOM 9621 C CA . ALA B 1 633 ? 145.758 115.816 138.376 1.00 81.59 633 ALA B CA 1
ATOM 9622 C C . ALA B 1 633 ? 144.514 115.105 137.861 1.00 87.29 633 ALA B C 1
ATOM 9623 O O . ALA B 1 633 ? 143.641 114.763 138.666 1.00 94.37 633 ALA B O 1
ATOM 9625 N N . ASN B 1 634 ? 144.407 114.876 136.552 1.00 86.04 634 ASN B N 1
ATOM 9626 C CA . ASN B 1 634 ? 143.237 114.227 135.963 1.00 88.00 634 ASN B CA 1
ATOM 9627 C C . ASN B 1 634 ? 143.558 112.749 135.753 1.00 84.81 634 ASN B C 1
ATOM 9628 O O . ASN B 1 634 ? 143.847 112.294 134.647 1.00 91.58 634 ASN B O 1
ATOM 9633 N N . ASN B 1 635 ? 143.503 111.992 136.846 1.00 74.55 635 ASN B N 1
ATOM 9634 C CA . ASN B 1 635 ? 143.752 110.557 136.825 1.00 72.01 635 ASN B CA 1
ATOM 9635 C C . ASN B 1 635 ? 142.595 109.834 137.507 1.00 85.17 635 ASN B C 1
ATOM 9636 O O . ASN B 1 635 ? 141.610 110.448 137.928 1.00 100.44 635 ASN B O 1
ATOM 9641 N N . PHE B 1 636 ? 142.719 108.511 137.617 1.00 67.95 636 PHE B N 1
ATOM 9642 C CA . PHE B 1 636 ? 141.702 107.673 138.242 1.00 72.43 636 PHE B CA 1
ATOM 9643 C C . PHE B 1 636 ? 142.246 106.945 139.468 1.00 75.64 636 PHE B C 1
ATOM 9644 O O . PHE B 1 636 ? 141.772 105.862 139.813 1.00 85.62 636 PHE B O 1
ATOM 9652 N N . ASP B 1 637 ? 143.247 107.528 140.132 1.00 87.76 637 ASP B N 1
ATOM 9653 C CA . ASP B 1 637 ? 143.864 106.858 141.273 1.00 87.29 637 ASP B CA 1
ATOM 9654 C C . ASP B 1 637 ? 142.917 106.767 142.463 1.00 91.19 637 ASP B C 1
ATOM 9655 O O . ASP B 1 637 ? 143.049 105.855 143.287 1.00 97.76 637 ASP B O 1
ATOM 9660 N N . ASP B 1 638 ? 141.965 107.691 142.573 1.00 91.37 638 ASP B N 1
ATOM 9661 C CA . ASP B 1 638 ? 140.998 107.692 143.662 1.00 90.42 638 ASP B CA 1
ATOM 9662 C C . ASP B 1 638 ? 139.656 108.173 143.125 1.00 92.89 638 ASP B C 1
ATOM 9663 O O . ASP B 1 638 ? 139.522 108.518 141.947 1.00 96.02 638 ASP B O 1
ATOM 9668 N N . PHE B 1 639 ? 138.651 108.197 144.003 1.00 82.97 639 PHE B N 1
ATOM 9669 C CA . PHE B 1 639 ? 137.289 108.464 143.552 1.00 76.37 639 PHE B CA 1
ATOM 9670 C C . PHE B 1 639 ? 137.086 109.934 143.203 1.00 86.36 639 PHE B C 1
ATOM 9671 O O . PHE B 1 639 ? 136.431 110.250 142.204 1.00 99.37 639 PHE B O 1
ATOM 9679 N N . ALA B 1 640 ? 137.622 110.846 144.016 1.00 81.18 640 ALA B N 1
ATOM 9680 C CA . ALA B 1 640 ? 137.464 112.268 143.722 1.00 82.79 640 ALA B CA 1
ATOM 9681 C C . ALA B 1 640 ? 138.184 112.654 142.435 1.00 95.86 640 ALA B C 1
ATOM 9682 O O . ALA B 1 640 ? 137.644 113.409 141.616 1.00 94.32 640 ALA B O 1
ATOM 9684 N N . ALA B 1 641 ? 139.404 112.150 142.242 1.00 85.92 641 ALA B N 1
ATOM 9685 C CA . ALA B 1 641 ? 140.114 112.404 140.993 1.00 78.60 641 ALA B CA 1
ATOM 9686 C C . ALA B 1 641 ? 139.388 111.782 139.809 1.00 80.18 641 ALA B C 1
ATOM 9687 O O . ALA B 1 641 ? 139.366 112.357 138.717 1.00 75.25 641 ALA B O 1
ATOM 9689 N N . ALA B 1 642 ? 138.783 110.608 140.007 1.00 68.60 642 ALA B N 1
ATOM 9690 C CA . ALA B 1 642 ? 137.980 110.009 138.945 1.00 55.04 642 ALA B CA 1
ATOM 9691 C C . ALA B 1 642 ? 136.792 110.893 138.587 1.00 70.38 642 ALA B C 1
ATOM 9692 O O . ALA B 1 642 ? 136.486 111.084 137.405 1.00 98.19 642 ALA B O 1
ATOM 9694 N N . LEU B 1 643 ? 136.113 111.442 139.596 1.00 71.71 643 LEU B N 1
ATOM 9695 C CA . LEU B 1 643 ? 134.979 112.324 139.338 1.00 73.45 643 LEU B CA 1
ATOM 9696 C C . LEU B 1 643 ? 135.414 113.582 138.599 1.00 84.04 643 LEU B C 1
ATOM 9697 O O . LEU B 1 643 ? 134.742 114.024 137.661 1.00 89.96 643 LEU B O 1
ATOM 9702 N N . VAL B 1 644 ? 136.539 114.173 139.005 1.00 69.02 644 VAL B N 1
ATOM 9703 C CA . VAL B 1 644 ? 137.005 115.389 138.343 1.00 64.07 644 VAL B CA 1
ATOM 9704 C C . VAL B 1 644 ? 137.444 115.093 136.912 1.00 81.46 644 VAL B C 1
ATOM 9705 O O . VAL B 1 644 ? 137.209 115.894 135.999 1.00 91.50 644 VAL B O 1
ATOM 9709 N N . THR B 1 645 ? 138.086 113.943 136.689 1.00 71.19 645 THR B N 1
ATOM 9710 C CA . THR B 1 645 ? 138.459 113.559 135.331 1.00 63.85 645 THR B CA 1
ATOM 9711 C C . THR B 1 645 ? 137.228 113.342 134.461 1.00 72.93 645 THR B C 1
ATOM 9712 O O . THR B 1 645 ? 137.192 113.775 133.303 1.00 81.83 645 THR B O 1
ATOM 9716 N N . LEU B 1 646 ? 136.208 112.668 134.999 1.00 75.36 646 LEU B N 1
ATOM 9717 C CA . LEU B 1 646 ? 134.976 112.477 134.244 1.00 70.25 646 LEU B CA 1
ATOM 9718 C C . LEU B 1 646 ? 134.273 113.798 133.975 1.00 75.51 646 LEU B C 1
ATOM 9719 O O . LEU B 1 646 ? 133.619 113.952 132.940 1.00 92.10 646 LEU B O 1
ATOM 9724 N N . TRP B 1 647 ? 134.394 114.760 134.889 1.00 48.46 647 TRP B N 1
ATOM 9725 C CA . TRP B 1 647 ? 133.845 116.088 134.637 1.00 59.11 647 TRP B CA 1
ATOM 9726 C C . TRP B 1 647 ? 134.587 116.770 133.494 1.00 78.30 647 TRP B C 1
ATOM 9727 O O . TRP B 1 647 ? 133.967 117.319 132.576 1.00 90.59 647 TRP B O 1
ATOM 9738 N N . ASN B 1 648 ? 135.921 116.747 133.539 1.00 77.43 648 ASN B N 1
ATOM 9739 C CA . ASN B 1 648 ? 136.726 117.364 132.490 1.00 79.91 648 ASN B CA 1
ATOM 9740 C C . ASN B 1 648 ? 136.544 116.677 131.144 1.00 85.12 648 ASN B C 1
ATOM 9741 O O . ASN B 1 648 ? 136.786 117.299 130.105 1.00 80.38 648 ASN B O 1
ATOM 9746 N N . LEU B 1 649 ? 136.146 115.405 131.141 1.00 79.58 649 LEU B N 1
ATOM 9747 C CA . LEU B 1 649 ? 135.806 114.724 129.897 1.00 67.67 649 LEU B CA 1
ATOM 9748 C C . LEU B 1 649 ? 134.384 115.037 129.447 1.00 83.96 649 LEU B C 1
ATOM 9749 O O . LEU B 1 649 ? 134.111 115.058 128.241 1.00 94.41 649 LEU B O 1
ATOM 9754 N N . MET B 1 650 ? 133.474 115.267 130.395 1.00 73.28 650 MET B N 1
ATOM 9755 C CA . MET B 1 650 ? 132.106 115.646 130.056 1.00 73.45 650 MET B CA 1
ATOM 9756 C C . MET B 1 650 ? 132.085 116.950 129.272 1.00 83.56 650 MET B C 1
ATOM 9757 O O . MET B 1 650 ? 131.417 117.058 128.237 1.00 88.91 650 MET B O 1
ATOM 9762 N N . VAL B 1 651 ? 132.815 117.953 129.751 1.00 79.24 651 VAL B N 1
ATOM 9763 C CA . VAL B 1 651 ? 133.133 119.119 128.939 1.00 80.29 651 VAL B CA 1
ATOM 9764 C C . VAL B 1 651 ? 134.137 118.678 127.885 1.00 94.00 651 VAL B C 1
ATOM 9765 O O . VAL B 1 651 ? 135.324 118.495 128.177 1.00 102.70 651 VAL B O 1
ATOM 9769 N N . VAL B 1 652 ? 133.668 118.507 126.650 1.00 80.14 652 VAL B N 1
ATOM 9770 C CA . VAL B 1 652 ? 134.404 117.774 125.625 1.00 79.36 652 VAL B CA 1
ATOM 9771 C C . VAL B 1 652 ? 135.671 118.505 125.197 1.00 86.58 652 VAL B C 1
ATOM 9772 O O . VAL B 1 652 ? 136.397 118.031 124.316 1.00 94.58 652 VAL B O 1
ATOM 9776 N N . ASN B 1 653 ? 135.946 119.659 125.798 1.00 81.36 653 ASN B N 1
ATOM 9777 C CA . ASN B 1 653 ? 137.137 120.411 125.434 1.00 80.77 653 ASN B CA 1
ATOM 9778 C C . ASN B 1 653 ? 138.393 119.644 125.831 1.00 81.21 653 ASN B C 1
ATOM 9779 O O . ASN B 1 653 ? 138.443 119.008 126.887 1.00 84.04 653 ASN B O 1
ATOM 9784 N N . ASN B 1 654 ? 139.411 119.714 124.971 1.00 87.43 654 ASN B N 1
ATOM 9785 C CA . ASN B 1 654 ? 140.672 118.993 125.165 1.00 83.07 654 ASN B CA 1
ATOM 9786 C C . ASN B 1 654 ? 140.434 117.497 125.365 1.00 85.10 654 ASN B C 1
ATOM 9787 O O . ASN B 1 654 ? 141.119 116.836 126.146 1.00 83.30 654 ASN B O 1
ATOM 9792 N N . TRP B 1 655 ? 139.448 116.958 124.646 1.00 86.57 655 TRP B N 1
ATOM 9793 C CA . TRP B 1 655 ? 139.177 115.525 124.720 1.00 78.16 655 TRP B CA 1
ATOM 9794 C C . TRP B 1 655 ? 140.308 114.710 124.107 1.00 82.38 655 TRP B C 1
ATOM 9795 O O . TRP B 1 655 ? 140.677 113.651 124.634 1.00 91.61 655 TRP B O 1
ATOM 9806 N N . GLN B 1 656 ? 140.868 115.183 122.990 1.00 72.25 656 GLN B N 1
ATOM 9807 C CA . GLN B 1 656 ? 141.915 114.426 122.315 1.00 69.94 656 GLN B CA 1
ATOM 9808 C C . GLN B 1 656 ? 143.172 114.308 123.166 1.00 79.34 656 GLN B C 1
ATOM 9809 O O . GLN B 1 656 ? 143.918 113.335 123.024 1.00 92.99 656 GLN B O 1
ATOM 9815 N N . VAL B 1 657 ? 143.412 115.264 124.066 1.00 82.99 657 VAL B N 1
ATOM 9816 C CA . VAL B 1 657 ? 144.569 115.167 124.954 1.00 82.19 657 VAL B CA 1
ATOM 9817 C C . VAL B 1 657 ? 144.450 113.937 125.844 1.00 90.56 657 VAL B C 1
ATOM 9818 O O . VAL B 1 657 ? 145.372 113.117 125.930 1.00 101.10 657 VAL B O 1
ATOM 9822 N N . PHE B 1 658 ? 143.296 113.776 126.498 1.00 85.19 658 PHE B N 1
ATOM 9823 C CA . PHE B 1 658 ? 143.068 112.599 127.330 1.00 78.77 658 PHE B CA 1
ATOM 9824 C C . PHE B 1 658 ? 143.034 111.327 126.496 1.00 84.72 658 PHE B C 1
ATOM 9825 O O . PHE B 1 658 ? 143.541 110.283 126.926 1.00 85.48 658 PHE B O 1
ATOM 9833 N N . LEU B 1 659 ? 142.425 111.389 125.308 1.00 86.64 659 LEU B N 1
ATOM 9834 C CA . LEU B 1 659 ? 142.386 110.218 124.437 1.00 82.93 659 LEU B CA 1
ATOM 9835 C C . LEU B 1 659 ? 143.792 109.722 124.121 1.00 86.97 659 LEU B C 1
ATOM 9836 O O . LEU B 1 659 ? 144.098 108.538 124.295 1.00 89.29 659 LEU B O 1
ATOM 9841 N N . ASP B 1 660 ? 144.667 110.625 123.673 1.00 92.74 660 ASP B N 1
ATOM 9842 C CA . ASP B 1 660 ? 146.037 110.243 123.349 1.00 87.51 660 ASP B CA 1
ATOM 9843 C C . ASP B 1 660 ? 146.791 109.786 124.592 1.00 95.50 660 ASP B C 1
ATOM 9844 O O . ASP B 1 660 ? 147.552 108.810 124.540 1.00 104.44 660 ASP B O 1
ATOM 9849 N N . ALA B 1 661 ? 146.592 110.476 125.719 1.00 83.20 661 ALA B N 1
ATOM 9850 C CA . ALA B 1 661 ? 147.288 110.111 126.947 1.00 80.54 661 ALA B CA 1
ATOM 9851 C C . ALA B 1 661 ? 146.965 108.684 127.361 1.00 83.10 661 ALA B C 1
ATOM 9852 O O . ALA B 1 661 ? 147.867 107.881 127.625 1.00 90.96 661 ALA B O 1
ATOM 9854 N N . TYR B 1 662 ? 145.679 108.347 127.424 1.00 83.75 662 TYR B N 1
ATOM 9855 C CA . TYR B 1 662 ? 145.310 107.007 127.855 1.00 86.69 662 TYR B CA 1
ATOM 9856 C C . TYR B 1 662 ? 145.528 105.960 126.774 1.00 95.74 662 TYR B C 1
ATOM 9857 O O . TYR B 1 662 ? 145.688 104.781 127.106 1.00 96.86 662 TYR B O 1
ATOM 9866 N N . ARG B 1 663 ? 145.584 106.357 125.499 1.00 101.19 663 ARG B N 1
ATOM 9867 C CA . ARG B 1 663 ? 146.040 105.434 124.467 1.00 93.20 663 ARG B CA 1
ATOM 9868 C C . ARG B 1 663 ? 147.498 105.053 124.686 1.00 89.45 663 ARG B C 1
ATOM 9869 O O . ARG B 1 663 ? 147.874 103.885 124.531 1.00 94.55 663 ARG B O 1
ATOM 9877 N N . ARG B 1 664 ? 148.332 106.027 125.052 1.00 80.45 664 ARG B N 1
ATOM 9878 C CA . ARG B 1 664 ? 149.749 105.754 125.262 1.00 84.11 664 ARG B CA 1
ATOM 9879 C C . ARG B 1 664 ? 150.017 105.040 126.581 1.00 91.30 664 ARG B C 1
ATOM 9880 O O . ARG B 1 664 ? 150.952 104.235 126.662 1.00 95.53 664 ARG B O 1
ATOM 9888 N N . TYR B 1 665 ? 149.223 105.311 127.616 1.00 89.57 665 TYR B N 1
ATOM 9889 C CA . TYR B 1 665 ? 149.482 104.729 128.928 1.00 81.84 665 TYR B CA 1
ATOM 9890 C C . TYR B 1 665 ? 148.753 103.405 129.150 1.00 85.90 665 TYR B C 1
ATOM 9891 O O . TYR B 1 665 ? 149.380 102.412 129.529 1.00 89.79 665 TYR B O 1
ATOM 9900 N N . SER B 1 666 ? 147.442 103.368 128.924 1.00 86.12 666 SER B N 1
ATOM 9901 C CA . SER B 1 666 ? 146.651 102.178 129.204 1.00 89.12 666 SER B CA 1
ATOM 9902 C C . SER B 1 666 ? 146.466 101.274 127.992 1.00 93.65 666 SER B C 1
ATOM 9903 O O . SER B 1 666 ? 145.793 100.245 128.106 1.00 107.17 666 SER B O 1
ATOM 9906 N N . GLY B 1 667 ? 147.038 101.624 126.844 1.00 88.62 667 GLY B N 1
ATOM 9907 C CA . GLY B 1 667 ? 146.939 100.791 125.671 1.00 90.78 667 GLY B CA 1
ATOM 9908 C C . GLY B 1 667 ? 145.945 101.321 124.659 1.00 90.79 667 GLY B C 1
ATOM 9909 O O . GLY B 1 667 ? 145.122 102.192 124.957 1.00 81.97 667 GLY B O 1
ATOM 9910 N N . PRO B 1 668 ? 146.015 100.808 123.427 1.00 93.41 668 PRO B N 1
ATOM 9911 C CA . PRO B 1 668 ? 145.108 101.305 122.378 1.00 80.65 668 PRO B CA 1
ATOM 9912 C C . PRO B 1 668 ? 143.639 101.082 122.688 1.00 84.25 668 PRO B C 1
ATOM 9913 O O . PRO B 1 668 ? 142.804 101.924 122.335 1.00 85.61 668 PRO B O 1
ATOM 9917 N N . TRP B 1 669 ? 143.293 99.972 123.340 1.00 94.52 669 TRP B N 1
ATOM 9918 C CA . TRP B 1 669 ? 141.893 99.667 123.606 1.00 91.49 669 TRP B CA 1
ATOM 9919 C C . TRP B 1 669 ? 141.394 100.372 124.859 1.00 98.23 669 TRP B C 1
ATOM 9920 O O . TRP B 1 669 ? 140.778 99.747 125.729 1.00 103.66 669 TRP B O 1
ATOM 9931 N N . SER B 1 670 ? 141.653 101.675 124.959 1.00 86.71 670 SER B N 1
ATOM 9932 C CA . SER B 1 670 ? 141.071 102.502 126.003 1.00 73.25 670 SER B CA 1
ATOM 9933 C C . SER B 1 670 ? 140.131 103.565 125.463 1.00 75.05 670 SER B C 1
ATOM 9934 O O . SER B 1 670 ? 139.339 104.114 126.233 1.00 82.43 670 SER B O 1
ATOM 9937 N N . LYS B 1 671 ? 140.197 103.860 124.163 1.00 82.99 671 LYS B N 1
ATOM 9938 C CA . LYS B 1 671 ? 139.263 104.797 123.551 1.00 79.99 671 LYS B CA 1
ATOM 9939 C C . LYS B 1 671 ? 137.822 104.312 123.616 1.00 91.08 671 LYS B C 1
ATOM 9940 O O . LYS B 1 671 ? 136.907 105.133 123.529 1.00 98.09 671 LYS B O 1
ATOM 9946 N N . ILE B 1 672 ? 137.596 103.006 123.766 1.00 82.94 672 ILE B N 1
ATOM 9947 C CA . ILE B 1 672 ? 136.230 102.496 123.873 1.00 73.66 672 ILE B CA 1
ATOM 9948 C C . ILE B 1 672 ? 135.554 103.048 125.123 1.00 85.18 672 ILE B C 1
ATOM 9949 O O . ILE B 1 672 ? 134.409 103.520 125.079 1.00 94.55 672 ILE B O 1
ATOM 9954 N N . TYR B 1 673 ? 136.263 103.012 126.254 1.00 77.10 673 TYR B N 1
ATOM 9955 C CA . TYR B 1 673 ? 135.700 103.522 127.499 1.00 74.48 673 TYR B CA 1
ATOM 9956 C C . TYR B 1 673 ? 135.403 105.011 127.399 1.00 72.46 673 TYR B C 1
ATOM 9957 O O . TYR B 1 673 ? 134.334 105.466 127.820 1.00 89.43 673 TYR B O 1
ATOM 9966 N N . PHE B 1 674 ? 136.334 105.787 126.844 1.00 69.34 674 PHE B N 1
ATOM 9967 C CA . PHE B 1 674 ? 136.127 107.229 126.774 1.00 72.90 674 PHE B CA 1
ATOM 9968 C C . PHE B 1 674 ? 135.057 107.601 125.758 1.00 77.79 674 PHE B C 1
ATOM 9969 O O . PHE B 1 674 ? 134.352 108.592 125.950 1.00 88.79 674 PHE B O 1
ATOM 9977 N N . VAL B 1 675 ? 134.893 106.813 124.694 1.00 71.06 675 VAL B N 1
ATOM 9978 C CA . VAL B 1 675 ? 133.819 107.078 123.741 1.00 69.36 675 VAL B CA 1
ATOM 9979 C C . VAL B 1 675 ? 132.462 106.762 124.360 1.00 80.89 675 VAL B C 1
ATOM 9980 O O . VAL B 1 675 ? 131.496 107.520 124.195 1.00 83.97 675 VAL B O 1
ATOM 9984 N N . LEU B 1 676 ? 132.364 105.642 125.082 1.00 69.40 676 LEU B N 1
ATOM 9985 C CA . LEU B 1 676 ? 131.125 105.339 125.791 1.00 67.91 676 LEU B CA 1
ATOM 9986 C C . LEU B 1 676 ? 130.812 106.412 126.826 1.00 74.03 676 LEU B C 1
ATOM 9987 O O . LEU B 1 676 ? 129.654 106.827 126.974 1.00 81.69 676 LEU B O 1
ATOM 9992 N N . TRP B 1 677 ? 131.834 106.877 127.549 1.00 77.29 677 TRP B N 1
ATOM 9993 C CA . TRP B 1 677 ? 131.631 107.958 128.504 1.00 78.18 677 TRP B CA 1
ATOM 9994 C C . TRP B 1 677 ? 131.194 109.238 127.810 1.00 80.06 677 TRP B C 1
ATOM 9995 O O . TRP B 1 677 ? 130.321 109.948 128.311 1.00 86.64 677 TRP B O 1
ATOM 10006 N N . TRP B 1 678 ? 131.780 109.545 126.652 1.00 77.25 678 TRP B N 1
ATOM 10007 C CA . TRP B 1 678 ? 131.379 110.740 125.920 1.00 71.82 678 TRP B CA 1
ATOM 10008 C C . TRP B 1 678 ? 129.918 110.665 125.511 1.00 83.34 678 TRP B C 1
ATOM 10009 O O . TRP B 1 678 ? 129.168 111.627 125.684 1.00 99.58 678 TRP B O 1
ATOM 10020 N N . LEU B 1 679 ? 129.487 109.519 124.985 1.00 80.35 679 LEU B N 1
ATOM 10021 C CA . LEU B 1 679 ? 128.080 109.360 124.631 1.00 74.80 679 LEU B CA 1
ATOM 10022 C C . LEU B 1 679 ? 127.180 109.542 125.851 1.00 78.42 679 LEU B C 1
ATOM 10023 O O . LEU B 1 679 ? 126.328 110.443 125.891 1.00 76.13 679 LEU B O 1
ATOM 10028 N N . VAL B 1 680 ? 127.384 108.704 126.874 1.00 82.11 680 VAL B N 1
ATOM 10029 C CA . VAL B 1 680 ? 126.502 108.684 128.038 1.00 75.15 680 VAL B CA 1
ATOM 10030 C C . VAL B 1 680 ? 126.537 110.005 128.796 1.00 78.87 680 VAL B C 1
ATOM 10031 O O . VAL B 1 680 ? 125.562 110.371 129.461 1.00 90.74 680 VAL B O 1
ATOM 10035 N N . SER B 1 681 ? 127.630 110.757 128.692 1.00 83.82 681 SER B N 1
ATOM 10036 C CA . SER B 1 681 ? 127.759 112.000 129.435 1.00 84.13 681 SER B CA 1
ATOM 10037 C C . SER B 1 681 ? 127.271 113.204 128.646 1.00 84.78 681 SER B C 1
ATOM 10038 O O . SER B 1 681 ? 126.573 114.055 129.203 1.00 91.85 681 SER B O 1
ATOM 10041 N N . SER B 1 682 ? 127.636 113.304 127.367 1.00 76.67 682 SER B N 1
ATOM 10042 C CA . SER B 1 682 ? 127.156 114.399 126.538 1.00 75.61 682 SER B CA 1
ATOM 10043 C C . SER B 1 682 ? 125.646 114.349 126.378 1.00 83.32 682 SER B C 1
ATOM 10044 O O . SER B 1 682 ? 124.987 115.395 126.400 1.00 94.75 682 SER B O 1
ATOM 10047 N N . VAL B 1 683 ? 125.070 113.150 126.231 1.00 86.51 683 VAL B N 1
ATOM 10048 C CA . VAL B 1 683 ? 123.612 113.049 126.166 1.00 87.85 683 VAL B CA 1
ATOM 10049 C C . VAL B 1 683 ? 122.984 113.699 127.394 1.00 92.26 683 VAL B C 1
ATOM 10050 O O . VAL B 1 683 ? 122.223 114.666 127.282 1.00 97.57 683 VAL B O 1
ATOM 10054 N N . ILE B 1 684 ? 123.374 113.236 128.585 1.00 86.58 684 ILE B N 1
ATOM 10055 C CA . ILE B 1 684 ? 122.790 113.745 129.824 1.00 91.44 684 ILE B CA 1
ATOM 10056 C C . ILE B 1 684 ? 123.047 115.240 129.969 1.00 89.68 684 ILE B C 1
ATOM 10057 O O . ILE B 1 684 ? 122.156 116.002 130.363 1.00 94.46 684 ILE B O 1
ATOM 10062 N N . TRP B 1 685 ? 124.262 115.686 129.647 1.00 76.96 685 TRP B N 1
ATOM 10063 C CA . TRP B 1 685 ? 124.665 117.051 129.952 1.00 79.97 685 TRP B CA 1
ATOM 10064 C C . TRP B 1 685 ? 124.065 118.066 128.990 1.00 88.99 685 TRP B C 1
ATOM 10065 O O . TRP B 1 685 ? 123.789 119.200 129.397 1.00 93.91 685 TRP B O 1
ATOM 10076 N N . VAL B 1 686 ? 123.847 117.700 127.729 1.00 86.90 686 VAL B N 1
ATOM 10077 C CA . VAL B 1 686 ? 123.417 118.642 126.708 1.00 81.32 686 VAL B CA 1
ATOM 10078 C C . VAL B 1 686 ? 121.972 118.395 126.289 1.00 86.30 686 VAL B C 1
ATOM 10079 O O . VAL B 1 686 ? 121.111 119.250 126.495 1.00 92.35 686 VAL B O 1
ATOM 10083 N N . ASN B 1 687 ? 121.647 117.160 125.909 1.00 79.37 687 ASN B N 1
ATOM 10084 C CA . ASN B 1 687 ? 120.352 116.917 125.292 1.00 79.98 687 ASN B CA 1
ATOM 10085 C C . ASN B 1 687 ? 119.269 116.667 126.332 1.00 81.69 687 ASN B C 1
ATOM 10086 O O . ASN B 1 687 ? 118.222 117.319 126.297 1.00 93.42 687 ASN B O 1
ATOM 10091 N N . LEU B 1 688 ? 119.491 115.729 127.252 1.00 82.68 688 LEU B N 1
ATOM 10092 C CA . LEU B 1 688 ? 118.479 115.477 128.270 1.00 88.93 688 LEU B CA 1
ATOM 10093 C C . LEU B 1 688 ? 118.273 116.715 129.130 1.00 89.88 688 LEU B C 1
ATOM 10094 O O . LEU B 1 688 ? 117.134 117.083 129.448 1.00 95.83 688 LEU B O 1
ATOM 10099 N N . PHE B 1 689 ? 119.370 117.371 129.517 1.00 84.79 689 PHE B N 1
ATOM 10100 C CA . PHE B 1 689 ? 119.257 118.560 130.351 1.00 82.23 689 PHE B CA 1
ATOM 10101 C C . PHE B 1 689 ? 118.560 119.696 129.612 1.00 86.20 689 PHE B C 1
ATOM 10102 O O . PHE B 1 689 ? 117.734 120.403 130.201 1.00 93.35 689 PHE B O 1
ATOM 10110 N N . LEU B 1 690 ? 118.870 119.898 128.323 1.00 74.08 690 LEU B N 1
ATOM 10111 C CA . LEU B 1 690 ? 118.199 120.958 127.584 1.00 71.33 690 LEU B CA 1
ATOM 10112 C C . LEU B 1 690 ? 116.722 120.645 127.393 1.00 88.64 690 LEU B C 1
ATOM 10113 O O . LEU B 1 690 ? 115.884 121.549 127.434 1.00 103.26 690 LEU B O 1
ATOM 10118 N N . ALA B 1 691 ? 116.382 119.371 127.183 1.00 82.21 691 ALA B N 1
ATOM 10119 C CA . ALA B 1 691 ? 114.977 118.989 127.085 1.00 73.65 691 ALA B CA 1
ATOM 10120 C C . ALA B 1 691 ? 114.237 119.274 128.385 1.00 82.52 691 ALA B C 1
ATOM 10121 O O . ALA B 1 691 ? 113.119 119.806 128.372 1.00 94.12 691 ALA B O 1
ATOM 10123 N N . LEU B 1 692 ? 114.848 118.923 129.520 1.00 81.57 692 LEU B N 1
ATOM 10124 C CA . LEU B 1 692 ? 114.217 119.192 130.808 1.00 86.54 692 LEU B CA 1
ATOM 10125 C C . LEU B 1 692 ? 114.058 120.688 131.042 1.00 90.18 692 LEU B C 1
ATOM 10126 O O . LEU B 1 692 ? 113.018 121.139 131.537 1.00 101.07 692 LEU B O 1
ATOM 10131 N N . ILE B 1 693 ? 115.076 121.476 130.686 1.00 73.61 693 ILE B N 1
ATOM 10132 C CA . ILE B 1 693 ? 114.982 122.922 130.862 1.00 72.44 693 ILE B CA 1
ATOM 10133 C C . ILE B 1 693 ? 113.904 123.503 129.955 1.00 84.68 693 ILE B C 1
ATOM 10134 O O . ILE B 1 693 ? 113.153 124.396 130.360 1.00 89.34 693 ILE B O 1
ATOM 10139 N N . LEU B 1 694 ? 113.797 122.996 128.724 1.00 89.31 694 LEU B N 1
ATOM 10140 C CA . LEU B 1 694 ? 112.753 123.455 127.814 1.00 84.21 694 LEU B CA 1
ATOM 10141 C C . LEU B 1 694 ? 111.372 123.166 128.382 1.00 95.94 694 LEU B C 1
ATOM 10142 O O . LEU B 1 694 ? 110.495 124.040 128.395 1.00 107.40 694 LEU B O 1
ATOM 10147 N N . GLU B 1 695 ? 111.165 121.942 128.871 1.00 97.44 695 GLU B N 1
ATOM 10148 C CA . GLU B 1 695 ? 109.865 121.580 129.427 1.00 93.14 695 GLU B CA 1
ATOM 10149 C C . GLU B 1 695 ? 109.532 122.432 130.645 1.00 99.06 695 GLU B C 1
ATOM 10150 O O . GLU B 1 695 ? 108.414 122.945 130.771 1.00 105.92 695 GLU B O 1
ATOM 10156 N N . ASN B 1 696 ? 110.502 122.612 131.545 1.00 93.87 696 ASN B N 1
ATOM 10157 C CA . ASN B 1 696 ? 110.242 123.370 132.763 1.00 96.33 696 ASN B CA 1
ATOM 10158 C C . ASN B 1 696 ? 110.028 124.850 132.477 1.00 101.72 696 ASN B C 1
ATOM 10159 O O . ASN B 1 696 ? 109.247 125.505 133.176 1.00 110.51 696 ASN B O 1
ATOM 10164 N N . PHE B 1 697 ? 110.706 125.396 131.466 1.00 95.72 697 PHE B N 1
ATOM 10165 C CA . PHE B 1 697 ? 110.521 126.802 131.130 1.00 97.51 697 PHE B CA 1
ATOM 10166 C C . PHE B 1 697 ? 109.187 127.030 130.433 1.00 100.50 697 PHE B C 1
ATOM 10167 O O . PHE B 1 697 ? 108.518 128.040 130.681 1.00 105.19 697 PHE B O 1
ATOM 10175 N N . LEU B 1 698 ? 108.782 126.109 129.555 1.00 95.37 698 LEU B N 1
ATOM 10176 C CA . LEU B 1 698 ? 107.527 126.294 128.837 1.00 96.38 698 LEU B CA 1
ATOM 10177 C C . LEU B 1 698 ? 106.311 125.988 129.702 1.00 98.94 698 LEU B C 1
ATOM 10178 O O . LEU B 1 698 ? 105.241 126.563 129.472 1.00 109.01 698 LEU B O 1
ATOM 10183 N N . HIS B 1 699 ? 106.438 125.091 130.685 1.00 111.75 699 HIS B N 1
ATOM 10184 C CA . HIS B 1 699 ? 105.307 124.823 131.568 1.00 114.98 699 HIS B CA 1
ATOM 10185 C C . HIS B 1 699 ? 104.953 126.049 132.401 1.00 117.71 699 HIS B C 1
ATOM 10186 O O . HIS B 1 699 ? 103.771 126.362 132.583 1.00 113.22 699 HIS B O 1
ATOM 10193 N N . LYS B 1 700 ? 105.963 126.754 132.916 1.00 125.59 700 LYS B N 1
ATOM 10194 C CA . LYS B 1 700 ? 105.707 127.939 133.727 1.00 126.09 700 LYS B CA 1
ATOM 10195 C C . LYS B 1 700 ? 105.200 129.110 132.897 1.00 129.28 700 LYS B C 1
ATOM 10196 O O . LYS B 1 700 ? 104.521 129.989 133.439 1.00 128.58 700 LYS B O 1
ATOM 10202 N N . TRP B 1 701 ? 105.511 129.144 131.605 1.00 127.88 701 TRP B N 1
ATOM 10203 C CA . TRP B 1 701 ? 105.061 130.224 130.735 1.00 123.88 701 TRP B CA 1
ATOM 10204 C C . TRP B 1 701 ? 103.786 129.836 129.995 1.00 120.40 701 TRP B C 1
ATOM 10205 O O . TRP B 1 701 ? 103.836 129.365 128.859 1.00 119.96 701 TRP B O 1
#

Foldseek 3Di:
DLVVLVVLLLLLLLLLLQCLLVLHFPAFDRDPVLSVLVCVCPDPVNLVVLVVLLVVLLCLQCQAQLHVPWPFLFQVPTDDDDGDFQVPSLVSNVVSLVSLVVNLVNVDNRHDVVCCVPDPLSVLSVVLSVLLVVLSVVCVVPRNPDQARVNLLCSLSSVCSSDPLQVVLVVLCVVLPPVLVVLVVVLVVVLQVLLVVLLVVLVDDDPPALSNVLCVPANVDRVSSSLLLVLVLVPQCLCVNCVSVCVRDVCVVVSSVVSCVPRNNPSLVVLLVSSLVSVVCVVVVVVVSSNVSSLVSLQVSLVSQQVSVCVTAHFLVSVLVSLVVHPDDPVLSVQLNVVSVVDDRDGHDSVVSVVSVVSSPDDDDDDFDAADDDPDPVLLVLLCVLQDCVVLVVLLVLLVVLLVLLVVVVVVVVVDDPQQDQCQVVLVSLVVSLVVLVVSLVSNCNSQPVSRQVVDPVSVVSVVLSVVLVVLSVVQCVVQPDGDGSRDSDDPPPPPSVVVSSVSSNVSCVSVVVCQCVDPVCVLVVQLVVQCVVSVSNLVSLVSSLLSSLLSVQCSQFQPQDHDDVPDDCLACVNVSVSSCGSNGRVSSSVNLVVVLSVHSVVRVLVVCCVRRHNCCVVSSVVSCCRRNRNSVSNSVSSSVCSSPVVD/DCLLVQLLLLLLLLLQCLLVLHADQFDRDPVLSVLVCVCPPPVNLVVLVVLLVQLLCLQCCAQLHVAFPFLFQVPTDDDDGDFQVPSLVSNVVSLVSLVVSLVSVPNRHDVVCCVPDPLSVVSVVLSVVLVVLSVVCVVPRNPDLARPNLLCSLSSVVSSDPVLVVLVVLVVVLVVVLVVLVVVLVVLLVVLLVVCLVVDVCPVQQNPDRVSVSVNLVLVLVPQCLCVSCVVPCVVDVVSNVSSVVSCVPRNPPSLVVLLVSSLVSVQCVVVVVVVSSNVSSLVSLLVSFVSQQVSPVVTFHFLVSVLVSLVPHDDDPVLSVVLNVVSVVVPRDGHDPVRSSVSVCSSVVPDDDDFDAWPDDDCPPCVVLLVVLVDCVLVVVLLVLLVVLVVLVVVLCVVCVVPPSLPDDCPVVLVSLVVSLVVLVVSLVSNCNNQPPRRQCPDVLSVVSVVLSVVLVVLSVVLCCPPVVVDDNVVSVVVNSVSSVVNSCSVQCSDVVSNVVVVLVVLLVVVCVSLVSLVSSLLSNLLSVQCSQFQPQDHDPVPDDCLACVNVSVSSCGSNGRVSSSVNLVVVLSVHSVVRVQVVCCVRRHVPPVVSSVVSNVSRVCSVPNNSVSSSVSSVVVVD

Radius of gyration: 37.32 Å; Cα contacts (8 Å, |Δi|>4): 1457; chains: 2; bounding box: 90×75×99 Å

B-factor: mean 111.15, std 26.37, range [48.46, 188.29]

Sequence (1273 aa):
GAAARWDLCIDQAVVFIEDAIQYRSINHRVDASSMWLYRRYYSNVCQRTLSFTIFLILFLAFIETPSSLTSTADVRYRAAPWEPPCGLTESVEVLCLLVFAADLSVKGYLFGWAHFQKNLWLLGYLVVLVVSLVDWTVSLSLVCHEPLRIRRLLRPFFLLQNSSMMKKTLKCIRWSLPEMASVGLLLAIHLCLFTMFGMLLFAGGKQDDGQDRERLTYFQNLPESLTSLLVLLTTANNPDVMIPAYSKNRAYAIFFIVFTVIGSLFLMNLLTAIIYSQFRGYLMKSLQTSLFRRRLGTRAAFEVLSSMVGAVGVKPQNLLQVLQKVQLDSSHKQAMMEKVRSYGSVLLSAEEFQKLFNELDRSVVKEHPPRPEYQSPFLQSAQFLFGHYYFDYLGNLIALANLVSICVFLVLDADVLPAERDDFILGILNCVFIVYYLLEMLLKVFALGLRGYLSYPSNVFDGLLTVVLLVLEISTLAVYRLPHPGWRPEMVGLLSLWDMTRMLNMLIVFRFLRIIPSMKPMAVVASTVLGLVQNMRAFGGILVVVYYVFAIIGINLFRGVIVALPSAPCGSFEQLEYWANNFDDFAAALVTLWNLMVVNNWQVFLDAYRRYSGPWSKIYFVLWWLVSSVIWVNLFLALILENFLHKWAARWDLCIDQAVVFIEDAIQYRSINHRVDASSMWLYRRYYSNVCQRTLSFTIFLILFLAFIETPSSLTSTADVRYRAAPWEPPCGLTESVEVLCLLVFAADLSVKGYLFGWAHFQKNLWLLGYLVVLVVSLVDWTVSLSLVCHEPLRIRRLLRPFFLLQNSSMMKKTLKCIRWSLPEMASVGLLLAIHLCLFTMFGMLLFAGRLTYFQNLPESLTSLLVLLTTANNPDVMIPAYSKNRAYAIFFIVFTVIGSLFLMNLLTAIIYSQFRGYLMKSLQTSLFRRRLGTRAAFEVLSSMVGAVGVKPQNLLQVLQKVQLDSSHKQAMMEKVRSYGSVLLSAEEFQKLFNELDRSVVKEHPPRPEYQSPFLQSAQFLFGHYYFDYLGNLIALANLVSICVFLVLDADVLPAERDDFILGILNCVFIVYYLLEMLLKVFALGLRGYLSYPSNVFDGLLTVVLLVLEISTLAVYRLLLSLWDMTRMLNMLIVFRFLRIIPSMKPMAVVASTVLGLVQNMRAFGGILVVVYYVFAIIGINLFRGVIVALPSAPCGSFEQLEYWANNFDDFAAALVTLWNLMVVNNWQVFLDAYRRYSGPWSKIYFVLWWLVSSVIWVNLFLALILENFLHKW

Secondary structure (DSSP, 8-state):
-HHHHHHHHHHHHHHHHHHHHTT--S-S---HHHHHHHHHHTSHHHHHHHHHHHHHHHHGGGGSSS----S---TTTPPPP-PPPHHHHHHHHHHHHHHHHHHHHHHHHHS-HHHHHH-HHHHHHHHHHHHHHHHHHHHHHTTS--S--THHHHHHHHHHHT-HHHHHHHHHHHHHHHHHHHHHHHHHHHHHHHHHHHHHHTS-S-TTSHHHHHHHHTSSSHHHHHHHHHHHHTTSSHHHHHHHHHHH-TTHHHHHHHHIIIIIIIIHHHHHHHHHTTSTTHHHHHHHHHHHHHHHHHHHHHHHHHTTT----B-HHHHHHHHHHS---HHHHHHHHHHHHHS-SSPBPHHHHHHHTTGGG----PPPPPPPP-SSHHHHHHHHHHHSTHHHHHHHHHHHHHHHHHHHHHHHHHHS-TTS---HHHHHHHHHHHHHHHHHHHHHHHHH-HHHHHHSHHHHHHHHHHHHHHHHHHHHHHHHTS--TT-----TTSTTHHHHHHHHHGGGGHHHHTTGGGSHHHHHHHHHHHHHHHTHHHHHHHHHHHHHHHHHHHHHHSSS---------TTSTTTTT-TT---SSHHHHHHHHHHHHS-TTHHHHHHHHHHHH-TTHHHHHHHHIIIIIIIIHHHHHHHHHHHHHHH-/-HHHHHHHHHHHHHHHHHHHT--S-S---HHHHHHHHHHTSHHHHHHHHHHHHHHHHGGGGSSS----S---TTTPPPP-PPPHHHHHHHHHHHHHHHHHHHHHHHHHS-HHHHHH-HHHHHHHHHHHHHHHHHHHHHHTTS--SS-GGGTTHHHHHHHH-HHHHHHHHHHHHHHHHHHHHHHHHHHHHHHHHHHHHHHT---TTTSSSHHHHHHHHHHHHTTSSHHHHHHHHHHH-SHHHHHHHHHIIIIIIIIHHHHHHHHHHHSTTHHHHHHHHHHHHHHHHHHHHHHHHHHH-----B-HHHHHHHHHHS---HHHHHHHHHHHHHHTTPPBPHHHHHHHTTGGGS-PPPP-PPP----HHHHHHHHHHHHSHHHHHHHHHHHHHHHHHHHHHHHHTSSS-TTTS--HHHHHHHHHHHHHHHHHHHHHHHHH-HHHHHHSHHHHHHHHHHHHHHHHHHHHIIIII----HHHHHHHHHHHHHHHGGGHHHHSHHHHHHHHHHHHHHHT-HHHHHHHHHHHHHHHHHHHHHSSS---------TTSTTTTTGGGS--SSHHHHHHHHHHHHS-TTHHHHHHHHHHHH-GGGHHHHHHHHHHHHIIIIIIHHHHHHHHHHHH-

InterPro domains:
  IPR005821 Ion transport domain [PF00520] (93-315)
  IPR005821 Ion transport domain [PF00520] (431-697)
  IPR027359 Voltage-dependent channel domain superfamily [G3DSA:1.20.120.350] (72-197)
  IPR027359 Voltage-dependent channel domain superfamily [G3DSA:1.20.120.350] (425-568)
  IPR028798 Two pore channel protein 2 [PTHR46768] (6-752)

GO terms:
  GO:0005764 lysosome (C, IDA)
  GO:0010506 regulation of autophagy (P, IGI)
  GO:0019722 calcium-mediated signaling (P, IGI)
  GO:0007040 lysosome organization (P, IGI)
  GO:0072345 NAADP-sensitive calcium-release channel activity (F, IDA)
  GO:0080025 phosphatidylinositol-3,5-bisphosphate binding (F, IDA)
  GO:0097682 intracellularly phosphatidylinositol-3,5-bisphosphate-gated monatomic cation channel activity (F, IDA)
  GO:0005262 calcium channel activity (F, IDA)
  GO:0033162 melanosome membrane (C, IDA)
  GO:0036020 endolysosome membrane (C, IDA)
  GO:0035725 sodium ion transmembrane transport (P, IDA)
  GO:0005765 lysosomal membrane (C, IDA)
  GO:0042802 identical protein binding (F, IDA)
  GO:0015280 ligand-gated sodium channel activity (F, IDA)
  GO:0019065 receptor-mediated endocytosis of virus by host cell (P, IDA)
  GO:0051452 intracellular pH reduction (P, IDA)
  GO:0048086 negative regulation of developmental pigmentation (P, IDA)
  GO:0031902 late endosome membrane (C, EXP)
  GO:0005765 lysosomal membrane (C, EXP)
  GO:0075509 endocytosis involved in viral entry into host cell (P, IMP)

Nearest PDB structures (foldseek):
  8ouo-assembly1_B  TM=1.002E+00  e=3.424E-80  Homo sapiens
  8ouo-assembly1_A  TM=9.707E-01  e=5.029E-70  Homo sapiens
  6nq0-assembly1_A  TM=9.727E-01  e=1.627E-64  Homo sapiens
  5tua-assembly1_A  TM=6.742E-01  e=7.620E-17  Arabidopsis thaliana
  7w9l-assembly1_A  TM=5.991E-01  e=1.191E-08  Homo sapiens